Protein AF-0000000080636838 (afdb_homodimer)

pLDDT: mean 88.66, std 14.19, range [27.03, 98.88]

Radius of gyration: 37.88 Å; Cα contacts (8 Å, |Δi|>4): 3143; chains: 2; bounding box: 92×110×84 Å

Structure (mmCIF, N/CA/C/O backbone):
data_AF-0000000080636838-model_v1
#
loop_
_entity.id
_entity.type
_entity.pdbx_description
1 polymer 'Nitrite and sulphite reductase 4Fe-4S region'
#
loop_
_atom_site.group_PDB
_atom_site.id
_atom_site.type_symbol
_atom_site.label_atom_id
_atom_site.label_alt_id
_atom_site.label_comp_id
_atom_site.label_asym_id
_atom_site.label_entity_id
_atom_site.label_seq_id
_atom_site.pdbx_PDB_ins_code
_atom_site.Cartn_x
_atom_site.Cartn_y
_atom_site.Cartn_z
_atom_site.occupancy
_atom_site.B_iso_or_equiv
_atom_site.auth_seq_id
_atom_site.auth_comp_id
_atom_site.auth_asym_id
_atom_site.auth_atom_id
_atom_site.pdbx_PDB_model_num
ATOM 1 N N . MET A 1 1 ? -23.453 33.656 -13.375 1 27.42 1 MET A N 1
ATOM 2 C CA . MET A 1 1 ? -23.281 32.25 -12.984 1 27.42 1 MET A CA 1
ATOM 3 C C . MET A 1 1 ? -22.625 32.156 -11.609 1 27.42 1 MET A C 1
ATOM 5 O O . MET A 1 1 ? -21.547 32.688 -11.383 1 27.42 1 MET A O 1
ATOM 9 N N . SER A 1 2 ? -23.266 32.344 -10.578 1 39.28 2 SER A N 1
ATOM 10 C CA . SER A 1 2 ? -22.875 32.438 -9.172 1 39.28 2 SER A CA 1
ATOM 11 C C . SER A 1 2 ? -21.75 31.469 -8.836 1 39.28 2 SER A C 1
ATOM 13 O O . SER A 1 2 ? -21.906 30.25 -8.992 1 39.28 2 SER A O 1
ATOM 15 N N . ALA A 1 3 ? -20.609 31.812 -9 1 49.25 3 ALA A N 1
ATOM 16 C CA . ALA A 1 3 ? -19.406 31 -9.008 1 49.25 3 ALA A CA 1
ATOM 17 C C . ALA A 1 3 ? -19.266 30.188 -7.715 1 49.25 3 ALA A C 1
ATOM 19 O O . ALA A 1 3 ? -19.219 30.766 -6.625 1 49.25 3 ALA A O 1
ATOM 20 N N . VAL A 1 4 ? -19.766 28.953 -7.652 1 60.28 4 VAL A N 1
ATOM 21 C CA . VAL A 1 4 ? -19.891 27.984 -6.566 1 60.28 4 VAL A CA 1
ATOM 22 C C . VAL A 1 4 ? -18.516 27.75 -5.926 1 60.28 4 VAL A C 1
ATOM 24 O O . VAL A 1 4 ? -18.422 27.562 -4.707 1 60.28 4 VAL A O 1
ATOM 27 N N . HIS A 1 5 ? -17.5 28.016 -6.664 1 75 5 HIS A N 1
ATOM 28 C CA . HIS A 1 5 ? -16.172 27.828 -6.078 1 75 5 HIS A CA 1
ATOM 29 C C . HIS A 1 5 ? -15.336 29.094 -6.176 1 75 5 HIS A C 1
ATOM 31 O O . HIS A 1 5 ? -15.727 30.047 -6.848 1 75 5 HIS A O 1
ATOM 37 N N . ILE A 1 6 ? -14.305 29.203 -5.52 1 83.44 6 ILE A N 1
ATOM 38 C CA . ILE A 1 6 ? -13.484 30.406 -5.434 1 83.44 6 ILE A CA 1
ATOM 39 C C . ILE A 1 6 ? -12.852 30.703 -6.797 1 83.44 6 ILE A C 1
ATOM 41 O O . ILE A 1 6 ? -12.664 29.797 -7.605 1 83.44 6 ILE A O 1
ATOM 45 N N . SER A 1 7 ? -12.625 31.953 -7.004 1 88.75 7 SER A N 1
ATOM 46 C CA . SER A 1 7 ? -11.898 32.375 -8.195 1 88.75 7 SER A CA 1
ATOM 47 C C . SER A 1 7 ? -10.391 32.438 -7.938 1 88.75 7 SER A C 1
ATOM 49 O O . SER A 1 7 ? -9.953 32.875 -6.875 1 88.75 7 SER A O 1
ATOM 51 N N . LEU A 1 8 ? -9.68 31.922 -8.898 1 92.81 8 LEU A N 1
ATOM 52 C CA . LEU A 1 8 ? -8.227 31.938 -8.789 1 92.81 8 LEU A CA 1
ATOM 53 C C . LEU A 1 8 ? -7.641 33.125 -9.555 1 92.81 8 LEU A C 1
ATOM 55 O O . LEU A 1 8 ? -8.125 33.469 -10.633 1 92.81 8 LEU A O 1
ATOM 59 N N . PRO A 1 9 ? -6.652 33.719 -8.969 1 89.38 9 PRO A N 1
ATOM 60 C CA . PRO A 1 9 ? -6.02 34.812 -9.695 1 89.38 9 PRO A CA 1
ATOM 61 C C . PRO A 1 9 ? -5.297 34.344 -10.953 1 89.38 9 PRO A C 1
ATOM 63 O O . PRO A 1 9 ? -4.77 33.25 -11 1 89.38 9 PRO A O 1
ATOM 66 N N . GLU A 1 10 ? -5.16 35.219 -11.898 1 86.88 10 GLU A N 1
ATOM 67 C CA . GLU A 1 10 ? -4.535 34.906 -13.18 1 86.88 10 GLU A CA 1
ATOM 68 C C . GLU A 1 10 ? -3.047 34.625 -13.016 1 86.88 10 GLU A C 1
ATOM 70 O O . GLU A 1 10 ? -2.484 33.781 -13.734 1 86.88 10 GLU A O 1
ATOM 75 N N . ARG A 1 11 ? -2.492 35.219 -12.086 1 85.62 11 ARG A N 1
ATOM 76 C CA . ARG A 1 11 ? -1.062 35.062 -11.852 1 85.62 11 ARG A CA 1
ATOM 77 C C . ARG A 1 11 ? -0.73 33.625 -11.508 1 85.62 11 ARG A C 1
ATOM 79 O O . ARG A 1 11 ? 0.4 33.156 -11.711 1 85.62 11 ARG A O 1
ATOM 86 N N . LEU A 1 12 ? -1.676 32.969 -11 1 91.88 12 LEU A N 1
ATOM 87 C CA . LEU A 1 12 ? -1.462 31.562 -10.641 1 91.88 12 LEU A CA 1
ATOM 88 C C . LEU A 1 12 ? -1.151 30.719 -11.875 1 91.88 12 LEU A C 1
ATOM 90 O O . LEU A 1 12 ? -0.416 29.734 -11.789 1 91.88 12 LEU A O 1
ATOM 94 N N . ARG A 1 13 ? -1.652 31.062 -12.977 1 92.5 13 ARG A N 1
ATOM 95 C CA . ARG A 1 13 ? -1.337 30.375 -14.227 1 92.5 13 ARG A CA 1
ATOM 96 C C . ARG A 1 13 ? 0.149 30.484 -14.547 1 92.5 13 ARG A C 1
ATOM 98 O O . ARG A 1 13 ? 0.754 29.531 -15.039 1 92.5 13 ARG A O 1
ATOM 105 N N . GLU A 1 14 ? 0.639 31.672 -14.258 1 88.31 14 GLU A N 1
ATOM 106 C CA . GLU A 1 14 ? 2.064 31.891 -14.469 1 88.31 14 GLU A CA 1
ATOM 107 C C . GLU A 1 14 ? 2.904 31.078 -13.492 1 88.31 14 GLU A C 1
ATOM 109 O O . GLU A 1 14 ? 3.963 30.562 -13.852 1 88.31 14 GLU A O 1
ATOM 114 N N . ASP A 1 15 ? 2.445 31.016 -12.32 1 90.56 15 ASP A N 1
ATOM 115 C CA . ASP A 1 15 ? 3.143 30.203 -11.328 1 90.56 15 ASP A CA 1
ATOM 116 C C . ASP A 1 15 ? 3.199 28.75 -11.75 1 90.56 15 ASP A C 1
ATOM 118 O O . ASP A 1 15 ? 4.227 28.078 -11.578 1 90.56 15 ASP A O 1
ATOM 122 N N . ILE A 1 16 ? 2.111 28.219 -12.297 1 96.44 16 ILE A N 1
ATOM 123 C CA . ILE A 1 16 ? 2.025 26.844 -12.742 1 96.44 16 ILE A CA 1
ATOM 124 C C . ILE A 1 16 ? 2.967 26.609 -13.922 1 96.44 16 ILE A C 1
ATOM 126 O O . ILE A 1 16 ? 3.654 25.594 -13.992 1 96.44 16 ILE A O 1
ATOM 130 N N . ALA A 1 17 ? 3.012 27.609 -14.812 1 94.62 17 ALA A N 1
ATOM 131 C CA . ALA A 1 17 ? 3.92 27.516 -15.953 1 94.62 17 ALA A CA 1
ATOM 132 C C . ALA A 1 17 ? 5.375 27.516 -15.492 1 94.62 17 ALA A C 1
ATOM 134 O O . ALA A 1 17 ? 6.195 26.766 -16.016 1 94.62 17 ALA A O 1
ATOM 135 N N . SER A 1 18 ? 5.621 28.359 -14.531 1 91.06 18 SER A N 1
ATOM 136 C CA . SER A 1 18 ? 6.969 28.406 -13.969 1 91.06 18 SER A CA 1
ATOM 137 C C . SER A 1 18 ? 7.328 27.094 -13.281 1 91.06 18 SER A C 1
ATOM 139 O O . SER A 1 18 ? 8.469 26.625 -13.359 1 91.06 18 SER A O 1
ATOM 141 N N . TYR A 1 19 ? 6.422 26.547 -12.586 1 96 19 TYR A N 1
ATOM 142 C CA . TYR A 1 19 ? 6.637 25.25 -11.945 1 96 19 TYR A CA 1
ATOM 143 C C . TYR A 1 19 ? 6.906 24.172 -12.984 1 96 19 TYR A C 1
ATOM 145 O O . TYR A 1 19 ? 7.805 23.344 -12.812 1 96 19 TYR A O 1
ATOM 153 N N . ARG A 1 20 ? 6.141 24.125 -14.047 1 97.12 20 ARG A N 1
ATOM 154 C CA . ARG A 1 20 ? 6.359 23.188 -15.141 1 97.12 20 ARG A CA 1
ATOM 155 C C . ARG A 1 20 ? 7.797 23.25 -15.641 1 97.12 20 ARG A C 1
ATOM 157 O O . ARG A 1 20 ? 8.461 22.219 -15.766 1 97.12 20 ARG A O 1
ATOM 164 N N . GLU A 1 21 ? 8.227 24.453 -15.875 1 93.31 21 GLU A N 1
ATOM 165 C CA . GLU A 1 21 ? 9.586 24.641 -16.375 1 93.31 21 GLU A CA 1
ATOM 166 C C . GLU A 1 21 ? 10.617 24.125 -15.383 1 93.31 21 GLU A C 1
ATOM 168 O O . GLU A 1 21 ? 11.562 23.422 -15.766 1 93.31 21 GLU A O 1
ATOM 173 N N . ALA A 1 22 ? 10.438 24.438 -14.164 1 94 22 ALA A N 1
ATOM 174 C CA . ALA A 1 22 ? 11.367 24 -13.133 1 94 22 ALA A CA 1
ATOM 175 C C . ALA A 1 22 ? 11.375 22.484 -13 1 94 22 ALA A C 1
ATOM 177 O O . ALA A 1 22 ? 12.43 21.875 -12.859 1 94 22 ALA A O 1
ATOM 178 N N . ALA A 1 23 ? 10.188 21.891 -13.062 1 96.88 23 ALA A N 1
ATOM 179 C CA . ALA A 1 23 ? 10.062 20.438 -12.953 1 96.88 23 ALA A CA 1
ATOM 180 C C . ALA A 1 23 ? 10.805 19.734 -14.078 1 96.88 23 ALA A C 1
ATOM 182 O O . ALA A 1 23 ? 11.555 18.781 -13.836 1 96.88 23 ALA A O 1
ATOM 183 N N . PHE A 1 24 ? 10.688 20.188 -15.258 1 94.88 24 PHE A N 1
ATOM 184 C CA . PHE A 1 24 ? 11.312 19.531 -16.391 1 94.88 24 PHE A CA 1
ATOM 185 C C . PHE A 1 24 ? 12.812 19.828 -16.422 1 94.88 24 PHE A C 1
ATOM 187 O O . PHE A 1 24 ? 13.602 18.969 -16.844 1 94.88 24 PHE A O 1
ATOM 194 N N . ARG A 1 25 ? 13.266 20.984 -15.93 1 91.44 25 ARG A N 1
ATOM 195 C CA . ARG A 1 25 ? 14.695 21.25 -15.75 1 91.44 25 ARG A CA 1
ATOM 196 C C . ARG A 1 25 ? 15.297 20.281 -14.727 1 91.44 25 ARG A C 1
ATOM 198 O O . ARG A 1 25 ? 16.422 19.797 -14.914 1 91.44 25 ARG A O 1
ATOM 205 N N . PHE A 1 26 ? 14.57 20.016 -13.758 1 96.19 26 PHE A N 1
ATOM 206 C CA . PHE A 1 26 ? 15.031 19.062 -12.75 1 96.19 26 PHE A CA 1
ATOM 207 C C . PHE A 1 26 ? 15.133 17.672 -13.336 1 96.19 26 PHE A C 1
ATOM 209 O O . PHE A 1 26 ? 16.125 16.969 -13.117 1 96.19 26 PHE A O 1
ATOM 216 N N . LEU A 1 27 ? 14.117 17.281 -14.047 1 92.44 27 LEU A N 1
ATOM 217 C CA . LEU A 1 27 ? 14.086 15.961 -14.656 1 92.44 27 LEU A CA 1
ATOM 218 C C . LEU A 1 27 ? 15.242 15.781 -15.633 1 92.44 27 LEU A C 1
ATOM 220 O O . LEU A 1 27 ? 15.75 14.672 -15.805 1 92.44 27 LEU A O 1
ATOM 224 N N . ARG A 1 28 ? 15.719 16.906 -16.172 1 89.12 28 ARG A N 1
ATOM 225 C CA . ARG A 1 28 ? 16.828 16.859 -17.109 1 89.12 28 ARG A CA 1
ATOM 226 C C . ARG A 1 28 ? 18.172 16.984 -16.375 1 89.12 28 ARG A C 1
ATOM 228 O O . ARG A 1 28 ? 19.219 17.031 -17.016 1 89.12 28 ARG A O 1
ATOM 235 N N . GLY A 1 29 ? 18.094 17.203 -15.062 1 87.31 29 GLY A N 1
ATOM 236 C CA . GLY A 1 29 ? 19.312 17.297 -14.273 1 87.31 29 GLY A CA 1
ATOM 237 C C . GLY A 1 29 ? 19.891 18.703 -14.242 1 87.31 29 GLY A C 1
ATOM 238 O O . GLY A 1 29 ? 21.047 18.891 -13.852 1 87.31 29 GLY A O 1
ATOM 239 N N . GLU A 1 30 ? 19.109 19.656 -14.578 1 87.81 30 GLU A N 1
ATOM 240 C CA . GLU A 1 30 ? 19.594 21.031 -14.711 1 87.81 30 GLU A CA 1
ATOM 241 C C . GLU A 1 30 ? 19.312 21.844 -13.453 1 87.81 30 GLU A C 1
ATOM 243 O O . GLU A 1 30 ? 19.75 23 -13.344 1 87.81 30 GLU A O 1
ATOM 248 N N . LEU A 1 31 ? 18.562 21.328 -12.602 1 87.19 31 LEU A N 1
ATOM 249 C CA . LEU A 1 31 ? 18.188 22.031 -11.383 1 87.19 31 LEU A CA 1
ATOM 250 C C . LEU A 1 31 ? 18.516 21.188 -10.148 1 87.19 31 LEU A C 1
ATOM 252 O O . LEU A 1 31 ? 18.141 20.016 -10.07 1 87.19 31 LEU A O 1
ATOM 256 N N . ASP A 1 32 ? 19.219 21.75 -9.227 1 83.38 32 ASP A N 1
ATOM 257 C CA . ASP A 1 32 ? 19.609 21.094 -7.984 1 83.38 32 ASP A CA 1
ATOM 258 C C . ASP A 1 32 ? 18.391 20.734 -7.141 1 83.38 32 ASP A C 1
ATOM 260 O O . ASP A 1 32 ? 17.422 21.484 -7.102 1 83.38 32 ASP A O 1
ATOM 264 N N . PRO A 1 33 ? 18.422 19.609 -6.461 1 83.06 33 PRO A N 1
ATOM 265 C CA . PRO A 1 33 ? 17.281 19.156 -5.672 1 83.06 33 PRO A CA 1
ATOM 266 C C . PRO A 1 33 ? 16.859 20.156 -4.609 1 83.06 33 PRO A C 1
ATOM 268 O O . PRO A 1 33 ? 15.664 20.328 -4.352 1 83.06 33 PRO A O 1
ATOM 271 N N . ARG A 1 34 ? 17.766 20.812 -3.992 1 77.44 34 ARG A N 1
ATOM 272 C CA . ARG A 1 34 ? 17.438 21.781 -2.957 1 77.44 34 ARG A CA 1
ATOM 273 C C . ARG A 1 34 ? 16.734 23 -3.551 1 77.44 34 ARG A C 1
ATOM 275 O O . ARG A 1 34 ? 15.758 23.5 -2.982 1 77.44 34 ARG A O 1
ATOM 282 N N . GLU A 1 35 ? 17.297 23.406 -4.645 1 80.25 35 GLU A N 1
ATOM 283 C CA . GLU A 1 35 ? 16.672 24.516 -5.348 1 80.25 35 GLU A CA 1
ATOM 284 C C . GLU A 1 35 ? 15.258 24.141 -5.816 1 80.25 35 GLU A C 1
ATOM 286 O O . GLU A 1 35 ? 14.328 24.938 -5.684 1 80.25 35 GLU A O 1
ATOM 291 N N . PHE A 1 36 ? 15.195 23 -6.367 1 92.62 36 PHE A N 1
ATOM 292 C CA . PHE A 1 36 ? 13.891 22.562 -6.852 1 92.62 36 PHE A CA 1
ATOM 293 C C . PHE A 1 36 ? 12.898 22.438 -5.707 1 92.62 36 PHE A C 1
ATOM 295 O O . PHE A 1 36 ? 11.703 22.719 -5.875 1 92.62 36 PHE A O 1
ATOM 302 N N . ARG A 1 37 ? 13.344 22.016 -4.559 1 88.25 37 ARG A N 1
ATOM 303 C CA . ARG A 1 37 ? 12.492 21.922 -3.377 1 88.25 37 ARG A CA 1
ATOM 304 C C . ARG A 1 37 ? 11.883 23.281 -3.033 1 88.25 37 ARG A C 1
ATOM 306 O O . ARG A 1 37 ? 10.695 23.359 -2.695 1 88.25 37 ARG A O 1
ATOM 313 N N . SER A 1 38 ? 12.617 24.328 -3.068 1 84.44 38 SER A N 1
ATOM 314 C CA . SER A 1 38 ? 12.148 25.672 -2.75 1 84.44 38 SER A CA 1
ATOM 315 C C . SER A 1 38 ? 11.07 26.125 -3.727 1 84.44 38 SER A C 1
ATOM 317 O O . SER A 1 38 ? 10.234 26.969 -3.389 1 84.44 38 SER A O 1
ATOM 319 N N . VAL A 1 39 ? 11.086 25.484 -4.879 1 88.44 39 VAL A N 1
ATOM 320 C CA . VAL A 1 39 ? 10.109 25.844 -5.898 1 88.44 39 VAL A CA 1
ATOM 321 C C . VAL A 1 39 ? 8.852 24.984 -5.727 1 88.44 39 VAL A C 1
ATOM 323 O O . VAL A 1 39 ? 7.734 25.5 -5.742 1 88.44 39 VAL A O 1
ATOM 326 N N . ARG A 1 40 ? 9.031 23.703 -5.547 1 94 40 ARG A N 1
ATOM 327 C CA . ARG A 1 40 ? 7.906 22.766 -5.625 1 94 40 ARG A CA 1
ATOM 328 C C . ARG A 1 40 ? 7.078 22.797 -4.344 1 94 40 ARG A C 1
ATOM 330 O O . ARG A 1 40 ? 5.863 22.609 -4.379 1 94 40 ARG A O 1
ATOM 337 N N . VAL A 1 41 ? 7.68 23.062 -3.191 1 92 41 VAL A N 1
ATOM 338 C CA . VAL A 1 41 ? 6.988 22.922 -1.915 1 92 41 VAL A CA 1
ATOM 339 C C . VAL A 1 41 ? 5.914 24.016 -1.794 1 92 41 VAL A C 1
ATOM 341 O O . VAL A 1 41 ? 4.762 23.719 -1.468 1 92 41 VAL A O 1
ATOM 344 N N . PRO A 1 42 ? 6.195 25.281 -2.119 1 90 42 PRO A N 1
ATOM 345 C CA . PRO A 1 42 ? 5.125 26.281 -2.092 1 90 42 PRO A CA 1
ATOM 346 C C . PRO A 1 42 ? 4.02 26 -3.104 1 90 42 PRO A C 1
ATOM 348 O O . PRO A 1 42 ? 2.916 26.531 -2.988 1 90 42 PRO A O 1
ATOM 351 N N . MET A 1 43 ? 4.344 25.172 -4.094 1 94.44 43 MET A N 1
ATOM 352 C CA . MET A 1 43 ? 3.352 24.781 -5.086 1 94.44 43 MET A CA 1
ATOM 353 C C . MET A 1 43 ? 2.514 23.609 -4.574 1 94.44 43 MET A C 1
ATOM 355 O O . MET A 1 43 ? 1.673 23.078 -5.305 1 94.44 43 MET A O 1
ATOM 359 N N . GLY A 1 44 ? 2.736 23.203 -3.326 1 97.12 44 GLY A N 1
ATOM 360 C CA . GLY A 1 44 ? 1.946 22.156 -2.713 1 97.12 44 GLY A CA 1
ATOM 361 C C . GLY A 1 44 ? 2.402 20.766 -3.107 1 97.12 44 GLY A C 1
ATOM 362 O O . GLY A 1 44 ? 1.644 19.797 -2.992 1 97.12 44 GLY A O 1
ATOM 363 N N . ILE A 1 45 ? 3.643 20.641 -3.605 1 97.81 45 ILE A N 1
ATOM 364 C CA . ILE A 1 45 ? 4.184 19.375 -4.07 1 97.81 45 ILE A CA 1
ATOM 365 C C . ILE A 1 45 ? 5.316 18.938 -3.148 1 97.81 45 ILE A C 1
ATOM 367 O O . ILE A 1 45 ? 6.359 19.594 -3.074 1 97.81 45 ILE A O 1
ATOM 371 N N . TYR A 1 46 ? 5.133 17.781 -2.49 1 95.94 46 TYR A N 1
ATOM 372 C CA . TYR A 1 46 ? 6.105 17.234 -1.551 1 95.94 46 TYR A CA 1
ATOM 373 C C . TYR A 1 46 ? 6.648 15.906 -2.043 1 95.94 46 TYR A C 1
ATOM 375 O O . TYR A 1 46 ? 5.895 15.07 -2.547 1 95.94 46 TYR A O 1
ATOM 383 N N . GLU A 1 47 ? 7.953 15.797 -1.961 1 94.62 47 GLU A N 1
ATOM 384 C CA . GLU A 1 47 ? 8.508 14.469 -2.199 1 94.62 47 GLU A CA 1
ATOM 385 C C . GLU A 1 47 ? 8.266 13.547 -1.011 1 94.62 47 GLU A C 1
ATOM 387 O O . GLU A 1 47 ? 8.461 13.945 0.14 1 94.62 47 GLU A O 1
ATOM 392 N N . GLN A 1 48 ? 7.762 12.391 -1.297 1 95.5 48 GLN A N 1
ATOM 393 C CA . GLN A 1 48 ? 7.477 11.414 -0.251 1 95.5 48 GLN A CA 1
ATOM 394 C C . GLN A 1 48 ? 8.742 10.672 0.168 1 95.5 48 GLN A C 1
ATOM 396 O O . GLN A 1 48 ? 9.82 10.906 -0.382 1 95.5 48 GLN A O 1
ATOM 401 N N . ARG A 1 49 ? 8.602 9.891 1.175 1 90.81 49 ARG A N 1
ATOM 402 C CA . ARG A 1 49 ? 9.727 9.125 1.712 1 90.81 49 ARG A CA 1
ATOM 403 C C . ARG A 1 49 ? 10.328 8.211 0.648 1 90.81 49 ARG A C 1
ATOM 405 O O . ARG A 1 49 ? 11.539 7.977 0.634 1 90.81 49 ARG A O 1
ATOM 412 N N . ARG A 1 50 ? 9.492 7.656 -0.159 1 89.75 50 ARG A N 1
ATOM 413 C CA . ARG A 1 50 ? 10 6.953 -1.332 1 89.75 50 ARG A CA 1
ATOM 414 C C . ARG A 1 50 ? 10.547 7.934 -2.365 1 89.75 50 ARG A C 1
ATOM 416 O O . ARG A 1 50 ? 9.781 8.672 -2.992 1 89.75 50 ARG A O 1
ATOM 423 N N . ASP A 1 51 ? 11.828 7.906 -2.619 1 87.56 51 ASP A N 1
ATOM 424 C CA . ASP A 1 51 ? 12.469 8.859 -3.521 1 87.56 51 ASP A CA 1
ATOM 425 C C . ASP A 1 51 ? 11.812 8.828 -4.902 1 87.56 51 ASP A C 1
ATOM 427 O O . ASP A 1 51 ? 11.578 7.758 -5.461 1 87.56 51 ASP A O 1
ATOM 431 N N . GLY A 1 52 ? 11.414 10.016 -5.332 1 92.19 52 GLY A N 1
ATOM 432 C CA . GLY A 1 52 ? 10.852 10.148 -6.668 1 92.19 52 GLY A CA 1
ATOM 433 C C . GLY A 1 52 ? 9.336 10.109 -6.688 1 92.19 52 GLY A C 1
ATOM 434 O O . GLY A 1 52 ? 8.719 10.43 -7.703 1 92.19 52 GLY A O 1
ATOM 435 N N . ALA A 1 53 ? 8.773 9.688 -5.594 1 96.44 53 ALA A N 1
ATOM 436 C CA . ALA A 1 53 ? 7.32 9.758 -5.445 1 96.44 53 ALA A CA 1
ATOM 437 C C . ALA A 1 53 ? 6.898 11.078 -4.801 1 96.44 53 ALA A C 1
ATOM 439 O O . ALA A 1 53 ? 7.555 11.562 -3.877 1 96.44 53 ALA A O 1
ATOM 440 N N . TYR A 1 54 ? 5.809 11.641 -5.301 1 97.5 54 TYR A N 1
ATOM 441 C CA . TYR A 1 54 ? 5.402 12.961 -4.82 1 97.5 54 TYR A CA 1
ATOM 442 C C . TYR A 1 54 ? 3.951 12.945 -4.355 1 97.5 54 TYR A C 1
ATOM 444 O O . TYR A 1 54 ? 3.168 12.086 -4.766 1 97.5 54 TYR A O 1
ATOM 452 N N . MET A 1 55 ? 3.648 13.812 -3.471 1 98.25 55 MET A N 1
ATOM 453 C CA . MET A 1 55 ? 2.295 14.117 -3.016 1 98.25 55 MET A CA 1
ATOM 454 C C . MET A 1 55 ? 1.902 15.539 -3.385 1 98.25 55 MET A C 1
ATOM 456 O O . MET A 1 55 ? 2.703 16.469 -3.238 1 98.25 55 MET A O 1
ATOM 460 N N . MET A 1 56 ? 0.749 15.711 -3.936 1 98.62 56 MET A N 1
ATOM 461 C CA . MET A 1 56 ? 0.161 17.016 -4.23 1 98.62 56 MET A CA 1
ATOM 462 C C . MET A 1 56 ? -0.958 17.344 -3.248 1 98.62 56 MET A C 1
ATOM 464 O O . MET A 1 56 ? -1.852 16.531 -3.021 1 98.62 56 MET A O 1
ATOM 468 N N . ARG A 1 57 ? -0.902 18.5 -2.719 1 98.62 57 ARG A N 1
ATOM 469 C CA . ARG A 1 57 ? -1.895 18.922 -1.733 1 98.62 57 ARG A CA 1
ATOM 470 C C . ARG A 1 57 ? -2.764 20.047 -2.275 1 98.62 57 ARG A C 1
ATOM 472 O O . ARG A 1 57 ? -2.322 21.203 -2.344 1 98.62 57 ARG A O 1
ATOM 479 N N . LEU A 1 58 ? -3.988 19.766 -2.508 1 98.56 58 LEU A N 1
ATOM 480 C CA . LEU A 1 58 ? -4.938 20.75 -3.027 1 98.56 58 LEU A CA 1
ATOM 481 C C . LEU A 1 58 ? -5.574 21.547 -1.895 1 98.56 58 LEU A C 1
ATOM 483 O O . LEU A 1 58 ? -6.008 20.969 -0.893 1 98.56 58 LEU A O 1
ATOM 487 N N . ARG A 1 59 ? -5.625 22.844 -2.086 1 97 59 ARG A N 1
ATOM 488 C CA . ARG A 1 59 ? -6.332 23.719 -1.168 1 97 59 ARG A CA 1
ATOM 489 C C . ARG A 1 59 ? -7.84 23.625 -1.372 1 97 59 ARG A C 1
ATOM 491 O O . ARG A 1 59 ? -8.336 23.797 -2.488 1 97 59 ARG A O 1
ATOM 498 N N . ILE A 1 60 ? -8.523 23.312 -0.299 1 98.38 60 ILE A N 1
ATOM 499 C CA . ILE A 1 60 ? -9.984 23.312 -0.309 1 98.38 60 ILE A CA 1
ATOM 500 C C . ILE A 1 60 ? -10.5 24.25 0.776 1 98.38 60 ILE A C 1
ATOM 502 O O . ILE A 1 60 ? -10.781 23.828 1.897 1 98.38 60 ILE A O 1
ATOM 506 N N . PRO A 1 61 ? -10.664 25.531 0.42 1 97.75 61 PRO A N 1
ATOM 507 C CA . PRO A 1 61 ? -11.039 26.5 1.45 1 97.75 61 PRO A CA 1
ATOM 508 C C . PRO A 1 61 ? -12.25 26.062 2.266 1 97.75 61 PRO A C 1
ATOM 510 O O . PRO A 1 61 ? -13.297 25.719 1.697 1 97.75 61 PRO A O 1
ATOM 513 N N . ALA A 1 62 ? -12.07 26.047 3.559 1 98.06 62 ALA A N 1
ATOM 514 C CA . ALA A 1 62 ? -13.102 25.656 4.516 1 98.06 62 ALA A CA 1
ATOM 515 C C . ALA A 1 62 ? -13.555 24.234 4.273 1 98.06 62 ALA A C 1
ATOM 517 O O . ALA A 1 62 ? -14.625 23.828 4.727 1 98.06 62 ALA A O 1
ATOM 518 N N . GLY A 1 63 ? -12.773 23.469 3.492 1 98.38 63 GLY A N 1
ATOM 519 C CA . GLY A 1 63 ? -13.102 22.094 3.17 1 98.38 63 GLY A CA 1
ATOM 520 C C . GLY A 1 63 ? -14.258 21.969 2.199 1 98.38 63 GLY A C 1
ATOM 521 O O . GLY A 1 63 ? -14.766 20.859 1.966 1 98.38 63 GLY A O 1
ATOM 522 N N . ASP A 1 64 ? -14.703 23.047 1.682 1 97.75 64 ASP A N 1
ATOM 523 C CA . ASP A 1 64 ? -15.875 23.078 0.819 1 97.75 64 ASP A CA 1
ATOM 524 C C . ASP A 1 64 ? -15.5 22.766 -0.628 1 97.75 64 ASP A C 1
ATOM 526 O O . ASP A 1 64 ? -14.867 23.578 -1.301 1 97.75 64 ASP A O 1
ATOM 530 N N . ILE A 1 65 ? -15.883 21.656 -1.116 1 98.25 65 ILE A N 1
ATOM 531 C CA . ILE A 1 65 ? -15.602 21.219 -2.477 1 98.25 65 ILE A CA 1
ATOM 532 C C . ILE A 1 65 ? -16.891 20.797 -3.172 1 98.25 65 ILE A C 1
ATOM 534 O O . ILE A 1 65 ? -17.75 20.141 -2.57 1 98.25 65 ILE A O 1
ATOM 538 N N . THR A 1 66 ? -17.094 21.234 -4.398 1 97.62 66 THR A N 1
ATOM 539 C CA . THR A 1 66 ? -18.312 20.875 -5.105 1 97.62 66 THR A CA 1
ATOM 540 C C . THR A 1 66 ? -18.25 19.438 -5.586 1 97.62 66 THR A C 1
ATOM 542 O O . THR A 1 66 ? -17.172 18.875 -5.742 1 97.62 66 THR A O 1
ATOM 545 N N . PRO A 1 67 ? -19.438 18.844 -5.777 1 98 67 PRO A N 1
ATOM 546 C CA . PRO A 1 67 ? -19.438 17.5 -6.352 1 98 67 PRO A CA 1
ATOM 547 C C . PRO A 1 67 ? -18.688 17.422 -7.676 1 98 67 PRO A C 1
ATOM 549 O O . PRO A 1 67 ? -17.938 16.453 -7.914 1 98 67 PRO A O 1
ATOM 552 N N . GLN A 1 68 ? -18.766 18.406 -8.516 1 97.62 68 GLN A N 1
ATOM 553 C CA . GLN A 1 68 ? -18.078 18.422 -9.805 1 97.62 68 GLN A CA 1
ATOM 554 C C . GLN A 1 68 ? -16.562 18.453 -9.609 1 97.62 68 GLN A C 1
ATOM 556 O O . GLN A 1 68 ? -15.836 17.75 -10.305 1 97.62 68 GLN A O 1
ATOM 561 N N . GLN A 1 69 ? -16.156 19.297 -8.719 1 98.31 69 GLN A N 1
ATOM 562 C CA . GLN A 1 69 ? -14.719 19.406 -8.43 1 98.31 69 GLN A CA 1
ATOM 563 C C . GLN A 1 69 ? -14.172 18.078 -7.906 1 98.31 69 GLN A C 1
ATOM 565 O O . GLN A 1 69 ? -13.141 17.594 -8.375 1 98.31 69 GLN A O 1
ATOM 570 N N . LEU A 1 70 ? -14.852 17.516 -6.941 1 98.75 70 LEU A N 1
ATOM 571 C CA . LEU A 1 70 ? -14.375 16.25 -6.367 1 98.75 70 LEU A CA 1
ATOM 572 C C . LEU A 1 70 ? -14.344 15.156 -7.418 1 98.75 70 LEU A C 1
ATOM 574 O O . LEU A 1 70 ? -13.383 14.375 -7.48 1 98.75 70 LEU A O 1
ATOM 578 N N . ALA A 1 71 ? -15.375 15.047 -8.219 1 98.5 71 ALA A N 1
ATOM 579 C CA . ALA A 1 71 ? -15.414 14.055 -9.289 1 98.5 71 ALA A CA 1
ATOM 580 C C . ALA A 1 71 ? -14.258 14.25 -10.266 1 98.5 71 ALA A C 1
ATOM 582 O O . ALA A 1 71 ? -13.648 13.281 -10.719 1 98.5 71 ALA A O 1
ATOM 583 N N . ALA A 1 72 ? -13.992 15.484 -10.586 1 98.19 72 ALA A N 1
ATOM 584 C CA . ALA A 1 72 ? -12.914 15.789 -11.516 1 98.19 72 ALA A CA 1
ATOM 585 C C . ALA A 1 72 ? -11.555 15.422 -10.922 1 98.19 72 ALA A C 1
ATOM 587 O O . ALA A 1 72 ? -10.695 14.859 -11.609 1 98.19 72 ALA A O 1
ATOM 588 N N . VAL A 1 73 ? -11.359 15.773 -9.641 1 98.75 73 VAL A N 1
ATOM 589 C CA . VAL A 1 73 ? -10.117 15.414 -8.969 1 98.75 73 VAL A CA 1
ATOM 590 C C . VAL A 1 73 ? -9.938 13.898 -8.984 1 98.75 73 VAL A C 1
ATOM 592 O O . VAL A 1 73 ? -8.852 13.398 -9.281 1 98.75 73 VAL A O 1
ATOM 595 N N . ALA A 1 74 ? -10.984 13.219 -8.664 1 98.62 74 ALA A N 1
ATOM 596 C CA . ALA A 1 74 ? -10.961 11.758 -8.641 1 98.62 74 ALA A CA 1
ATOM 597 C C . ALA A 1 74 ? -10.586 11.188 -10.008 1 98.62 74 ALA A C 1
ATOM 599 O O . ALA A 1 74 ? -9.695 10.344 -10.109 1 98.62 74 ALA A O 1
ATOM 600 N N . ARG A 1 75 ? -11.203 11.656 -11.031 1 97.5 75 ARG A N 1
ATOM 601 C CA . ARG A 1 75 ? -10.984 11.172 -12.383 1 97.5 75 ARG A CA 1
ATOM 602 C C . ARG A 1 75 ? -9.562 11.453 -12.844 1 97.5 75 ARG A C 1
ATOM 604 O O . ARG A 1 75 ? -8.898 10.57 -13.398 1 97.5 75 ARG A O 1
ATOM 611 N N . GLU A 1 76 ? -9.117 12.672 -12.617 1 98.06 76 GLU A N 1
ATOM 612 C CA . GLU A 1 76 ? -7.777 13.055 -13.062 1 98.06 76 GLU A CA 1
ATOM 613 C C . GLU A 1 76 ? -6.703 12.305 -12.273 1 98.06 76 GLU A C 1
ATOM 615 O O . GLU A 1 76 ? -5.703 11.859 -12.844 1 98.06 76 GLU A O 1
ATOM 620 N N . ALA A 1 77 ? -6.922 12.203 -10.969 1 98.31 77 ALA A N 1
ATOM 621 C CA . ALA A 1 77 ? -5.957 11.484 -10.141 1 98.31 77 ALA A CA 1
ATOM 622 C C . ALA A 1 77 ? -5.844 10.023 -10.57 1 98.31 77 ALA A C 1
ATOM 624 O O . ALA A 1 77 ? -4.746 9.469 -10.617 1 98.31 77 ALA A O 1
ATOM 625 N N . ALA A 1 78 ? -6.961 9.391 -10.922 1 97.62 78 ALA A N 1
ATOM 626 C CA . ALA A 1 78 ? -7.023 7.977 -11.273 1 97.62 78 ALA A CA 1
ATOM 627 C C . ALA A 1 78 ? -6.188 7.684 -12.516 1 97.62 78 ALA A C 1
ATOM 629 O O . ALA A 1 78 ? -5.785 6.543 -12.75 1 97.62 78 ALA A O 1
ATOM 630 N N . ARG A 1 79 ? -5.832 8.672 -13.273 1 96.38 79 ARG A N 1
ATOM 631 C CA . ARG A 1 79 ? -5.027 8.492 -14.477 1 96.38 79 ARG A CA 1
ATOM 632 C C . ARG A 1 79 ? -3.561 8.273 -14.125 1 96.38 79 ARG A C 1
ATOM 634 O O . ARG A 1 79 ? -2.795 7.75 -14.938 1 96.38 79 ARG A O 1
ATOM 641 N N . TYR A 1 80 ? -3.199 8.656 -12.875 1 97.06 80 TYR A N 1
ATOM 642 C CA . TYR A 1 80 ? -1.762 8.734 -12.641 1 97.06 80 TYR A CA 1
ATOM 643 C C . TYR A 1 80 ? -1.357 7.895 -11.438 1 97.06 80 TYR A C 1
ATOM 645 O O . TYR A 1 80 ? -0.175 7.602 -11.242 1 97.06 80 TYR A O 1
ATOM 653 N N . THR A 1 81 ? -2.312 7.5 -10.617 1 97.62 81 THR A N 1
ATOM 654 C CA . THR A 1 81 ? -1.868 6.883 -9.375 1 97.62 81 THR A CA 1
ATOM 655 C C . THR A 1 81 ? -2.889 5.859 -8.883 1 97.62 81 THR A C 1
ATOM 657 O O . THR A 1 81 ? -4.059 5.91 -9.266 1 97.62 81 THR A O 1
ATOM 660 N N . LEU A 1 82 ? -2.426 4.852 -8.156 1 96.62 82 LEU A N 1
ATOM 661 C CA . LEU A 1 82 ? -3.27 3.947 -7.379 1 96.62 82 LEU A CA 1
ATOM 662 C C . LEU A 1 82 ? -3.297 4.355 -5.91 1 96.62 82 LEU A C 1
ATOM 664 O O . LEU A 1 82 ? -3.949 3.699 -5.094 1 96.62 82 LEU A O 1
ATOM 668 N N . GLY A 1 83 ? -2.572 5.418 -5.578 1 95.19 83 GLY A N 1
ATOM 669 C CA . GLY A 1 83 ? -2.572 5.906 -4.207 1 95.19 83 GLY A CA 1
ATOM 670 C C . GLY A 1 83 ? -3.889 6.543 -3.803 1 95.19 83 GLY A C 1
ATOM 671 O O . GLY A 1 83 ? -4.742 6.809 -4.648 1 95.19 83 GLY A O 1
ATOM 672 N N . PRO A 1 84 ? -4.035 6.805 -2.545 1 96.88 84 PRO A N 1
ATOM 673 C CA . PRO A 1 84 ? -5.293 7.359 -2.039 1 96.88 84 PRO A CA 1
ATOM 674 C C . PRO A 1 84 ? -5.402 8.867 -2.256 1 96.88 84 PRO A C 1
ATOM 676 O O . PRO A 1 84 ? -4.391 9.539 -2.469 1 96.88 84 PRO A O 1
ATOM 679 N N . LEU A 1 85 ? -6.664 9.289 -2.254 1 98.69 85 LEU A N 1
ATOM 680 C CA . LEU A 1 85 ? -6.965 10.664 -1.872 1 98.69 85 LEU A CA 1
ATOM 681 C C . LEU A 1 85 ? -7.066 10.797 -0.356 1 98.69 85 LEU A C 1
ATOM 683 O O . LEU A 1 85 ? -7.77 10.023 0.295 1 98.69 85 LEU A O 1
ATOM 687 N N . HIS A 1 86 ? -6.316 11.703 0.154 1 98.81 86 HIS A N 1
ATOM 688 C CA . HIS A 1 86 ? -6.246 11.836 1.604 1 98.81 86 HIS A CA 1
ATOM 689 C C . HIS A 1 86 ? -6.824 13.164 2.07 1 98.81 86 HIS A C 1
ATOM 691 O O . HIS A 1 86 ? -6.379 14.227 1.631 1 98.81 86 HIS A O 1
ATOM 697 N N . VAL A 1 87 ? -7.789 13.078 2.959 1 98.88 87 VAL A N 1
ATOM 698 C CA . VAL A 1 87 ? -8.328 14.266 3.602 1 98.88 87 VAL A CA 1
ATOM 699 C C . VAL A 1 87 ? -7.453 14.664 4.789 1 98.88 87 VAL A C 1
ATOM 701 O O . VAL A 1 87 ? -7.195 13.844 5.676 1 98.88 87 VAL A O 1
ATOM 704 N N . THR A 1 88 ? -7.047 15.898 4.781 1 98.44 88 THR A N 1
ATOM 705 C CA . THR A 1 88 ? -6.117 16.312 5.824 1 98.44 88 THR A CA 1
ATOM 706 C C . THR A 1 88 ? -6.859 16.984 6.977 1 98.44 88 THR A C 1
ATOM 708 O O . THR A 1 88 ? -8.047 17.297 6.855 1 98.44 88 THR A O 1
ATOM 711 N N . THR A 1 89 ? -6.156 17.219 8.031 1 98.31 89 THR A N 1
ATOM 712 C CA . THR A 1 89 ? -6.691 17.891 9.203 1 98.31 89 THR A CA 1
ATOM 713 C C . THR A 1 89 ? -6.906 19.375 8.914 1 98.31 89 THR A C 1
ATOM 715 O O . THR A 1 89 ? -7.582 20.078 9.68 1 98.31 89 THR A O 1
ATOM 718 N N . ARG A 1 90 ? -6.344 19.891 7.879 1 98.44 90 ARG A N 1
ATOM 719 C CA . ARG A 1 90 ? -6.543 21.281 7.496 1 98.44 90 ARG A CA 1
ATOM 720 C C . ARG A 1 90 ? -7.555 21.391 6.359 1 98.44 90 ARG A C 1
ATOM 722 O O . ARG A 1 90 ? -7.543 22.375 5.609 1 98.44 90 ARG A O 1
ATOM 729 N N . GLN A 1 91 ? -8.281 20.328 6.16 1 98.69 91 GLN A N 1
ATOM 730 C CA . GLN A 1 91 ? -9.383 20.312 5.203 1 98.69 91 GLN A CA 1
ATOM 731 C C . GLN A 1 91 ? -8.875 20.469 3.775 1 98.69 91 GLN A C 1
ATOM 733 O O . GLN A 1 91 ? -9.516 21.125 2.951 1 98.69 91 GLN A O 1
ATOM 738 N N . ASP A 1 92 ? -7.625 20.062 3.5 1 98.62 92 ASP A N 1
ATOM 739 C CA . ASP A 1 92 ? -7.078 19.891 2.156 1 98.62 92 ASP A CA 1
ATOM 740 C C . ASP A 1 92 ? -7.34 18.484 1.626 1 98.62 92 ASP A C 1
ATOM 742 O O . ASP A 1 92 ? -7.789 17.609 2.369 1 98.62 92 ASP A O 1
ATOM 746 N N . LEU A 1 93 ? -7.113 18.359 0.353 1 98.88 93 LEU A N 1
ATOM 747 C CA . LEU A 1 93 ? -7.168 17.047 -0.296 1 98.88 93 LEU A CA 1
ATOM 748 C C . LEU A 1 93 ? -5.832 16.719 -0.945 1 98.88 93 LEU A C 1
ATOM 750 O O . LEU A 1 93 ? -5.344 17.453 -1.799 1 98.88 93 LEU A O 1
ATOM 754 N N . GLN A 1 94 ? -5.277 15.609 -0.519 1 98.88 94 GLN A N 1
ATOM 755 C CA . GLN A 1 94 ? -3.975 15.211 -1.04 1 98.88 94 GLN A CA 1
ATOM 756 C C . GLN A 1 94 ? -4.109 14.07 -2.041 1 98.88 94 GLN A C 1
ATOM 758 O O . GLN A 1 94 ? -4.973 13.195 -1.888 1 98.88 94 GLN A O 1
ATOM 763 N N . ILE A 1 95 ? -3.279 14.094 -3.055 1 98.88 95 ILE A N 1
ATOM 764 C CA . ILE A 1 95 ? -3.086 12.992 -3.992 1 98.88 95 ILE A CA 1
ATOM 765 C C . ILE A 1 95 ? -1.681 12.414 -3.83 1 98.88 95 ILE A C 1
ATOM 767 O O . ILE A 1 95 ? -0.688 13.133 -3.98 1 98.88 95 ILE A O 1
ATOM 771 N N . HIS A 1 96 ? -1.579 11.102 -3.568 1 98.44 96 HIS A N 1
ATOM 772 C CA . HIS A 1 96 ? -0.298 10.508 -3.211 1 98.44 96 HIS A CA 1
ATOM 773 C C . HIS A 1 96 ? 0.257 9.664 -4.355 1 98.44 96 HIS A C 1
ATOM 775 O O . HIS A 1 96 ? -0.493 9.234 -5.238 1 98.44 96 HIS A O 1
ATOM 781 N N . ASN A 1 97 ? 1.595 9.461 -4.289 1 97.94 97 ASN A N 1
ATOM 782 C CA . ASN A 1 97 ? 2.322 8.523 -5.141 1 97.94 97 ASN A CA 1
ATOM 783 C C . ASN A 1 97 ? 2.287 8.961 -6.605 1 97.94 97 ASN A C 1
ATOM 785 O O . ASN A 1 97 ? 1.943 8.164 -7.484 1 97.94 97 ASN A O 1
ATOM 789 N N . LEU A 1 98 ? 2.66 10.195 -6.797 1 98.44 98 LEU A N 1
ATOM 790 C CA . LEU A 1 98 ? 2.691 10.781 -8.133 1 98.44 98 LEU A CA 1
ATOM 791 C C . LEU A 1 98 ? 4.121 10.883 -8.648 1 98.44 98 LEU A C 1
ATOM 793 O O . LEU A 1 98 ? 5.055 11.094 -7.871 1 98.44 98 LEU A O 1
ATOM 797 N N . SER A 1 99 ? 4.246 10.742 -9.93 1 97.5 99 SER A N 1
ATOM 798 C CA . SER A 1 99 ? 5.48 11.18 -10.57 1 97.5 99 SER A CA 1
ATOM 799 C C . SER A 1 99 ? 5.551 12.703 -10.656 1 97.5 99 SER A C 1
ATOM 801 O O . SER A 1 99 ? 4.543 13.391 -10.477 1 97.5 99 SER A O 1
ATOM 803 N N . LEU A 1 100 ? 6.746 13.148 -10.906 1 96.94 100 LEU A N 1
ATOM 804 C CA . LEU A 1 100 ? 6.906 14.594 -11 1 96.94 100 LEU A CA 1
ATOM 805 C C . LEU A 1 100 ? 6.113 15.148 -12.18 1 96.94 100 LEU A C 1
ATOM 807 O O . LEU A 1 100 ? 5.469 16.203 -12.062 1 96.94 100 LEU A O 1
ATOM 811 N N . GLU A 1 101 ? 6.109 14.516 -13.312 1 96.44 101 GLU A N 1
ATOM 812 C CA . GLU A 1 101 ? 5.371 14.969 -14.492 1 96.44 101 GLU A CA 1
ATOM 813 C C . GLU A 1 101 ? 3.867 14.977 -14.234 1 96.44 101 GLU A C 1
ATOM 815 O O . GLU A 1 101 ? 3.15 15.844 -14.734 1 96.44 101 GLU A O 1
ATOM 820 N N . ALA A 1 102 ? 3.402 13.984 -13.484 1 98.06 102 ALA A N 1
ATOM 821 C CA . ALA A 1 102 ? 1.982 13.93 -13.141 1 98.06 102 ALA A CA 1
ATOM 822 C C . ALA A 1 102 ? 1.562 15.148 -12.336 1 98.06 102 ALA A C 1
ATOM 824 O O . ALA A 1 102 ? 0.446 15.656 -12.492 1 98.06 102 ALA A O 1
ATOM 825 N N . THR A 1 103 ? 2.426 15.609 -11.43 1 98.5 103 THR A N 1
ATOM 826 C CA . THR A 1 103 ? 2.09 16.781 -10.633 1 98.5 103 THR A CA 1
ATOM 827 C C . THR A 1 103 ? 1.897 18 -11.539 1 98.5 103 THR A C 1
ATOM 829 O O . THR A 1 103 ? 1.042 18.859 -11.273 1 98.5 103 THR A O 1
ATOM 832 N N . VAL A 1 104 ? 2.732 18.125 -12.602 1 97.75 104 VAL A N 1
ATOM 833 C CA . VAL A 1 104 ? 2.598 19.219 -13.562 1 97.75 104 VAL A CA 1
ATOM 834 C C . VAL A 1 104 ? 1.262 19.109 -14.289 1 97.75 104 VAL A C 1
ATOM 836 O O . VAL A 1 104 ? 0.492 20.078 -14.344 1 97.75 104 VAL A O 1
ATOM 839 N N . ALA A 1 105 ? 0.982 17.922 -14.789 1 97.81 105 ALA A N 1
ATOM 840 C CA . ALA A 1 105 ? -0.25 17.688 -15.539 1 97.81 105 ALA A CA 1
ATOM 841 C C . ALA A 1 105 ? -1.478 17.984 -14.68 1 97.81 105 ALA A C 1
ATOM 843 O O . ALA A 1 105 ? -2.43 18.625 -15.148 1 97.81 105 ALA A O 1
ATOM 844 N N . LEU A 1 106 ? -1.458 17.562 -13.484 1 98.62 106 LEU A N 1
ATOM 845 C CA . LEU A 1 106 ? -2.596 17.734 -12.586 1 98.62 106 LEU A CA 1
ATOM 846 C C . LEU A 1 106 ? -2.768 19.203 -12.219 1 98.62 106 LEU A C 1
ATOM 848 O O . LEU A 1 106 ? -3.893 19.703 -12.109 1 98.62 106 LEU A O 1
ATOM 852 N N . SER A 1 107 ? -1.643 19.906 -11.969 1 98.31 107 SER A N 1
ATOM 853 C CA . SER A 1 107 ? -1.729 21.328 -11.68 1 98.31 107 SER A CA 1
ATOM 854 C C . SER A 1 107 ? -2.453 22.078 -12.789 1 98.31 107 SER A C 1
ATOM 856 O O . SER A 1 107 ? -3.283 22.953 -12.523 1 98.31 107 SER A O 1
ATOM 858 N N . GLU A 1 108 ? -2.137 21.75 -14.008 1 97.56 108 GLU A N 1
ATOM 859 C CA . GLU A 1 108 ? -2.746 22.391 -15.172 1 97.56 108 GLU A CA 1
ATOM 860 C C . GLU A 1 108 ? -4.211 21.984 -15.312 1 97.56 108 GLU A C 1
ATOM 862 O O . GLU A 1 108 ? -5.059 22.812 -15.648 1 97.56 108 GLU A O 1
ATOM 867 N N . ALA A 1 109 ? -4.512 20.766 -15 1 97.81 109 ALA A N 1
ATOM 868 C CA . ALA A 1 109 ? -5.871 20.25 -15.156 1 97.81 109 ALA A CA 1
ATOM 869 C C . ALA A 1 109 ? -6.812 20.844 -14.117 1 97.81 109 ALA A C 1
ATOM 871 O O . ALA A 1 109 ? -8 21.047 -14.391 1 97.81 109 ALA A O 1
ATOM 872 N N . PHE A 1 110 ? -6.336 21.188 -12.977 1 97.81 110 PHE A N 1
ATOM 873 C CA . PHE A 1 110 ? -7.195 21.594 -11.867 1 97.81 110 PHE A CA 1
ATOM 874 C C . PHE A 1 110 ? -7.457 23.094 -11.906 1 97.81 110 PHE A C 1
ATOM 876 O O . PHE A 1 110 ? -8.469 23.578 -11.391 1 97.81 110 PHE A O 1
ATOM 883 N N . TYR A 1 111 ? -6.629 23.891 -12.578 1 96.12 111 TYR A N 1
ATOM 884 C CA . TYR A 1 111 ? -6.727 25.344 -12.586 1 96.12 111 TYR A CA 1
ATOM 885 C C . TYR A 1 111 ? -8.078 25.797 -13.133 1 96.12 111 TYR A C 1
ATOM 887 O O . TYR A 1 111 ? -8.766 26.609 -12.508 1 96.12 111 TYR A O 1
ATOM 895 N N . PRO A 1 112 ? -8.562 25.234 -14.258 1 95 112 PRO A N 1
ATOM 896 C CA . PRO A 1 112 ? -9.852 25.688 -14.797 1 95 112 PRO A CA 1
ATOM 897 C C . PRO A 1 112 ? -11.023 25.328 -13.891 1 95 112 PRO A C 1
ATOM 899 O O . PRO A 1 112 ? -12.133 25.844 -14.078 1 95 112 PRO A O 1
ATOM 902 N N . LEU A 1 113 ? -10.781 24.484 -12.891 1 95.12 113 LEU A N 1
ATOM 903 C CA . LEU A 1 113 ? -11.836 24.047 -11.984 1 95.12 113 LEU A CA 1
ATOM 904 C C . LEU A 1 113 ? -11.852 24.891 -10.71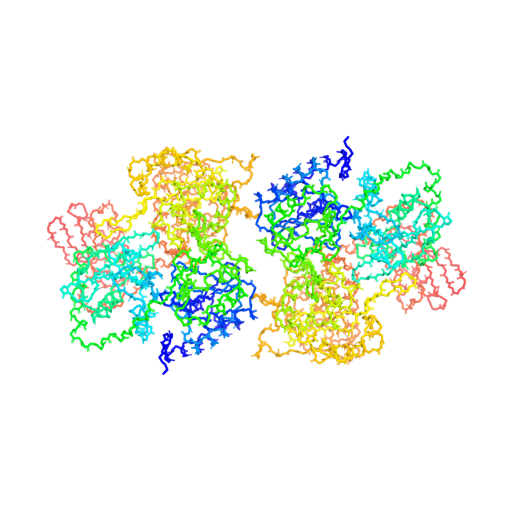9 1 95.12 113 LEU A C 1
ATOM 906 O O . LEU A 1 113 ? -12.594 24.594 -9.781 1 95.12 113 LEU A O 1
ATOM 910 N N . GLY A 1 114 ? -10.961 25.875 -10.703 1 95 114 GLY A N 1
ATOM 911 C CA . GLY A 1 114 ? -10.867 26.719 -9.508 1 95 114 GLY A CA 1
ATOM 912 C C . GLY A 1 114 ? -10.117 26.047 -8.375 1 95 114 GLY A C 1
ATOM 913 O O . GLY A 1 114 ? -10.328 26.359 -7.203 1 95 114 GLY A O 1
ATOM 914 N N . LEU A 1 115 ? -9.359 25.047 -8.672 1 97.38 115 LEU A N 1
ATOM 915 C CA . LEU A 1 115 ? -8.57 24.312 -7.688 1 97.38 115 LEU A CA 1
ATOM 916 C C . LEU A 1 115 ? -7.078 24.547 -7.906 1 97.38 115 LEU A C 1
ATOM 918 O O . LEU A 1 115 ? -6.625 24.672 -9.047 1 97.38 115 LEU A O 1
ATOM 922 N N . THR A 1 116 ? -6.348 24.625 -6.797 1 97.12 116 THR A N 1
ATOM 923 C CA . THR A 1 116 ? -4.902 24.781 -6.891 1 97.12 116 THR A CA 1
ATOM 924 C C . THR A 1 116 ? -4.207 24.156 -5.688 1 97.12 116 THR A C 1
ATOM 926 O O . THR A 1 116 ? -4.785 24.078 -4.605 1 97.12 116 THR A O 1
ATOM 929 N N . ALA A 1 117 ? -3.033 23.719 -5.926 1 97.62 117 ALA A N 1
ATOM 930 C CA . ALA A 1 117 ? -2.199 23.219 -4.844 1 97.62 117 ALA A CA 1
ATOM 931 C C . ALA A 1 117 ? -1.266 24.297 -4.312 1 97.62 117 ALA A C 1
ATOM 933 O O . ALA A 1 117 ? -0.638 24.125 -3.264 1 97.62 117 ALA A O 1
ATOM 934 N N . ARG A 1 118 ? -1.217 25.422 -5.008 1 95.12 118 ARG A N 1
ATOM 935 C CA . ARG A 1 118 ? -0.352 26.516 -4.562 1 95.12 118 ARG A CA 1
ATOM 936 C C . ARG A 1 118 ? -0.719 26.953 -3.154 1 95.12 118 ARG A C 1
ATOM 938 O O . ARG A 1 118 ? -1.896 27.156 -2.846 1 95.12 118 ARG A O 1
ATOM 945 N N . GLY A 1 119 ? 0.27 27.062 -2.316 1 93.19 119 GLY A N 1
ATOM 946 C CA . GLY A 1 119 ? 0.058 27.438 -0.926 1 93.19 119 GLY A CA 1
ATOM 947 C C . GLY A 1 119 ? -0.151 26.234 -0.015 1 93.19 119 GLY A C 1
ATOM 948 O O . GLY A 1 119 ? -0.293 26.391 1.199 1 93.19 119 GLY A O 1
ATOM 949 N N . GLY A 1 120 ? -0.136 25 -0.61 1 94 120 GLY A N 1
ATOM 950 C CA . GLY A 1 120 ? -0.266 23.781 0.172 1 94 120 GLY A CA 1
ATOM 951 C C . GLY A 1 120 ? 0.98 23.453 0.97 1 94 120 GLY A C 1
ATOM 952 O O . GLY A 1 120 ? 0.973 22.516 1.783 1 94 120 GLY A O 1
ATOM 953 N N . GLY A 1 121 ? 2.01 24.266 0.77 1 91.94 121 GLY A N 1
ATOM 954 C CA . GLY A 1 121 ? 3.273 24.109 1.474 1 91.94 121 GLY A CA 1
ATOM 955 C C . GLY A 1 121 ? 4.098 25.391 1.498 1 91.94 121 GLY A C 1
ATOM 956 O O . GLY A 1 121 ? 3.643 26.438 1.032 1 91.94 121 GLY A O 1
ATOM 957 N N . GLY A 1 122 ? 5.168 25.328 2.217 1 88.06 122 GLY A N 1
ATOM 958 C CA . GLY A 1 122 ? 6.09 26.453 2.258 1 88.06 122 GLY A CA 1
ATOM 959 C C . GLY A 1 122 ? 5.676 27.531 3.24 1 88.06 122 GLY A C 1
ATOM 960 O O . GLY A 1 122 ? 4.891 27.266 4.16 1 88.06 122 GLY A O 1
ATOM 961 N N . ASN A 1 123 ? 6.309 28.688 3.018 1 89.44 123 ASN A N 1
ATOM 962 C CA . ASN A 1 123 ? 6.082 29.859 3.861 1 89.44 123 ASN A CA 1
ATOM 963 C C . ASN A 1 123 ? 4.988 30.766 3.293 1 89.44 123 ASN A C 1
ATOM 965 O O . ASN A 1 123 ? 5.262 31.875 2.844 1 89.44 123 ASN A O 1
ATOM 969 N N . THR A 1 124 ? 3.787 30.172 3.375 1 92.88 124 THR A N 1
ATOM 970 C CA . THR A 1 124 ? 2.656 30.781 2.68 1 92.88 124 THR A CA 1
ATOM 971 C C . THR A 1 124 ? 1.439 30.859 3.596 1 92.88 124 THR A C 1
ATOM 973 O O . THR A 1 124 ? 1.451 30.328 4.703 1 92.88 124 THR A O 1
ATOM 976 N N . VAL A 1 125 ? 0.439 31.625 3.109 1 96.69 125 VAL A N 1
ATOM 977 C CA . VAL A 1 125 ? -0.891 31.5 3.697 1 96.69 125 VAL A CA 1
ATOM 978 C C . VAL A 1 125 ? -1.458 30.109 3.402 1 96.69 125 VAL A C 1
ATOM 980 O O . VAL A 1 125 ? -1.624 29.734 2.24 1 96.69 125 VAL A O 1
ATOM 983 N N . ARG A 1 126 ? -1.649 29.375 4.438 1 97.94 126 ARG A N 1
ATOM 984 C CA . ARG A 1 126 ? -2.16 28.016 4.297 1 97.94 126 ARG A CA 1
ATOM 985 C C . ARG A 1 126 ? -3.678 28.016 4.148 1 97.94 126 ARG A C 1
ATOM 987 O O . ARG A 1 126 ? -4.312 29.062 4.195 1 97.94 126 ARG A O 1
ATOM 994 N N . ASN A 1 127 ? -4.242 26.812 3.85 1 98.38 127 ASN A N 1
ATOM 995 C CA . ASN A 1 127 ? -5.691 26.688 3.697 1 98.38 127 ASN A CA 1
ATOM 996 C C . ASN A 1 127 ? -6.434 27.297 4.887 1 98.38 127 ASN A C 1
ATOM 998 O O . ASN A 1 127 ? -6.094 27.016 6.039 1 98.38 127 ASN A O 1
ATOM 1002 N N . ILE A 1 128 ? -7.348 28.188 4.586 1 98.69 128 ILE A N 1
ATOM 1003 C CA . ILE A 1 128 ? -8.195 28.75 5.629 1 98.69 128 ILE A CA 1
ATOM 1004 C C . ILE A 1 128 ? -9.32 27.766 5.965 1 98.69 128 ILE A C 1
ATOM 1006 O O . ILE A 1 128 ? -10.086 27.359 5.086 1 98.69 128 ILE A O 1
ATOM 1010 N N . ILE A 1 129 ? -9.375 27.406 7.27 1 98.81 129 ILE A N 1
ATOM 1011 C CA . ILE A 1 129 ? -10.305 26.344 7.645 1 98.81 129 ILE A CA 1
ATOM 1012 C C . ILE A 1 129 ? -11.5 26.938 8.391 1 98.81 129 ILE A C 1
ATOM 1014 O O . ILE A 1 129 ? -11.422 28.062 8.891 1 98.81 129 ILE A O 1
ATOM 1018 N N . ALA A 1 130 ? -12.547 26.25 8.383 1 98.75 130 ALA A N 1
ATOM 1019 C CA . ALA A 1 130 ? -13.766 26.594 9.102 1 98.75 130 ALA A CA 1
ATOM 1020 C C . ALA A 1 130 ? -14.477 25.344 9.609 1 98.75 130 ALA A C 1
ATOM 1022 O O . ALA A 1 130 ? -14.289 24.25 9.07 1 98.75 130 ALA A O 1
ATOM 1023 N N . ASP A 1 131 ? -15.211 25.516 10.664 1 98.25 131 ASP A N 1
ATOM 1024 C CA . ASP A 1 131 ? -16.016 24.422 11.203 1 98.25 131 ASP A CA 1
ATOM 1025 C C . ASP A 1 131 ? -16.891 23.797 10.117 1 98.25 131 ASP A C 1
ATOM 1027 O O . ASP A 1 131 ? -17.719 24.484 9.508 1 98.25 131 ASP A O 1
ATOM 1031 N N . PRO A 1 132 ? -16.734 22.453 9.914 1 97.38 132 PRO A N 1
ATOM 1032 C CA . PRO A 1 132 ? -17.5 21.828 8.828 1 97.38 132 PRO A CA 1
ATOM 1033 C C . PRO A 1 132 ? -19.016 21.906 9.055 1 97.38 132 PRO A C 1
ATOM 1035 O O . PRO A 1 132 ? -19.781 21.797 8.102 1 97.38 132 PRO A O 1
ATOM 1038 N N . LEU A 1 133 ? -19.469 22.109 10.242 1 97.25 133 LEU A N 1
ATOM 1039 C CA . LEU A 1 133 ? -20.891 22.141 10.547 1 97.25 133 LEU A CA 1
ATOM 1040 C C . LEU A 1 133 ? -21.422 23.562 10.562 1 97.25 133 LEU A C 1
ATOM 1042 O O . LEU A 1 133 ? -22.594 23.797 10.906 1 97.25 133 LEU A O 1
ATOM 1046 N N . SER A 1 134 ? -20.547 24.5 10.227 1 97.19 134 SER A N 1
ATOM 1047 C CA . SER A 1 134 ? -21.031 25.859 10.102 1 97.19 134 SER A CA 1
ATOM 1048 C C . SER A 1 134 ? -22.266 25.938 9.219 1 97.19 134 SER A C 1
ATOM 1050 O O . SER A 1 134 ? -22.312 25.312 8.156 1 97.19 134 SER A O 1
ATOM 1052 N N . GLY A 1 135 ? -23.281 26.656 9.648 1 95.19 135 GLY A N 1
ATOM 1053 C CA . GLY A 1 135 ? -24.578 26.688 8.977 1 95.19 135 GLY A CA 1
ATOM 1054 C C . GLY A 1 135 ? -25.625 25.828 9.656 1 95.19 135 GLY A C 1
ATOM 1055 O O . GLY A 1 135 ? -26.812 26.141 9.609 1 95.19 135 GLY A O 1
ATOM 1056 N N . TYR A 1 136 ? -25.234 24.703 10.18 1 96.31 136 TYR A N 1
ATOM 1057 C CA . TYR A 1 136 ? -26.141 23.828 10.922 1 96.31 136 TYR A CA 1
ATOM 1058 C C . TYR A 1 136 ? -26.156 24.188 12.398 1 96.31 136 TYR A C 1
ATOM 1060 O O . TYR A 1 136 ? -27.172 23.984 13.078 1 96.31 136 TYR A O 1
ATOM 1068 N N . HIS A 1 137 ? -25.047 24.656 12.914 1 93.69 137 HIS A N 1
ATOM 1069 C CA . HIS A 1 137 ? -24.984 25.156 14.289 1 93.69 137 HIS A CA 1
ATOM 1070 C C . HIS A 1 137 ? -24.203 26.453 14.359 1 93.69 137 HIS A C 1
ATOM 1072 O O . HIS A 1 137 ? -23.641 26.906 13.359 1 93.69 137 HIS A O 1
ATOM 1078 N N . GLY A 1 138 ? -24.281 27.094 15.578 1 93.25 138 GLY A N 1
ATOM 1079 C CA . GLY A 1 138 ? -23.625 28.375 15.758 1 93.25 138 GLY A CA 1
ATOM 1080 C C . GLY A 1 138 ? -24.516 29.562 15.414 1 93.25 138 GLY A C 1
ATOM 1081 O O . GLY A 1 138 ? -25.719 29.406 15.219 1 93.25 138 GLY A O 1
ATOM 1082 N N . LEU A 1 139 ? -23.891 30.75 15.336 1 95.81 139 LEU A N 1
ATOM 1083 C CA . LEU A 1 139 ? -24.656 31.969 15.156 1 95.81 139 LEU A CA 1
ATOM 1084 C C . LEU A 1 139 ? -24.984 32.219 13.688 1 95.81 139 LEU A C 1
ATOM 1086 O O . LEU A 1 139 ? -26.109 32.594 13.344 1 95.81 139 LEU A O 1
ATOM 1090 N N . PHE A 1 140 ? -24.016 32.031 12.805 1 94.69 140 PHE A N 1
ATOM 1091 C CA . PHE A 1 140 ? -24.203 32.125 11.359 1 94.69 140 PHE A CA 1
ATOM 1092 C C . PHE A 1 140 ? -23.125 31.359 10.617 1 94.69 140 PHE A C 1
ATOM 1094 O O . PHE A 1 140 ? -22.109 30.969 11.211 1 94.69 140 PHE A O 1
ATOM 1101 N N . ASP A 1 141 ? -23.359 31.047 9.344 1 96.56 141 ASP A N 1
ATOM 1102 C CA . ASP A 1 141 ? -22.422 30.297 8.508 1 96.56 141 ASP A CA 1
ATOM 1103 C C . ASP A 1 141 ? -21.203 31.156 8.164 1 96.56 141 ASP A C 1
ATOM 1105 O O . ASP A 1 141 ? -21.328 32.188 7.52 1 96.56 141 ASP A O 1
ATOM 1109 N N . VAL A 1 142 ? -20.031 30.688 8.523 1 97.75 142 VAL A N 1
ATOM 1110 C CA . VAL A 1 142 ? -18.828 31.484 8.367 1 97.75 142 VAL A CA 1
ATOM 1111 C C . VAL A 1 142 ? -18.047 31.031 7.133 1 97.75 142 VAL A C 1
ATOM 1113 O O . VAL A 1 142 ? -17.016 31.625 6.789 1 97.75 142 VAL A O 1
ATOM 1116 N N . VAL A 1 143 ? -18.484 30 6.41 1 97 143 VAL A N 1
ATOM 1117 C CA . VAL A 1 143 ? -17.781 29.422 5.277 1 97 143 VAL A CA 1
ATOM 1118 C C . VAL A 1 143 ? -17.641 30.453 4.16 1 97 143 VAL A C 1
ATOM 1120 O O . VAL A 1 143 ? -16.562 30.578 3.562 1 97 143 VAL A O 1
ATOM 1123 N N . PRO A 1 144 ? -18.688 31.281 3.824 1 96.5 144 PRO A N 1
ATOM 1124 C CA . PRO A 1 144 ? -18.516 32.312 2.799 1 96.5 144 PRO A CA 1
ATOM 1125 C C . PRO A 1 144 ? -17.391 33.281 3.143 1 96.5 144 PRO A C 1
ATOM 1127 O O . PRO A 1 144 ? -16.703 33.781 2.246 1 96.5 144 PRO A O 1
ATOM 1130 N N . HIS A 1 145 ? -17.219 33.594 4.461 1 97.06 145 HIS A N 1
ATOM 1131 C CA . HIS A 1 145 ? -16.141 34.469 4.879 1 97.06 145 HIS A CA 1
ATOM 1132 C C . HIS A 1 145 ? -14.773 33.844 4.598 1 97.06 145 HIS A C 1
ATOM 1134 O O . HIS A 1 145 ? -13.867 34.531 4.098 1 97.06 145 HIS A O 1
ATOM 1140 N N . ALA A 1 146 ? -14.641 32.594 4.949 1 97.75 146 ALA A N 1
ATOM 1141 C CA . ALA A 1 146 ? -13.383 31.891 4.727 1 97.75 146 ALA A CA 1
ATOM 1142 C C . ALA A 1 146 ? -13.023 31.859 3.246 1 97.75 146 ALA A C 1
ATOM 1144 O O . ALA A 1 146 ? -11.859 32.062 2.879 1 97.75 146 ALA A O 1
ATOM 1145 N N . LYS A 1 147 ? -13.977 31.578 2.412 1 96.75 147 LYS A N 1
ATOM 1146 C CA . LYS A 1 147 ? -13.75 31.5 0.97 1 96.75 147 LYS A CA 1
ATOM 1147 C C . LYS A 1 147 ? -13.367 32.875 0.409 1 96.75 147 LYS A C 1
ATOM 1149 O O . LYS A 1 147 ? -12.43 33 -0.379 1 96.75 147 LYS A O 1
ATOM 1154 N N . ALA A 1 148 ? -14.109 33.906 0.808 1 96.44 148 ALA A N 1
ATOM 1155 C CA . ALA A 1 148 ? -13.828 35.25 0.335 1 96.44 148 ALA A CA 1
ATOM 1156 C C . ALA A 1 148 ? -12.43 35.719 0.762 1 96.44 148 ALA A C 1
ATOM 1158 O O . ALA A 1 148 ? -11.711 36.344 -0.018 1 96.44 148 ALA A O 1
ATOM 1159 N N . LEU A 1 149 ? -12.125 35.406 2.008 1 97.5 149 LEU A N 1
ATOM 1160 C CA . LEU A 1 149 ? -10.805 35.781 2.512 1 97.5 149 LEU A CA 1
ATOM 1161 C C . LEU A 1 149 ? -9.711 35.031 1.759 1 97.5 149 LEU A C 1
ATOM 1163 O O . LEU A 1 149 ? -8.648 35.594 1.475 1 97.5 149 LEU A O 1
ATOM 1167 N N . THR A 1 150 ? -9.922 33.75 1.502 1 97.19 150 THR A N 1
ATOM 1168 C CA . THR A 1 150 ? -8.969 32.969 0.728 1 97.19 150 THR A CA 1
ATOM 1169 C C . THR A 1 150 ? -8.703 33.625 -0.627 1 97.19 150 THR A C 1
ATOM 1171 O O . THR A 1 150 ? -7.555 33.812 -1.015 1 97.19 150 THR A O 1
ATOM 1174 N N . GLU A 1 151 ? -9.742 33.969 -1.333 1 94.94 151 GLU A N 1
ATOM 1175 C CA . GLU A 1 151 ? -9.617 34.594 -2.646 1 94.94 151 GLU A CA 1
ATOM 1176 C C . GLU A 1 151 ? -8.758 35.844 -2.578 1 94.94 151 GLU A C 1
ATOM 1178 O O . GLU A 1 151 ? -7.902 36.062 -3.438 1 94.94 151 GLU A O 1
ATOM 1183 N N . ARG A 1 152 ? -9.023 36.562 -1.571 1 95 152 ARG A N 1
ATOM 1184 C CA . ARG A 1 152 ? -8.305 37.812 -1.421 1 95 152 ARG A CA 1
ATOM 1185 C C . ARG A 1 152 ? -6.832 37.562 -1.112 1 95 152 ARG A C 1
ATOM 1187 O O . ARG A 1 152 ? -5.949 38.125 -1.767 1 95 152 ARG A O 1
ATOM 1194 N N . LEU A 1 153 ? -6.559 36.75 -0.177 1 95.94 153 LEU A N 1
ATOM 1195 C CA . LEU A 1 153 ? -5.195 36.562 0.299 1 95.94 153 LEU A CA 1
ATOM 1196 C C . LEU A 1 153 ? -4.336 35.875 -0.765 1 95.94 153 LEU A C 1
ATOM 1198 O O . LEU A 1 153 ? -3.16 36.219 -0.924 1 95.94 153 LEU A O 1
ATOM 1202 N N . ILE A 1 154 ? -4.867 34.938 -1.52 1 93.75 154 ILE A N 1
ATOM 1203 C CA . ILE A 1 154 ? -4.051 34.219 -2.48 1 93.75 154 ILE A CA 1
ATOM 1204 C C . ILE A 1 154 ? -3.758 35.094 -3.689 1 93.75 154 ILE A C 1
ATOM 1206 O O . ILE A 1 154 ? -2.91 34.781 -4.52 1 93.75 154 ILE A O 1
ATOM 1210 N N . SER A 1 155 ? -4.434 36.219 -3.775 1 91 155 SER A N 1
ATOM 1211 C CA . SER A 1 155 ? -4.176 37.188 -4.848 1 91 155 SER A CA 1
ATOM 1212 C C . SER A 1 155 ? -3.055 38.156 -4.469 1 91 155 SER A C 1
ATOM 1214 O O . SER A 1 155 ? -2.557 38.906 -5.32 1 91 155 SER A O 1
ATOM 1216 N N . GLU A 1 156 ? -2.658 38.062 -3.26 1 88.81 156 GLU A N 1
ATOM 1217 C CA . GLU A 1 156 ? -1.624 38.969 -2.764 1 88.81 156 GLU A CA 1
ATOM 1218 C C . GLU A 1 156 ? -0.241 38.344 -2.863 1 88.81 156 GLU A C 1
ATOM 1220 O O . GLU A 1 156 ? -0.042 37.188 -2.434 1 88.81 156 GLU A O 1
ATOM 1225 N N . SER A 1 157 ? 0.702 39.031 -3.344 1 84 157 SER A N 1
ATOM 1226 C CA . SER A 1 157 ? 2.035 38.5 -3.596 1 84 157 SER A CA 1
ATOM 1227 C C . SER A 1 157 ? 2.748 38.156 -2.291 1 84 157 SER A C 1
ATOM 1229 O O . SER A 1 157 ? 3.506 37.188 -2.23 1 84 157 SER A O 1
ATOM 1231 N N . ASP A 1 158 ? 2.537 38.875 -1.289 1 84.75 158 ASP A N 1
ATOM 1232 C CA . ASP A 1 158 ? 3.24 38.656 -0.027 1 84.75 158 ASP A CA 1
ATOM 1233 C C . ASP A 1 158 ? 2.678 37.469 0.718 1 84.75 158 ASP A C 1
ATOM 1235 O O . ASP A 1 158 ? 3.227 37.031 1.74 1 84.75 158 ASP A O 1
ATOM 1239 N N . SER A 1 159 ? 1.621 36.875 0.196 1 92 159 SER A N 1
ATOM 1240 C CA . SER A 1 159 ? 1.044 35.656 0.797 1 92 159 SER A CA 1
ATOM 1241 C C . SER A 1 159 ? 1.912 34.438 0.532 1 92 159 SER A C 1
ATOM 1243 O O . SER A 1 159 ? 1.721 33.406 1.151 1 92 159 SER A O 1
ATOM 1245 N N . TRP A 1 160 ? 2.947 34.594 -0.315 1 87 160 TRP A N 1
ATOM 1246 C CA . TRP A 1 160 ? 3.723 33.469 -0.771 1 87 160 TRP A CA 1
ATOM 1247 C C . TRP A 1 160 ? 5.152 33.531 -0.249 1 87 160 TRP A C 1
ATOM 1249 O O . TRP A 1 160 ? 5.965 32.625 -0.527 1 87 160 TRP A O 1
ATOM 1259 N N . THR A 1 161 ? 5.492 34.531 0.499 1 86.94 161 THR A N 1
ATOM 1260 C CA . THR A 1 161 ? 6.863 34.75 0.959 1 86.94 161 THR A CA 1
ATOM 1261 C C . THR A 1 161 ? 6.883 35.188 2.42 1 86.94 161 THR A C 1
ATOM 1263 O O . THR A 1 161 ? 7.566 36.156 2.773 1 86.94 161 THR A O 1
ATOM 1266 N N . LEU A 1 162 ? 6.156 34.562 3.213 1 91.5 162 LEU A N 1
ATOM 1267 C CA . LEU A 1 162 ? 6.086 34.875 4.633 1 91.5 162 LEU A CA 1
ATOM 1268 C C . LEU A 1 162 ? 7.246 34.25 5.395 1 91.5 162 LEU A C 1
ATOM 1270 O O . LEU A 1 162 ? 7.977 33.406 4.848 1 91.5 162 LEU A O 1
ATOM 1274 N N . PRO A 1 163 ? 7.484 34.656 6.609 1 88.5 163 PRO A N 1
ATOM 1275 C CA . PRO A 1 163 ? 8.57 34.062 7.379 1 88.5 163 PRO A CA 1
ATOM 1276 C C . PRO A 1 163 ? 8.375 32.562 7.586 1 88.5 163 PRO A C 1
ATOM 1278 O O . PRO A 1 163 ? 9.352 31.797 7.594 1 88.5 163 PRO A O 1
ATOM 1281 N N . ARG A 1 164 ? 7.215 32.219 7.766 1 93.94 164 ARG A N 1
ATOM 1282 C CA . ARG A 1 164 ? 6.801 30.812 7.887 1 93.94 164 ARG A CA 1
ATOM 1283 C C . ARG A 1 164 ? 5.324 30.656 7.539 1 93.94 164 ARG A C 1
ATOM 1285 O O . ARG A 1 164 ? 4.707 31.562 6.984 1 93.94 164 ARG A O 1
ATOM 1292 N N . LYS A 1 165 ? 4.758 29.531 7.812 1 94.94 165 LYS A N 1
ATOM 1293 C CA . LYS A 1 165 ? 3.357 29.266 7.492 1 94.94 165 LYS A CA 1
ATOM 1294 C C . LYS A 1 165 ? 2.432 30.188 8.281 1 94.94 165 LYS A C 1
ATOM 1296 O O . LYS A 1 165 ? 2.715 30.531 9.43 1 94.94 165 LYS A O 1
ATOM 1301 N N . PHE A 1 166 ? 1.328 30.625 7.688 1 97.5 166 PHE A N 1
ATOM 1302 C CA . PHE A 1 166 ? 0.301 31.484 8.25 1 97.5 166 PHE A CA 1
ATOM 1303 C C . PHE A 1 166 ? -1.072 30.828 8.148 1 97.5 166 PHE A C 1
ATOM 1305 O O . PHE A 1 166 ? -1.587 30.625 7.051 1 97.5 166 PHE A O 1
ATOM 1312 N N . LYS A 1 167 ? -1.731 30.531 9.336 1 98.56 167 LYS A N 1
ATOM 1313 C CA . LYS A 1 167 ? -2.955 29.734 9.367 1 98.56 167 LYS A CA 1
ATOM 1314 C C . LYS A 1 167 ? -4.105 30.516 9.992 1 98.56 167 LYS A C 1
ATOM 1316 O O . LYS A 1 167 ? -3.973 31.047 11.102 1 98.56 167 LYS A O 1
ATOM 1321 N N . VAL A 1 168 ? -5.211 30.578 9.273 1 98.88 168 VAL A N 1
ATOM 1322 C CA . VAL A 1 168 ? -6.414 31.266 9.711 1 98.88 168 VAL A CA 1
ATOM 1323 C C . VAL A 1 168 ? -7.551 30.266 9.906 1 98.88 168 VAL A C 1
ATOM 1325 O O . VAL A 1 168 ? -7.668 29.297 9.156 1 98.88 168 VAL A O 1
ATOM 1328 N N . CYS A 1 169 ? -8.391 30.5 10.969 1 98.81 169 CYS A N 1
ATOM 1329 C CA . CYS A 1 169 ? -9.508 29.609 11.281 1 98.81 169 CYS A CA 1
ATOM 1330 C C . CYS A 1 169 ? -10.766 30.406 11.609 1 98.81 169 CYS A C 1
ATOM 1332 O O . CYS A 1 169 ? -10.703 31.406 12.32 1 98.81 169 CYS A O 1
ATOM 1334 N N . PHE A 1 170 ? -11.906 30 11.039 1 98.81 170 PHE A N 1
ATOM 1335 C CA . PHE A 1 170 ? -13.203 30.562 11.359 1 98.81 170 PHE A CA 1
ATOM 1336 C C . PHE A 1 170 ? -14.039 29.594 12.172 1 98.81 170 PHE A C 1
ATOM 1338 O O . PHE A 1 170 ? -14.062 28.391 11.883 1 98.81 170 PHE A O 1
ATOM 1345 N N . ALA A 1 171 ? -14.688 30.078 13.195 1 98.62 171 ALA A N 1
ATOM 1346 C CA . ALA A 1 171 ? -15.641 29.297 13.992 1 98.62 171 ALA A CA 1
ATOM 1347 C C . ALA A 1 171 ? -17 30 14.047 1 98.62 171 ALA A C 1
ATOM 1349 O O . ALA A 1 171 ? -17.078 31.219 14.102 1 98.62 171 ALA A O 1
ATOM 1350 N N . PRO A 1 172 ? -18.047 29.25 14.117 1 97.81 172 PRO A N 1
ATOM 1351 C CA . PRO A 1 172 ? -19.375 29.844 13.984 1 97.81 172 PRO A CA 1
ATOM 1352 C C . PRO A 1 172 ? -19.938 30.359 15.312 1 97.81 172 PRO A C 1
ATOM 1354 O O . PRO A 1 172 ? -21.047 30.891 15.359 1 97.81 172 PRO A O 1
ATOM 1357 N N . GLY A 1 173 ? -19.156 30.125 16.391 1 97.38 173 GLY A N 1
ATOM 1358 C CA . GLY A 1 173 ? -19.641 30.625 17.656 1 97.38 173 GLY A CA 1
ATOM 1359 C C . GLY A 1 173 ? -18.703 30.328 18.812 1 97.38 173 GLY A C 1
ATOM 1360 O O . GLY A 1 173 ? -17.797 29.516 18.672 1 97.38 173 GLY A O 1
ATOM 1361 N N . VAL A 1 174 ? -19.031 30.922 19.938 1 95.38 174 VAL A N 1
ATOM 1362 C CA . VAL A 1 174 ? -18.188 30.812 21.125 1 95.38 174 VAL A CA 1
ATOM 1363 C C . VAL A 1 174 ? -18.344 29.406 21.734 1 95.38 174 VAL A C 1
ATOM 1365 O O . VAL A 1 174 ? -17.391 28.875 22.297 1 95.38 174 VAL A O 1
ATOM 1368 N N . GLU A 1 175 ? -19.484 28.797 21.531 1 93 175 GLU A N 1
ATOM 1369 C CA . GLU A 1 175 ? -19.719 27.453 22.062 1 93 175 GLU A CA 1
ATOM 1370 C C . GLU A 1 175 ? -19.094 26.391 21.172 1 93 175 GLU A C 1
ATOM 1372 O O . GLU A 1 175 ? -18.953 25.234 21.594 1 93 175 GLU A O 1
ATOM 1377 N N . THR A 1 176 ? -18.719 26.797 20 1 92.38 176 THR A N 1
ATOM 1378 C CA . THR A 1 176 ? -18.078 25.922 19.016 1 92.38 176 THR A CA 1
ATOM 1379 C C . THR A 1 176 ? -16.859 26.609 18.406 1 92.38 176 THR A C 1
ATOM 1381 O O . THR A 1 176 ? -16.859 26.922 17.203 1 92.38 176 THR A O 1
ATOM 1384 N N . PRO A 1 177 ? -15.914 26.75 19.188 1 94.19 177 PRO A N 1
ATOM 1385 C CA . PRO A 1 177 ? -14.797 27.578 18.75 1 94.19 177 PRO A CA 1
ATOM 1386 C C . PRO A 1 177 ? -13.898 26.875 17.734 1 94.19 177 PRO A C 1
ATOM 1388 O O . PRO A 1 177 ? -12.961 27.484 17.203 1 94.19 177 PRO A O 1
ATOM 1391 N N . PHE A 1 178 ? -14.219 25.562 17.484 1 96.62 178 PHE A N 1
ATOM 1392 C CA . PHE A 1 178 ? -13.422 24.828 16.5 1 96.62 178 PHE A CA 1
ATOM 1393 C C . PHE A 1 178 ? -11.938 24.938 16.828 1 96.62 178 PHE A C 1
ATOM 1395 O O . PHE A 1 178 ? -11.516 24.625 17.938 1 96.62 178 PHE A O 1
ATOM 1402 N N . LEU A 1 179 ? -11.039 25.312 15.867 1 98 179 LEU A N 1
ATOM 1403 C CA . LEU A 1 179 ? -9.602 25.406 16.109 1 98 179 LEU A CA 1
ATOM 1404 C C . LEU A 1 179 ? -9.148 26.859 16.125 1 98 179 LEU A C 1
ATOM 1406 O O . LEU A 1 179 ? -7.961 27.141 15.945 1 98 179 LEU A O 1
ATOM 1410 N N . ALA A 1 180 ? -10.047 27.75 16.359 1 98.5 180 ALA A N 1
ATOM 1411 C CA . ALA A 1 180 ? -9.758 29.188 16.266 1 98.5 180 ALA A CA 1
ATOM 1412 C C . ALA A 1 180 ? -8.766 29.609 17.344 1 98.5 180 ALA A C 1
ATOM 1414 O O . ALA A 1 180 ? -7.996 30.547 17.156 1 98.5 180 ALA A O 1
ATOM 1415 N N . LEU A 1 181 ? -8.727 28.906 18.438 1 98.19 181 LEU A N 1
ATOM 1416 C CA . LEU A 1 181 ? -7.902 29.297 19.562 1 98.19 181 LEU A CA 1
ATOM 1417 C C . LEU A 1 181 ? -6.469 28.812 19.406 1 98.19 181 LEU A C 1
ATOM 1419 O O . LEU A 1 181 ? -5.594 29.156 20.188 1 98.19 181 LEU A O 1
ATOM 1423 N N . VAL A 1 182 ? -6.203 28.016 18.406 1 98.19 182 VAL A N 1
ATOM 1424 C CA . VAL A 1 182 ? -4.859 27.484 18.203 1 98.19 182 VAL A CA 1
ATOM 1425 C C . VAL A 1 182 ? -4.395 27.797 16.781 1 98.19 182 VAL A C 1
ATOM 1427 O O . VAL A 1 182 ? -3.68 27 16.172 1 98.19 182 VAL A O 1
ATOM 1430 N N . ALA A 1 183 ? -4.789 28.891 16.203 1 98.31 183 ALA A N 1
ATOM 1431 C CA . ALA A 1 183 ? -4.375 29.391 14.891 1 98.31 183 ALA A CA 1
ATOM 1432 C C . ALA A 1 183 ? -3.592 30.688 15.016 1 98.31 183 ALA A C 1
ATOM 1434 O O . ALA A 1 183 ? -3.564 31.312 16.078 1 98.31 183 ALA A O 1
ATOM 1435 N N . ASP A 1 184 ? -2.891 31.062 13.914 1 98.75 184 ASP A N 1
ATOM 1436 C CA . ASP A 1 184 ? -2.281 32.375 13.891 1 98.75 184 ASP A CA 1
ATOM 1437 C C . ASP A 1 184 ? -3.336 33.469 14.055 1 98.75 184 ASP A C 1
ATOM 1439 O O . ASP A 1 184 ? -3.111 34.469 14.75 1 98.75 184 ASP A O 1
ATOM 1443 N N . VAL A 1 185 ? -4.418 33.281 13.359 1 98.88 185 VAL A N 1
ATOM 1444 C CA . VAL A 1 185 ? -5.586 34.125 13.516 1 98.88 185 VAL A CA 1
ATOM 1445 C C . VAL A 1 185 ? -6.848 33.281 13.633 1 98.88 185 VAL A C 1
ATOM 1447 O O . VAL A 1 185 ? -7.148 32.469 12.75 1 98.88 185 VAL A O 1
ATOM 1450 N N . GLY A 1 186 ? -7.508 33.406 14.742 1 98.81 186 GLY A N 1
ATOM 1451 C CA . GLY A 1 186 ? -8.797 32.781 14.953 1 98.81 186 GLY A CA 1
ATOM 1452 C C . GLY A 1 186 ? -9.953 33.781 14.992 1 98.81 186 GLY A C 1
ATOM 1453 O O . GLY A 1 186 ? -9.891 34.781 15.695 1 98.81 186 GLY A O 1
ATOM 1454 N N . LEU A 1 187 ? -10.969 33.531 14.18 1 98.88 187 LEU A N 1
ATOM 1455 C CA . LEU A 1 187 ? -12.156 34.375 14.094 1 98.88 187 LEU A CA 1
ATOM 1456 C C . LEU A 1 187 ? -13.398 33.594 14.539 1 98.88 187 LEU A C 1
ATOM 1458 O O . LEU A 1 187 ? -13.82 32.656 13.867 1 98.88 187 LEU A O 1
ATOM 1462 N N . ILE A 1 188 ? -14 34 15.625 1 98.69 188 ILE A N 1
ATOM 1463 C CA . ILE A 1 188 ? -15.172 33.312 16.188 1 98.69 188 ILE A CA 1
ATOM 1464 C C . ILE A 1 188 ? -16.406 34.219 16.031 1 98.69 188 ILE A C 1
ATOM 1466 O O . ILE A 1 188 ? -16.422 35.344 16.5 1 98.69 188 ILE A O 1
ATOM 1470 N N . ALA A 1 189 ? -17.438 33.75 15.414 1 98.56 189 ALA A N 1
ATOM 1471 C CA . ALA A 1 189 ? -18.656 34.5 15.164 1 98.56 189 ALA A CA 1
ATOM 1472 C C . ALA A 1 189 ? -19.297 34.969 16.469 1 98.56 189 ALA A C 1
ATOM 1474 O O . ALA A 1 189 ? -19.469 34.156 17.391 1 98.56 189 ALA A O 1
ATOM 1475 N N . VAL A 1 190 ? -19.594 36.156 16.562 1 97.88 190 VAL A N 1
ATOM 1476 C CA . VAL A 1 190 ? -20.328 36.781 17.672 1 97.88 190 VAL A CA 1
ATOM 1477 C C . VAL A 1 190 ? -21.266 37.844 17.156 1 97.88 190 VAL A C 1
ATOM 1479 O O . VAL A 1 190 ? -21.172 38.25 15.984 1 97.88 190 VAL A O 1
ATOM 1482 N N . GLU A 1 191 ? -22.203 38.188 17.953 1 96.44 191 GLU A N 1
ATOM 1483 C CA . GLU A 1 191 ? -23.141 39.25 17.625 1 96.44 191 GLU A CA 1
ATOM 1484 C C . GLU A 1 191 ? -23.141 40.312 18.703 1 96.44 191 GLU A C 1
ATOM 1486 O O . GLU A 1 191 ? -23.062 40.031 19.891 1 96.44 191 GLU A O 1
ATOM 1491 N N . ARG A 1 192 ? -23.141 41.562 18.281 1 95.44 192 ARG A N 1
ATOM 1492 C CA . ARG A 1 192 ? -23.266 42.719 19.172 1 95.44 192 ARG A CA 1
ATOM 1493 C C . ARG A 1 192 ? -24.328 43.688 18.688 1 95.44 192 ARG A C 1
ATOM 1495 O O . ARG A 1 192 ? -24.25 44.188 17.578 1 95.44 192 ARG A O 1
ATOM 1502 N N . GLU A 1 193 ? -25.281 43.969 19.516 1 94.19 193 GLU A N 1
ATOM 1503 C CA . GLU A 1 193 ? -26.375 44.906 19.203 1 94.19 193 GLU A CA 1
ATOM 1504 C C . GLU A 1 193 ? -27.031 44.562 17.875 1 94.19 193 GLU A C 1
ATOM 1506 O O . GLU A 1 193 ? -27.219 45.406 17.016 1 94.19 193 GLU A O 1
ATOM 1511 N N . GLY A 1 194 ? -27.156 43.312 17.609 1 93.19 194 GLY A N 1
ATOM 1512 C CA . GLY A 1 194 ? -27.844 42.844 16.422 1 93.19 194 GLY A CA 1
ATOM 1513 C C . GLY A 1 194 ? -26.969 42.812 15.195 1 93.19 194 GLY A C 1
ATOM 1514 O O . GLY A 1 194 ? -27.422 42.438 14.109 1 93.19 194 GLY A O 1
ATOM 1515 N N . ARG A 1 195 ? -25.734 43.094 15.367 1 95.75 195 ARG A N 1
ATOM 1516 C CA . ARG A 1 195 ? -24.812 43.094 14.234 1 95.75 195 ARG A CA 1
ATOM 1517 C C . ARG A 1 195 ? -23.844 41.906 14.328 1 95.75 195 ARG A C 1
ATOM 1519 O O . ARG A 1 195 ? -23.266 41.656 15.391 1 95.75 195 ARG A O 1
ATOM 1526 N N . ARG A 1 196 ? -23.719 41.312 13.133 1 96.12 196 ARG A N 1
ATOM 1527 C CA . ARG A 1 196 ? -22.781 40.188 13.047 1 96.12 196 ARG A CA 1
ATOM 1528 C C . ARG A 1 196 ? -21.344 40.688 13.078 1 96.12 196 ARG A C 1
ATOM 1530 O O . ARG A 1 196 ? -21.031 41.781 12.586 1 96.12 196 ARG A O 1
ATOM 1537 N N . GLY A 1 197 ? -20.5 39.875 13.734 1 97.81 197 GLY A N 1
ATOM 1538 C CA . GLY A 1 197 ? -19.062 40.156 13.797 1 97.81 197 GLY A CA 1
ATOM 1539 C C . GLY A 1 197 ? -18.266 38.969 14.297 1 97.81 197 GLY A C 1
ATOM 1540 O O . GLY A 1 197 ? -18.719 37.812 14.25 1 97.81 197 GLY A O 1
ATOM 1541 N N . PHE A 1 198 ? -17.016 39.281 14.656 1 98.5 198 PHE A N 1
ATOM 1542 C CA . PHE A 1 198 ? -16.125 38.188 15.07 1 98.5 198 PHE A CA 1
ATOM 1543 C C . PHE A 1 198 ? -15.305 38.625 16.281 1 98.5 198 PHE A C 1
ATOM 1545 O O . PHE A 1 198 ? -14.875 39.75 16.391 1 98.5 198 PHE A O 1
ATOM 1552 N N . MET A 1 199 ? -15.211 37.719 17.203 1 98.31 199 MET A N 1
ATOM 1553 C CA . MET A 1 199 ? -14.164 37.75 18.219 1 98.31 199 MET A CA 1
ATOM 1554 C C . MET A 1 199 ? -12.836 37.25 17.656 1 98.31 199 MET A C 1
ATOM 1556 O O . MET A 1 199 ? -12.805 36.25 16.938 1 98.31 199 MET A O 1
ATOM 1560 N N . VAL A 1 200 ? -11.727 38 17.953 1 98.75 200 VAL A N 1
ATOM 1561 C CA . VAL A 1 200 ? -10.484 37.688 17.234 1 98.75 200 VAL A CA 1
ATOM 1562 C C . VAL A 1 200 ? -9.414 37.25 18.219 1 98.75 200 VAL A C 1
ATOM 1564 O O . VAL A 1 200 ? -9.086 37.969 19.172 1 98.75 200 VAL A O 1
ATOM 1567 N N . TYR A 1 201 ? -8.891 36.031 18.016 1 98.62 201 TYR A N 1
ATOM 1568 C CA . TYR A 1 201 ? -7.711 35.531 18.703 1 98.62 201 TYR A CA 1
ATOM 1569 C C . TYR A 1 201 ? -6.5 35.531 17.781 1 98.62 201 TYR A C 1
ATOM 1571 O O . TYR A 1 201 ? -6.637 35.312 16.562 1 98.62 201 TYR A O 1
ATOM 1579 N N . VAL A 1 202 ? -5.238 35.75 18.328 1 98.69 202 VAL A N 1
ATOM 1580 C CA . VAL A 1 202 ? -4.055 35.812 17.469 1 98.69 202 VAL A CA 1
ATOM 1581 C C . VAL A 1 202 ? -2.869 35.156 18.172 1 98.69 202 VAL A C 1
ATOM 1583 O O . VAL A 1 202 ? -2.852 35.031 19.406 1 98.69 202 VAL A O 1
ATOM 1586 N N . GLY A 1 203 ? -1.955 34.656 17.375 1 98.31 203 GLY A N 1
ATOM 1587 C CA . GLY A 1 203 ? -0.658 34.25 17.891 1 98.31 203 GLY A CA 1
ATOM 1588 C C . GLY A 1 203 ? -0.667 32.844 18.438 1 98.31 203 GLY A C 1
ATOM 1589 O O . GLY A 1 203 ? 0.188 32.469 19.25 1 98.31 203 GLY A O 1
ATOM 1590 N N . GLY A 1 204 ? -1.6 32.062 18.125 1 97.94 204 GLY A N 1
ATOM 1591 C CA . GLY A 1 204 ? -1.604 30.656 18.484 1 97.94 204 GLY A CA 1
ATOM 1592 C C . GLY A 1 204 ? -0.977 29.766 17.438 1 97.94 204 GLY A C 1
ATOM 1593 O O . GLY A 1 204 ? -0.335 30.25 16.5 1 97.94 204 GLY A O 1
ATOM 1594 N N . GLY A 1 205 ? -1.062 28.469 17.641 1 97.12 205 GLY A N 1
ATOM 1595 C CA . GLY A 1 205 ? -0.583 27.5 16.672 1 97.12 205 GLY A CA 1
ATOM 1596 C C . GLY A 1 205 ? -0.152 26.188 17.297 1 97.12 205 GLY A C 1
ATOM 1597 O O . GLY A 1 205 ? 0.16 26.125 18.484 1 97.12 205 GLY A O 1
ATOM 1598 N N . MET A 1 206 ? -0.149 25.156 16.422 1 95.75 206 MET A N 1
ATOM 1599 C CA . MET A 1 206 ? 0.268 23.828 16.891 1 95.75 206 MET A CA 1
ATOM 1600 C C . MET A 1 206 ? 1.641 23.469 16.328 1 95.75 206 MET A C 1
ATOM 1602 O O . MET A 1 206 ? 2.162 24.172 15.453 1 95.75 206 MET A O 1
ATOM 1606 N N . GLY A 1 207 ? 2.291 22.469 16.797 1 91.94 207 GLY A N 1
ATOM 1607 C CA . GLY A 1 207 ? 3.629 21.984 16.484 1 91.94 207 GLY A CA 1
ATOM 1608 C C . GLY A 1 207 ? 4.383 21.484 17.703 1 91.94 207 GLY A C 1
ATOM 1609 O O . GLY A 1 207 ? 3.771 21.141 18.719 1 91.94 207 GLY A O 1
ATOM 1610 N N . ALA A 1 208 ? 5.68 21.484 17.531 1 85.75 208 ALA A N 1
ATOM 1611 C CA . ALA A 1 208 ? 6.504 21.031 18.641 1 85.75 208 ALA A CA 1
ATOM 1612 C C . ALA A 1 208 ? 6.387 21.984 19.828 1 85.75 208 ALA A C 1
ATOM 1614 O O . ALA A 1 208 ? 6.465 21.562 20.984 1 85.75 208 ALA A O 1
ATOM 1615 N N . HIS A 1 209 ? 6.184 23.25 19.5 1 89.88 209 HIS A N 1
ATOM 1616 C CA . HIS A 1 209 ? 5.953 24.281 20.5 1 89.88 209 HIS A CA 1
ATOM 1617 C C . HIS A 1 209 ? 4.586 24.938 20.328 1 89.88 209 HIS A C 1
ATOM 1619 O O . HIS A 1 209 ? 4.5 26.094 19.906 1 89.88 209 HIS A O 1
ATOM 1625 N N . SER A 1 210 ? 3.566 24.266 20.781 1 95.94 210 SER A N 1
ATOM 1626 C CA . SER A 1 210 ? 2.193 24.719 20.562 1 95.94 210 SER A CA 1
ATOM 1627 C C . SER A 1 210 ? 1.813 25.812 21.547 1 95.94 210 SER A C 1
ATOM 1629 O O . SER A 1 210 ? 2.303 25.844 22.688 1 95.94 210 SER A O 1
ATOM 1631 N N . LYS A 1 211 ? 0.978 26.719 21.141 1 96.44 211 LYS A N 1
ATOM 1632 C CA . LYS A 1 211 ? 0.473 27.812 21.984 1 96.44 211 LYS A CA 1
ATOM 1633 C C . LYS A 1 211 ? -0.973 28.141 21.625 1 96.44 211 LYS A C 1
ATOM 1635 O O . LYS A 1 211 ? -1.367 28.078 20.469 1 96.44 211 LYS A O 1
ATOM 1640 N N . THR A 1 212 ? -1.701 28.5 22.656 1 97.62 212 THR A N 1
ATOM 1641 C CA . THR A 1 212 ? -3.016 29.078 22.406 1 97.62 212 THR A CA 1
ATOM 1642 C C . THR A 1 212 ? -2.887 30.531 21.953 1 97.62 212 THR A C 1
ATOM 1644 O O . THR A 1 212 ? -1.929 31.219 22.312 1 97.62 212 THR A O 1
ATOM 1647 N N . GLY A 1 213 ? -3.812 30.938 21.172 1 97.81 213 GLY A N 1
ATOM 1648 C CA . GLY A 1 213 ? -3.896 32.344 20.844 1 97.81 213 GLY A CA 1
ATOM 1649 C C . GLY A 1 213 ? -4.355 33.219 22 1 97.81 213 GLY A C 1
ATOM 1650 O O . GLY A 1 213 ? -4.801 32.688 23.031 1 97.81 213 GLY A O 1
ATOM 1651 N N . ILE A 1 214 ? -4.16 34.5 21.891 1 97.69 214 ILE A N 1
ATOM 1652 C CA . ILE A 1 214 ? -4.629 35.469 22.875 1 97.69 214 ILE A CA 1
ATOM 1653 C C . ILE A 1 214 ? -5.719 36.344 22.281 1 97.69 214 ILE A C 1
ATOM 1655 O O . ILE A 1 214 ? -5.723 36.594 21.062 1 97.69 214 ILE A O 1
ATOM 1659 N N . LEU A 1 215 ? -6.652 36.75 23.141 1 98.19 215 LEU A N 1
ATOM 1660 C CA . LEU A 1 215 ? -7.738 37.594 22.703 1 98.19 215 LEU A CA 1
ATOM 1661 C C . LEU A 1 215 ? -7.207 38.969 22.297 1 98.19 215 LEU A C 1
ATOM 1663 O O . LEU A 1 215 ? -6.559 39.656 23.109 1 98.19 215 LEU A O 1
ATOM 1667 N N . TRP A 1 216 ? -7.434 39.406 21.078 1 98.44 216 TRP A N 1
ATOM 1668 C CA . TRP A 1 216 ? -7.043 40.719 20.578 1 98.44 216 TRP A CA 1
ATOM 1669 C C . TRP A 1 216 ? -8.242 41.688 20.562 1 98.44 216 TRP A C 1
ATOM 1671 O O . TRP A 1 216 ? -8.164 42.781 21.078 1 98.44 216 TRP A O 1
ATOM 1681 N N . LYS A 1 217 ? -9.32 41.188 19.984 1 97.75 217 LYS A N 1
ATOM 1682 C CA . LYS A 1 217 ? -10.547 41.969 19.875 1 97.75 217 LYS A CA 1
ATOM 1683 C C . LYS A 1 217 ? -11.766 41.156 20.297 1 97.75 217 LYS A C 1
ATOM 1685 O O . LYS A 1 217 ? -11.992 40.062 19.781 1 97.75 217 LYS A O 1
ATOM 1690 N N . GLU A 1 218 ? -12.594 41.781 21.094 1 96.94 218 GLU A N 1
ATOM 1691 C CA . GLU A 1 218 ? -13.828 41.125 21.516 1 96.94 218 GLU A CA 1
ATOM 1692 C C . GLU A 1 218 ? -14.867 41.125 20.406 1 96.94 218 GLU A C 1
ATOM 1694 O O . GLU A 1 218 ? -15.758 40.281 20.375 1 96.94 218 GLU A O 1
ATOM 1699 N N . TRP A 1 219 ? -14.75 42.062 19.641 1 97.75 219 TRP A N 1
ATOM 1700 C CA . TRP A 1 219 ? -15.711 42.156 18.547 1 97.75 219 TRP A CA 1
ATOM 1701 C C . TRP A 1 219 ? -15.172 43.062 17.438 1 97.75 219 TRP A C 1
ATOM 1703 O O . TRP A 1 219 ? -14.672 44.156 17.703 1 97.75 219 TRP A O 1
ATOM 1713 N N . VAL A 1 220 ? -15.242 42.656 16.219 1 96.81 220 VAL A N 1
ATOM 1714 C CA . VAL A 1 220 ? -15.031 43.406 15 1 96.81 220 VAL A CA 1
ATOM 1715 C C . VAL A 1 220 ? -16.156 43.156 14.016 1 96.81 220 VAL A C 1
ATOM 1717 O O . VAL A 1 220 ? -16.641 42.031 13.898 1 96.81 220 VAL A O 1
ATOM 1720 N N . PRO A 1 221 ? -16.672 44.188 13.352 1 95.25 221 PRO A N 1
ATOM 1721 C CA . PRO A 1 221 ? -17.719 43.938 12.367 1 95.25 221 PRO A CA 1
ATOM 1722 C C . PRO A 1 221 ? -17.25 43.062 11.195 1 95.25 221 PRO A C 1
ATOM 1724 O O . PRO A 1 221 ? -16.062 43.062 10.875 1 95.25 221 PRO A O 1
ATOM 1727 N N . GLU A 1 222 ? -18.078 42.406 10.539 1 94 222 GLU A N 1
ATOM 1728 C CA . GLU A 1 222 ? -17.781 41.5 9.43 1 94 222 GLU A CA 1
ATOM 1729 C C . GLU A 1 222 ? -16.953 42.219 8.352 1 94 222 GLU A C 1
ATOM 1731 O O . GLU A 1 222 ? -16.078 41.594 7.746 1 94 222 GLU A O 1
ATOM 1736 N N . GLY A 1 223 ? -17.281 43.375 8.156 1 92.81 223 GLY A N 1
ATOM 1737 C CA . GLY A 1 223 ? -16.641 44.156 7.094 1 92.81 223 GLY A CA 1
ATOM 1738 C C . GLY A 1 223 ? -15.18 44.406 7.359 1 92.81 223 GLY A C 1
ATOM 1739 O O . GLY A 1 223 ? -14.43 44.781 6.449 1 92.81 223 GLY A O 1
ATOM 1740 N N . GLU A 1 224 ? -14.727 44.219 8.57 1 94.56 224 GLU A N 1
ATOM 1741 C CA . GLU A 1 224 ? -13.352 44.531 8.93 1 94.56 224 GLU A CA 1
ATOM 1742 C C . GLU A 1 224 ? -12.492 43.281 9.031 1 94.56 224 GLU A C 1
ATOM 1744 O O . GLU A 1 224 ? -11.32 43.344 9.406 1 94.56 224 GLU A O 1
ATOM 1749 N N . VAL A 1 225 ? -13.016 42.156 8.68 1 96.81 225 VAL A N 1
ATOM 1750 C CA . VAL A 1 225 ? -12.312 40.875 8.789 1 96.81 225 VAL A CA 1
ATOM 1751 C C . VAL A 1 225 ? -11.016 40.938 7.973 1 96.81 225 VAL A C 1
ATOM 1753 O O . VAL A 1 225 ? -9.961 40.531 8.445 1 96.81 225 VAL A O 1
ATOM 1756 N N . TYR A 1 226 ? -11.109 41.438 6.773 1 97.19 226 TYR A N 1
ATOM 1757 C CA . TYR A 1 226 ? -9.93 41.5 5.922 1 97.19 226 TYR A CA 1
ATOM 1758 C C . TYR A 1 226 ? -8.859 42.375 6.559 1 97.19 226 TYR A C 1
ATOM 1760 O O . TYR A 1 226 ? -7.68 42.031 6.559 1 97.19 226 TYR A O 1
ATOM 1768 N N . ALA A 1 227 ? -9.266 43.5 7.07 1 96.5 227 ALA A N 1
ATOM 1769 C CA . ALA A 1 227 ? -8.312 44.438 7.688 1 96.5 227 ALA A CA 1
ATOM 1770 C C . ALA A 1 227 ? -7.613 43.781 8.875 1 96.5 227 ALA A C 1
ATOM 1772 O O . ALA A 1 227 ? -6.418 44 9.094 1 96.5 227 ALA A O 1
ATOM 1773 N N . VAL A 1 228 ? -8.328 43.062 9.617 1 97.56 228 VAL A N 1
ATOM 1774 C CA . VAL A 1 228 ? -7.793 42.344 10.781 1 97.56 228 VAL A CA 1
ATOM 1775 C C . VAL A 1 228 ? -6.711 41.375 10.344 1 97.56 228 VAL A C 1
ATOM 1777 O O . VAL A 1 228 ? -5.582 41.438 10.836 1 97.56 228 VAL A O 1
ATOM 1780 N N . VAL A 1 229 ? -7.023 40.5 9.422 1 98.44 229 VAL A N 1
ATOM 1781 C CA . VAL A 1 229 ? -6.105 39.469 9 1 98.44 229 VAL A CA 1
ATOM 1782 C C . VAL A 1 229 ? -4.914 40.062 8.273 1 98.44 229 VAL A C 1
ATOM 1784 O O . VAL A 1 229 ? -3.775 39.625 8.453 1 98.44 229 VAL A O 1
ATOM 1787 N N . ARG A 1 230 ? -5.152 41.062 7.477 1 96.88 230 ARG A N 1
ATOM 1788 C CA . ARG A 1 230 ? -4.082 41.75 6.773 1 96.88 230 ARG A CA 1
ATOM 1789 C C . ARG A 1 230 ? -3.098 42.375 7.758 1 96.88 230 ARG A C 1
ATOM 1791 O O . ARG A 1 230 ? -1.886 42.344 7.531 1 96.88 230 ARG A O 1
ATOM 1798 N N . ALA A 1 231 ? -3.623 43 8.781 1 97.69 231 ALA A N 1
ATOM 1799 C CA . ALA A 1 231 ? -2.76 43.594 9.789 1 97.69 231 ALA A CA 1
ATOM 1800 C C . ALA A 1 231 ? -1.835 42.562 10.414 1 97.69 231 ALA A C 1
ATOM 1802 O O . ALA A 1 231 ? -0.639 42.812 10.586 1 97.69 231 ALA A O 1
ATOM 1803 N N . VAL A 1 232 ? -2.377 41.406 10.797 1 98.75 232 VAL A N 1
ATOM 1804 C CA . VAL A 1 232 ? -1.569 40.344 11.383 1 98.75 232 VAL A CA 1
ATOM 1805 C C . VAL A 1 232 ? -0.535 39.875 10.375 1 98.75 232 VAL A C 1
ATOM 1807 O O . VAL A 1 232 ? 0.637 39.688 10.711 1 98.75 232 VAL A O 1
ATOM 1810 N N . LYS A 1 233 ? -0.983 39.625 9.148 1 97.5 233 LYS A N 1
ATOM 1811 C CA . LYS A 1 233 ? -0.099 39.125 8.094 1 97.5 233 LYS A CA 1
ATOM 1812 C C . LYS A 1 233 ? 1.054 40.094 7.852 1 97.5 233 LYS A C 1
ATOM 1814 O O . LYS A 1 233 ? 2.207 39.688 7.727 1 97.5 233 LYS A O 1
ATOM 1819 N N . GLU A 1 234 ? 0.729 41.375 7.758 1 94.88 234 GLU A N 1
ATOM 1820 C CA . GLU A 1 234 ? 1.752 42.375 7.496 1 94.88 234 GLU A CA 1
ATOM 1821 C C . GLU A 1 234 ? 2.738 42.469 8.656 1 94.88 234 GLU A C 1
ATOM 1823 O O . GLU A 1 234 ? 3.941 42.656 8.445 1 94.88 234 GLU A O 1
ATOM 1828 N N . LEU A 1 235 ? 2.176 42.438 9.844 1 97 235 LEU A N 1
ATOM 1829 C CA . LEU A 1 235 ? 3.055 42.469 11.008 1 97 235 LEU A CA 1
ATOM 1830 C C . LEU A 1 235 ? 4.012 41.281 10.984 1 97 235 LEU A C 1
ATOM 1832 O O . LEU A 1 235 ? 5.207 41.438 11.234 1 97 235 LEU A O 1
ATOM 1836 N N . PHE A 1 236 ? 3.488 40.125 10.719 1 97.31 236 PHE A N 1
ATOM 1837 C CA . PHE A 1 236 ? 4.266 38.875 10.633 1 97.31 236 PHE A CA 1
ATOM 1838 C C . PHE A 1 236 ? 5.324 39 9.539 1 97.31 236 PHE A C 1
ATOM 1840 O O . PHE A 1 236 ? 6.484 38.625 9.758 1 97.31 236 PHE A O 1
ATOM 1847 N N . ASP A 1 237 ? 4.926 39.438 8.391 1 92.38 237 ASP A N 1
ATOM 1848 C CA . ASP A 1 237 ? 5.824 39.594 7.25 1 92.38 237 ASP A CA 1
ATOM 1849 C C . ASP A 1 237 ? 6.977 40.531 7.582 1 92.38 237 ASP A C 1
ATOM 1851 O O . ASP A 1 237 ? 8.125 40.25 7.227 1 92.38 237 ASP A O 1
ATOM 1855 N N . ALA A 1 238 ? 6.676 41.562 8.234 1 92.56 238 ALA A N 1
ATOM 1856 C CA . ALA A 1 238 ? 7.645 42.625 8.492 1 92.56 238 ALA A CA 1
ATOM 1857 C C . ALA A 1 238 ? 8.602 42.219 9.617 1 92.56 238 ALA A C 1
ATOM 1859 O O . ALA A 1 238 ? 9.773 42.594 9.602 1 92.56 238 ALA A O 1
ATOM 1860 N N . HIS A 1 239 ? 8.109 41.5 10.602 1 92.5 239 HIS A N 1
ATOM 1861 C CA . HIS A 1 239 ? 8.891 41.375 11.828 1 92.5 239 HIS A CA 1
ATOM 1862 C C . HIS A 1 239 ? 9.195 39.906 12.148 1 92.5 239 HIS A C 1
ATOM 1864 O O . HIS A 1 239 ? 9.977 39.625 13.055 1 92.5 239 HIS A O 1
ATOM 1870 N N . GLY A 1 240 ? 8.594 39.031 11.438 1 90.12 240 GLY A N 1
ATOM 1871 C CA . GLY A 1 240 ? 8.859 37.625 11.703 1 90.12 240 GLY A CA 1
ATOM 1872 C C . GLY A 1 240 ? 10.312 37.25 11.492 1 90.12 240 GLY A C 1
ATOM 1873 O O . GLY A 1 240 ? 11.031 37.906 10.75 1 90.12 240 GLY A O 1
ATOM 1874 N N . ASN A 1 241 ? 10.719 36.156 12.125 1 86.31 241 ASN A N 1
ATOM 1875 C CA . ASN A 1 241 ? 12.07 35.625 12 1 86.31 241 ASN A CA 1
ATOM 1876 C C . ASN A 1 241 ? 12.266 34.844 10.695 1 86.31 241 ASN A C 1
ATOM 1878 O O . ASN A 1 241 ? 11.586 33.844 10.453 1 86.31 241 ASN A O 1
ATOM 1882 N N . ARG A 1 242 ? 13.109 35.281 9.797 1 82.81 242 ARG A N 1
ATOM 1883 C CA . ARG A 1 242 ? 13.352 34.625 8.523 1 82.81 242 ARG A CA 1
ATOM 1884 C C . ARG A 1 242 ? 14.68 33.875 8.539 1 82.81 242 ARG A C 1
ATOM 1886 O O . ARG A 1 242 ? 15.016 33.188 7.578 1 82.81 242 ARG A O 1
ATOM 1893 N N . ARG A 1 243 ? 15.336 33.969 9.555 1 70.62 243 ARG A N 1
ATOM 1894 C CA . ARG A 1 243 ? 16.672 33.406 9.648 1 70.62 243 ARG A CA 1
ATOM 1895 C C . ARG A 1 243 ? 16.625 32 10.25 1 70.62 243 ARG A C 1
ATOM 1897 O O . ARG A 1 243 ? 17.297 31.094 9.773 1 70.62 243 ARG A O 1
ATOM 1904 N N . ASN A 1 244 ? 15.836 32 11.312 1 75.62 244 ASN A N 1
ATOM 1905 C CA . ASN A 1 244 ? 15.695 30.703 11.984 1 75.62 244 ASN A CA 1
ATOM 1906 C C . ASN A 1 244 ? 14.32 30.094 11.734 1 75.62 244 ASN A C 1
ATOM 1908 O O . ASN A 1 244 ? 13.344 30.438 12.391 1 75.62 244 ASN A O 1
ATOM 1912 N N . ARG A 1 245 ? 14.312 29.109 10.945 1 79 245 ARG A N 1
ATOM 1913 C CA . ARG A 1 245 ? 13.062 28.484 10.516 1 79 245 ARG A CA 1
ATOM 1914 C C . ARG A 1 245 ? 12.32 27.875 11.703 1 79 245 ARG A C 1
ATOM 1916 O O . ARG A 1 245 ? 11.094 27.859 11.734 1 79 245 ARG A O 1
ATOM 1923 N N . HIS A 1 246 ? 12.93 27.438 12.711 1 77.06 246 HIS A N 1
ATOM 1924 C CA . HIS A 1 246 ? 12.328 26.734 13.844 1 77.06 246 HIS A CA 1
ATOM 1925 C C . HIS A 1 246 ? 11.695 27.719 14.82 1 77.06 246 HIS A C 1
ATOM 1927 O O . HIS A 1 246 ? 10.938 27.312 15.703 1 77.06 246 HIS A O 1
ATOM 1933 N N . ARG A 1 247 ? 11.977 28.969 14.633 1 84.38 247 ARG A N 1
ATOM 1934 C CA . ARG A 1 247 ? 11.398 30.031 15.461 1 84.38 247 ARG A CA 1
ATOM 1935 C C . ARG A 1 247 ? 10.742 31.094 14.594 1 84.38 247 ARG A C 1
ATOM 1937 O O . ARG A 1 247 ? 10.758 32.281 14.953 1 84.38 247 ARG A O 1
ATOM 1944 N N . ALA A 1 248 ? 10.359 30.656 13.508 1 89.5 248 ALA A N 1
ATOM 1945 C CA . ALA A 1 248 ? 9.906 31.641 12.516 1 89.5 248 ALA A CA 1
ATOM 1946 C C . ALA A 1 248 ? 8.383 31.766 12.539 1 89.5 248 ALA A C 1
ATOM 1948 O O . ALA A 1 248 ? 7.824 32.656 11.906 1 89.5 248 ALA A O 1
ATOM 1949 N N . ARG A 1 249 ? 7.668 30.953 13.266 1 95.38 249 ARG A N 1
ATOM 1950 C CA . ARG A 1 249 ? 6.219 31.062 13.359 1 95.38 249 ARG A CA 1
ATOM 1951 C C . ARG A 1 249 ? 5.805 32.312 14.102 1 95.38 249 ARG A C 1
ATOM 1953 O O . ARG A 1 249 ? 6.547 32.812 14.961 1 95.38 249 ARG A O 1
ATOM 1960 N N . LEU A 1 250 ? 4.605 32.781 13.836 1 97.69 250 LEU A N 1
ATOM 1961 C CA . LEU A 1 250 ? 4.109 34 14.422 1 97.69 250 LEU A CA 1
ATOM 1962 C C . LEU A 1 250 ? 4.141 33.938 15.945 1 97.69 250 LEU A C 1
ATOM 1964 O O . LEU A 1 250 ? 4.418 34.938 16.609 1 97.69 250 LEU A O 1
ATOM 1968 N N . ARG A 1 251 ? 3.848 32.844 16.531 1 97.12 251 ARG A N 1
ATOM 1969 C CA . ARG A 1 251 ? 3.777 32.688 17.984 1 97.12 251 ARG A CA 1
ATOM 1970 C C . ARG A 1 251 ? 5.113 33 18.641 1 97.12 251 ARG A C 1
ATOM 1972 O O . ARG A 1 251 ? 5.152 3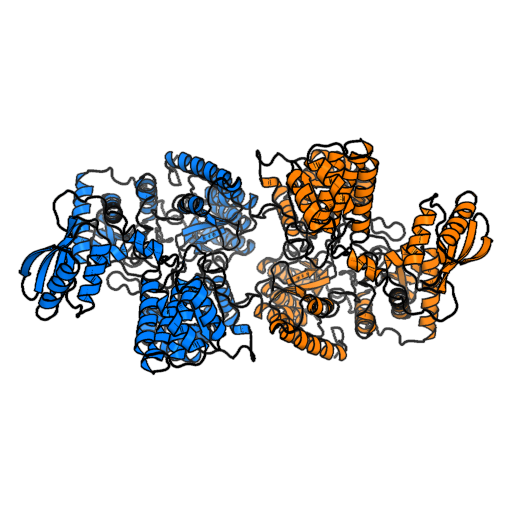3.438 19.781 1 97.12 251 ARG A O 1
ATOM 1979 N N . PHE A 1 252 ? 6.188 32.781 17.938 1 94.69 252 PHE A N 1
ATOM 1980 C CA . PHE A 1 252 ? 7.5 33.094 18.5 1 94.69 252 PHE A CA 1
ATOM 1981 C C . PHE A 1 252 ? 7.754 34.594 18.547 1 94.69 252 PHE A C 1
ATOM 1983 O O . PHE A 1 252 ? 8.453 35.094 19.438 1 94.69 252 PHE A O 1
ATOM 1990 N N . LEU A 1 253 ? 7.25 35.281 17.5 1 95.06 253 LEU A N 1
ATOM 1991 C CA . LEU A 1 253 ? 7.281 36.75 17.562 1 95.06 253 LEU A CA 1
ATOM 1992 C C . LEU A 1 253 ? 6.543 37.25 18.797 1 95.06 253 LEU A C 1
ATOM 1994 O O . LEU A 1 253 ? 7.02 38.156 19.484 1 95.06 253 LEU A O 1
ATOM 1998 N N . ARG A 1 254 ? 5.395 36.656 19.062 1 97.56 254 ARG A N 1
ATOM 1999 C CA . ARG A 1 254 ? 4.641 36.969 20.281 1 97.56 254 ARG A CA 1
ATOM 2000 C C . ARG A 1 254 ? 5.477 36.688 21.531 1 97.56 254 ARG A C 1
ATOM 2002 O O . ARG A 1 254 ? 5.48 37.5 22.469 1 97.56 254 ARG A O 1
ATOM 2009 N N . ASP A 1 255 ? 6.137 35.594 21.562 1 95.25 255 ASP A N 1
ATOM 2010 C CA . ASP A 1 255 ? 6.973 35.219 22.688 1 95.25 255 ASP A CA 1
ATOM 2011 C C . ASP A 1 255 ? 8.055 36.25 22.953 1 95.25 255 ASP A C 1
ATOM 2013 O O . ASP A 1 255 ? 8.32 36.625 24.094 1 95.25 255 ASP A O 1
ATOM 2017 N N . VAL A 1 256 ? 8.695 36.688 21.906 1 93.31 256 VAL A N 1
ATOM 2018 C CA . VAL A 1 256 ? 9.82 37.625 22.016 1 93.31 256 VAL A CA 1
ATOM 2019 C C . VAL A 1 256 ? 9.328 39 22.484 1 93.31 256 VAL A C 1
ATOM 2021 O O . VAL A 1 256 ? 9.953 39.625 23.344 1 93.31 256 VAL A O 1
ATOM 2024 N N . TRP A 1 257 ? 8.227 39.406 21.984 1 96.31 257 TRP A N 1
ATOM 2025 C CA . TRP A 1 257 ? 7.738 40.75 22.281 1 96.31 257 TRP A CA 1
ATOM 2026 C C . TRP A 1 257 ? 6.957 40.781 23.594 1 96.31 257 TRP A C 1
ATOM 2028 O O . TRP A 1 257 ? 6.879 41.812 24.266 1 96.31 257 TRP A O 1
ATOM 2038 N N . GLY A 1 258 ? 6.395 39.625 23.953 1 97.06 258 GLY A N 1
ATOM 2039 C CA . GLY A 1 258 ? 5.398 39.594 25 1 97.06 258 GLY A CA 1
ATOM 2040 C C . GLY A 1 258 ? 4.008 39.969 24.516 1 97.06 258 GLY A C 1
ATOM 2041 O O . GLY A 1 258 ? 3.857 40.719 23.562 1 97.06 258 GLY A O 1
ATOM 2042 N N . ASP A 1 259 ? 2.99 39.625 25.203 1 97.69 259 ASP A N 1
ATOM 2043 C CA . ASP A 1 259 ? 1.603 39.781 24.781 1 97.69 259 ASP A CA 1
ATOM 2044 C C . ASP A 1 259 ? 1.21 41.25 24.641 1 97.69 259 ASP A C 1
ATOM 2046 O O . ASP A 1 259 ? 0.554 41.625 23.656 1 97.69 259 ASP A O 1
ATOM 2050 N N . GLU A 1 260 ? 1.574 42.031 25.578 1 97.31 260 GLU A N 1
ATOM 2051 C CA . GLU A 1 260 ? 1.155 43.438 25.609 1 97.31 260 GLU A CA 1
ATOM 2052 C C . GLU A 1 260 ? 1.728 44.188 24.406 1 97.31 260 GLU A C 1
ATOM 2054 O O . GLU A 1 260 ? 0.996 44.875 23.703 1 97.31 260 GLU A O 1
ATOM 2059 N N . VAL A 1 261 ? 3.057 44.031 24.234 1 97.56 261 VAL A N 1
ATOM 2060 C CA . VAL A 1 261 ? 3.721 44.719 23.125 1 97.56 261 VAL A CA 1
ATOM 2061 C C . VAL A 1 261 ? 3.219 44.156 21.797 1 97.56 261 VAL A C 1
ATOM 2063 O O . VAL A 1 261 ? 2.998 44.906 20.844 1 97.56 261 VAL A O 1
ATOM 2066 N N . PHE A 1 262 ? 3.072 42.938 21.766 1 98.12 262 PHE A N 1
ATOM 2067 C CA . PHE A 1 262 ? 2.574 42.25 20.562 1 98.12 262 PHE A CA 1
ATOM 2068 C C . PHE A 1 262 ? 1.224 42.844 20.141 1 98.12 262 PHE A C 1
ATOM 2070 O O . PHE A 1 262 ? 1.032 43.219 18.984 1 98.12 262 PHE A O 1
ATOM 2077 N N . LEU A 1 263 ? 0.238 42.938 21.062 1 98.56 263 LEU A N 1
ATOM 2078 C CA . LEU A 1 263 ? -1.105 43.438 20.781 1 98.56 263 LEU A CA 1
ATOM 2079 C C . LEU A 1 263 ? -1.078 44.906 20.453 1 98.56 263 LEU A C 1
ATOM 2081 O O . LEU A 1 263 ? -1.846 45.375 19.609 1 98.56 263 LEU A O 1
ATOM 2085 N N . ALA A 1 264 ? -0.209 45.656 21.125 1 98.12 264 ALA A N 1
ATOM 2086 C CA . ALA A 1 264 ? -0.102 47.094 20.844 1 98.12 264 ALA A CA 1
ATOM 2087 C C . ALA A 1 264 ? 0.372 47.312 19.406 1 98.12 264 ALA A C 1
ATOM 2089 O O . ALA A 1 264 ? -0.159 48.188 18.719 1 98.12 264 ALA A O 1
ATOM 2090 N N . ARG A 1 265 ? 1.417 46.594 19.062 1 97.56 265 ARG A N 1
ATOM 2091 C CA . ARG A 1 265 ? 1.939 46.719 17.703 1 97.56 265 ARG A CA 1
ATOM 2092 C C . ARG A 1 265 ? 0.9 46.281 16.672 1 97.56 265 ARG A C 1
ATOM 2094 O O . ARG A 1 265 ? 0.831 46.844 15.586 1 97.56 265 ARG A O 1
ATOM 2101 N N . LEU A 1 266 ? 0.15 45.312 16.984 1 98.38 266 LEU A N 1
ATOM 2102 C CA . LEU A 1 266 ? -0.915 44.844 16.109 1 98.38 266 LEU A CA 1
ATOM 2103 C C . LEU A 1 266 ? -1.99 45.906 15.945 1 98.38 266 LEU A C 1
ATOM 2105 O O . LEU A 1 266 ? -2.502 46.125 14.844 1 98.38 266 LEU A O 1
ATOM 2109 N N . GLU A 1 267 ? -2.318 46.5 17.078 1 97.81 267 GLU A N 1
ATOM 2110 C CA . GLU A 1 267 ? -3.309 47.594 17.031 1 97.81 267 GLU A CA 1
ATOM 2111 C C . GLU A 1 267 ? -2.842 48.719 16.141 1 97.81 267 GLU A C 1
ATOM 2113 O O . GLU A 1 267 ? -3.627 49.281 15.359 1 97.81 267 GLU A O 1
ATOM 2118 N N . GLU A 1 268 ? -1.6 49.062 16.266 1 97.56 268 GLU A N 1
ATOM 2119 C CA . GLU A 1 268 ? -1.025 50.094 15.422 1 97.56 268 GLU A CA 1
ATOM 2120 C C . GLU A 1 268 ? -1.101 49.688 13.945 1 97.56 268 GLU A C 1
ATOM 2122 O O . GLU A 1 268 ? -1.473 50.531 13.102 1 97.56 268 GLU A O 1
ATOM 2127 N N . ARG A 1 269 ? -0.696 48.469 13.703 1 96.81 269 ARG A N 1
ATOM 2128 C CA . ARG A 1 269 ? -0.743 48 12.328 1 96.81 269 ARG A CA 1
ATOM 2129 C C . ARG A 1 269 ? -2.174 47.969 11.797 1 96.81 269 ARG A C 1
ATOM 2131 O O . ARG A 1 269 ? -2.412 48.281 10.633 1 96.81 269 ARG A O 1
ATOM 2138 N N . PHE A 1 270 ? -3.125 47.625 12.617 1 97.56 270 PHE A N 1
ATOM 2139 C CA . PHE A 1 270 ? -4.535 47.594 12.242 1 97.56 270 PHE A CA 1
ATOM 2140 C C . PHE A 1 270 ? -5.031 48.969 11.852 1 97.56 270 PHE A C 1
ATOM 2142 O O . PHE A 1 270 ? -5.715 49.125 10.836 1 97.56 270 PHE A O 1
ATOM 2149 N N . GLU A 1 271 ? -4.672 49.906 12.617 1 96.31 271 GLU A N 1
ATOM 2150 C CA . GLU A 1 271 ? -5.074 51.281 12.32 1 96.31 271 GLU A CA 1
ATOM 2151 C C . GLU A 1 271 ? -4.457 51.75 11.008 1 96.31 271 GLU A C 1
ATOM 2153 O O . GLU A 1 271 ? -5.102 52.469 10.234 1 96.31 271 GLU A O 1
ATOM 2158 N N . SER A 1 272 ? -3.242 51.375 10.844 1 95.31 272 SER A N 1
ATOM 2159 C CA . SER A 1 272 ? -2.572 51.719 9.594 1 95.31 272 SER A CA 1
ATOM 2160 C C . SER A 1 272 ? -3.281 51.094 8.398 1 95.31 272 SER A C 1
ATOM 2162 O O . SER A 1 272 ? -3.492 51.75 7.379 1 95.31 272 SER A O 1
ATOM 2164 N N . VAL A 1 273 ? -3.68 49.844 8.492 1 95.38 273 VAL A N 1
ATOM 2165 C CA . VAL A 1 273 ? -4.367 49.125 7.414 1 95.38 273 VAL A CA 1
ATOM 2166 C C . VAL A 1 273 ? -5.742 49.75 7.188 1 95.38 273 VAL A C 1
ATOM 2168 O O . VAL A 1 273 ? -6.152 49.969 6.043 1 95.38 273 VAL A O 1
ATOM 2171 N N . ARG A 1 274 ? -6.406 50.031 8.211 1 93.25 274 ARG A N 1
ATOM 2172 C CA . ARG A 1 274 ? -7.738 50.625 8.133 1 93.25 274 ARG A CA 1
ATOM 2173 C C . ARG A 1 274 ? -7.703 51.969 7.426 1 93.25 274 ARG A C 1
ATOM 2175 O O . ARG A 1 274 ? -8.641 52.312 6.707 1 93.25 274 ARG A O 1
ATOM 2182 N N . SER A 1 275 ? -6.711 52.688 7.676 1 93.5 275 SER A N 1
ATOM 2183 C CA . SER A 1 275 ? -6.582 54.031 7.117 1 93.5 275 SER A CA 1
ATOM 2184 C C . SER A 1 275 ? -6.375 53.969 5.605 1 93.5 275 SER A C 1
ATOM 2186 O O . SER A 1 275 ? -6.625 54.969 4.906 1 93.5 275 SER A O 1
ATOM 2188 N N . ARG A 1 276 ? -5.906 52.844 5.125 1 92.5 276 ARG A N 1
ATOM 2189 C CA . ARG A 1 276 ? -5.668 52.688 3.693 1 92.5 276 ARG A CA 1
ATOM 2190 C C . ARG A 1 276 ? -6.977 52.469 2.941 1 92.5 276 ARG A C 1
ATOM 2192 O O . ARG A 1 276 ? -7.008 52.5 1.711 1 92.5 276 ARG A O 1
ATOM 2199 N N . SER A 1 277 ? -8 52.312 3.564 1 86.75 277 SER A N 1
ATOM 2200 C CA . SER A 1 277 ? -9.336 52.156 2.998 1 86.75 277 SER A CA 1
ATOM 2201 C C . SER A 1 277 ? -9.336 51.094 1.89 1 86.75 277 SER A C 1
ATOM 2203 O O . SER A 1 277 ? -9.812 51.375 0.783 1 86.75 277 SER A O 1
ATOM 2205 N N . LEU A 1 278 ? -8.805 50 2.197 1 86.44 278 LEU A N 1
ATOM 2206 C CA . LEU A 1 278 ? -8.812 48.875 1.243 1 86.44 278 LEU A CA 1
ATOM 2207 C C . LEU A 1 278 ? -10.227 48.344 1.025 1 86.44 278 LEU A C 1
ATOM 2209 O O . LEU A 1 278 ? -11.062 48.438 1.925 1 86.44 278 LEU A O 1
ATOM 2213 N N . PRO A 1 279 ? -10.523 47.906 -0.158 1 86.88 279 PRO A N 1
ATOM 2214 C CA . PRO A 1 279 ? -11.867 47.375 -0.404 1 86.88 279 PRO A CA 1
ATOM 2215 C C . PRO A 1 279 ? -12.227 46.219 0.546 1 86.88 279 PRO A C 1
ATOM 2217 O O . PRO A 1 279 ? -11.391 45.375 0.814 1 86.88 279 PRO A O 1
ATOM 2220 N N . PRO A 1 280 ? -13.383 46.312 1.104 1 86.44 280 PRO A N 1
ATOM 2221 C CA . PRO A 1 280 ? -13.812 45.219 1.982 1 86.44 280 PRO A CA 1
ATOM 2222 C C . PRO A 1 280 ? -13.945 43.875 1.245 1 86.44 280 PRO A C 1
ATOM 2224 O O . PRO A 1 280 ? -13.992 43.844 0.013 1 86.44 280 PRO A O 1
ATOM 2227 N N . LEU A 1 281 ? -14.055 42.781 2.043 1 90.5 281 LEU A N 1
ATOM 2228 C CA . LEU A 1 281 ? -14.289 41.469 1.467 1 90.5 281 LEU A CA 1
ATOM 2229 C C . LEU A 1 281 ? -15.688 41.375 0.853 1 90.5 281 LEU A C 1
ATOM 2231 O O . LEU A 1 281 ? -16.656 41.875 1.431 1 90.5 281 LEU A O 1
ATOM 2235 N N . GLU A 1 282 ? -15.758 40.875 -0.279 1 88.5 282 GLU A N 1
ATOM 2236 C CA . GLU A 1 282 ? -17.047 40.531 -0.857 1 88.5 282 GLU A CA 1
ATOM 2237 C C . GLU A 1 282 ? -17.5 39.156 -0.414 1 88.5 282 GLU A C 1
ATOM 2239 O O . GLU A 1 282 ? -17.156 38.156 -1.046 1 88.5 282 GLU A O 1
ATOM 2244 N N . VAL A 1 283 ? -18.312 39.125 0.581 1 94.06 283 VAL A N 1
ATOM 2245 C CA . VAL A 1 283 ? -18.766 37.844 1.123 1 94.06 283 VAL A CA 1
ATOM 2246 C C . VAL A 1 283 ? -20.141 37.5 0.548 1 94.06 283 VAL A C 1
ATOM 2248 O O . VAL A 1 283 ? -21.125 38.156 0.828 1 94.06 283 VAL A O 1
ATOM 2251 N N . PRO A 1 284 ? -20.172 36.5 -0.235 1 90.12 284 PRO A N 1
ATOM 2252 C CA . PRO A 1 284 ? -21.484 36.094 -0.735 1 90.12 284 PRO A CA 1
ATOM 2253 C C . PRO A 1 284 ? -22.406 35.594 0.37 1 90.12 284 PRO A C 1
ATOM 2255 O O . PRO A 1 284 ? -21.938 35.125 1.408 1 90.12 284 PRO A O 1
ATOM 2258 N N . PRO A 1 285 ? -23.703 35.719 0.11 1 91 285 PRO A N 1
ATOM 2259 C CA . PRO A 1 285 ? -24.625 35.156 1.092 1 91 285 PRO A CA 1
ATOM 2260 C C . PRO A 1 285 ? -24.469 33.656 1.227 1 91 285 PRO A C 1
ATOM 2262 O O . PRO A 1 285 ? -24.234 32.938 0.233 1 91 285 PRO A O 1
ATOM 2265 N N . ALA A 1 286 ? -24.625 33.219 2.473 1 90.75 286 ALA A N 1
ATOM 2266 C CA . ALA A 1 286 ? -24.562 31.781 2.711 1 90.75 286 ALA A CA 1
ATOM 2267 C C . ALA A 1 286 ? -25.766 31.062 2.088 1 90.75 286 ALA A C 1
ATOM 2269 O O . ALA A 1 286 ? -26.891 31.578 2.145 1 90.75 286 ALA A O 1
ATOM 2270 N N . PRO A 1 287 ? -25.484 29.891 1.532 1 88.19 287 PRO A N 1
ATOM 2271 C CA . PRO A 1 287 ? -26.641 29.125 1.069 1 88.19 287 PRO A CA 1
ATOM 2272 C C . PRO A 1 287 ? -27.547 28.672 2.215 1 88.19 287 PRO A C 1
ATOM 2274 O O . PRO A 1 287 ? -27.062 28.312 3.287 1 88.19 287 PRO A O 1
ATOM 2277 N N . PRO A 1 288 ? -28.828 28.703 1.964 1 89.5 288 PRO A N 1
ATOM 2278 C CA . PRO A 1 288 ? -29.734 28.219 3.014 1 89.5 288 PRO A CA 1
ATOM 2279 C C . PRO A 1 288 ? -29.578 26.719 3.283 1 89.5 288 PRO A C 1
ATOM 2281 O O . PRO A 1 288 ? -29.266 25.953 2.367 1 89.5 288 PRO A O 1
ATOM 2284 N N . VAL A 1 289 ? -29.766 26.375 4.551 1 92.75 289 VAL A N 1
ATOM 2285 C CA . VAL A 1 289 ? -29.75 24.953 4.918 1 92.75 289 VAL A CA 1
ATOM 2286 C C . VAL A 1 289 ? -31.109 24.344 4.641 1 92.75 289 VAL A C 1
ATOM 2288 O O . VAL A 1 289 ? -32.125 24.703 5.27 1 92.75 289 VAL A O 1
ATOM 2291 N N . ARG A 1 290 ? -31.219 23.422 3.721 1 93 290 ARG A N 1
ATOM 2292 C CA . ARG A 1 290 ? -32.5 22.844 3.316 1 93 290 ARG A CA 1
ATOM 2293 C C . ARG A 1 290 ? -32.531 21.344 3.6 1 93 290 ARG A C 1
ATOM 2295 O O . ARG A 1 290 ? -33.562 20.688 3.443 1 93 290 ARG A O 1
ATOM 2302 N N . GLY A 1 291 ? -31.484 20.766 3.98 1 96.88 291 GLY A N 1
ATOM 2303 C CA . GLY A 1 291 ? -31.391 19.328 4.215 1 96.88 291 GLY A CA 1
ATOM 2304 C C . GLY A 1 291 ? -30.547 18.984 5.426 1 96.88 291 GLY A C 1
ATOM 2305 O O . GLY A 1 291 ? -30.078 19.875 6.145 1 96.88 291 GLY A O 1
ATOM 2306 N N . VAL A 1 292 ? -30.406 17.672 5.605 1 97.69 292 VAL A N 1
ATOM 2307 C CA . VAL A 1 292 ? -29.656 17.188 6.758 1 97.69 292 VAL A CA 1
ATOM 2308 C C . VAL A 1 292 ? -28.234 16.844 6.332 1 97.69 292 VAL A C 1
ATOM 2310 O O . VAL A 1 292 ? -27.875 16.969 5.156 1 97.69 292 VAL A O 1
ATOM 2313 N N . TRP A 1 293 ? -27.422 16.531 7.348 1 97.31 293 TRP A N 1
ATOM 2314 C CA . TRP A 1 293 ? -26.047 16.141 7.047 1 97.31 293 TRP A CA 1
ATOM 2315 C C . TRP A 1 293 ? -25.75 14.734 7.555 1 97.31 293 TRP A C 1
ATOM 2317 O O . TRP A 1 293 ? -26.453 14.227 8.438 1 97.31 293 TRP A O 1
ATOM 2327 N N . ARG A 1 294 ? -24.781 14.016 6.906 1 97.31 294 ARG A N 1
ATOM 2328 C CA . ARG A 1 294 ? -24.188 12.75 7.324 1 97.31 294 ARG A CA 1
ATOM 2329 C C . ARG A 1 294 ? -22.672 12.773 7.195 1 97.31 294 ARG A C 1
ATOM 2331 O O . ARG A 1 294 ? -22.141 13.289 6.211 1 97.31 294 ARG A O 1
ATOM 2338 N N . GLU A 1 295 ? -22.031 12.367 8.25 1 97.06 295 GLU A N 1
ATOM 2339 C CA . GLU A 1 295 ? -20.578 12.273 8.18 1 97.06 295 GLU A CA 1
ATOM 2340 C C . GLU A 1 295 ? -20.141 10.906 7.66 1 97.06 295 GLU A C 1
ATOM 2342 O O . GLU A 1 295 ? -20.656 9.875 8.094 1 97.06 295 GLU A O 1
ATOM 2347 N N . VAL A 1 296 ? -19.266 10.906 6.691 1 97.69 296 VAL A N 1
ATOM 2348 C CA . VAL A 1 296 ? -18.641 9.703 6.133 1 97.69 296 VAL A CA 1
ATOM 2349 C C . VAL A 1 296 ? -17.312 9.438 6.824 1 97.69 296 VAL A C 1
ATOM 2351 O O . VAL A 1 296 ? -16.422 10.289 6.805 1 97.69 296 VAL A O 1
ATOM 2354 N N . VAL A 1 297 ? -17.188 8.281 7.398 1 97.12 297 VAL A N 1
ATOM 2355 C CA . VAL A 1 297 ? -15.953 7.898 8.07 1 97.12 297 VAL A CA 1
ATOM 2356 C C . VAL A 1 297 ? -14.938 7.383 7.051 1 97.12 297 VAL A C 1
ATOM 2358 O O . VAL A 1 297 ? -15.234 6.465 6.285 1 97.12 297 VAL A O 1
ATOM 2361 N N . LEU A 1 298 ? -13.836 7.977 7.027 1 97.69 298 LEU A N 1
ATOM 2362 C CA . LEU A 1 298 ? -12.75 7.531 6.164 1 97.69 298 LEU A CA 1
ATOM 2363 C C . LEU A 1 298 ? -11.641 6.875 6.98 1 97.69 298 LEU A C 1
ATOM 2365 O O . LEU A 1 298 ? -10.938 7.551 7.73 1 97.69 298 LEU A O 1
ATOM 2369 N N . PRO A 1 299 ? -11.43 5.605 6.828 1 95.06 299 PRO A N 1
ATOM 2370 C CA . PRO A 1 299 ? -10.297 4.984 7.52 1 95.06 299 PRO A CA 1
ATOM 2371 C C . PRO A 1 299 ? -8.961 5.645 7.18 1 95.06 299 PRO A C 1
ATOM 2373 O O . PRO A 1 299 ? -8.562 5.68 6.012 1 95.06 299 PRO A O 1
ATOM 2376 N N . LEU A 1 300 ? -8.352 6.211 8.227 1 97.19 300 LEU A N 1
ATOM 2377 C CA . LEU A 1 300 ? -7.051 6.844 8.094 1 97.19 300 LEU A CA 1
ATOM 2378 C C . LEU A 1 300 ? -7.133 8.07 7.191 1 97.19 300 LEU A C 1
ATOM 2380 O O . LEU A 1 300 ? -6.121 8.508 6.629 1 97.19 300 LEU A O 1
ATOM 2384 N N . GLY A 1 301 ? -8.312 8.586 6.887 1 98.19 301 GLY A N 1
ATOM 2385 C CA . GLY A 1 301 ? -8.523 9.789 6.094 1 98.19 301 GLY A CA 1
ATOM 2386 C C . GLY A 1 301 ? -8.461 9.531 4.602 1 98.19 301 GLY A C 1
ATOM 2387 O O . GLY A 1 301 ? -8.328 10.469 3.811 1 98.19 301 GLY A O 1
ATOM 2388 N N . ASP A 1 302 ? -8.508 8.289 4.191 1 98.19 302 ASP A N 1
ATOM 2389 C CA . ASP A 1 302 ? -8.242 7.945 2.799 1 98.19 302 ASP A CA 1
ATOM 2390 C C . ASP A 1 302 ? -9.523 7.504 2.092 1 98.19 302 ASP A C 1
ATOM 2392 O O . ASP A 1 302 ? -10.406 6.902 2.707 1 98.19 302 ASP A O 1
ATOM 2396 N N . LEU A 1 303 ? -9.648 7.77 0.875 1 97.19 303 LEU A N 1
ATOM 2397 C CA . LEU A 1 303 ? -10.625 7.152 -0.02 1 97.19 303 LEU A CA 1
ATOM 2398 C C . LEU A 1 303 ? -10.023 6.945 -1.408 1 97.19 303 LEU A C 1
ATOM 2400 O O . LEU A 1 303 ? -9.102 7.66 -1.807 1 97.19 303 LEU A O 1
ATOM 2404 N N . THR A 1 304 ? -10.469 6.012 -2.125 1 96.44 304 THR A N 1
ATOM 2405 C CA . THR A 1 304 ? -10.016 5.785 -3.492 1 96.44 304 THR A CA 1
ATOM 2406 C C . THR A 1 304 ? -10.633 6.805 -4.445 1 96.44 304 THR A C 1
ATOM 2408 O O . THR A 1 304 ? -11.68 7.375 -4.156 1 96.44 304 THR A O 1
ATOM 2411 N N . PRO A 1 305 ? -9.93 7.035 -5.586 1 97.5 305 PRO A N 1
ATOM 2412 C CA . PRO A 1 305 ? -10.547 7.895 -6.598 1 97.5 305 PRO A CA 1
ATOM 2413 C C . PRO A 1 305 ? -11.938 7.41 -7.016 1 97.5 305 PRO A C 1
ATOM 2415 O O . PRO A 1 305 ? -12.844 8.219 -7.207 1 97.5 305 PRO A O 1
ATOM 2418 N N . GLU A 1 306 ? -12.172 6.098 -7.039 1 95.12 306 GLU A N 1
ATOM 2419 C CA . GLU A 1 306 ? -13.469 5.539 -7.41 1 95.12 306 GLU A CA 1
ATOM 2420 C C . GLU A 1 306 ? -14.531 5.863 -6.363 1 95.12 306 GLU A C 1
ATOM 2422 O O . GLU A 1 306 ? -15.656 6.227 -6.707 1 95.12 306 GLU A O 1
ATOM 2427 N N . GLN A 1 307 ? -14.172 5.75 -5.117 1 96.88 307 GLN A N 1
ATOM 2428 C CA . GLN A 1 307 ? -15.086 6.102 -4.035 1 96.88 307 GLN A CA 1
ATOM 2429 C C . GLN A 1 307 ? -15.43 7.59 -4.07 1 96.88 307 GLN A C 1
ATOM 2431 O O . GLN A 1 307 ? -16.594 7.965 -3.895 1 96.88 307 GLN A O 1
ATOM 2436 N N . ALA A 1 308 ? -14.391 8.414 -4.289 1 98.62 308 ALA A N 1
ATOM 2437 C CA . ALA A 1 308 ? -14.594 9.859 -4.332 1 98.62 308 ALA A CA 1
ATOM 2438 C C . ALA A 1 308 ? -15.531 10.242 -5.473 1 98.62 308 ALA A C 1
ATOM 2440 O O . ALA A 1 308 ? -16.438 11.062 -5.289 1 98.62 308 ALA A O 1
ATOM 2441 N N . GLN A 1 309 ? -15.305 9.664 -6.617 1 98 309 GLN A N 1
ATOM 2442 C CA . GLN A 1 309 ? -16.156 9.938 -7.766 1 98 309 GLN A CA 1
ATOM 2443 C C . GLN A 1 309 ? -17.594 9.516 -7.496 1 98 309 GLN A C 1
ATOM 2445 O O . GLN A 1 309 ? -18.531 10.258 -7.785 1 98 309 GLN A O 1
ATOM 2450 N N . ALA A 1 310 ? -17.75 8.344 -6.926 1 97.12 310 ALA A N 1
ATOM 2451 C CA . ALA A 1 310 ? -19.094 7.824 -6.637 1 97.12 310 ALA A CA 1
ATOM 2452 C C . ALA A 1 310 ? -19.797 8.695 -5.605 1 97.12 310 ALA A C 1
ATOM 2454 O O . ALA A 1 310 ? -21 8.953 -5.727 1 97.12 310 ALA A O 1
ATOM 2455 N N . LEU A 1 311 ? -19.062 9.094 -4.633 1 97.81 311 LEU A N 1
ATOM 2456 C CA . LEU A 1 311 ? -19.625 9.961 -3.604 1 97.81 311 LEU A CA 1
ATOM 2457 C C . LEU A 1 311 ? -20.094 11.289 -4.199 1 97.81 311 LEU A C 1
ATOM 2459 O O . LEU A 1 311 ? -21.172 11.781 -3.873 1 97.81 311 LEU A O 1
ATOM 2463 N N . ALA A 1 312 ? -19.234 11.875 -5.027 1 98.38 312 ALA A N 1
ATOM 2464 C CA . ALA A 1 312 ? -19.562 13.133 -5.691 1 98.38 312 ALA A CA 1
ATOM 2465 C C . ALA A 1 312 ? -20.828 13 -6.527 1 98.38 312 ALA A C 1
ATOM 2467 O O . ALA A 1 312 ? -21.719 13.859 -6.457 1 98.38 312 ALA A O 1
ATOM 2468 N N . GLU A 1 313 ? -20.953 11.93 -7.227 1 97.88 313 GLU A N 1
ATOM 2469 C CA . GLU A 1 313 ? -22.109 11.695 -8.086 1 97.88 313 GLU A CA 1
ATOM 2470 C C . GLU A 1 313 ? -23.375 11.461 -7.262 1 97.88 313 GLU A C 1
ATOM 2472 O O . GLU A 1 313 ? -24.469 11.859 -7.664 1 97.88 313 GLU A O 1
ATOM 2477 N N . LEU A 1 314 ? -23.219 10.828 -6.191 1 97.94 314 LEU A N 1
ATOM 2478 C CA . LEU A 1 314 ? -24.328 10.5 -5.305 1 97.94 314 LEU A CA 1
ATOM 2479 C C . LEU A 1 314 ? -25 11.773 -4.805 1 97.94 314 LEU A C 1
ATOM 2481 O O . LEU A 1 314 ? -26.234 11.82 -4.695 1 97.94 314 LEU A O 1
ATOM 2485 N N . VAL A 1 315 ? -24.266 12.867 -4.57 1 97.94 315 VAL A N 1
ATOM 2486 C CA . VAL A 1 315 ? -24.859 14.016 -3.873 1 97.94 315 VAL A CA 1
ATOM 2487 C C . VAL A 1 315 ? -25 15.188 -4.836 1 97.94 315 VAL A C 1
ATOM 2489 O O . VAL A 1 315 ? -25.547 16.234 -4.477 1 97.94 315 VAL A O 1
ATOM 2492 N N . ALA A 1 316 ? -24.516 15.062 -6.102 1 97.88 316 ALA A N 1
ATOM 2493 C CA . ALA A 1 316 ? -24.578 16.125 -7.109 1 97.88 316 ALA A CA 1
ATOM 2494 C C . ALA A 1 316 ? -26 16.625 -7.281 1 97.88 316 ALA A C 1
ATOM 2496 O O . ALA A 1 316 ? -26.219 17.828 -7.457 1 97.88 316 ALA A O 1
ATOM 2497 N N . PRO A 1 317 ? -27.062 15.75 -7.191 1 97.31 317 PRO A N 1
ATOM 2498 C CA . PRO A 1 317 ? -28.438 16.219 -7.402 1 97.31 317 PRO A CA 1
ATOM 2499 C C . PRO A 1 317 ? -28.922 17.156 -6.301 1 97.31 317 PRO A C 1
ATOM 2501 O O . PRO A 1 317 ? -29.938 17.844 -6.465 1 97.31 317 PRO A O 1
ATOM 2504 N N . PHE A 1 318 ? -28.203 17.203 -5.191 1 97.25 318 PHE A N 1
ATOM 2505 C CA . PHE A 1 318 ? -28.688 17.984 -4.055 1 97.25 318 PHE A CA 1
ATOM 2506 C C . PHE A 1 318 ? -28.094 19.391 -4.082 1 97.25 318 PHE A C 1
ATOM 2508 O O . PHE A 1 318 ? -28.406 20.219 -3.215 1 97.25 318 PHE A O 1
ATOM 2515 N N . GLY A 1 319 ? -27.203 19.656 -5.055 1 94.69 319 GLY A N 1
ATOM 2516 C CA . GLY A 1 319 ? -26.656 21 -5.188 1 94.69 319 GLY A CA 1
ATOM 2517 C C . GLY A 1 319 ? -25.141 21.016 -5.141 1 94.69 319 GLY A C 1
ATOM 2518 O O . GLY A 1 319 ? -24.484 19.969 -5.18 1 94.69 319 GLY A O 1
ATOM 2519 N N . GLU A 1 320 ? -24.578 22.234 -4.98 1 94.19 320 GLU A N 1
ATOM 2520 C CA . GLU A 1 320 ? -23.125 22.406 -5.07 1 94.19 320 GLU A CA 1
ATOM 2521 C C . GLU A 1 320 ? -22.5 22.453 -3.682 1 94.19 320 GLU A C 1
ATOM 2523 O O . GLU A 1 320 ? -21.297 22.219 -3.537 1 94.19 320 GLU A O 1
ATOM 2528 N N . ASP A 1 321 ? -23.25 22.781 -2.695 1 94.62 321 ASP A N 1
ATOM 2529 C CA . ASP A 1 321 ? -22.766 22.891 -1.321 1 94.62 321 ASP A CA 1
ATOM 2530 C C . ASP A 1 321 ? -23.078 21.609 -0.533 1 94.62 321 ASP A C 1
ATOM 2532 O O . ASP A 1 321 ? -23.75 21.672 0.497 1 94.62 321 ASP A O 1
ATOM 2536 N N . THR A 1 322 ? -22.547 20.5 -1.046 1 97.38 322 THR A N 1
ATOM 2537 C CA . THR A 1 322 ? -23.016 19.234 -0.485 1 97.38 322 THR A CA 1
ATOM 2538 C C . THR A 1 322 ? -21.859 18.438 0.11 1 97.38 322 THR A C 1
ATOM 2540 O O . THR A 1 322 ? -22.062 17.406 0.759 1 97.38 322 THR A O 1
ATOM 2543 N N . ILE A 1 323 ? -20.594 18.844 -0.061 1 98.5 323 ILE A N 1
ATOM 2544 C CA . ILE A 1 323 ? -19.453 18.062 0.422 1 98.5 323 ILE A CA 1
ATOM 2545 C C . ILE A 1 323 ? -18.484 19 1.155 1 98.5 323 ILE A C 1
ATOM 2547 O O . ILE A 1 323 ? -18.047 20 0.607 1 98.5 323 ILE A O 1
ATOM 2551 N N . ARG A 1 324 ? -18.141 18.641 2.383 1 98.5 324 ARG A N 1
ATOM 2552 C CA . ARG A 1 324 ? -17.094 19.344 3.125 1 98.5 324 ARG A CA 1
ATOM 2553 C C . ARG A 1 324 ? -16.078 18.359 3.713 1 98.5 324 ARG A C 1
ATOM 2555 O O . ARG A 1 324 ? -16.469 17.359 4.312 1 98.5 324 ARG A O 1
ATOM 2562 N N . LEU A 1 325 ? -14.82 18.609 3.469 1 98.81 325 LEU A N 1
ATOM 2563 C CA . LEU A 1 325 ? -13.75 17.891 4.148 1 98.81 325 LEU A CA 1
ATOM 2564 C C . LEU A 1 325 ? -13.617 18.359 5.594 1 98.81 325 LEU A C 1
ATOM 2566 O O . LEU A 1 325 ? -13.734 19.547 5.879 1 98.81 325 LEU A O 1
ATOM 2570 N N . THR A 1 326 ? -13.406 17.453 6.512 1 98.31 326 THR A N 1
ATOM 2571 C CA . THR A 1 326 ? -13.406 17.844 7.914 1 98.31 326 THR A CA 1
ATOM 2572 C C . THR A 1 326 ? -11.992 17.781 8.5 1 98.31 326 THR A C 1
ATOM 2574 O O . THR A 1 326 ? -11.117 17.125 7.93 1 98.31 326 THR A O 1
ATOM 2577 N N . HIS A 1 327 ? -11.797 18.422 9.633 1 97.19 327 HIS A N 1
ATOM 2578 C CA . HIS A 1 327 ? -10.516 18.469 10.328 1 97.19 327 HIS A CA 1
ATOM 2579 C C . HIS A 1 327 ? -10.188 17.125 10.969 1 97.19 327 HIS A C 1
ATOM 2581 O O . HIS A 1 327 ? -9.055 16.906 11.398 1 97.19 327 HIS A O 1
ATOM 2587 N N . ARG A 1 328 ? -11.102 16.219 11.008 1 96.94 328 ARG A N 1
ATOM 2588 C CA . ARG A 1 328 ? -10.906 14.875 11.555 1 96.94 328 ARG A CA 1
ATOM 2589 C C . ARG A 1 328 ? -10.602 13.875 10.438 1 96.94 328 ARG A C 1
ATOM 2591 O O . ARG A 1 328 ? -10.688 12.664 10.648 1 96.94 328 ARG A O 1
ATOM 2598 N N . GLN A 1 329 ? -10.359 14.359 9.297 1 98.44 329 GLN A N 1
ATOM 2599 C CA . GLN A 1 329 ? -9.969 13.586 8.125 1 98.44 329 GLN A CA 1
ATOM 2600 C C . GLN A 1 329 ? -11.133 12.75 7.605 1 98.44 329 GLN A C 1
ATOM 2602 O O . GLN A 1 329 ? -10.938 11.625 7.141 1 98.44 329 GLN A O 1
ATOM 2607 N N . ASN A 1 330 ? -12.359 13.172 7.82 1 98.44 330 ASN A N 1
ATOM 2608 C CA . ASN A 1 330 ? -13.578 12.594 7.273 1 98.44 330 ASN A CA 1
ATOM 2609 C C . ASN A 1 330 ? -14.234 13.523 6.254 1 98.44 330 ASN A C 1
ATOM 2611 O O . ASN A 1 330 ? -13.648 14.539 5.871 1 98.44 330 ASN A O 1
ATOM 2615 N N . ILE A 1 331 ? -15.398 13.117 5.766 1 98.69 331 ILE A N 1
ATOM 2616 C CA . ILE A 1 331 ? -16.188 13.93 4.84 1 98.69 331 ILE A CA 1
ATOM 2617 C C . ILE A 1 331 ? -17.578 14.164 5.414 1 98.69 331 ILE A C 1
ATOM 2619 O O . ILE A 1 331 ? -18.188 13.25 5.965 1 98.69 331 ILE A O 1
ATOM 2623 N N . LEU A 1 332 ? -18.016 15.352 5.395 1 98.25 332 LEU A N 1
ATOM 2624 C CA . LEU A 1 332 ? -19.391 15.711 5.734 1 98.25 332 LEU A CA 1
ATOM 2625 C C . LEU A 1 332 ? -20.234 15.891 4.477 1 98.25 332 LEU A C 1
ATOM 2627 O O . LEU A 1 332 ? -19.938 16.75 3.648 1 98.25 332 LEU A O 1
ATOM 2631 N N . LEU A 1 333 ? -21.234 15.062 4.305 1 98.25 333 LEU A N 1
ATOM 2632 C CA . LEU A 1 333 ? -22.25 15.297 3.285 1 98.25 333 LEU A CA 1
ATOM 2633 C C . LEU A 1 333 ? -23.359 16.188 3.824 1 98.25 333 LEU A C 1
ATOM 2635 O O . LEU A 1 333 ? -23.875 15.953 4.926 1 98.25 333 LEU A O 1
ATOM 2639 N N . ARG A 1 334 ? -23.703 17.125 3.025 1 97.12 334 ARG A N 1
ATOM 2640 C CA . ARG A 1 334 ? -24.641 18.156 3.471 1 97.12 334 ARG A CA 1
ATOM 2641 C C . ARG A 1 334 ? -25.828 18.266 2.516 1 97.12 334 ARG A C 1
ATOM 2643 O O . ARG A 1 334 ? -25.781 17.75 1.399 1 97.12 334 ARG A O 1
ATOM 2650 N N . GLN A 1 335 ? -26.938 18.969 2.98 1 97.38 335 GLN A N 1
ATOM 2651 C CA . GLN A 1 335 ? -28.078 19.344 2.166 1 97.38 335 GLN A CA 1
ATOM 2652 C C . GLN A 1 335 ? -28.812 18.125 1.633 1 97.38 335 GLN A C 1
ATOM 2654 O O . GLN A 1 335 ? -29.344 18.141 0.521 1 97.38 335 GLN A O 1
ATOM 2659 N N . ILE A 1 336 ? -28.688 17 2.393 1 98.19 336 ILE A N 1
ATOM 2660 C CA . ILE A 1 336 ? -29.391 15.797 1.959 1 98.19 336 ILE A CA 1
ATOM 2661 C C . ILE A 1 336 ? -30.875 15.906 2.285 1 98.19 336 ILE A C 1
ATOM 2663 O O . ILE A 1 336 ? -31.25 16.047 3.453 1 98.19 336 ILE A O 1
ATOM 2667 N N . PRO A 1 337 ? -31.734 15.859 1.295 1 98.12 337 PRO A N 1
ATOM 2668 C CA . PRO A 1 337 ? -33.156 15.82 1.629 1 98.12 337 PRO A CA 1
ATOM 2669 C C . PRO A 1 337 ? -33.531 14.648 2.541 1 98.12 337 PRO A C 1
ATOM 2671 O O . PRO A 1 337 ? -33 13.547 2.375 1 98.12 337 PRO A O 1
ATOM 2674 N N . GLU A 1 338 ? -34.406 14.922 3.439 1 97.5 338 GLU A N 1
ATOM 2675 C CA . GLU A 1 338 ? -34.781 13.914 4.43 1 97.5 338 GLU A CA 1
ATOM 2676 C C . GLU A 1 338 ? -35.219 12.617 3.758 1 97.5 338 GLU A C 1
ATOM 2678 O O . GLU A 1 338 ? -34.906 11.523 4.215 1 97.5 338 GLU A O 1
ATOM 2683 N N . GLU A 1 339 ? -35.906 12.719 2.705 1 97.5 339 GLU A N 1
ATOM 2684 C CA . GLU A 1 339 ? -36.469 11.555 2.023 1 97.5 339 GLU A CA 1
ATOM 2685 C C . GLU A 1 339 ? -35.406 10.75 1.312 1 97.5 339 GLU A C 1
ATOM 2687 O O . GLU A 1 339 ? -35.594 9.594 0.943 1 97.5 339 GLU A O 1
ATOM 2692 N N . GLU A 1 340 ? -34.188 11.383 1.122 1 97.81 340 GLU A N 1
ATOM 2693 C CA . GLU A 1 340 ? -33.125 10.742 0.376 1 97.81 340 GLU A CA 1
ATOM 2694 C C . GLU A 1 340 ? -32.094 10.117 1.317 1 97.81 340 GLU A C 1
ATOM 2696 O O . GLU A 1 340 ? -31.172 9.414 0.874 1 97.81 340 GLU A O 1
ATOM 2701 N N . VAL A 1 341 ? -32.25 10.273 2.564 1 97.62 341 VAL A N 1
ATOM 2702 C CA . VAL A 1 341 ? -31.234 9.883 3.547 1 97.62 341 VAL A CA 1
ATOM 2703 C C . VAL A 1 341 ? -31 8.375 3.479 1 97.62 341 VAL A C 1
ATOM 2705 O O . VAL A 1 341 ? -29.859 7.918 3.438 1 97.62 341 VAL A O 1
ATOM 2708 N N . ALA A 1 342 ? -32.031 7.609 3.436 1 96.69 342 ALA A N 1
ATOM 2709 C CA . ALA A 1 342 ? -31.922 6.152 3.418 1 96.69 342 ALA A CA 1
ATOM 2710 C C . ALA A 1 342 ? -31.172 5.676 2.178 1 96.69 342 ALA A C 1
ATOM 2712 O O . ALA A 1 342 ? -30.328 4.781 2.26 1 96.69 342 ALA A O 1
ATOM 2713 N N . ARG A 1 343 ? -31.5 6.215 1.142 1 96.25 343 ARG A N 1
ATOM 2714 C CA . ARG A 1 343 ? -30.859 5.852 -0.117 1 96.25 343 ARG A CA 1
ATOM 2715 C C . ARG A 1 343 ? -29.375 6.203 -0.094 1 96.25 343 ARG A C 1
ATOM 2717 O O . ARG A 1 343 ? -28.531 5.418 -0.539 1 96.25 343 ARG A O 1
ATOM 2724 N N . VAL A 1 344 ? -29.031 7.406 0.365 1 97.31 344 VAL A N 1
ATOM 2725 C CA . VAL A 1 344 ? -27.656 7.875 0.445 1 97.31 344 VAL A CA 1
ATOM 2726 C C . VAL A 1 344 ? -26.844 6.949 1.35 1 97.31 344 VAL A C 1
ATOM 2728 O O . VAL A 1 344 ? -25.734 6.531 0.994 1 97.31 344 VAL A O 1
ATOM 2731 N N . GLU A 1 345 ? -27.406 6.59 2.43 1 95.38 345 GLU A N 1
ATOM 2732 C CA . GLU A 1 345 ? -26.719 5.719 3.381 1 95.38 345 GLU A CA 1
ATOM 2733 C C . GLU A 1 345 ? -26.5 4.324 2.801 1 95.38 345 GLU A C 1
ATOM 2735 O O . GLU A 1 345 ? -25.453 3.715 3.004 1 95.38 345 GLU A O 1
ATOM 2740 N N . GLN A 1 346 ? -27.453 3.824 2.125 1 92.06 346 GLN A N 1
ATOM 2741 C CA . GLN A 1 346 ? -27.344 2.521 1.478 1 92.06 346 GLN A CA 1
ATOM 2742 C C . GLN A 1 346 ? -26.234 2.523 0.423 1 92.06 346 GLN A C 1
ATOM 2744 O O . GLN A 1 346 ? -25.422 1.599 0.366 1 92.06 346 GLN A O 1
ATOM 2749 N N . ARG A 1 347 ? -26.188 3.531 -0.358 1 93.38 347 ARG A N 1
ATOM 2750 C CA . ARG A 1 347 ? -25.172 3.637 -1.401 1 93.38 347 ARG A CA 1
ATOM 2751 C C . ARG A 1 347 ? -23.766 3.742 -0.798 1 93.38 347 ARG A C 1
ATOM 2753 O O . ARG A 1 347 ? -22.812 3.188 -1.338 1 93.38 347 ARG A O 1
ATOM 2760 N N . MET A 1 348 ? -23.672 4.449 0.282 1 92.62 348 MET A N 1
ATOM 2761 C CA . MET A 1 348 ? -22.391 4.559 0.969 1 92.62 348 MET A CA 1
ATOM 2762 C C . MET A 1 348 ? -21.906 3.188 1.424 1 92.62 348 MET A C 1
ATOM 2764 O O . MET A 1 348 ? -20.734 2.854 1.25 1 92.62 348 MET A O 1
ATOM 2768 N N . ARG A 1 349 ? -22.797 2.424 1.916 1 88.25 349 ARG A N 1
ATOM 2769 C CA . ARG A 1 349 ? -22.438 1.077 2.354 1 88.25 349 ARG A CA 1
ATOM 2770 C C . ARG A 1 349 ? -21.984 0.222 1.177 1 88.25 349 ARG A C 1
ATOM 2772 O O . ARG A 1 349 ? -21.031 -0.561 1.301 1 88.25 349 ARG A O 1
ATOM 2779 N N . GLU A 1 350 ? -22.625 0.401 0.107 1 86.19 350 GLU A N 1
ATOM 2780 C CA . GLU A 1 350 ? -22.281 -0.346 -1.097 1 86.19 350 GLU A CA 1
ATOM 2781 C C . GLU A 1 350 ? -20.891 0.043 -1.601 1 86.19 350 GLU A C 1
ATOM 2783 O O . GLU A 1 350 ? -20.219 -0.749 -2.266 1 86.19 350 GLU A O 1
ATOM 2788 N N . LEU A 1 351 ? -20.484 1.201 -1.225 1 89.69 351 LEU A N 1
ATOM 2789 C CA . LEU A 1 351 ? -19.172 1.699 -1.627 1 89.69 351 LEU A CA 1
ATOM 2790 C C . LEU A 1 351 ? -18.109 1.325 -0.599 1 89.69 351 LEU A C 1
ATOM 2792 O O . LEU A 1 351 ? -16.938 1.697 -0.743 1 89.69 351 LEU A O 1
ATOM 2796 N N . GLY A 1 352 ? -18.531 0.604 0.477 1 87 352 GLY A N 1
ATOM 2797 C CA . GLY A 1 352 ? -17.609 0.225 1.537 1 87 352 GLY A CA 1
ATOM 2798 C C . GLY A 1 352 ? -17.312 1.36 2.496 1 87 352 GLY A C 1
ATOM 2799 O O . GLY A 1 352 ? -16.281 1.347 3.174 1 87 352 GLY A O 1
ATOM 2800 N N . LEU A 1 353 ? -18.156 2.357 2.508 1 92.5 353 LEU A N 1
ATOM 2801 C CA . LEU A 1 353 ? -17.969 3.51 3.381 1 92.5 353 LEU A CA 1
ATOM 2802 C C . LEU A 1 353 ? -18.906 3.449 4.582 1 92.5 353 LEU A C 1
ATOM 2804 O O . LEU A 1 353 ? -20.047 3 4.461 1 92.5 353 LEU A O 1
ATOM 2808 N N . LYS A 1 354 ? -18.438 3.879 5.695 1 91.44 354 LYS A N 1
ATOM 2809 C CA . LYS A 1 354 ? -19.219 3.896 6.926 1 91.44 354 LYS A CA 1
ATOM 2810 C C . LYS A 1 354 ? -19.875 5.258 7.145 1 91.44 354 LYS A C 1
ATOM 2812 O O . LYS A 1 354 ? -19.25 6.297 6.906 1 91.44 354 LYS A O 1
ATOM 2817 N N . VAL A 1 355 ? -21.125 5.133 7.617 1 90.94 355 VAL A N 1
ATOM 2818 C CA . VAL A 1 355 ? -21.891 6.344 7.891 1 90.94 355 VAL A CA 1
ATOM 2819 C C . VAL A 1 355 ? -21.828 6.668 9.383 1 90.94 355 VAL A C 1
ATOM 2821 O O . VAL A 1 355 ? -22.172 5.824 10.219 1 90.94 355 VAL A O 1
ATOM 2824 N N . GLY A 1 356 ? -21.406 7.844 9.727 1 90.5 356 GLY A N 1
ATOM 2825 C CA . GLY A 1 356 ? -21.438 8.367 11.078 1 90.5 356 GLY A CA 1
ATOM 2826 C C . GLY A 1 356 ? -20.422 7.719 11.992 1 90.5 356 GLY A C 1
ATOM 2827 O O . GLY A 1 356 ? -20.328 6.488 12.062 1 90.5 356 GLY A O 1
ATOM 2828 N N . PRO A 1 357 ? -19.672 8.523 12.711 1 89.06 357 PRO A N 1
ATOM 2829 C CA . PRO A 1 357 ? -18.766 7.965 13.711 1 89.06 357 PRO A CA 1
ATOM 2830 C C . PRO A 1 357 ? -19.484 7.383 14.922 1 89.06 357 PRO A C 1
ATOM 2832 O O . PRO A 1 357 ? -20.406 8.008 15.445 1 89.06 357 PRO A O 1
ATOM 2835 N N . GLU A 1 358 ? -19.109 6.172 15.266 1 91.62 358 GLU A N 1
ATOM 2836 C CA . GLU A 1 358 ? -19.75 5.492 16.391 1 91.62 358 GLU A CA 1
ATOM 2837 C C . GLU A 1 358 ? -18.734 5.086 17.453 1 91.62 358 GLU A C 1
ATOM 2839 O O . GLU A 1 358 ? -19.109 4.746 18.578 1 91.62 358 GLU A O 1
ATOM 2844 N N . THR A 1 359 ? -17.516 5.141 17.109 1 95.44 359 THR A N 1
ATOM 2845 C CA . THR A 1 359 ? -16.453 4.695 18 1 95.44 359 THR A CA 1
ATOM 2846 C C . THR A 1 359 ? -15.344 5.734 18.094 1 95.44 359 THR A C 1
ATOM 2848 O O . THR A 1 359 ? -15.312 6.688 17.312 1 95.44 359 THR A O 1
ATOM 2851 N N . VAL A 1 360 ? -14.406 5.562 19.016 1 96.75 360 VAL A N 1
ATOM 2852 C CA . VAL A 1 360 ? -13.211 6.391 19.125 1 96.75 360 VAL A CA 1
ATOM 2853 C C . VAL A 1 360 ? -12.406 6.301 17.828 1 96.75 360 VAL A C 1
ATOM 2855 O O . VAL A 1 360 ? -11.828 7.293 17.375 1 96.75 360 VAL A O 1
ATOM 2858 N N . TRP A 1 361 ? -12.5 5.164 17.203 1 96.44 361 TRP A N 1
ATOM 2859 C CA . TRP A 1 361 ? -11.68 4.887 16.031 1 96.44 361 TRP A CA 1
ATOM 2860 C C . TRP A 1 361 ? -12.188 5.664 14.82 1 96.44 361 TRP A C 1
ATOM 2862 O O . TRP A 1 361 ? -11.398 6.102 13.977 1 96.44 361 TRP A O 1
ATOM 2872 N N . ASP A 1 362 ? -13.469 5.898 14.742 1 95.69 362 ASP A N 1
ATOM 2873 C CA . ASP A 1 362 ? -14.109 6.578 13.625 1 95.69 362 ASP A CA 1
ATOM 2874 C C . ASP A 1 362 ? -13.75 8.062 13.602 1 95.69 362 ASP A C 1
ATOM 2876 O O . ASP A 1 362 ? -13.844 8.711 12.555 1 95.69 362 ASP A O 1
ATOM 2880 N N . LYS A 1 363 ? -13.305 8.57 14.75 1 94.31 363 LYS A N 1
ATOM 2881 C CA . LYS A 1 363 ? -13 9.992 14.891 1 94.31 363 LYS A CA 1
ATOM 2882 C C . LYS A 1 363 ? -11.5 10.219 15.023 1 94.31 363 LYS A C 1
ATOM 2884 O O . LYS A 1 363 ? -11.039 11.359 14.984 1 94.31 363 LYS A O 1
ATOM 2889 N N . ALA A 1 364 ? -10.797 9.148 15.148 1 97.56 364 ALA A N 1
ATOM 2890 C CA . ALA A 1 364 ? -9.359 9.266 15.398 1 97.56 364 ALA A CA 1
ATOM 2891 C C . ALA A 1 364 ? -8.641 9.836 14.188 1 97.56 364 ALA A C 1
ATOM 2893 O O . ALA A 1 364 ? -9.062 9.641 13.047 1 97.56 364 ALA A O 1
ATOM 2894 N N . VAL A 1 365 ? -7.629 10.562 14.484 1 98.19 365 VAL A N 1
ATOM 2895 C CA . VAL A 1 365 ? -6.805 11.188 13.453 1 98.19 365 VAL A CA 1
ATOM 2896 C C . VAL A 1 365 ? -5.383 10.641 13.531 1 98.19 365 VAL A C 1
ATOM 2898 O O . VAL A 1 365 ? -4.812 10.523 14.617 1 98.19 365 VAL A O 1
ATOM 2901 N N . ALA A 1 366 ? -4.852 10.266 12.414 1 98.75 366 ALA A N 1
ATOM 2902 C CA . ALA A 1 366 ? -3.441 9.906 12.281 1 98.75 366 ALA A CA 1
ATOM 2903 C C . ALA A 1 366 ? -2.809 10.602 11.078 1 98.75 366 ALA A C 1
ATOM 2905 O O . ALA A 1 366 ? -3.346 10.555 9.969 1 98.75 366 ALA A O 1
ATOM 2906 N N . CYS A 1 367 ? -1.723 11.289 11.344 1 98.06 367 CYS A N 1
ATOM 2907 C CA . CYS A 1 367 ? -1.034 11.906 10.211 1 98.06 367 CYS A CA 1
ATOM 2908 C C . CYS A 1 367 ? -0.308 10.852 9.383 1 98.06 367 CYS A C 1
ATOM 2910 O O . CYS A 1 367 ? -0.356 9.664 9.695 1 98.06 367 CYS A O 1
ATOM 2912 N N . ALA A 1 368 ? 0.35 11.273 8.305 1 96.5 368 ALA A N 1
ATOM 2913 C CA . ALA A 1 368 ? 1.052 10.352 7.414 1 96.5 368 ALA A CA 1
ATOM 2914 C C . ALA A 1 368 ? 2.207 9.664 8.133 1 96.5 368 ALA A C 1
ATOM 2916 O O . ALA A 1 368 ? 2.455 8.477 7.922 1 96.5 368 ALA A O 1
ATOM 2917 N N . GLY A 1 369 ? 2.887 10.414 9.008 1 94.88 369 GLY A N 1
ATOM 2918 C CA . GLY A 1 369 ? 4.035 9.883 9.727 1 94.88 369 GLY A CA 1
ATOM 2919 C C . GLY A 1 369 ? 5.094 9.297 8.812 1 94.88 369 GLY A C 1
ATOM 2920 O O . GLY A 1 369 ? 5.281 9.773 7.691 1 94.88 369 GLY A O 1
ATOM 2921 N N . ALA A 1 370 ? 5.781 8.297 9.273 1 94.12 370 ALA A N 1
ATOM 2922 C CA . ALA A 1 370 ? 6.91 7.715 8.555 1 94.12 370 ALA A CA 1
ATOM 2923 C C . ALA A 1 370 ? 6.438 6.883 7.363 1 94.12 370 ALA A C 1
ATOM 2925 O O . ALA A 1 370 ? 7.25 6.355 6.602 1 94.12 370 ALA A O 1
ATOM 2926 N N . HIS A 1 371 ? 5.148 6.738 7.207 1 94.69 371 HIS A N 1
ATOM 2927 C CA . HIS A 1 371 ? 4.633 5.988 6.066 1 94.69 371 HIS A CA 1
ATOM 2928 C C . HIS A 1 371 ? 5.008 6.656 4.75 1 94.69 371 HIS A C 1
ATOM 2930 O O . HIS A 1 371 ? 5.426 5.988 3.805 1 94.69 371 HIS A O 1
ATOM 2936 N N . THR A 1 372 ? 4.793 7.996 4.691 1 95.06 372 THR A N 1
ATOM 2937 C CA . THR A 1 372 ? 5.148 8.688 3.457 1 95.06 372 THR A CA 1
ATOM 2938 C C . THR A 1 372 ? 5.91 9.977 3.758 1 95.06 372 THR A C 1
ATOM 2940 O O . THR A 1 372 ? 6.555 10.547 2.873 1 95.06 372 THR A O 1
ATOM 2943 N N . CYS A 1 373 ? 5.77 10.484 4.973 1 94.12 373 CYS A N 1
ATOM 2944 C CA . CYS A 1 373 ? 6.383 11.758 5.336 1 94.12 373 CYS A CA 1
ATOM 2945 C C . CYS A 1 373 ? 7.879 11.594 5.57 1 94.12 373 CYS A C 1
ATOM 2947 O O . CYS A 1 373 ? 8.305 10.703 6.305 1 94.12 373 CYS A O 1
ATOM 2949 N N . ARG A 1 374 ? 8.672 12.414 5.023 1 87.38 374 ARG A N 1
ATOM 2950 C CA . ARG A 1 374 ? 10.125 12.344 5.145 1 87.38 374 ARG A CA 1
ATOM 2951 C C . ARG A 1 374 ? 10.586 12.766 6.535 1 87.38 374 ARG A C 1
ATOM 2953 O O . ARG A 1 374 ? 11.695 12.438 6.961 1 87.38 374 ARG A O 1
ATOM 2960 N N . LEU A 1 375 ? 9.664 13.453 7.254 1 84.56 375 LEU A N 1
ATOM 2961 C CA . LEU A 1 375 ? 10.008 13.938 8.586 1 84.56 375 LEU A CA 1
ATOM 2962 C C . LEU A 1 375 ? 9.539 12.953 9.656 1 84.56 375 LEU A C 1
ATOM 2964 O O . LEU A 1 375 ? 10.008 12.992 10.797 1 84.56 375 LEU A O 1
ATOM 2968 N N . GLY A 1 376 ? 8.594 12.133 9.32 1 92 376 GLY A N 1
ATOM 2969 C CA . GLY A 1 376 ? 7.977 11.234 10.289 1 92 376 GLY A CA 1
ATOM 2970 C C . GLY A 1 376 ? 8.969 10.297 10.945 1 92 376 GLY A C 1
ATOM 2971 O O . GLY A 1 376 ? 9.859 9.758 10.281 1 92 376 GLY A O 1
ATOM 2972 N N . ILE A 1 377 ? 8.852 10.125 12.25 1 92.12 377 ILE A N 1
ATOM 2973 C CA . ILE A 1 377 ? 9.703 9.219 13.016 1 92.12 377 ILE A CA 1
ATOM 2974 C C . ILE A 1 377 ? 9.039 7.848 13.117 1 92.12 377 ILE A C 1
ATOM 2976 O O . ILE A 1 377 ? 9.672 6.82 12.867 1 92.12 377 ILE A O 1
ATOM 2980 N N . CYS A 1 378 ? 7.828 7.867 13.484 1 96.56 378 CYS A N 1
ATOM 2981 C CA . CYS A 1 378 ? 7.098 6.625 13.719 1 96.56 378 CYS A CA 1
ATOM 2982 C C . CYS A 1 378 ? 5.969 6.461 12.703 1 96.56 378 CYS A C 1
ATOM 2984 O O . CYS A 1 378 ? 5.617 7.41 12 1 96.56 378 CYS A O 1
ATOM 2986 N N . LEU A 1 379 ? 5.496 5.285 12.672 1 97.69 379 LEU A N 1
ATOM 2987 C CA . LEU A 1 379 ? 4.387 4.938 11.789 1 97.69 379 LEU A CA 1
ATOM 2988 C C . LEU A 1 379 ? 3.049 5.172 12.484 1 97.69 379 LEU A C 1
ATOM 2990 O O . LEU A 1 379 ? 2.385 4.219 12.898 1 97.69 379 LEU A O 1
ATOM 2994 N N . SER A 1 380 ? 2.596 6.418 12.531 1 98.56 380 SER A N 1
ATOM 2995 C CA . SER A 1 380 ? 1.393 6.844 13.242 1 98.56 380 SER A CA 1
ATOM 2996 C C . SER A 1 380 ? 0.154 6.137 12.703 1 98.56 380 SER A C 1
ATOM 2998 O O . SER A 1 380 ? -0.731 5.754 13.469 1 98.56 380 SER A O 1
ATOM 3000 N N . ARG A 1 381 ? 0.058 5.973 11.414 1 98.38 381 ARG A N 1
ATOM 3001 C CA . ARG A 1 381 ? -1.08 5.297 10.797 1 98.38 381 ARG A CA 1
ATOM 3002 C C . ARG A 1 381 ? -1.181 3.854 11.281 1 98.38 381 ARG A C 1
ATOM 3004 O O . ARG A 1 381 ? -2.27 3.375 11.602 1 98.38 381 ARG A O 1
ATOM 3011 N N . ASN A 1 382 ? -0.027 3.145 11.32 1 98.5 382 ASN A N 1
ATOM 3012 C CA . ASN A 1 382 ? 0.003 1.761 11.781 1 98.5 382 ASN A CA 1
ATOM 3013 C C . ASN A 1 382 ? -0.412 1.647 13.242 1 98.5 382 ASN A C 1
ATOM 3015 O O . ASN A 1 382 ? -1.065 0.678 13.633 1 98.5 382 ASN A O 1
ATOM 3019 N N . LEU A 1 383 ? -0.019 2.6 14.039 1 98.75 383 LEU A N 1
ATOM 3020 C CA . LEU A 1 383 ? -0.429 2.574 15.445 1 98.75 383 LEU A CA 1
ATOM 3021 C C . LEU A 1 383 ? -1.948 2.645 15.562 1 98.75 383 LEU A C 1
ATOM 3023 O O . LEU A 1 383 ? -2.541 1.949 16.391 1 98.75 383 LEU A O 1
ATOM 3027 N N . LEU A 1 384 ? -2.562 3.52 14.789 1 98.56 384 LEU A N 1
ATOM 3028 C CA . LEU A 1 384 ? -4.016 3.621 14.859 1 98.56 384 LEU A CA 1
ATOM 3029 C C . LEU A 1 384 ? -4.672 2.283 14.539 1 98.56 384 LEU A C 1
ATOM 3031 O O . LEU A 1 384 ? -5.617 1.873 15.219 1 98.56 384 LEU A O 1
ATOM 3035 N N . VAL A 1 385 ? -4.176 1.624 13.547 1 97.88 385 VAL A N 1
ATOM 3036 C CA . VAL A 1 385 ? -4.73 0.321 13.188 1 97.88 385 VAL A CA 1
ATOM 3037 C C . VAL A 1 385 ? -4.496 -0.667 14.328 1 97.88 385 VAL A C 1
ATOM 3039 O O . VAL A 1 385 ? -5.387 -1.444 14.68 1 97.88 385 VAL A O 1
ATOM 3042 N N . ALA A 1 386 ? -3.293 -0.682 14.922 1 98.06 386 ALA A N 1
ATOM 3043 C CA . ALA A 1 386 ? -2.99 -1.562 16.047 1 98.06 386 ALA A CA 1
ATOM 3044 C C . ALA A 1 386 ? -3.939 -1.306 17.219 1 98.06 386 ALA A C 1
ATOM 3046 O O . ALA A 1 386 ? -4.395 -2.246 17.875 1 98.06 386 ALA A O 1
ATOM 3047 N N . LEU A 1 387 ? -4.203 -0.073 17.438 1 98.31 387 LEU A N 1
ATOM 3048 C CA . LEU A 1 387 ? -5.137 0.292 18.5 1 98.31 387 LEU A CA 1
ATOM 3049 C C . LEU A 1 387 ? -6.527 -0.272 18.219 1 98.31 387 LEU A C 1
ATOM 3051 O O . LEU A 1 387 ? -7.16 -0.842 19.109 1 98.31 387 LEU A O 1
ATOM 3055 N N . GLN A 1 388 ? -6.969 -0.092 17.031 1 96.38 388 GLN A N 1
ATOM 3056 C CA . GLN A 1 388 ? -8.281 -0.602 16.641 1 96.38 388 GLN A CA 1
ATOM 3057 C C . GLN A 1 388 ? -8.352 -2.115 16.812 1 96.38 388 GLN A C 1
ATOM 3059 O O . GLN A 1 388 ? -9.352 -2.639 17.328 1 96.38 388 GLN A O 1
ATOM 3064 N N . ARG A 1 389 ? -7.32 -2.812 16.391 1 95.56 389 ARG A N 1
ATOM 3065 C CA . ARG A 1 389 ? -7.297 -4.27 16.438 1 95.56 389 ARG A CA 1
ATOM 3066 C C . ARG A 1 389 ? -7.207 -4.777 17.875 1 95.56 389 ARG A C 1
ATOM 3068 O O . ARG A 1 389 ? -7.855 -5.762 18.234 1 95.56 389 ARG A O 1
ATOM 3075 N N . HIS A 1 390 ? -6.461 -4.121 18.734 1 95.31 390 HIS A N 1
ATOM 3076 C CA . HIS A 1 390 ? -6.117 -4.625 20.062 1 95.31 390 HIS A CA 1
ATOM 3077 C C . HIS A 1 390 ? -7.148 -4.191 21.094 1 95.31 390 HIS A C 1
ATOM 3079 O O . HIS A 1 390 ? -7.5 -4.969 21.984 1 95.31 390 HIS A O 1
ATOM 3085 N N . VAL A 1 391 ? -7.574 -2.941 20.969 1 95.38 391 VAL A N 1
ATOM 3086 C CA . VAL A 1 391 ? -8.492 -2.389 21.969 1 95.38 391 VAL A CA 1
ATOM 3087 C C . VAL A 1 391 ? -9.938 -2.676 21.547 1 95.38 391 VAL A C 1
ATOM 3089 O O . VAL A 1 391 ? -10.797 -2.916 22.391 1 95.38 391 VAL A O 1
ATOM 3092 N N . GLY A 1 392 ? -10.211 -2.684 20.297 1 90.06 392 GLY A N 1
ATOM 3093 C CA . GLY A 1 392 ? -11.414 -3.225 19.672 1 90.06 392 GLY A CA 1
ATOM 3094 C C . GLY A 1 392 ? -12.688 -2.553 20.156 1 90.06 392 GLY A C 1
ATOM 3095 O O . GLY A 1 392 ? -12.797 -1.326 20.125 1 90.06 392 GLY A O 1
ATOM 3096 N N . ALA A 1 393 ? -13.547 -3.393 20.719 1 88.88 393 ALA A N 1
ATOM 3097 C CA . ALA A 1 393 ? -14.922 -3.01 21.016 1 88.88 393 ALA A CA 1
ATOM 3098 C C . ALA A 1 393 ? -14.977 -2.023 22.188 1 88.88 393 ALA A C 1
ATOM 3100 O O . ALA A 1 393 ? -15.945 -1.281 22.328 1 88.88 393 ALA A O 1
ATOM 3101 N N . LEU A 1 394 ? -13.93 -1.985 22.891 1 94.38 394 LEU A N 1
ATOM 3102 C CA . LEU A 1 394 ? -13.891 -1.035 24 1 94.38 394 LEU A CA 1
ATOM 3103 C C . LEU A 1 394 ? -14.008 0.397 23.5 1 94.38 394 LEU A C 1
ATOM 3105 O O . LEU A 1 394 ? -14.516 1.272 24.203 1 94.38 394 LEU A O 1
ATOM 3109 N N . GLY A 1 395 ? -13.578 0.62 22.281 1 95.25 395 GLY A N 1
ATOM 3110 C CA . GLY A 1 395 ? -13.648 1.945 21.688 1 95.25 395 GLY A CA 1
ATOM 3111 C C . GLY A 1 395 ? -15.062 2.379 21.359 1 95.25 395 GLY A C 1
ATOM 3112 O O . GLY A 1 395 ? -15.305 3.557 21.094 1 95.25 395 GLY A O 1
ATOM 3113 N N . ALA A 1 396 ? -15.953 1.464 21.484 1 95.44 396 ALA A N 1
ATOM 3114 C CA . ALA A 1 396 ? -17.359 1.758 21.188 1 95.44 396 ALA A CA 1
ATOM 3115 C C . ALA A 1 396 ? -18.156 1.99 22.469 1 95.44 396 ALA A C 1
ATOM 3117 O O . ALA A 1 396 ? -19.312 2.412 22.422 1 95.44 396 ALA A O 1
ATOM 3118 N N . HIS A 1 397 ? -17.578 1.714 23.625 1 96.12 397 HIS A N 1
ATOM 3119 C CA . HIS A 1 397 ? -18.281 1.861 24.891 1 96.12 397 HIS A CA 1
ATOM 3120 C C . HIS A 1 397 ? -18.797 3.285 25.062 1 96.12 397 HIS A C 1
ATOM 3122 O O . HIS A 1 397 ? -18.094 4.25 24.75 1 96.12 397 HIS A O 1
ATOM 3128 N N . PRO A 1 398 ? -19.922 3.477 25.594 1 94.5 398 PRO A N 1
ATOM 3129 C CA . PRO A 1 398 ? -20.562 4.793 25.719 1 94.5 398 PRO A CA 1
ATOM 3130 C C . PRO A 1 398 ? -19.719 5.773 26.531 1 94.5 398 PRO A C 1
ATOM 3132 O O . PRO A 1 398 ? -19.781 6.984 26.312 1 94.5 398 PRO A O 1
ATOM 3135 N N . GLN A 1 399 ? -18.938 5.285 27.438 1 95 399 GLN A N 1
ATOM 3136 C CA . GLN A 1 399 ? -18.156 6.152 28.312 1 95 399 GLN A CA 1
ATOM 3137 C C . GLN A 1 399 ? -16.844 6.555 27.641 1 95 399 GLN A C 1
ATOM 3139 O O . GLN A 1 399 ? -16.141 7.441 28.141 1 95 399 GLN A O 1
ATOM 3144 N N . VAL A 1 400 ? -16.531 5.922 26.5 1 95.5 400 VAL A N 1
ATOM 3145 C CA . VAL A 1 400 ? -15.219 6.148 25.906 1 95.5 400 VAL A CA 1
ATOM 3146 C C . VAL A 1 400 ? -15.391 6.711 24.484 1 95.5 400 VAL A C 1
ATOM 3148 O O . VAL A 1 400 ? -14.492 7.383 23.969 1 95.5 400 VAL A O 1
ATOM 3151 N N . ARG A 1 401 ? -16.453 6.457 23.828 1 94.19 401 ARG A N 1
ATOM 3152 C CA . ARG A 1 401 ? -16.641 6.652 22.391 1 94.19 401 ARG A CA 1
ATOM 3153 C C . ARG A 1 401 ? -16.531 8.125 22.031 1 94.19 401 ARG A C 1
ATOM 3155 O O . ARG A 1 401 ? -16.297 8.469 20.859 1 94.19 401 ARG A O 1
ATOM 3162 N N . ASP A 1 402 ? -16.703 9.055 22.984 1 93.5 402 ASP A N 1
ATOM 3163 C CA . ASP A 1 402 ? -16.656 10.484 22.672 1 93.5 402 ASP A CA 1
ATOM 3164 C C . ASP A 1 402 ? -15.25 11.047 22.859 1 93.5 402 ASP A C 1
ATOM 3166 O O . ASP A 1 402 ? -15 12.211 22.547 1 93.5 402 ASP A O 1
ATOM 3170 N N . ILE A 1 403 ? -14.328 10.234 23.312 1 95.62 403 ILE A N 1
ATOM 3171 C CA . ILE A 1 403 ? -12.945 10.664 23.484 1 95.62 403 ILE A CA 1
ATOM 3172 C C . ILE A 1 403 ? -12.281 10.828 22.125 1 95.62 403 ILE A C 1
ATOM 3174 O O . ILE A 1 403 ? -12.383 9.945 21.266 1 95.62 403 ILE A O 1
ATOM 3178 N N . THR A 1 404 ? -11.68 11.984 21.922 1 95.94 404 THR A N 1
ATOM 3179 C CA . THR A 1 404 ? -10.914 12.195 20.703 1 95.94 404 THR A CA 1
ATOM 3180 C C . THR A 1 404 ? -9.5 11.641 20.844 1 95.94 404 THR A C 1
ATOM 3182 O O . THR A 1 404 ? -8.844 11.867 21.859 1 95.94 404 THR A O 1
ATOM 3185 N N . LEU A 1 405 ? -9.07 10.891 19.828 1 97.94 405 LEU A N 1
ATOM 3186 C CA . LEU A 1 405 ? -7.742 10.281 19.797 1 97.94 405 LEU A CA 1
ATOM 3187 C C . LEU A 1 405 ? -6.957 10.766 18.594 1 97.94 405 LEU A C 1
ATOM 3189 O O . LEU A 1 405 ? -7.371 10.547 17.453 1 97.94 405 LEU A O 1
ATOM 3193 N N . ASN A 1 406 ? -5.824 11.438 18.844 1 98.69 406 ASN A N 1
ATOM 3194 C CA . ASN A 1 406 ? -5.004 12.023 17.781 1 98.69 406 ASN A CA 1
ATOM 3195 C C . ASN A 1 406 ? -3.57 11.508 17.828 1 98.69 406 ASN A C 1
ATOM 3197 O O . ASN A 1 406 ? -2.943 11.5 18.891 1 98.69 406 ASN A O 1
ATOM 3201 N N . ILE A 1 407 ? -3.047 11.086 16.656 1 98.88 407 ILE A N 1
ATOM 3202 C CA . ILE A 1 407 ? -1.715 10.492 16.594 1 98.88 407 ILE A CA 1
ATOM 3203 C C . ILE A 1 407 ? -0.874 11.219 15.539 1 98.88 407 ILE A C 1
ATOM 3205 O O . ILE A 1 407 ? -1.295 11.367 14.391 1 98.88 407 ILE A O 1
ATOM 3209 N N . SER A 1 408 ? 0.253 11.688 15.938 1 98.25 408 SER A N 1
ATOM 3210 C CA . SER A 1 408 ? 1.271 12.227 15.039 1 98.25 408 SER A CA 1
ATOM 3211 C C . SER A 1 408 ? 2.506 11.328 15.008 1 98.25 408 SER A C 1
ATOM 3213 O O . SER A 1 408 ? 2.844 10.695 16.016 1 98.25 408 SER A O 1
ATOM 3215 N N . GLY A 1 409 ? 3.143 11.289 13.875 1 96.62 409 GLY A N 1
ATOM 3216 C CA . GLY A 1 409 ? 4.32 10.445 13.742 1 96.62 409 GLY A CA 1
ATOM 3217 C C . GLY A 1 409 ? 5.582 11.094 14.289 1 96.62 409 GLY A C 1
ATOM 3218 O O . GLY A 1 409 ? 6.621 10.438 14.406 1 96.62 409 GLY A O 1
ATOM 3219 N N . CYS A 1 410 ? 5.547 12.32 14.641 1 93.44 410 CYS A N 1
ATOM 3220 C CA . CYS A 1 410 ? 6.641 13.117 15.18 1 93.44 410 CYS A CA 1
ATOM 3221 C C . CYS A 1 410 ? 6.113 14.289 15.992 1 93.44 410 CYS A C 1
ATOM 3223 O O . CYS A 1 410 ? 4.902 14.445 16.156 1 93.44 410 CYS A O 1
ATOM 3225 N N . PRO A 1 411 ? 6.883 15.148 16.453 1 90.88 411 PRO A N 1
ATOM 3226 C CA . PRO A 1 411 ? 6.418 16.219 17.344 1 90.88 411 PRO A CA 1
ATOM 3227 C C . PRO A 1 411 ? 5.758 17.375 16.594 1 90.88 411 PRO A C 1
ATOM 3229 O O . PRO A 1 411 ? 5.215 18.281 17.219 1 90.88 411 PRO A O 1
ATOM 3232 N N . ASN A 1 412 ? 5.688 17.391 15.305 1 89.75 412 ASN A N 1
ATOM 3233 C CA . ASN A 1 412 ? 5.195 18.516 14.516 1 89.75 412 ASN A CA 1
ATOM 3234 C C . ASN A 1 412 ? 3.676 18.625 14.594 1 89.75 412 ASN A C 1
ATOM 3236 O O . ASN A 1 412 ? 3.102 19.625 14.141 1 89.75 412 ASN A O 1
ATOM 3240 N N . ALA A 1 413 ? 3.008 17.688 15.125 1 93.69 413 ALA A N 1
ATOM 3241 C CA . ALA A 1 413 ? 1.611 17.734 15.555 1 93.69 413 ALA A CA 1
ATOM 3242 C C . ALA A 1 413 ? 0.674 17.812 14.352 1 93.69 413 ALA A C 1
ATOM 3244 O O . ALA A 1 413 ? -0.384 18.438 14.422 1 93.69 413 ALA A O 1
ATOM 3245 N N . CYS A 1 414 ? 1.055 17.281 13.203 1 95.88 414 CYS A N 1
ATOM 3246 C CA . CYS A 1 414 ? 0.182 17.281 12.039 1 95.88 414 CYS A CA 1
ATOM 3247 C C . CYS A 1 414 ? -1.083 16.469 12.305 1 95.88 414 CYS A C 1
ATOM 3249 O O . CYS A 1 414 ? -2.111 16.688 11.664 1 95.88 414 CYS A O 1
ATOM 3251 N N . GLY A 1 415 ? -1.021 15.586 13.281 1 97.94 415 GLY A N 1
ATOM 3252 C CA . GLY A 1 415 ? -2.195 14.859 13.727 1 97.94 415 GLY A CA 1
ATOM 3253 C C . GLY A 1 415 ? -2.959 15.57 14.828 1 97.94 415 GLY A C 1
ATOM 3254 O O . GLY A 1 415 ? -3.855 14.984 15.445 1 97.94 415 GLY A O 1
ATOM 3255 N N . GLN A 1 416 ? -2.578 16.75 15.195 1 98.12 416 GLN A N 1
ATOM 3256 C CA . GLN A 1 416 ? -3.266 17.625 16.141 1 98.12 416 GLN A CA 1
ATOM 3257 C C . GLN A 1 416 ? -3.225 17.062 17.547 1 98.12 416 GLN A C 1
ATOM 3259 O O . GLN A 1 416 ? -4.223 17.109 18.266 1 98.12 416 GLN A O 1
ATOM 3264 N N . THR A 1 417 ? -2.154 16.547 17.922 1 97.38 417 THR A N 1
ATOM 3265 C CA . THR A 1 417 ? -1.962 15.93 19.234 1 97.38 417 THR A CA 1
ATOM 3266 C C . THR A 1 417 ? -2.182 16.938 20.344 1 97.38 417 THR A C 1
ATOM 3268 O O . THR A 1 417 ? -2.727 16.609 21.406 1 97.38 417 THR A O 1
ATOM 3271 N N . PRO A 1 418 ? -1.904 18.234 20.188 1 96.75 418 PRO A N 1
ATOM 3272 C CA . PRO A 1 418 ? -2.035 19.188 21.297 1 96.75 418 PRO A CA 1
ATOM 3273 C C . PRO A 1 418 ? -3.49 19.5 21.625 1 96.75 418 PRO A C 1
ATOM 3275 O O . PRO A 1 418 ? -3.773 20.078 22.688 1 96.75 418 PRO A O 1
ATOM 3278 N N . VAL A 1 419 ? -4.371 19.219 20.766 1 97.31 419 VAL A N 1
ATOM 3279 C CA . VAL A 1 419 ? -5.766 19.562 21.031 1 97.31 419 VAL A CA 1
ATOM 3280 C C . VAL A 1 419 ? -6.582 18.281 21.234 1 97.31 419 VAL A C 1
ATOM 3282 O O . VAL A 1 419 ? -7.812 18.312 21.172 1 97.31 419 VAL A O 1
ATOM 3285 N N . ALA A 1 420 ? -5.91 17.219 21.484 1 96.62 420 ALA A N 1
ATOM 3286 C CA . ALA A 1 420 ? -6.582 15.922 21.641 1 96.62 420 ALA A CA 1
ATOM 3287 C C . ALA A 1 420 ? -7.008 15.703 23.094 1 96.62 420 ALA A C 1
ATOM 3289 O O . ALA A 1 420 ? -6.371 16.219 24.016 1 96.62 420 ALA A O 1
ATOM 3290 N N . ASP A 1 421 ? -8.148 14.945 23.281 1 97.44 421 ASP A N 1
ATOM 3291 C CA . ASP A 1 421 ? -8.391 14.383 24.609 1 97.44 421 ASP A CA 1
ATOM 3292 C C . ASP A 1 421 ? -7.273 13.43 25.016 1 97.44 421 ASP A C 1
ATOM 3294 O O . ASP A 1 421 ? -6.754 13.508 26.125 1 97.44 421 ASP A O 1
ATOM 3298 N N . LEU A 1 422 ? -6.934 12.578 24.156 1 98.19 422 LEU A N 1
ATOM 3299 C CA . LEU A 1 422 ? -5.805 11.656 24.25 1 98.19 422 LEU A CA 1
ATOM 3300 C C . LEU A 1 422 ? -4.98 11.688 22.969 1 98.19 422 LEU A C 1
ATOM 3302 O O . LEU A 1 422 ? -5.516 11.492 21.875 1 98.19 422 LEU A O 1
ATOM 3306 N N . GLY A 1 423 ? -3.703 11.984 23.109 1 98.44 423 GLY A N 1
ATOM 3307 C CA . GLY A 1 423 ? -2.85 12.117 21.938 1 98.44 423 GLY A CA 1
ATOM 3308 C C . GLY A 1 423 ? -1.548 11.344 22.062 1 98.44 423 GLY A C 1
ATOM 3309 O O . GLY A 1 423 ? -1.1 11.039 23.172 1 98.44 423 GLY A O 1
ATOM 3310 N N . PHE A 1 424 ? -0.94 11 20.906 1 98.81 424 PHE A N 1
ATOM 3311 C CA . PHE A 1 424 ? 0.337 10.297 20.828 1 98.81 424 PHE A CA 1
ATOM 3312 C C . PHE A 1 424 ? 1.233 10.93 19.766 1 98.81 424 PHE A C 1
ATOM 3314 O O . PHE A 1 424 ? 0.835 11.055 18.609 1 98.81 424 PHE A O 1
ATOM 3321 N N . ALA A 1 425 ? 2.377 11.367 20.109 1 98.06 425 ALA A N 1
ATOM 3322 C CA . ALA A 1 425 ? 3.354 11.914 19.172 1 98.06 425 ALA A CA 1
ATOM 3323 C C . ALA A 1 425 ? 4.586 11.016 19.078 1 98.06 425 ALA A C 1
ATOM 3325 O O . ALA A 1 425 ? 5.203 10.695 20.094 1 98.06 425 ALA A O 1
ATOM 3326 N N . GLY A 1 426 ? 4.934 10.68 17.875 1 96.62 426 GLY A N 1
ATOM 3327 C CA . GLY A 1 426 ? 6.039 9.758 17.656 1 96.62 426 GLY A CA 1
ATOM 3328 C C . GLY A 1 426 ? 7.371 10.305 18.141 1 96.62 426 GLY A C 1
ATOM 3329 O O . GLY A 1 426 ? 7.645 11.5 18 1 96.62 426 GLY A O 1
ATOM 3330 N N . ALA A 1 427 ? 8.156 9.422 18.672 1 92.75 427 ALA A N 1
ATOM 3331 C CA . ALA A 1 427 ? 9.5 9.688 19.188 1 92.75 427 ALA A CA 1
ATOM 3332 C C . ALA A 1 427 ? 10.367 8.438 19.125 1 92.75 427 ALA A C 1
ATOM 3334 O O . ALA A 1 427 ? 9.922 7.387 18.656 1 92.75 427 ALA A O 1
ATOM 3335 N N . ALA A 1 428 ? 11.648 8.625 19.359 1 89.38 428 ALA A N 1
ATOM 3336 C CA . ALA A 1 428 ? 12.57 7.5 19.5 1 89.38 428 ALA A CA 1
ATOM 3337 C C . ALA A 1 428 ? 13.117 7.422 20.922 1 89.38 428 ALA A C 1
ATOM 3339 O O . ALA A 1 428 ? 13.344 8.445 21.562 1 89.38 428 ALA A O 1
ATOM 3340 N N . ARG A 1 429 ? 13.211 6.23 21.359 1 86.69 429 ARG A N 1
ATOM 3341 C CA . ARG A 1 429 ? 13.805 5.98 22.672 1 86.69 429 ARG A CA 1
ATOM 3342 C C . ARG A 1 429 ? 14.875 4.891 22.594 1 86.69 429 ARG A C 1
ATOM 3344 O O . ARG A 1 429 ? 14.812 4.023 21.719 1 86.69 429 ARG A O 1
ATOM 3351 N N . ARG A 1 430 ? 15.867 5.035 23.453 1 83.25 430 ARG A N 1
ATOM 3352 C CA . ARG A 1 430 ? 16.875 3.986 23.531 1 83.25 430 ARG A CA 1
ATOM 3353 C C . ARG A 1 430 ? 16.609 3.053 24.703 1 83.25 430 ARG A C 1
ATOM 3355 O O . ARG A 1 430 ? 16.5 3.504 25.859 1 83.25 430 ARG A O 1
ATOM 3362 N N . LEU A 1 431 ? 16.406 1.816 24.422 1 86.56 431 LEU A N 1
ATOM 3363 C CA . LEU A 1 431 ? 16.234 0.778 25.438 1 86.56 431 LEU A CA 1
ATOM 3364 C C . LEU A 1 431 ? 17.047 -0.462 25.078 1 86.56 431 LEU A C 1
ATOM 3366 O O . LEU A 1 431 ? 17.078 -0.876 23.906 1 86.56 431 LEU A O 1
ATOM 3370 N N . HIS A 1 432 ? 17.797 -1.02 26.062 1 88 432 HIS A N 1
ATOM 3371 C CA . HIS A 1 432 ? 18.625 -2.207 25.875 1 88 432 HIS A CA 1
ATOM 3372 C C . HIS A 1 432 ? 19.641 -2.01 24.75 1 88 432 HIS A C 1
ATOM 3374 O O . HIS A 1 432 ? 19.812 -2.891 23.906 1 88 432 HIS A O 1
ATOM 3380 N N . GLY A 1 433 ? 20.094 -0.815 24.641 1 76.94 433 GLY A N 1
ATOM 3381 C CA . GLY A 1 433 ? 21.156 -0.503 23.703 1 76.94 433 GLY A CA 1
ATOM 3382 C C . GLY A 1 433 ? 20.672 -0.3 22.281 1 76.94 433 GLY A C 1
ATOM 3383 O O . GLY A 1 433 ? 21.469 -0.143 21.359 1 76.94 433 GLY A O 1
ATOM 3384 N N . ARG A 1 434 ? 19.359 -0.317 22.094 1 81.12 434 ARG A N 1
ATOM 3385 C CA . ARG A 1 434 ? 18.812 -0.146 20.75 1 81.12 434 ARG A CA 1
ATOM 3386 C C . ARG A 1 434 ? 17.766 0.965 20.734 1 81.12 434 ARG A C 1
ATOM 3388 O O . ARG A 1 434 ? 17.125 1.234 21.75 1 81.12 434 ARG A O 1
ATOM 3395 N N . SER A 1 435 ? 17.688 1.589 19.547 1 83.38 435 SER A N 1
ATOM 3396 C CA . SER A 1 435 ? 16.625 2.553 19.344 1 83.38 435 SER A CA 1
ATOM 3397 C C . SER A 1 435 ? 15.289 1.85 19.094 1 83.38 435 SER A C 1
ATOM 3399 O O . SER A 1 435 ? 15.227 0.876 18.344 1 83.38 435 SER A O 1
ATOM 3401 N N . ILE A 1 436 ? 14.312 2.291 19.781 1 92.88 436 ILE A N 1
ATOM 3402 C CA . ILE A 1 436 ? 12.977 1.738 19.578 1 92.88 436 ILE A CA 1
ATOM 3403 C C . ILE A 1 436 ? 11.992 2.863 19.266 1 92.88 436 ILE A C 1
ATOM 3405 O O . ILE A 1 436 ? 12.195 4.004 19.703 1 92.88 436 ILE A O 1
ATOM 3409 N N . PRO A 1 437 ? 10.984 2.564 18.5 1 96.25 437 PRO A N 1
ATOM 3410 C CA . PRO A 1 437 ? 9.906 3.547 18.359 1 96.25 437 PRO A CA 1
ATOM 3411 C C . PRO A 1 437 ? 9.109 3.754 19.641 1 96.25 437 PRO A C 1
ATOM 3413 O O . PRO A 1 437 ? 8.844 2.793 20.359 1 96.25 437 PRO A O 1
ATOM 3416 N N . ALA A 1 438 ? 8.805 4.953 19.922 1 97.5 438 ALA A N 1
ATOM 3417 C CA . ALA A 1 438 ? 8.039 5.32 21.109 1 97.5 438 ALA A CA 1
ATOM 3418 C C . ALA A 1 438 ? 7.094 6.484 20.812 1 97.5 438 ALA A C 1
ATOM 3420 O O . ALA A 1 438 ? 7.148 7.082 19.734 1 97.5 438 ALA A O 1
ATOM 3421 N N . TYR A 1 439 ? 6.164 6.715 21.766 1 98.31 439 TYR A N 1
ATOM 3422 C CA . TYR A 1 439 ? 5.234 7.832 21.641 1 98.31 439 TYR A CA 1
ATOM 3423 C C . TYR A 1 439 ? 5.152 8.625 22.938 1 98.31 439 TYR A C 1
ATOM 3425 O O . TYR A 1 439 ? 5.109 8.055 24.031 1 98.31 439 TYR A O 1
ATOM 3433 N N . VAL A 1 440 ? 5.176 9.922 22.75 1 97.25 440 VAL A N 1
ATOM 3434 C CA . VAL A 1 440 ? 4.844 10.812 23.859 1 97.25 440 VAL A CA 1
ATOM 3435 C C . VAL A 1 440 ? 3.328 10.859 24.062 1 97.25 440 VAL A C 1
ATOM 3437 O O . VAL A 1 440 ? 2.58 11.07 23.094 1 97.25 440 VAL A O 1
ATOM 3440 N N . VAL A 1 441 ? 2.914 10.688 25.297 1 98.5 441 VAL A N 1
ATOM 3441 C CA . VAL A 1 441 ? 1.49 10.695 25.609 1 98.5 441 VAL A CA 1
ATOM 3442 C C . VAL A 1 441 ? 1.044 12.102 25.984 1 98.5 441 VAL A C 1
ATOM 3444 O O . VAL A 1 441 ? 1.633 12.734 26.859 1 98.5 441 VAL A O 1
ATOM 3447 N N . TYR A 1 442 ? 0.025 12.562 25.281 1 98 442 TYR A N 1
ATOM 3448 C CA . TYR A 1 442 ? -0.61 13.844 25.562 1 98 442 TYR A CA 1
ATOM 3449 C C . TYR A 1 442 ? -2.049 13.648 26.016 1 98 442 TYR A C 1
ATOM 3451 O O . TYR A 1 442 ? -2.727 12.711 25.594 1 98 442 TYR A O 1
ATOM 3459 N N . ALA A 1 443 ? -2.514 14.531 26.938 1 98.19 443 ALA A N 1
ATOM 3460 C CA . ALA A 1 443 ? -3.924 14.469 27.312 1 98.19 443 ALA A CA 1
ATOM 3461 C C . ALA A 1 443 ? -4.383 15.773 27.953 1 98.19 443 ALA A C 1
ATOM 3463 O O . ALA A 1 443 ? -3.561 16.562 28.438 1 98.19 443 ALA A O 1
ATOM 3464 N N . GLY A 1 444 ? -5.695 16.016 27.844 1 96.19 444 GLY A N 1
ATOM 3465 C CA . GLY A 1 444 ? -6.305 17.016 28.703 1 96.19 444 GLY A CA 1
ATOM 3466 C C . GLY A 1 444 ? -6.539 18.344 27.984 1 96.19 444 GLY A C 1
ATOM 3467 O O . GLY A 1 444 ? -6.57 19.391 28.609 1 96.19 444 GLY A O 1
ATOM 3468 N N . ALA A 1 445 ? -6.637 18.297 26.719 1 96.12 445 ALA A N 1
ATOM 3469 C CA . ALA A 1 445 ? -6.906 19.531 25.984 1 96.12 445 ALA A CA 1
ATOM 3470 C C . ALA A 1 445 ? -8.344 20.016 26.219 1 96.12 445 ALA A C 1
ATOM 3472 O O . ALA A 1 445 ? -9.227 19.203 26.516 1 96.12 445 ALA A O 1
ATOM 3473 N N . SER A 1 446 ? -8.555 21.219 26.172 1 94.31 446 SER A N 1
ATOM 3474 C CA . SER A 1 446 ? -9.859 21.891 26.219 1 94.31 446 SER A CA 1
ATOM 3475 C C . SER A 1 446 ? -9.82 23.234 25.5 1 94.31 446 SER A C 1
ATOM 3477 O O . SER A 1 446 ? -9.102 24.141 25.938 1 94.31 446 SER A O 1
ATOM 3479 N N . LEU A 1 447 ? -10.594 23.281 24.422 1 91 447 LEU A N 1
ATOM 3480 C CA . LEU A 1 447 ? -10.602 24.531 23.672 1 91 447 LEU A CA 1
ATOM 3481 C C . LEU A 1 447 ? -11.844 25.344 24 1 91 447 LEU A C 1
ATOM 3483 O O . LEU A 1 447 ? -12.898 25.156 23.391 1 91 447 LEU A O 1
ATOM 3487 N N . ARG A 1 448 ? -11.805 26.125 24.953 1 87.94 448 ARG A N 1
ATOM 3488 C CA . ARG A 1 448 ? -12.844 27.078 25.328 1 87.94 448 ARG A CA 1
ATOM 3489 C C . ARG A 1 448 ? -12.289 28.5 25.391 1 87.94 448 ARG A C 1
ATOM 3491 O O . ARG A 1 448 ? -11.234 28.734 25.984 1 87.94 448 ARG A O 1
ATOM 3498 N N . PRO A 1 449 ? -13.047 29.328 24.703 1 88 449 PRO A N 1
ATOM 3499 C CA . PRO A 1 449 ? -12.578 30.719 24.766 1 88 449 PRO A CA 1
ATOM 3500 C C . PRO A 1 449 ? -12.367 31.203 26.203 1 88 449 PRO A C 1
ATOM 3502 O O . PRO A 1 449 ? -13.211 30.953 27.078 1 88 449 PRO A O 1
ATOM 3505 N N . GLY A 1 450 ? -11.234 31.844 26.469 1 85.44 450 GLY A N 1
ATOM 3506 C CA . GLY A 1 450 ? -10.906 32.375 27.781 1 85.44 450 GLY A CA 1
ATOM 3507 C C . GLY A 1 450 ? -10.289 31.359 28.719 1 85.44 450 GLY A C 1
ATOM 3508 O O . GLY A 1 450 ? -9.656 31.719 29.719 1 85.44 450 GLY A O 1
ATOM 3509 N N . ARG A 1 451 ? -10.398 30.094 28.422 1 89 451 ARG A N 1
ATOM 3510 C CA . ARG A 1 451 ? -9.875 29.047 29.281 1 89 451 ARG A CA 1
ATOM 3511 C C . ARG A 1 451 ? -9.297 27.906 28.453 1 89 451 ARG A C 1
ATOM 3513 O O . ARG A 1 451 ? -9.492 26.734 28.797 1 89 451 ARG A O 1
ATOM 3520 N N . ALA A 1 452 ? -8.797 28.328 27.375 1 93.81 452 ALA A N 1
ATOM 3521 C CA . ALA A 1 452 ? -8.25 27.297 26.484 1 93.81 452 ALA A CA 1
ATOM 3522 C C . ALA A 1 452 ? -7.004 26.656 27.109 1 93.81 452 ALA A C 1
ATOM 3524 O O . ALA A 1 452 ? -6.18 27.344 27.703 1 93.81 452 ALA A O 1
ATOM 3525 N N . ARG A 1 453 ? -6.93 25.375 27.047 1 94.69 453 ARG A N 1
ATOM 3526 C CA . ARG A 1 453 ? -5.793 24.594 27.531 1 94.69 453 ARG A CA 1
ATOM 3527 C C . ARG A 1 453 ? -5.379 23.547 26.516 1 94.69 453 ARG A C 1
ATOM 3529 O O . ARG A 1 453 ? -6.223 22.844 25.969 1 94.69 453 ARG A O 1
ATOM 3536 N N . LEU A 1 454 ? -4.098 23.516 26.25 1 97.62 454 LEU A N 1
ATOM 3537 C CA . LEU A 1 454 ? -3.551 22.469 25.375 1 97.62 454 LEU A CA 1
ATOM 3538 C C . LEU A 1 454 ? -3.324 21.188 26.156 1 97.62 454 LEU A C 1
ATOM 3540 O O . LEU A 1 454 ? -3.266 21.203 27.391 1 97.62 454 LEU A O 1
ATOM 3544 N N . ALA A 1 455 ? -3.252 20.109 25.422 1 97.81 455 ALA A N 1
ATOM 3545 C CA . ALA A 1 455 ? -2.926 18.828 26.062 1 97.81 455 ALA A CA 1
ATOM 3546 C C . ALA A 1 455 ? -1.531 18.875 26.672 1 97.81 455 ALA A C 1
ATOM 3548 O O . ALA A 1 455 ? -0.615 19.484 26.125 1 97.81 455 ALA A O 1
ATOM 3549 N N . GLU A 1 456 ? -1.381 18.25 27.766 1 96.19 456 GLU A N 1
ATOM 3550 C CA . GLU A 1 456 ? -0.09 18.234 28.453 1 96.19 456 GLU A CA 1
ATOM 3551 C C . GLU A 1 456 ? 0.658 16.938 28.172 1 96.19 456 GLU A C 1
ATOM 3553 O O . GLU A 1 456 ? 0.039 15.891 27.922 1 96.19 456 GLU A O 1
ATOM 3558 N N . ARG A 1 457 ? 1.958 17.047 28.141 1 95.75 457 ARG A N 1
ATOM 3559 C CA . ARG A 1 457 ? 2.834 15.883 28.016 1 95.75 457 ARG A CA 1
ATOM 3560 C C . ARG A 1 457 ? 2.861 15.078 29.312 1 95.75 457 ARG A C 1
ATOM 3562 O O . ARG A 1 457 ? 3.229 15.602 30.375 1 95.75 457 ARG A O 1
ATOM 3569 N N . LEU A 1 458 ? 2.604 13.789 29.25 1 97.56 458 LEU A N 1
ATOM 3570 C CA . LEU A 1 458 ? 2.457 13.023 30.484 1 97.56 458 LEU A CA 1
ATOM 3571 C C . LEU A 1 458 ? 3.564 11.984 30.609 1 97.56 458 LEU A C 1
ATOM 3573 O O . LEU A 1 458 ? 3.84 11.492 31.719 1 97.56 458 LEU A O 1
ATOM 3577 N N . GLY A 1 459 ? 4.137 11.602 29.5 1 96.31 459 GLY A N 1
ATOM 3578 C CA . GLY A 1 459 ? 5.184 10.594 29.516 1 96.31 459 GLY A CA 1
ATOM 3579 C C . GLY A 1 459 ? 5.43 9.977 28.141 1 96.31 459 GLY A C 1
ATOM 3580 O O . GLY A 1 459 ? 4.859 10.414 27.141 1 96.31 459 GLY A O 1
ATOM 3581 N N . VAL A 1 460 ? 6.41 9.07 28.094 1 96 460 VAL A N 1
ATOM 3582 C CA . VAL A 1 460 ? 6.777 8.391 26.859 1 96 460 VAL A CA 1
ATOM 3583 C C . VAL A 1 460 ? 6.586 6.887 27.016 1 96 460 VAL A C 1
ATOM 3585 O O . VAL A 1 460 ? 6.918 6.316 28.062 1 96 460 VAL A O 1
ATOM 3588 N N . VAL A 1 461 ? 6.008 6.305 26.016 1 98.31 461 VAL A N 1
ATOM 3589 C CA . VAL A 1 461 ? 5.711 4.875 26.047 1 98.31 461 VAL A CA 1
ATOM 3590 C C . VAL A 1 461 ? 6.207 4.227 24.75 1 98.31 461 VAL A C 1
ATOM 3592 O O . VAL A 1 461 ? 5.996 4.758 23.656 1 98.31 461 VAL A O 1
ATOM 3595 N N . PRO A 1 462 ? 6.957 3.016 24.906 1 98.19 462 PRO A N 1
ATOM 3596 C CA . PRO A 1 462 ? 7.285 2.293 23.672 1 98.19 462 PRO A CA 1
ATOM 3597 C C . PRO A 1 462 ? 6.062 2.035 22.797 1 98.19 462 PRO A C 1
ATOM 3599 O O . PRO A 1 462 ? 4.98 1.733 23.312 1 98.19 462 PRO A O 1
ATOM 3602 N N . ALA A 1 463 ? 6.219 2.207 21.484 1 98.62 463 ALA A N 1
ATOM 3603 C CA . ALA A 1 463 ? 5.109 2.037 20.547 1 98.62 463 ALA A CA 1
ATOM 3604 C C . ALA A 1 463 ? 4.375 0.722 20.812 1 98.62 463 ALA A C 1
ATOM 3606 O O . ALA A 1 463 ? 3.143 0.685 20.828 1 98.62 463 ALA A O 1
ATOM 3607 N N . ALA A 1 464 ? 5.137 -0.325 21.078 1 98.12 464 ALA A N 1
ATOM 3608 C CA . ALA A 1 464 ? 4.594 -1.673 21.219 1 98.12 464 ALA A CA 1
ATOM 3609 C C . ALA A 1 464 ? 3.646 -1.756 22.422 1 98.12 464 ALA A C 1
ATOM 3611 O O . ALA A 1 464 ? 2.799 -2.65 22.484 1 98.12 464 ALA A O 1
ATOM 3612 N N . ARG A 1 465 ? 3.721 -0.857 23.328 1 98.31 465 ARG A N 1
ATOM 3613 C CA . ARG A 1 465 ? 2.979 -0.94 24.578 1 98.31 465 ARG A CA 1
ATOM 3614 C C . ARG A 1 465 ? 1.797 0.022 24.578 1 98.31 465 ARG A C 1
ATOM 3616 O O . ARG A 1 465 ? 0.951 -0.028 25.484 1 98.31 465 ARG A O 1
ATOM 3623 N N . VAL A 1 466 ? 1.65 0.846 23.609 1 98.81 466 VAL A N 1
ATOM 3624 C CA . VAL A 1 466 ? 0.625 1.884 23.562 1 98.81 466 VAL A CA 1
ATOM 3625 C C . VAL A 1 466 ? -0.761 1.242 23.562 1 98.81 466 VAL A C 1
ATOM 3627 O O . VAL A 1 466 ? -1.646 1.661 24.312 1 98.81 466 VAL A O 1
ATOM 3630 N N . PRO A 1 467 ? -1.017 0.201 22.766 1 98.56 467 PRO A N 1
ATOM 3631 C CA . PRO A 1 467 ? -2.359 -0.384 22.781 1 98.56 467 PRO A CA 1
ATOM 3632 C C . PRO A 1 467 ? -2.742 -0.947 24.141 1 98.56 467 PRO A C 1
ATOM 3634 O O . PRO A 1 467 ? -3.893 -0.818 24.562 1 98.56 467 PRO A O 1
ATOM 3637 N N . ASP A 1 468 ? -1.785 -1.554 24.828 1 98.19 468 ASP A N 1
ATOM 3638 C CA . ASP A 1 468 ? -2.062 -2.074 26.156 1 98.19 468 ASP A CA 1
ATOM 3639 C C . ASP A 1 468 ? -2.398 -0.946 27.125 1 98.19 468 ASP A C 1
ATOM 3641 O O . ASP A 1 468 ? -3.303 -1.08 27.953 1 98.19 468 ASP A O 1
ATOM 3645 N N . LEU A 1 469 ? -1.636 0.089 27.047 1 98.69 469 LEU A N 1
ATOM 3646 C CA . LEU A 1 469 ? -1.902 1.254 27.875 1 98.69 469 LEU A CA 1
ATOM 3647 C C . LEU A 1 469 ? -3.309 1.789 27.641 1 98.69 469 LEU A C 1
ATOM 3649 O O . LEU A 1 469 ? -4.059 2.035 28.578 1 98.69 469 LEU A O 1
ATOM 3653 N N . VAL A 1 470 ? -3.67 1.981 26.359 1 98.62 470 VAL A N 1
ATOM 3654 C CA . VAL A 1 470 ? -4.961 2.557 26 1 98.62 470 VAL A CA 1
ATOM 3655 C C . VAL A 1 470 ? -6.086 1.627 26.453 1 98.62 470 VAL A C 1
ATOM 3657 O O . VAL A 1 470 ? -7.105 2.086 26.984 1 98.62 470 VAL A O 1
ATOM 3660 N N . ALA A 1 471 ? -5.875 0.311 26.297 1 98.44 471 ALA A N 1
ATOM 3661 C CA . ALA A 1 471 ? -6.867 -0.656 26.766 1 98.44 471 ALA A CA 1
ATOM 3662 C C . ALA A 1 471 ? -7.094 -0.536 28.266 1 98.44 471 ALA A C 1
ATOM 3664 O O . ALA A 1 471 ? -8.234 -0.501 28.719 1 98.44 471 ALA A O 1
ATOM 3665 N N . ALA A 1 472 ? -6.039 -0.513 29.016 1 98.31 472 ALA A N 1
ATOM 3666 C CA . ALA A 1 472 ? -6.137 -0.386 30.469 1 98.31 472 ALA A CA 1
ATOM 3667 C C . ALA A 1 472 ? -6.828 0.918 30.859 1 98.31 472 ALA A C 1
ATOM 3669 O O . ALA A 1 472 ? -7.699 0.929 31.734 1 98.31 472 ALA A O 1
ATOM 3670 N N . PHE A 1 473 ? -6.457 1.967 30.25 1 98 473 PHE A N 1
ATOM 3671 C CA . PHE A 1 473 ? -7.023 3.273 30.562 1 98 473 PHE A CA 1
ATOM 3672 C C . PHE A 1 473 ? -8.516 3.301 30.25 1 98 473 PHE A C 1
ATOM 3674 O O . PHE A 1 473 ? -9.32 3.758 31.062 1 98 473 PHE A O 1
ATOM 3681 N N . PHE A 1 474 ? -8.883 2.844 29.016 1 97.94 474 PHE A N 1
ATOM 3682 C CA . PHE A 1 474 ? -10.289 2.836 28.625 1 97.94 474 PHE A CA 1
ATOM 3683 C C . PHE A 1 474 ? -11.109 1.979 29.578 1 97.94 474 PHE A C 1
ATOM 3685 O O . PHE A 1 474 ? -12.242 2.33 29.922 1 97.94 474 PHE A O 1
ATOM 3692 N N . HIS A 1 475 ? -10.539 0.862 30 1 97.62 475 HIS A N 1
ATOM 3693 C CA . HIS A 1 475 ? -11.234 0.03 30.984 1 97.62 475 HIS A CA 1
ATOM 3694 C C . HIS A 1 475 ? -11.523 0.808 32.25 1 97.62 475 HIS A C 1
ATOM 3696 O O . HIS A 1 475 ? -12.633 0.753 32.781 1 97.62 475 HIS A O 1
ATOM 3702 N N . GLU A 1 476 ? -10.547 1.488 32.781 1 97.75 476 GLU A N 1
ATOM 3703 C CA . GLU A 1 476 ? -10.727 2.301 33.969 1 97.75 476 GLU A CA 1
ATOM 3704 C C . GLU A 1 476 ? -11.766 3.398 33.75 1 97.75 476 GLU A C 1
ATOM 3706 O O . GLU A 1 476 ? -12.562 3.697 34.656 1 97.75 476 GLU A O 1
ATOM 3711 N N . VAL A 1 477 ? -11.727 4.016 32.594 1 97.56 477 VAL A N 1
ATOM 3712 C CA . VAL A 1 477 ? -12.664 5.082 32.281 1 97.56 477 VAL A CA 1
ATOM 3713 C C . VAL A 1 477 ? -14.094 4.543 32.312 1 97.56 477 VAL A C 1
ATOM 3715 O O . VAL A 1 477 ? -15 5.195 32.844 1 97.56 477 VAL A O 1
ATOM 3718 N N . THR A 1 478 ? -14.328 3.365 31.719 1 96.88 478 THR A N 1
ATOM 3719 C CA . THR A 1 478 ? -15.664 2.787 31.688 1 96.88 478 THR A CA 1
ATOM 3720 C C . THR A 1 478 ? -16.203 2.574 33.094 1 96.88 478 THR A C 1
ATOM 3722 O O . THR A 1 478 ? -17.406 2.654 33.312 1 96.88 478 THR A O 1
ATOM 3725 N N . GLU A 1 479 ? -15.359 2.412 34.031 1 96.5 479 GLU A N 1
ATOM 3726 C CA . GLU A 1 479 ? -15.758 2.121 35.406 1 96.5 479 GLU A CA 1
ATOM 3727 C C . GLU A 1 479 ? -15.891 3.402 36.219 1 96.5 479 GLU A C 1
ATOM 3729 O O . GLU A 1 479 ? -16.672 3.459 37.188 1 96.5 479 GLU A O 1
ATOM 3734 N N . ARG A 1 480 ? -15.156 4.383 35.844 1 97.12 480 ARG A N 1
ATOM 3735 C CA . ARG A 1 480 ? -14.969 5.48 36.781 1 97.12 480 ARG A CA 1
ATOM 3736 C C . ARG A 1 480 ? -15.648 6.754 36.281 1 97.12 480 ARG A C 1
ATOM 3738 O O . ARG A 1 480 ? -15.969 7.641 37.062 1 97.12 480 ARG A O 1
ATOM 3745 N N . ARG A 1 481 ? -15.75 6.91 35 1 97.12 481 ARG A N 1
ATOM 3746 C CA . ARG A 1 481 ? -16.359 8.125 34.469 1 97.12 481 ARG A CA 1
ATOM 3747 C C . ARG A 1 481 ? -17.859 8.148 34.75 1 97.12 481 ARG A C 1
ATOM 3749 O O . ARG A 1 481 ? -18.562 7.16 34.5 1 97.12 481 ARG A O 1
ATOM 3756 N N . ARG A 1 482 ? -18.344 9.266 35.219 1 95.62 482 ARG A N 1
ATOM 3757 C CA . ARG A 1 482 ? -19.75 9.398 35.594 1 95.62 482 ARG A CA 1
ATOM 3758 C C . ARG A 1 482 ? -20.609 9.68 34.344 1 95.62 482 ARG A C 1
ATOM 3760 O O . ARG A 1 482 ? -20.156 10.289 33.406 1 95.62 482 ARG A O 1
ATOM 3767 N N . SER A 1 483 ? -21.859 9.258 34.5 1 92.5 483 SER A N 1
ATOM 3768 C CA . SER A 1 483 ? -22.797 9.539 33.406 1 92.5 483 SER A CA 1
ATOM 3769 C C . SER A 1 483 ? -22.984 11.039 33.219 1 92.5 483 SER A C 1
ATOM 3771 O O . SER A 1 483 ? -23.203 11.781 34.156 1 92.5 483 SER A O 1
ATOM 3773 N N . GLY A 1 484 ? -22.797 11.422 32 1 91.56 484 GLY A N 1
ATOM 3774 C CA . GLY A 1 484 ? -23 12.82 31.672 1 91.56 484 GLY A CA 1
ATOM 3775 C C . GLY A 1 484 ? -21.766 13.664 31.844 1 91.56 484 GLY A C 1
ATOM 3776 O O . GLY A 1 484 ? -21.734 14.828 31.438 1 91.56 484 GLY A O 1
ATOM 3777 N N . GLU A 1 485 ? -20.828 13.125 32.5 1 94.62 485 GLU A N 1
ATOM 3778 C CA . GLU A 1 485 ? -19.562 13.836 32.719 1 94.62 485 GLU A CA 1
ATOM 3779 C C . GLU A 1 485 ? -18.797 13.984 31.422 1 94.62 485 GLU A C 1
ATOM 3781 O O . GLU A 1 485 ? -18.625 13.016 30.672 1 94.62 485 GLU A O 1
ATOM 3786 N N . SER A 1 486 ? -18.391 15.266 31.109 1 92.5 486 SER A N 1
ATOM 3787 C CA . SER A 1 486 ? -17.547 15.461 29.938 1 92.5 486 SER A CA 1
ATOM 3788 C C . SER A 1 486 ? -16.172 14.867 30.141 1 92.5 486 SER A C 1
ATOM 3790 O O . SER A 1 486 ? -15.758 14.617 31.281 1 92.5 486 SER A O 1
ATOM 3792 N N . TRP A 1 487 ? -15.5 14.578 29.125 1 92.31 487 TRP A N 1
ATOM 3793 C CA . TRP A 1 487 ? -14.141 14.07 29.203 1 92.31 487 TRP A CA 1
ATOM 3794 C C . TRP A 1 487 ? -13.258 14.984 30.047 1 92.31 487 TRP A C 1
ATOM 3796 O O . TRP A 1 487 ? -12.5 14.516 30.891 1 92.31 487 TRP A O 1
ATOM 3806 N N . PHE A 1 488 ? -13.375 16.25 29.719 1 93.31 488 PHE A N 1
ATOM 3807 C CA . PHE A 1 488 ? -12.492 17.188 30.406 1 93.31 488 PHE A CA 1
ATOM 3808 C C . PHE A 1 488 ? -12.758 17.203 31.906 1 93.31 488 PHE A C 1
ATOM 3810 O O . PHE A 1 488 ? -11.82 17.266 32.688 1 93.31 488 PHE A O 1
ATOM 3817 N N . GLU A 1 489 ? -13.992 17.125 32.312 1 95.06 489 GLU A N 1
ATOM 3818 C CA . GLU A 1 489 ? -14.336 17.062 33.719 1 95.06 489 GLU A CA 1
ATOM 3819 C C . GLU A 1 489 ? -13.773 15.789 34.375 1 95.06 489 GLU A C 1
ATOM 3821 O O . GLU A 1 489 ? -13.234 15.844 35.469 1 95.06 489 GLU A O 1
ATOM 3826 N N . PHE A 1 490 ? -13.977 14.711 33.719 1 97.12 490 PHE A N 1
ATOM 3827 C CA . PHE A 1 490 ? -13.414 13.461 34.219 1 97.12 490 PHE A CA 1
ATOM 3828 C C . PHE A 1 490 ? -11.898 13.555 34.344 1 97.12 490 PHE A C 1
ATOM 3830 O O . PHE A 1 490 ? -11.328 13.086 35.344 1 97.12 490 PHE A O 1
ATOM 3837 N N . TYR A 1 491 ? -11.258 14.133 33.219 1 97.44 491 TYR A N 1
ATOM 3838 C CA . TYR A 1 491 ? -9.805 14.266 33.219 1 97.44 491 TYR A CA 1
ATOM 3839 C C . TYR A 1 491 ? -9.312 15.047 34.438 1 97.44 491 TYR A C 1
ATOM 3841 O O . TYR A 1 491 ? -8.352 14.648 35.094 1 97.44 491 TYR A O 1
ATOM 3849 N N . GLU A 1 492 ? -9.969 16.125 34.75 1 96.25 492 GLU A N 1
ATOM 3850 C CA . GLU A 1 492 ? -9.578 16.984 35.844 1 96.25 492 GLU A CA 1
ATOM 3851 C C . GLU A 1 492 ? -9.828 16.281 37.188 1 96.25 492 GLU A C 1
ATOM 3853 O O . GLU A 1 492 ? -9.047 16.438 38.125 1 96.25 492 GLU A O 1
ATOM 3858 N N . ARG A 1 493 ? -10.914 15.562 37.188 1 97.5 493 ARG A N 1
ATOM 3859 C CA . ARG A 1 493 ? -11.281 14.922 38.438 1 97.5 493 ARG A CA 1
ATOM 3860 C C . ARG A 1 493 ? -10.352 13.758 38.75 1 97.5 493 ARG A C 1
ATOM 3862 O O . ARG A 1 493 ? -9.812 13.672 39.875 1 97.5 493 ARG A O 1
ATOM 3869 N N . GLU A 1 494 ? -10.148 12.883 37.812 1 96.75 494 GLU A N 1
ATOM 3870 C CA . GLU A 1 494 ? -9.359 11.711 38.156 1 96.75 494 GLU A CA 1
ATOM 3871 C C . GLU A 1 494 ? -8.578 11.18 36.938 1 96.75 494 GLU A C 1
ATOM 3873 O O . GLU A 1 494 ? -7.648 10.391 37.094 1 96.75 494 GLU A O 1
ATOM 3878 N N . GLY A 1 495 ? -8.938 11.578 35.812 1 97.25 495 GLY A N 1
ATOM 3879 C CA . GLY A 1 495 ? -8.344 11.039 34.594 1 97.25 495 GLY A CA 1
ATOM 3880 C C . GLY A 1 495 ? -6.852 11.297 34.5 1 97.25 495 GLY A C 1
ATOM 3881 O O . GLY A 1 495 ? -6.094 10.422 34.062 1 97.25 495 GLY A O 1
ATOM 3882 N N . ARG A 1 496 ? -6.441 12.477 34.844 1 97.56 496 ARG A N 1
ATOM 3883 C CA . ARG A 1 496 ? -5.031 12.844 34.812 1 97.56 496 ARG A CA 1
ATOM 3884 C C . ARG A 1 496 ? -4.211 11.938 35.719 1 97.56 496 ARG A C 1
ATOM 3886 O O . ARG A 1 496 ? -3.176 11.406 35.312 1 97.56 496 ARG A O 1
ATOM 3893 N N . ALA A 1 497 ? -4.602 11.844 36.938 1 97.88 497 ALA A N 1
ATOM 3894 C CA . ALA A 1 497 ? -3.918 11.008 37.906 1 97.88 497 ALA A CA 1
ATOM 3895 C C . ALA A 1 497 ? -3.867 9.555 37.469 1 97.88 497 ALA A C 1
ATOM 3897 O O . ALA A 1 497 ? -2.859 8.875 37.656 1 97.88 497 ALA A O 1
ATOM 3898 N N . LEU A 1 498 ? -4.941 9.156 36.906 1 97.75 498 LEU A N 1
ATOM 3899 C CA . LEU A 1 498 ? -5.031 7.777 36.438 1 97.75 498 LEU A CA 1
ATOM 3900 C C . LEU A 1 498 ? -3.994 7.512 35.344 1 97.75 498 LEU A C 1
ATOM 3902 O O . LEU A 1 498 ? -3.254 6.527 35.406 1 97.75 498 LEU A O 1
ATOM 3906 N N . LEU A 1 499 ? -3.934 8.352 34.312 1 97.81 499 LEU A N 1
ATOM 3907 C CA . LEU A 1 499 ? -2.986 8.18 33.219 1 97.81 499 LEU A CA 1
ATOM 3908 C C . LEU A 1 499 ? -1.55 8.25 33.719 1 97.81 499 LEU A C 1
ATOM 3910 O O . LEU A 1 499 ? -0.708 7.441 33.312 1 97.81 499 LEU A O 1
ATOM 3914 N N . THR A 1 500 ? -1.286 9.211 34.562 1 97.56 500 THR A N 1
ATOM 3915 C CA . THR A 1 500 ? 0.056 9.406 35.094 1 97.56 500 THR A CA 1
ATOM 3916 C C . THR A 1 500 ? 0.496 8.18 35.906 1 97.56 500 THR A C 1
ATOM 3918 O O . THR A 1 500 ? 1.677 7.824 35.906 1 97.56 500 THR A O 1
ATOM 3921 N N . SER A 1 501 ? -0.396 7.57 36.562 1 97.44 501 SER A N 1
ATOM 3922 C CA . SER A 1 501 ? -0.092 6.379 37.344 1 97.44 501 SER A CA 1
ATOM 3923 C C . SER A 1 501 ? 0.114 5.16 36.469 1 97.44 501 SER A C 1
ATOM 3925 O O . SER A 1 501 ? 0.886 4.262 36.781 1 97.44 501 SER A O 1
ATOM 3927 N N . LEU A 1 502 ? -0.585 5.078 35.312 1 98.12 502 LEU A N 1
ATOM 3928 C CA . LEU A 1 502 ? -0.549 3.918 34.438 1 98.12 502 LEU A CA 1
ATOM 3929 C C . LEU A 1 502 ? 0.7 3.939 33.562 1 98.12 502 LEU A C 1
ATOM 3931 O O . LEU A 1 502 ? 1.298 2.893 33.281 1 98.12 502 LEU A O 1
ATOM 3935 N N . ILE A 1 503 ? 1.154 5.066 33.062 1 98.25 503 ILE A N 1
ATOM 3936 C CA . ILE A 1 503 ? 2.141 5.242 32 1 98.25 503 ILE A CA 1
ATOM 3937 C C . ILE A 1 503 ? 3.449 4.562 32.406 1 98.25 503 ILE A C 1
ATOM 3939 O O . ILE A 1 503 ? 4.016 3.797 31.625 1 98.25 503 ILE A O 1
ATOM 3943 N N . PRO A 1 504 ? 3.92 4.719 33.656 1 97.25 504 PRO A N 1
ATOM 3944 C CA . PRO A 1 504 ? 5.191 4.09 34.031 1 97.25 504 PRO A CA 1
ATOM 3945 C C . PRO A 1 504 ? 5.152 2.568 33.906 1 97.25 504 PRO A C 1
ATOM 3947 O O . PRO A 1 504 ? 6.168 1.952 33.562 1 97.25 504 PRO A O 1
ATOM 3950 N N . SER A 1 505 ? 4.059 1.945 34.125 1 97.62 505 SER A N 1
ATOM 3951 C CA . SER A 1 505 ? 3.922 0.494 34.031 1 97.62 505 SER A CA 1
ATOM 3952 C C . SER A 1 505 ? 4.047 -0.009 32.625 1 97.62 505 SER A C 1
ATOM 3954 O O . SER A 1 505 ? 4.227 -1.207 32.375 1 97.62 505 SER A O 1
ATOM 3956 N N . TYR A 1 506 ? 4.004 0.844 31.703 1 97.94 506 TYR A N 1
ATOM 3957 C CA . TYR A 1 506 ? 4.07 0.462 30.297 1 97.94 506 TYR A CA 1
ATOM 3958 C C . TYR A 1 506 ? 5.324 1.029 29.625 1 97.94 506 TYR A C 1
ATOM 3960 O O . TYR A 1 506 ? 5.367 1.19 28.406 1 97.94 506 TYR A O 1
ATOM 3968 N N . GLY A 1 507 ? 6.316 1.371 30.422 1 96 507 GLY A N 1
ATOM 3969 C CA . GLY A 1 507 ? 7.508 2.035 29.922 1 96 507 GLY A CA 1
ATOM 3970 C C . GLY A 1 507 ? 8.617 1.068 29.531 1 96 507 GLY A C 1
ATOM 3971 O O . GLY A 1 507 ? 9.633 1.474 28.969 1 96 507 GLY A O 1
ATOM 3972 N N . GLU A 1 508 ? 8.406 -0.229 29.719 1 94.56 508 GLU A N 1
ATOM 3973 C CA . GLU A 1 508 ? 9.484 -1.19 29.5 1 94.56 508 GLU A CA 1
ATOM 3974 C C . GLU A 1 508 ? 9.102 -2.211 28.438 1 94.56 508 GLU A C 1
ATOM 3976 O O . GLU A 1 508 ? 7.918 -2.418 28.156 1 94.56 508 GLU A O 1
ATOM 3981 N N . VAL A 1 509 ? 10.141 -2.73 27.797 1 96.19 509 VAL A N 1
ATOM 3982 C CA . VAL A 1 509 ? 9.992 -3.828 26.844 1 96.19 509 VAL A CA 1
ATOM 3983 C C . VAL A 1 509 ? 11.07 -4.883 27.094 1 96.19 509 VAL A C 1
ATOM 3985 O O . VAL A 1 509 ? 12.117 -4.582 27.672 1 96.19 509 VAL A O 1
ATOM 3988 N N . PRO A 1 510 ? 10.852 -6.098 26.672 1 96.06 510 PRO A N 1
ATOM 3989 C CA . PRO A 1 510 ? 11.891 -7.121 26.844 1 96.06 510 PRO A CA 1
ATOM 3990 C C . PRO A 1 510 ? 13.125 -6.855 25.984 1 96.06 510 PRO A C 1
ATOM 3992 O O . PRO A 1 510 ? 13.023 -6.172 24.953 1 96.06 510 PRO A O 1
ATOM 3995 N N . PRO A 1 511 ? 14.344 -7.398 26.438 1 94.88 511 PRO A N 1
ATOM 3996 C CA . PRO A 1 511 ? 15.531 -7.285 25.578 1 94.88 511 PRO A CA 1
ATOM 3997 C C . PRO A 1 511 ? 15.359 -7.984 24.234 1 94.88 511 PRO A C 1
ATOM 3999 O O . PRO A 1 511 ? 14.516 -8.875 24.094 1 94.88 511 PRO A O 1
ATOM 4002 N N . PRO A 1 512 ? 16.125 -7.594 23.25 1 91 512 PRO A N 1
ATOM 4003 C CA . PRO A 1 512 ? 15.961 -8.125 21.906 1 91 512 PRO A CA 1
ATOM 4004 C C . PRO A 1 512 ? 16.188 -9.633 21.828 1 91 512 PRO A C 1
ATOM 4006 O O . PRO A 1 512 ? 15.625 -10.312 20.969 1 91 512 PRO A O 1
ATOM 4009 N N . GLU A 1 513 ? 16.969 -10.148 22.75 1 87.38 513 GLU A N 1
ATOM 4010 C CA . GLU A 1 513 ? 17.234 -11.586 22.766 1 87.38 513 GLU A CA 1
ATOM 4011 C C . GLU A 1 513 ? 15.984 -12.375 23.125 1 87.38 513 GLU A C 1
ATOM 4013 O O . GLU A 1 513 ? 15.836 -13.539 22.734 1 87.38 513 GLU A O 1
ATOM 4018 N N . GLU A 1 514 ? 15.141 -11.688 23.812 1 91.12 514 GLU A N 1
ATOM 4019 C CA . GLU A 1 514 ? 13.922 -12.344 24.281 1 91.12 514 GLU A CA 1
ATOM 4020 C C . GLU A 1 514 ? 12.766 -12.102 23.297 1 91.12 514 GLU A C 1
ATOM 4022 O O . GLU A 1 514 ? 11.984 -13.008 23.016 1 91.12 514 GLU A O 1
ATOM 4027 N N . ASP A 1 515 ? 12.633 -10.945 22.812 1 93.44 515 ASP A N 1
ATOM 4028 C CA . ASP A 1 515 ? 11.555 -10.562 21.906 1 93.44 515 ASP A CA 1
ATOM 4029 C C . ASP A 1 515 ? 11.969 -9.398 21.016 1 93.44 515 ASP A C 1
ATOM 4031 O O . ASP A 1 515 ? 12.344 -8.336 21.5 1 93.44 515 ASP A O 1
ATOM 4035 N N . LEU A 1 516 ? 11.875 -9.609 19.766 1 92.19 516 LEU A N 1
ATOM 4036 C CA . LEU A 1 516 ? 12.328 -8.586 18.812 1 92.19 516 LEU A CA 1
ATOM 4037 C C . LEU A 1 516 ? 11.18 -7.688 18.391 1 92.19 516 LEU A C 1
ATOM 4039 O O . LEU A 1 516 ? 11.398 -6.629 17.797 1 92.19 516 LEU A O 1
ATOM 4043 N N . ARG A 1 517 ? 9.977 -7.961 18.781 1 92.88 517 ARG A N 1
ATOM 4044 C CA . ARG A 1 517 ? 8.789 -7.289 18.281 1 92.88 517 ARG A CA 1
ATOM 4045 C C . ARG A 1 517 ? 8.773 -5.816 18.672 1 92.88 517 ARG A C 1
ATOM 4047 O O . ARG A 1 517 ? 8.5 -4.945 17.844 1 92.88 517 ARG A O 1
ATOM 4054 N N . PRO A 1 518 ? 9.188 -5.445 19.875 1 96 518 PRO A N 1
ATOM 4055 C CA . PRO A 1 518 ? 9.117 -4.031 20.25 1 96 518 PRO A CA 1
ATOM 4056 C C . PRO A 1 518 ? 10.164 -3.178 19.547 1 96 518 PRO A C 1
ATOM 4058 O O . PRO A 1 518 ? 10.125 -1.947 19.625 1 96 518 PRO A O 1
ATOM 4061 N N . TYR A 1 519 ? 11.062 -3.793 18.891 1 95.38 519 TYR A N 1
ATOM 4062 C CA . TYR A 1 519 ? 12.148 -3.084 18.219 1 95.38 519 TYR A CA 1
ATOM 4063 C C . TYR A 1 519 ? 11.781 -2.764 16.781 1 95.38 519 TYR A C 1
ATOM 4065 O O . TYR A 1 519 ? 12.586 -2.188 16.031 1 95.38 519 TYR A O 1
ATOM 4073 N N . HIS A 1 520 ? 10.562 -3.184 16.422 1 96.06 520 HIS A N 1
ATOM 4074 C CA . HIS A 1 520 ? 9.898 -2.742 15.203 1 96.06 520 HIS A CA 1
ATOM 4075 C C . HIS A 1 520 ? 8.789 -1.745 15.516 1 96.06 520 HIS A C 1
ATOM 4077 O O . HIS A 1 520 ? 8.164 -1.809 16.578 1 96.06 520 HIS A O 1
ATOM 4083 N N . ASP A 1 521 ? 8.594 -0.774 14.617 1 97.25 521 ASP A N 1
ATOM 4084 C CA . ASP A 1 521 ? 7.32 -0.056 14.68 1 97.25 521 ASP A CA 1
ATOM 4085 C C . ASP A 1 521 ? 6.16 -0.954 14.258 1 97.25 521 ASP A C 1
ATOM 4087 O O . ASP A 1 521 ? 6.375 -2.016 13.664 1 97.25 521 ASP A O 1
ATOM 4091 N N . TRP A 1 522 ? 4.961 -0.625 14.664 1 97.94 522 TRP A N 1
ATOM 4092 C CA . TRP A 1 522 ? 3.807 -1.478 14.406 1 97.94 522 TRP A CA 1
ATOM 4093 C C . TRP A 1 522 ? 3.715 -1.841 12.93 1 97.94 522 TRP A C 1
ATOM 4095 O O . TRP A 1 522 ? 3.643 -0.959 12.07 1 97.94 522 TRP A O 1
ATOM 4105 N N . TYR A 1 523 ? 3.756 -3.158 12.609 1 97.56 523 TYR A N 1
ATOM 4106 C CA . TYR A 1 523 ? 3.51 -3.803 11.328 1 97.56 523 TYR A CA 1
ATOM 4107 C C . TYR A 1 523 ? 4.598 -3.449 10.32 1 97.56 523 TYR A C 1
ATOM 4109 O O . TYR A 1 523 ? 4.398 -3.584 9.109 1 97.56 523 TYR A O 1
ATOM 4117 N N . ASP A 1 524 ? 5.699 -2.846 10.75 1 96.56 524 ASP A N 1
ATOM 4118 C CA . ASP A 1 524 ? 6.867 -2.643 9.906 1 96.56 524 ASP A CA 1
ATOM 4119 C C . ASP A 1 524 ? 7.73 -3.9 9.852 1 96.56 524 ASP A C 1
ATOM 4121 O O . ASP A 1 524 ? 8.18 -4.395 10.883 1 96.56 524 ASP A O 1
ATOM 4125 N N . PRO A 1 525 ? 7.961 -4.402 8.672 1 95.75 525 PRO A N 1
ATOM 4126 C CA . PRO A 1 525 ? 8.812 -5.59 8.586 1 95.75 525 PRO A CA 1
ATOM 4127 C C . PRO A 1 525 ? 10.273 -5.293 8.914 1 95.75 525 PRO A C 1
ATOM 4129 O O . PRO A 1 525 ? 11.039 -6.207 9.234 1 95.75 525 PRO A O 1
ATOM 4132 N N . LEU A 1 526 ? 10.719 -4.027 8.852 1 93.69 526 LEU A N 1
ATOM 4133 C CA . LEU A 1 526 ? 12.109 -3.648 9.109 1 93.69 526 LEU A CA 1
ATOM 4134 C C . LEU A 1 526 ? 12.273 -3.162 10.547 1 93.69 526 LEU A C 1
ATOM 4136 O O . LEU A 1 526 ? 11.391 -2.498 11.086 1 93.69 526 LEU A O 1
ATOM 4140 N N . PRO A 1 527 ? 13.414 -3.455 11.133 1 92.12 527 PRO A N 1
ATOM 4141 C CA . PRO A 1 527 ? 13.672 -2.904 12.461 1 92.12 527 PRO A CA 1
ATOM 4142 C C . PRO A 1 527 ? 13.68 -1.378 12.484 1 92.12 527 PRO A C 1
ATOM 4144 O O . PRO A 1 527 ? 14.07 -0.75 11.492 1 92.12 527 PRO A O 1
ATOM 4147 N N . PHE A 1 528 ? 13.25 -0.851 13.625 1 94.56 528 PHE A N 1
ATOM 4148 C CA . PHE A 1 528 ? 13.203 0.599 13.773 1 94.56 528 PHE A CA 1
ATOM 4149 C C . PHE A 1 528 ? 14.586 1.207 13.633 1 94.56 528 PHE A C 1
ATOM 4151 O O . PHE A 1 528 ? 15.562 0.678 14.172 1 94.56 528 PHE A O 1
ATOM 4158 N N . SER A 1 529 ? 14.617 2.248 12.727 1 83.56 529 SER A N 1
ATOM 4159 C CA . SER A 1 529 ? 15.875 2.951 12.523 1 83.56 529 SER A CA 1
ATOM 4160 C C . SER A 1 529 ? 15.648 4.434 12.242 1 83.56 529 SER A C 1
ATOM 4162 O O . SER A 1 529 ? 14.648 4.805 11.625 1 83.56 529 SER A O 1
ATOM 4164 N N . LEU A 1 530 ? 16.5 5.164 12.688 1 76.06 530 LEU A N 1
ATOM 4165 C CA . LEU A 1 530 ? 16.438 6.594 12.422 1 76.06 530 LEU A CA 1
ATOM 4166 C C . LEU A 1 530 ? 17.297 6.949 11.203 1 76.06 530 LEU A C 1
ATOM 4168 O O . LEU A 1 530 ? 17.266 8.086 10.734 1 76.06 530 LEU A O 1
ATOM 4172 N N . LEU A 1 531 ? 17.984 5.766 10.711 1 60.62 531 LEU A N 1
ATOM 4173 C CA . LEU A 1 531 ? 18.859 5.98 9.562 1 60.62 531 LEU A CA 1
ATOM 4174 C C . LEU A 1 531 ? 18.047 6.387 8.328 1 60.62 531 LEU A C 1
ATOM 4176 O O . LEU A 1 531 ? 17.016 5.789 8.039 1 60.62 531 LEU A O 1
ATOM 4180 N N . GLY A 1 532 ? 18.344 7.57 7.613 1 55.75 532 GLY A N 1
ATOM 4181 C CA . GLY A 1 532 ? 17.703 8.047 6.402 1 55.75 532 GLY A CA 1
ATOM 4182 C C . GLY A 1 532 ? 16.578 9.039 6.672 1 55.75 532 GLY A C 1
ATOM 4183 O O . GLY A 1 532 ? 16.047 9.641 5.742 1 55.75 532 GLY A O 1
ATOM 4184 N N . LYS A 1 533 ? 16.141 8.906 7.922 1 55.12 533 LYS A N 1
ATOM 4185 C CA . LYS A 1 533 ? 15.07 9.828 8.273 1 55.12 533 LYS A CA 1
ATOM 4186 C C . LYS A 1 533 ? 15.617 11.234 8.531 1 55.12 533 LYS A C 1
ATOM 4188 O O . LYS A 1 533 ? 14.852 12.188 8.641 1 55.12 533 LYS A O 1
ATOM 4193 N N . VAL A 1 534 ? 16.984 11.367 8.625 1 46.03 534 VAL A N 1
ATOM 4194 C CA . VAL A 1 534 ? 17.625 12.617 9.023 1 46.03 534 VAL A CA 1
ATOM 4195 C C . VAL A 1 534 ? 17.672 13.578 7.844 1 46.03 534 VAL A C 1
ATOM 4197 O O . VAL A 1 534 ? 17.672 14.797 8.031 1 46.03 534 VAL A O 1
ATOM 4200 N N . GLU A 1 535 ? 17.688 13.023 6.691 1 45.12 535 GLU A N 1
ATOM 4201 C CA . GLU A 1 535 ? 17.875 13.984 5.613 1 45.12 535 GLU A CA 1
ATOM 4202 C C . GLU A 1 535 ? 16.562 14.703 5.289 1 45.12 535 GLU A C 1
ATOM 4204 O O . GLU A 1 535 ? 16.516 15.539 4.379 1 45.12 535 GLU A O 1
ATOM 4209 N N . GLY A 1 536 ? 15.594 14.375 6.055 1 43.78 536 GLY A N 1
ATOM 4210 C CA . GLY A 1 536 ? 14.336 14.938 5.582 1 43.78 536 GLY A CA 1
ATOM 4211 C C . GLY A 1 536 ? 14.18 16.406 5.914 1 43.78 536 GLY A C 1
ATOM 4212 O O . GLY A 1 536 ? 15.078 17.016 6.492 1 43.78 536 GLY A O 1
ATOM 4213 N N . GLU A 1 537 ? 13.25 17.016 5.426 1 42.47 537 GLU A N 1
ATOM 4214 C CA . GLU A 1 537 ? 12.859 18.422 5.52 1 42.47 537 GLU A CA 1
ATOM 4215 C C . GLU A 1 537 ? 12.531 18.812 6.957 1 42.47 537 GLU A C 1
ATOM 4217 O O . GLU A 1 537 ? 12.508 20 7.293 1 42.47 537 GLU A O 1
ATOM 4222 N N . CYS A 1 538 ? 12.008 17.828 7.832 1 36.84 538 CYS A N 1
ATOM 4223 C CA . CYS A 1 538 ? 11.594 18.203 9.18 1 36.84 538 CYS A CA 1
ATOM 4224 C C . CYS A 1 538 ? 12.477 17.547 10.234 1 36.84 538 CYS A C 1
ATOM 4226 O O . CYS A 1 538 ? 12.414 16.344 10.43 1 36.84 538 CYS A O 1
ATOM 4228 N N . SER A 1 539 ? 13.625 17.938 10.734 1 41 539 SER A N 1
ATOM 4229 C CA . SER A 1 539 ? 14.742 17.516 11.578 1 41 539 SER A CA 1
ATOM 4230 C C . SER A 1 539 ? 14.297 17.328 13.023 1 41 539 SER A C 1
ATOM 4232 O O . SER A 1 539 ? 15.133 17.188 13.922 1 41 539 SER A O 1
ATOM 4234 N N . ALA A 1 540 ? 13.086 17.281 13.414 1 42.75 540 ALA A N 1
ATOM 4235 C CA . ALA A 1 540 ? 12.719 17.438 14.82 1 42.75 540 ALA A CA 1
ATOM 4236 C C . ALA A 1 540 ? 13.023 16.172 15.609 1 42.75 540 ALA A C 1
ATOM 4238 O O . ALA A 1 540 ? 13.492 16.234 16.75 1 42.75 540 ALA A O 1
ATOM 4239 N N . GLY A 1 541 ? 12.734 15.008 15.133 1 47.81 541 GLY A N 1
ATOM 4240 C CA . GLY A 1 541 ? 12.891 13.805 15.938 1 47.81 541 GLY A CA 1
ATOM 4241 C C . GLY A 1 541 ? 14.32 13.555 16.359 1 47.81 541 GLY A C 1
ATOM 4242 O O . GLY A 1 541 ? 14.562 12.992 17.438 1 47.81 541 GLY A O 1
ATOM 4243 N N . LEU A 1 542 ? 15.164 13.969 15.695 1 55.31 542 LEU A N 1
ATOM 4244 C CA . LEU A 1 542 ? 16.578 13.781 15.984 1 55.31 542 LEU A CA 1
ATOM 4245 C C . LEU A 1 542 ? 17 14.594 17.203 1 55.31 542 LEU A C 1
ATOM 4247 O O . LEU A 1 542 ? 17.859 14.172 17.969 1 55.31 542 LEU A O 1
ATOM 4251 N N . PHE A 1 543 ? 16.156 15.555 17.422 1 59.31 543 PHE A N 1
ATOM 4252 C CA . PHE A 1 543 ? 16.531 16.438 18.516 1 59.31 543 PHE A CA 1
ATOM 4253 C C . PHE A 1 543 ? 16.312 15.758 19.859 1 59.31 543 PHE A C 1
ATOM 4255 O O . PHE A 1 543 ? 17.141 15.875 20.766 1 59.31 543 PHE A O 1
ATOM 4262 N N . ASP A 1 544 ? 15.273 14.914 19.859 1 56.28 544 ASP A N 1
ATOM 4263 C CA . ASP A 1 544 ? 15.016 14.211 21.109 1 56.28 544 ASP A CA 1
ATOM 4264 C C . ASP A 1 544 ? 16.156 13.25 21.453 1 56.28 544 ASP A C 1
ATOM 4266 O O . ASP A 1 544 ? 16.578 13.156 22.609 1 56.28 544 ASP A O 1
ATOM 4270 N N . LEU A 1 545 ? 16.625 12.57 20.469 1 63.38 545 LEU A N 1
ATOM 4271 C CA . LEU A 1 545 ? 17.703 11.625 20.688 1 63.38 545 LEU A CA 1
ATOM 4272 C C . LEU A 1 545 ? 18.984 12.344 21.094 1 63.38 545 LEU A C 1
ATOM 4274 O O . LEU A 1 545 ? 19.703 11.891 21.984 1 63.38 545 LEU A O 1
ATOM 4278 N N . ILE A 1 546 ? 19.141 13.414 20.438 1 71.5 546 ILE A N 1
ATOM 4279 C CA . ILE A 1 546 ? 20.328 14.203 20.734 1 71.5 546 ILE A CA 1
ATOM 4280 C C . ILE A 1 546 ? 20.25 14.727 22.172 1 71.5 546 ILE A C 1
ATOM 4282 O O . ILE A 1 546 ? 21.219 14.609 22.938 1 71.5 546 ILE A O 1
ATOM 4286 N N . GLU A 1 547 ? 19.062 15.156 22.453 1 68.5 547 GLU A N 1
ATOM 4287 C CA . GLU A 1 547 ? 18.875 15.711 23.797 1 68.5 547 GLU A CA 1
ATOM 4288 C C . GLU A 1 547 ? 19.016 14.633 24.859 1 68.5 547 GLU A C 1
ATOM 4290 O O . GLU A 1 547 ? 19.578 14.883 25.938 1 68.5 547 GLU A O 1
ATOM 4295 N N . TYR A 1 548 ? 18.547 13.484 24.531 1 68.06 548 TYR A N 1
ATOM 4296 C CA . TYR A 1 548 ? 18.719 12.367 25.453 1 68.06 548 TYR A CA 1
ATOM 4297 C C . TYR A 1 548 ? 20.188 12.07 25.688 1 68.06 548 TYR A C 1
ATOM 4299 O O . TYR A 1 548 ? 20.641 11.984 26.828 1 68.06 548 TYR A O 1
ATOM 4307 N N . ASP A 1 549 ? 20.953 11.875 24.641 1 78.25 549 ASP A N 1
ATOM 4308 C CA . ASP A 1 549 ? 22.375 11.562 24.766 1 78.25 549 ASP A CA 1
ATOM 4309 C C . ASP A 1 549 ? 23.109 12.68 25.5 1 78.25 549 ASP A C 1
ATOM 4311 O O . ASP A 1 549 ? 24 12.414 26.312 1 78.25 549 ASP A O 1
ATOM 4315 N N . LEU A 1 550 ? 22.656 13.891 25.25 1 81.5 550 LEU A N 1
ATOM 4316 C CA . LEU A 1 550 ? 23.297 15.016 25.922 1 81.5 550 LEU A CA 1
ATOM 4317 C C . LEU A 1 550 ? 22.969 15.031 27.406 1 81.5 550 LEU A C 1
ATOM 4319 O O . LEU A 1 550 ? 23.828 15.312 28.25 1 81.5 550 LEU A O 1
ATOM 4323 N N . SER A 1 551 ? 21.719 14.664 27.672 1 78.56 551 SER A N 1
ATOM 4324 C CA . SER A 1 551 ? 21.328 14.555 29.078 1 78.56 551 SER A CA 1
ATOM 4325 C C . SER A 1 551 ? 22.109 13.453 29.781 1 78.56 551 SER A C 1
ATOM 4327 O O . SER A 1 551 ? 22.562 13.617 30.922 1 78.56 551 SER A O 1
ATOM 4329 N N . GLN A 1 552 ? 22.359 12.359 29.094 1 78.69 552 GLN A N 1
ATOM 4330 C CA . GLN A 1 552 ? 23.172 11.281 29.625 1 78.69 552 GLN A CA 1
ATOM 4331 C C . GLN A 1 552 ? 24.625 11.727 29.844 1 78.69 552 GLN A C 1
ATOM 4333 O O . GLN A 1 552 ? 25.25 11.359 30.844 1 78.69 552 GLN A O 1
ATOM 4338 N N . ALA A 1 553 ? 25.062 12.516 28.969 1 86.62 553 ALA A N 1
ATOM 4339 C CA . ALA A 1 553 ? 26.438 13.023 29.062 1 86.62 553 ALA A CA 1
ATOM 4340 C C . ALA A 1 553 ? 26.594 13.93 30.281 1 86.62 553 ALA A C 1
ATOM 4342 O O . ALA A 1 553 ? 27.547 13.805 31.047 1 86.62 553 ALA A O 1
ATOM 4343 N N . GLU A 1 554 ? 25.578 14.719 30.5 1 83.75 554 GLU A N 1
ATOM 4344 C CA . GLU A 1 554 ? 25.609 15.648 31.625 1 83.75 554 GLU A CA 1
ATOM 4345 C C . GLU A 1 554 ? 25.5 14.906 32.938 1 83.75 554 GLU A C 1
ATOM 4347 O O . GLU A 1 554 ? 26.203 15.227 33.906 1 83.75 554 GLU A O 1
ATOM 4352 N N . GLU A 1 555 ? 24.625 13.961 32.906 1 81.19 555 GLU A N 1
ATOM 4353 C CA . GLU A 1 555 ? 24.469 13.148 34.125 1 81.19 555 GLU A CA 1
ATOM 4354 C C . GLU A 1 555 ? 25.75 12.383 34.438 1 81.19 555 GLU A C 1
ATOM 4356 O O . GLU A 1 555 ? 26.188 12.336 35.594 1 81.19 555 GLU A O 1
ATOM 4361 N N . ALA A 1 556 ? 26.328 11.82 33.438 1 86.19 556 ALA A N 1
ATOM 4362 C CA . ALA A 1 556 ? 27.562 11.078 33.625 1 86.19 556 ALA A CA 1
ATOM 4363 C C . ALA A 1 556 ? 28.688 11.992 34.125 1 86.19 556 ALA A C 1
ATOM 4365 O O . ALA A 1 556 ? 29.484 11.602 34.969 1 86.19 556 ALA A O 1
ATOM 4366 N N . LEU A 1 557 ? 28.688 13.156 33.625 1 88.19 557 LEU A N 1
ATOM 4367 C CA . LEU A 1 557 ? 29.672 14.148 34.031 1 88.19 557 LEU A CA 1
ATOM 4368 C C . LEU A 1 557 ? 29.5 14.516 35.5 1 88.19 557 LEU A C 1
ATOM 4370 O O . LEU A 1 557 ? 30.484 14.57 36.25 1 88.19 557 LEU A O 1
ATOM 4374 N N . LYS A 1 558 ? 28.312 14.656 35.906 1 84.25 558 LYS A N 1
ATOM 4375 C CA . LYS A 1 558 ? 28 14.984 37.281 1 84.25 558 LYS A CA 1
ATOM 4376 C C . LYS A 1 558 ? 28.391 13.844 38.219 1 84.25 558 LYS A C 1
ATOM 4378 O O . LYS A 1 558 ? 28.844 14.078 39.344 1 84.25 558 LYS A O 1
ATOM 4383 N N . GLU A 1 559 ? 28.281 12.648 37.688 1 86.31 559 GLU A N 1
ATOM 4384 C CA . GLU A 1 559 ? 28.562 11.461 38.5 1 86.31 559 GLU A CA 1
ATOM 4385 C C . GLU A 1 559 ? 30.031 11.062 38.406 1 86.31 559 GLU A C 1
ATOM 4387 O O . GLU A 1 559 ? 30.453 10.086 39.031 1 86.31 559 GLU A O 1
ATOM 4392 N N . GLY A 1 560 ? 30.703 11.719 37.625 1 86.19 560 GLY A N 1
ATOM 4393 C CA . GLY A 1 560 ? 32.125 11.461 37.531 1 86.19 560 GLY A CA 1
ATOM 4394 C C . GLY A 1 560 ? 32.469 10.305 36.594 1 86.19 560 GLY A C 1
ATOM 4395 O O . GLY A 1 560 ? 33.594 9.805 36.594 1 86.19 560 GLY A O 1
ATOM 4396 N N . ARG A 1 561 ? 31.547 9.852 35.844 1 88.56 561 ARG A N 1
ATOM 4397 C CA . ARG A 1 561 ? 31.781 8.805 34.844 1 88.56 561 ARG A CA 1
ATOM 4398 C C . ARG A 1 561 ? 32.25 9.398 33.531 1 88.56 561 ARG A C 1
ATOM 4400 O O . ARG A 1 561 ? 31.484 9.445 32.531 1 88.56 561 ARG A O 1
ATOM 4407 N N . LEU A 1 562 ? 33.438 9.703 33.531 1 90.75 562 LEU A N 1
ATOM 4408 C CA . LEU A 1 562 ? 33.969 10.578 32.5 1 90.75 562 LEU A CA 1
ATOM 4409 C C . LEU A 1 562 ? 33.969 9.883 31.141 1 90.75 562 LEU A C 1
ATOM 4411 O O . LEU A 1 562 ? 33.594 10.484 30.125 1 90.75 562 LEU A O 1
ATOM 4415 N N . ALA A 1 563 ? 34.312 8.695 31.094 1 89.88 563 ALA A N 1
ATOM 4416 C CA . ALA A 1 563 ? 34.344 7.961 29.828 1 89.88 563 ALA A CA 1
ATOM 4417 C C . ALA A 1 563 ? 32.938 7.879 29.219 1 89.88 563 ALA A C 1
ATOM 4419 O O . ALA A 1 563 ? 32.781 8.062 28.016 1 89.88 563 ALA A O 1
ATOM 4420 N N . GLN A 1 564 ? 32.031 7.699 30.031 1 87.06 564 GLN A N 1
ATOM 4421 C CA . GLN A 1 564 ? 30.641 7.617 29.578 1 87.06 564 GLN A CA 1
ATOM 4422 C C . GLN A 1 564 ? 30.141 8.969 29.094 1 87.06 564 GLN A C 1
ATOM 4424 O O . GLN A 1 564 ? 29.375 9.047 28.125 1 87.06 564 GLN A O 1
ATOM 4429 N N . ALA A 1 565 ? 30.547 9.977 29.812 1 90.25 565 ALA A N 1
ATOM 4430 C CA . ALA A 1 565 ? 30.172 11.328 29.406 1 90.25 565 ALA A CA 1
ATOM 4431 C C . ALA A 1 565 ? 30.672 11.641 28 1 90.25 565 ALA A C 1
ATOM 4433 O O . ALA A 1 565 ? 29.938 12.172 27.172 1 90.25 565 ALA A O 1
ATOM 4434 N N . VAL A 1 566 ? 31.875 11.281 27.797 1 90.56 566 VAL A N 1
ATOM 4435 C CA . VAL A 1 566 ? 32.5 11.523 26.5 1 90.56 566 VAL A CA 1
ATOM 4436 C C . VAL A 1 566 ? 31.781 10.727 25.406 1 90.56 566 VAL A C 1
ATOM 4438 O O . VAL A 1 566 ? 31.453 11.258 24.359 1 90.56 566 VAL A O 1
ATOM 4441 N N . THR A 1 567 ? 31.484 9.523 25.703 1 87.94 567 THR A N 1
ATOM 4442 C CA . THR A 1 567 ? 30.828 8.656 24.734 1 87.94 567 THR A CA 1
ATOM 4443 C C . THR A 1 567 ? 29.422 9.148 24.422 1 87.94 567 THR A C 1
ATOM 4445 O O . THR A 1 567 ? 29.016 9.203 23.266 1 87.94 567 THR A O 1
ATOM 4448 N N . ALA A 1 568 ? 28.781 9.492 25.453 1 84.38 568 ALA A N 1
ATOM 4449 C CA . ALA A 1 568 ? 27.406 9.969 25.281 1 84.38 568 ALA A CA 1
ATOM 4450 C C . ALA A 1 568 ? 27.375 11.273 24.5 1 84.38 568 ALA A C 1
ATOM 4452 O O . ALA A 1 568 ? 26.547 11.445 23.594 1 84.38 568 ALA A O 1
ATOM 4453 N N . ALA A 1 569 ? 28.25 12.148 24.859 1 88.19 569 ALA A N 1
ATOM 4454 C CA . ALA A 1 569 ? 28.328 13.414 24.141 1 88.19 569 ALA A CA 1
ATOM 4455 C C . ALA A 1 569 ? 28.672 13.195 22.672 1 88.19 569 ALA A C 1
ATOM 4457 O O . ALA A 1 569 ? 28.109 13.836 21.781 1 88.19 569 ALA A O 1
ATOM 4458 N N . SER A 1 570 ? 29.578 12.297 22.469 1 87.12 570 SER A N 1
ATOM 4459 C CA . SER A 1 570 ? 29.984 11.977 21.109 1 87.12 570 SER A CA 1
ATOM 4460 C C . SER A 1 570 ? 28.844 11.352 20.312 1 87.12 570 SER A C 1
ATOM 4462 O O . SER A 1 570 ? 28.609 11.719 19.156 1 87.12 570 SER A O 1
ATOM 4464 N N . ARG A 1 571 ? 28.125 10.539 20.938 1 81.94 571 ARG A N 1
ATOM 4465 C CA . ARG A 1 571 ? 27.016 9.836 20.297 1 81.94 571 ARG A CA 1
ATOM 4466 C C . ARG A 1 571 ? 25.906 10.805 19.906 1 81.94 571 ARG A C 1
ATOM 4468 O O . ARG A 1 571 ? 25.266 10.633 18.859 1 81.94 571 ARG A O 1
ATOM 4475 N N . ALA A 1 572 ? 25.781 11.789 20.672 1 80.31 572 ALA A N 1
ATOM 4476 C CA . ALA A 1 572 ? 24.656 12.727 20.547 1 80.31 572 ALA A CA 1
ATOM 4477 C C . ALA A 1 572 ? 24.609 13.32 19.141 1 80.31 572 ALA A C 1
ATOM 4479 O O . ALA A 1 572 ? 23.531 13.453 18.562 1 80.31 572 ALA A O 1
ATOM 4480 N N . LEU A 1 573 ? 25.703 13.523 18.578 1 79.38 573 LEU A N 1
ATOM 4481 C CA . LEU A 1 573 ? 25.688 14.273 17.328 1 79.38 573 LEU A CA 1
ATOM 4482 C C . LEU A 1 573 ? 25.969 13.352 16.141 1 79.38 573 LEU A C 1
ATOM 4484 O O . LEU A 1 573 ? 25.797 13.75 14.992 1 79.38 573 LEU A O 1
ATOM 4488 N N . LEU A 1 574 ? 26.359 12.148 16.5 1 77.31 574 LEU A N 1
ATOM 4489 C CA . LEU A 1 574 ? 26.672 11.242 15.406 1 77.31 574 LEU A CA 1
ATOM 4490 C C . LEU A 1 574 ? 25.453 10.953 14.547 1 77.31 574 LEU A C 1
ATOM 4492 O O . LEU A 1 574 ? 25.562 10.719 13.344 1 77.31 574 LEU A O 1
ATOM 4496 N N . ILE A 1 575 ? 24.422 11.086 15.227 1 68.81 575 ILE A N 1
ATOM 4497 C CA . ILE A 1 575 ? 23.172 10.789 14.547 1 68.81 575 ILE A CA 1
ATOM 4498 C C . ILE A 1 575 ? 22.938 11.805 13.43 1 68.81 575 ILE A C 1
ATOM 4500 O O . ILE A 1 575 ? 22.312 11.492 12.414 1 68.81 575 ILE A O 1
ATOM 4504 N N . THR A 1 576 ? 23.469 12.961 13.633 1 69.06 576 THR A N 1
ATOM 4505 C CA . THR A 1 576 ? 23.328 14.008 12.625 1 69.06 576 THR A CA 1
ATOM 4506 C C . THR A 1 576 ? 24.062 13.641 11.344 1 69.06 576 THR A C 1
ATOM 4508 O O . THR A 1 576 ? 23.828 14.219 10.289 1 69.06 576 THR A O 1
ATOM 4511 N N . LYS A 1 577 ? 25.047 12.734 11.516 1 66.69 577 LYS A N 1
ATOM 4512 C CA . LYS A 1 577 ? 25.812 12.258 10.367 1 66.69 577 LYS A CA 1
ATOM 4513 C C . LYS A 1 577 ? 25.297 10.898 9.891 1 66.69 577 LYS A C 1
ATOM 4515 O O . LYS A 1 577 ? 25.969 10.211 9.117 1 66.69 577 LYS A O 1
ATOM 4520 N N . GLY A 1 578 ? 24.094 10.609 10.492 1 64.69 578 GLY A N 1
ATOM 4521 C CA . GLY A 1 578 ? 23.516 9.328 10.109 1 64.69 578 GLY A CA 1
ATOM 4522 C C . GLY A 1 578 ? 24.266 8.141 10.672 1 64.69 578 GLY A C 1
ATOM 4523 O O . GLY A 1 578 ? 24.156 7.027 10.156 1 64.69 578 GLY A O 1
ATOM 4524 N N . ILE A 1 579 ? 25.219 8.328 11.57 1 65.12 579 ILE A N 1
ATOM 4525 C CA . ILE A 1 579 ? 26.031 7.262 12.148 1 65.12 579 ILE A CA 1
ATOM 4526 C C . ILE A 1 579 ? 25.375 6.754 13.43 1 65.12 579 ILE A C 1
ATOM 4528 O O . ILE A 1 579 ? 25.219 7.504 14.398 1 65.12 579 ILE A O 1
ATOM 4532 N N . GLU A 1 580 ? 24.891 5.5 13.273 1 58.44 580 GLU A N 1
ATOM 4533 C CA . GLU A 1 580 ? 24.344 4.844 14.461 1 58.44 580 GLU A CA 1
ATOM 4534 C C . GLU A 1 580 ? 25.188 3.637 14.859 1 58.44 580 GLU A C 1
ATOM 4536 O O . GLU A 1 580 ? 25.266 2.656 14.117 1 58.44 580 GLU A O 1
ATOM 4541 N N . THR A 1 581 ? 26.219 3.824 15.68 1 61 581 THR A N 1
ATOM 4542 C CA . THR A 1 581 ? 27.047 2.732 16.172 1 61 581 THR A CA 1
ATOM 4543 C C . THR A 1 581 ? 26.844 2.539 17.672 1 61 581 THR A C 1
ATOM 4545 O O . THR A 1 581 ? 26.562 3.498 18.406 1 61 581 THR A O 1
ATOM 4548 N N . ARG A 1 582 ? 26.766 1.243 18.125 1 55.31 582 ARG A N 1
ATOM 4549 C CA . ARG A 1 582 ? 26.5 0.912 19.516 1 55.31 582 ARG A CA 1
ATOM 4550 C C . ARG A 1 582 ? 27.797 0.628 20.266 1 55.31 582 ARG A C 1
ATOM 4552 O O . ARG A 1 582 ? 27.828 0.622 21.5 1 55.31 582 ARG A O 1
ATOM 4559 N N . GLU A 1 583 ? 28.75 0.462 19.578 1 70.5 583 GLU A N 1
ATOM 4560 C CA . GLU A 1 583 ? 30 0.161 20.25 1 70.5 583 GLU A CA 1
ATOM 4561 C C . GLU A 1 583 ? 30.766 1.438 20.609 1 70.5 583 GLU A C 1
ATOM 4563 O O . GLU A 1 583 ? 30.984 2.295 19.75 1 70.5 583 GLU A O 1
ATOM 4568 N N . ASP A 1 584 ? 31 1.541 21.891 1 77 584 ASP A N 1
ATOM 4569 C CA . ASP A 1 584 ? 31.641 2.738 22.422 1 77 584 ASP A CA 1
ATOM 4570 C C . ASP A 1 584 ? 32.875 3.105 21.594 1 77 584 ASP A C 1
ATOM 4572 O O . ASP A 1 584 ? 33.062 4.273 21.25 1 77 584 ASP A O 1
ATOM 4576 N N . ALA A 1 585 ? 33.531 2.07 21.234 1 79.81 585 ALA A N 1
ATOM 4577 C CA . ALA A 1 585 ? 34.75 2.344 20.469 1 79.81 585 ALA A CA 1
ATOM 4578 C C . ALA A 1 585 ? 34.406 2.932 19.094 1 79.81 585 ALA A C 1
ATOM 4580 O O . ALA A 1 585 ? 35.062 3.877 18.641 1 79.81 585 ALA A O 1
ATOM 4581 N N . ALA A 1 586 ? 33.344 2.439 18.578 1 81 586 ALA A N 1
ATOM 4582 C CA . ALA A 1 586 ? 32.938 2.904 17.25 1 81 586 ALA A CA 1
ATOM 4583 C C . ALA A 1 586 ? 32.375 4.316 17.312 1 81 586 ALA A C 1
ATOM 4585 O O . ALA A 1 586 ? 32.594 5.117 16.391 1 81 586 ALA A O 1
ATOM 4586 N N . VAL A 1 587 ? 31.734 4.594 18.375 1 85.69 587 VAL A N 1
ATOM 4587 C CA . VAL A 1 587 ? 31.188 5.93 18.594 1 85.69 587 VAL A CA 1
ATOM 4588 C C . VAL A 1 587 ? 32.312 6.949 18.641 1 85.69 587 VAL A C 1
ATOM 4590 O O . VAL A 1 587 ? 32.25 7.969 17.938 1 85.69 587 VAL A O 1
ATOM 4593 N N . LEU A 1 588 ? 33.312 6.578 19.391 1 87.88 588 LEU A N 1
ATOM 4594 C CA . LEU A 1 588 ? 34.438 7.496 19.578 1 87.88 588 LEU A CA 1
ATOM 4595 C C . LEU A 1 588 ? 35.219 7.668 18.281 1 87.88 588 LEU A C 1
ATOM 4597 O O . LEU A 1 588 ? 35.594 8.789 17.922 1 87.88 588 LEU A O 1
ATOM 4601 N N . ASP A 1 589 ? 35.25 6.582 17.5 1 86.06 589 ASP A N 1
ATOM 4602 C CA . ASP A 1 589 ? 35.938 6.641 16.234 1 86.06 589 ASP A CA 1
ATOM 4603 C C . ASP A 1 589 ? 35.219 7.527 15.234 1 86.06 589 ASP A C 1
ATOM 4605 O O . ASP A 1 589 ? 35.812 8.375 14.578 1 86.06 589 ASP A O 1
ATOM 4609 N N . ALA A 1 590 ? 33.969 7.297 15.211 1 84.31 590 ALA A N 1
ATOM 4610 C CA . ALA A 1 590 ? 33.156 8.055 14.266 1 84.31 590 ALA A CA 1
ATOM 4611 C C . ALA A 1 590 ? 33.156 9.539 14.625 1 84.31 590 ALA A C 1
ATOM 4613 O O . ALA A 1 590 ? 33.219 10.398 13.742 1 84.31 590 ALA A O 1
ATOM 4614 N N . PHE A 1 591 ? 33.062 9.773 15.883 1 90.44 591 PHE A N 1
ATOM 4615 C CA . PHE A 1 591 ? 33 11.164 16.328 1 90.44 591 PHE A CA 1
ATOM 4616 C C . PHE A 1 591 ? 34.344 11.867 16.062 1 90.44 591 PHE A C 1
ATOM 4618 O O . PHE A 1 591 ? 34.344 13.031 15.648 1 90.44 591 PHE A O 1
ATOM 4625 N N . LEU A 1 592 ? 35.438 11.172 16.234 1 88.56 592 LEU A N 1
ATOM 4626 C CA . LEU A 1 592 ? 36.781 11.703 15.93 1 88.56 592 LEU A CA 1
ATOM 4627 C C . LEU A 1 592 ? 36.906 12.062 14.453 1 88.56 592 LEU A C 1
ATOM 4629 O O . LEU A 1 592 ? 37.438 13.117 14.109 1 88.56 592 LEU A O 1
ATOM 4633 N N . ARG A 1 593 ? 36.281 11.289 13.711 1 85.19 593 ARG A N 1
ATOM 4634 C CA . ARG A 1 593 ? 36.375 11.445 12.266 1 85.19 593 ARG A CA 1
ATOM 4635 C C . ARG A 1 593 ? 35.469 12.547 11.766 1 85.19 593 ARG A C 1
ATOM 4637 O O . ARG A 1 593 ? 35.875 13.383 10.953 1 85.19 593 ARG A O 1
ATOM 4644 N N . GLU A 1 594 ? 34.25 12.562 12.312 1 83.81 594 GLU A N 1
ATOM 4645 C CA . GLU A 1 594 ? 33.219 13.375 11.68 1 83.81 594 GLU A CA 1
ATOM 4646 C C . GLU A 1 594 ? 33.125 14.758 12.328 1 83.81 594 GLU A C 1
ATOM 4648 O O . GLU A 1 594 ? 32.625 15.703 11.703 1 83.81 594 GLU A O 1
ATOM 4653 N N . PHE A 1 595 ? 33.594 14.891 13.547 1 87.69 595 PHE A N 1
ATOM 4654 C CA . PHE A 1 595 ? 33.281 16.125 14.258 1 87.69 595 PHE A CA 1
ATOM 4655 C C . PHE A 1 595 ? 34.531 16.828 14.719 1 87.69 595 PHE A C 1
ATOM 4657 O O . PHE A 1 595 ? 34.625 18.062 14.656 1 87.69 595 PHE A O 1
ATOM 4664 N N . VAL A 1 596 ? 35.562 16.031 15.086 1 86 596 VAL A N 1
ATOM 4665 C CA . VAL A 1 596 ? 36.75 16.641 15.656 1 86 596 VAL A CA 1
ATOM 4666 C C . VAL A 1 596 ? 37.594 17.234 14.539 1 86 596 VAL A C 1
ATOM 4668 O O . VAL A 1 596 ? 38 16.531 13.594 1 86 596 VAL A O 1
ATOM 4671 N N . GLY A 1 597 ? 37.812 18.5 14.617 1 80.81 597 GLY A N 1
ATOM 4672 C CA . GLY A 1 597 ? 38.562 19.172 13.578 1 80.81 597 GLY A CA 1
ATOM 4673 C C . GLY A 1 597 ? 37.688 19.672 12.438 1 80.81 597 GLY A C 1
ATOM 4674 O O . GLY A 1 597 ? 38.156 20.391 11.555 1 80.81 597 GLY A O 1
ATOM 4675 N N . VAL A 1 598 ? 36.438 19.25 12.453 1 81.88 598 VAL A N 1
ATOM 4676 C CA . VAL A 1 598 ? 35.5 19.641 11.406 1 81.88 598 VAL A CA 1
ATOM 4677 C C . VAL A 1 598 ? 34.469 20.625 11.969 1 81.88 598 VAL A C 1
ATOM 4679 O O . VAL A 1 598 ? 34.312 21.734 11.438 1 81.88 598 VAL A O 1
ATOM 4682 N N . HIS A 1 599 ? 33.875 20.203 13.055 1 82 599 HIS A N 1
ATOM 4683 C CA . HIS A 1 599 ? 32.844 21.031 13.695 1 82 599 HIS A CA 1
ATOM 4684 C C . HIS A 1 599 ? 33.281 21.453 15.094 1 82 599 HIS A C 1
ATOM 4686 O O . HIS A 1 599 ? 32.688 22.359 15.68 1 82 599 HIS A O 1
ATOM 4692 N N . LEU A 1 600 ? 34.281 20.656 15.562 1 87.06 600 LEU A N 1
ATOM 4693 C CA . LEU A 1 600 ? 34.781 20.906 16.906 1 87.06 600 LEU A CA 1
ATOM 4694 C C . LEU A 1 600 ? 36.281 21.109 16.922 1 87.06 600 LEU A C 1
ATOM 4696 O O . LEU A 1 600 ? 36.969 20.656 16.016 1 87.06 600 LEU A O 1
ATOM 4700 N N . ASP A 1 601 ? 36.781 21.766 17.844 1 84.5 601 ASP A N 1
ATOM 4701 C CA . ASP A 1 601 ? 38.188 22 18.031 1 84.5 601 ASP A CA 1
ATOM 4702 C C . ASP A 1 601 ? 39 20.703 17.984 1 84.5 601 ASP A C 1
ATOM 4704 O O . ASP A 1 601 ? 38.594 19.719 18.609 1 84.5 601 ASP A O 1
ATOM 4708 N N . PRO A 1 602 ? 39.938 20.688 17.156 1 86.81 602 PRO A N 1
ATOM 4709 C CA . PRO A 1 602 ? 40.781 19.484 17.047 1 86.81 602 PRO A CA 1
ATOM 4710 C C . PRO A 1 602 ? 41.344 19.047 18.406 1 86.81 602 PRO A C 1
ATOM 4712 O O . PRO A 1 602 ? 41.688 17.875 18.578 1 86.81 602 PRO A O 1
ATOM 4715 N N . GLY A 1 603 ? 41.5 19.969 19.297 1 85.69 603 GLY A N 1
ATOM 4716 C CA . GLY A 1 603 ? 42 19.656 20.609 1 85.69 603 GLY A CA 1
ATOM 4717 C C . GLY A 1 603 ? 41.188 18.625 21.359 1 85.69 603 GLY A C 1
ATOM 4718 O O . GLY A 1 603 ? 41.688 17.938 22.234 1 85.69 603 GLY A O 1
ATOM 4719 N N . PHE A 1 604 ? 39.938 18.531 20.984 1 90.94 604 PHE A N 1
ATOM 4720 C CA . PHE A 1 604 ? 39.062 17.562 21.656 1 90.94 604 PHE A CA 1
ATOM 4721 C C . PHE A 1 604 ? 39.438 16.141 21.281 1 90.94 604 PHE A C 1
ATOM 4723 O O . PHE A 1 604 ? 39.031 15.18 21.938 1 90.94 604 PHE A O 1
ATOM 4730 N N . GLY A 1 605 ? 40.219 16.031 20.281 1 90.38 605 GLY A N 1
ATOM 4731 C CA . GLY A 1 605 ? 40.688 14.711 19.875 1 90.38 605 GLY A CA 1
ATOM 4732 C C . GLY A 1 605 ? 41.438 13.977 20.969 1 90.38 605 GLY A C 1
ATOM 4733 O O . GLY A 1 605 ? 41.281 12.766 21.125 1 90.38 605 GLY A O 1
ATOM 4734 N N . ARG A 1 606 ? 42.188 14.766 21.719 1 84.62 606 ARG A N 1
ATOM 4735 C CA . ARG A 1 606 ? 42.969 14.18 22.812 1 84.62 606 ARG A CA 1
ATOM 4736 C C . ARG A 1 606 ? 42.062 13.547 23.844 1 84.62 606 ARG A C 1
ATOM 4738 O O . ARG A 1 606 ? 42.375 12.484 24.406 1 84.62 606 ARG A O 1
ATOM 4745 N N . VAL A 1 607 ? 40.938 14.172 24.109 1 91 607 VAL A N 1
ATOM 4746 C CA . VAL A 1 607 ? 40 13.68 25.109 1 91 607 VAL A CA 1
ATOM 4747 C C . VAL A 1 607 ? 39.406 12.352 24.641 1 91 607 VAL A C 1
ATOM 4749 O O . VAL A 1 607 ? 39.312 11.391 25.406 1 91 607 VAL A O 1
ATOM 4752 N N . LEU A 1 608 ? 39.062 12.281 23.391 1 91.62 608 LEU A N 1
ATOM 4753 C CA . LEU A 1 608 ? 38.438 11.086 22.828 1 91.62 608 LEU A CA 1
ATOM 4754 C C . LEU A 1 608 ? 39.438 9.938 22.75 1 91.62 608 LEU A C 1
ATOM 4756 O O . LEU A 1 608 ? 39.094 8.789 23.047 1 91.62 608 LEU A O 1
ATOM 4760 N N . GLU A 1 609 ? 40.656 10.312 22.391 1 88.25 609 GLU A N 1
ATOM 4761 C CA . GLU A 1 609 ? 41.719 9.305 22.312 1 88.25 609 GLU A CA 1
ATOM 4762 C C . GLU A 1 609 ? 42.031 8.727 23.688 1 88.25 609 GLU A C 1
ATOM 4764 O O . GLU A 1 609 ? 42.312 7.535 23.812 1 88.25 609 GLU A O 1
ATOM 4769 N N . ALA A 1 610 ? 42 9.555 24.656 1 87.69 610 ALA A N 1
ATOM 4770 C CA . ALA A 1 610 ? 42.25 9.086 26.031 1 87.69 610 ALA A CA 1
ATOM 4771 C C . ALA A 1 610 ? 41.188 8.055 26.438 1 87.69 610 ALA A C 1
ATOM 4773 O O . ALA A 1 610 ? 41.531 7.012 27.016 1 87.69 610 ALA A O 1
ATOM 4774 N N . VAL A 1 611 ? 39.969 8.375 26.078 1 89.62 611 VAL A N 1
ATOM 4775 C CA . VAL A 1 611 ? 38.906 7.469 26.453 1 89.62 611 VAL A CA 1
ATOM 4776 C C . VAL A 1 611 ? 39 6.188 25.641 1 89.62 611 VAL A C 1
ATOM 4778 O O . VAL A 1 611 ? 38.812 5.09 26.172 1 89.62 611 VAL A O 1
ATOM 4781 N N . ARG A 1 612 ? 39.281 6.266 24.406 1 86.12 612 ARG A N 1
ATOM 4782 C CA . ARG A 1 612 ? 39.375 5.137 23.484 1 86.12 612 ARG A CA 1
ATOM 4783 C C . ARG A 1 612 ? 40.5 4.188 23.938 1 86.12 612 ARG A C 1
ATOM 4785 O O . ARG A 1 612 ? 40.344 2.969 23.828 1 86.12 612 ARG A O 1
ATOM 4792 N N . GLY A 1 613 ? 41.625 4.758 24.422 1 79.56 613 GLY A N 1
ATOM 4793 C CA . GLY A 1 613 ? 42.781 3.992 24.875 1 79.56 613 GLY A CA 1
ATOM 4794 C C . GLY A 1 613 ? 42.625 3.475 26.297 1 79.56 613 GLY A C 1
ATOM 4795 O O . GLY A 1 613 ? 43.562 2.875 26.844 1 79.56 613 GLY A O 1
ATOM 4796 N N . GLY A 1 614 ? 41.469 3.781 26.938 1 81.94 614 GLY A N 1
ATOM 4797 C CA . GLY A 1 614 ? 41.219 3.309 28.297 1 81.94 614 GLY A CA 1
ATOM 4798 C C . GLY A 1 614 ? 41.781 4.227 29.359 1 81.94 614 GLY A C 1
ATOM 4799 O O . GLY A 1 614 ? 41.906 3.84 30.531 1 81.94 614 GLY A O 1
ATOM 4800 N N . GLY A 1 615 ? 42.25 5.352 28.938 1 80.5 615 GLY A N 1
ATOM 4801 C CA . GLY A 1 615 ? 42.781 6.309 29.891 1 80.5 615 GLY A CA 1
ATOM 4802 C C . GLY A 1 615 ? 41.719 7.145 30.562 1 80.5 615 GLY A C 1
ATOM 4803 O O . GLY A 1 615 ? 40.531 6.969 30.312 1 80.5 615 GLY A O 1
ATOM 4804 N N . ARG A 1 616 ? 42.156 7.953 31.562 1 78.5 616 ARG A N 1
ATOM 4805 C CA . ARG A 1 616 ? 41.25 8.836 32.312 1 78.5 616 ARG A CA 1
ATOM 4806 C C . ARG A 1 616 ? 41.406 10.281 31.844 1 78.5 616 ARG A C 1
ATOM 4808 O O . ARG A 1 616 ? 42.406 10.938 32.156 1 78.5 616 ARG A O 1
ATOM 4815 N N . PRO A 1 617 ? 40.406 10.734 31.125 1 83.44 617 PRO A N 1
ATOM 4816 C CA . PRO A 1 617 ? 40.469 12.141 30.719 1 83.44 617 PRO A CA 1
ATOM 4817 C C . PRO A 1 617 ? 40.281 13.109 31.891 1 83.44 617 PRO A C 1
ATOM 4819 O O . PRO A 1 617 ? 39.781 12.711 32.938 1 83.44 617 PRO A O 1
ATOM 4822 N N . GLU A 1 618 ? 40.812 14.305 31.719 1 87.69 618 GLU A N 1
ATOM 4823 C CA . GLU A 1 618 ? 40.625 15.336 32.719 1 87.69 618 GLU A CA 1
ATOM 4824 C C . GLU A 1 618 ? 39.188 15.82 32.75 1 87.69 618 GLU A C 1
ATOM 4826 O O . GLU A 1 618 ? 38.594 16.094 31.703 1 87.69 618 GLU A O 1
ATOM 4831 N N . PRO A 1 619 ? 38.625 15.883 33.969 1 89.19 619 PRO A N 1
ATOM 4832 C CA . PRO A 1 619 ? 37.219 16.266 34.094 1 89.19 619 PRO A CA 1
ATOM 4833 C C . PRO A 1 619 ? 36.906 17.594 33.406 1 89.19 619 PRO A C 1
ATOM 4835 O O . PRO A 1 619 ? 35.844 17.75 32.812 1 89.19 619 PRO A O 1
ATOM 4838 N N . GLN A 1 620 ? 37.844 18.438 33.531 1 85.56 620 GLN A N 1
ATOM 4839 C CA . GLN A 1 620 ? 37.625 19.75 32.938 1 85.56 620 GLN A CA 1
ATOM 4840 C C . GLN A 1 620 ? 37.531 19.656 31.406 1 85.56 620 GLN A C 1
ATOM 4842 O O . GLN A 1 620 ? 36.719 20.344 30.781 1 85.56 620 GLN A O 1
ATOM 4847 N N . GLU A 1 621 ? 38.312 18.875 30.875 1 89.19 621 GLU A N 1
ATOM 4848 C CA . GLU A 1 621 ? 38.312 18.703 29.422 1 89.19 621 GLU A CA 1
ATOM 4849 C C . GLU A 1 621 ? 37.062 18 28.938 1 89.19 621 GLU A C 1
ATOM 4851 O O . GLU A 1 621 ? 36.531 18.328 27.875 1 89.19 621 GLU A O 1
ATOM 4856 N N . VAL A 1 622 ? 36.656 17.109 29.766 1 92.38 622 VAL A N 1
ATOM 4857 C CA . VAL A 1 622 ? 35.406 16.406 29.422 1 92.38 622 VAL A CA 1
ATOM 4858 C C . VAL A 1 622 ? 34.219 17.359 29.5 1 92.38 622 VAL A C 1
ATOM 4860 O O . VAL A 1 622 ? 33.375 17.359 28.609 1 92.38 622 VAL A O 1
ATOM 4863 N N . ALA A 1 623 ? 34.312 18.156 30.547 1 90.69 623 ALA A N 1
ATOM 4864 C CA . ALA A 1 623 ? 33.25 19.172 30.688 1 90.69 623 ALA A CA 1
ATOM 4865 C C . ALA A 1 623 ? 33.25 20.125 29.484 1 90.69 623 ALA A C 1
ATOM 4867 O O . ALA A 1 623 ? 32.188 20.484 28.984 1 90.69 623 ALA A O 1
ATOM 4868 N N . ALA A 1 624 ? 34.406 20.469 29.078 1 88.44 624 ALA A N 1
ATOM 4869 C CA . ALA A 1 624 ? 34.531 21.344 27.922 1 88.44 624 ALA A CA 1
ATOM 4870 C C . ALA A 1 624 ? 34 20.688 26.656 1 88.44 624 ALA A C 1
ATOM 4872 O O . ALA A 1 624 ? 33.375 21.328 25.828 1 88.44 624 ALA A O 1
ATOM 4873 N N . LEU A 1 625 ? 34.25 19.484 26.469 1 92.19 625 LEU A N 1
ATOM 4874 C CA . LEU A 1 625 ? 33.75 18.75 25.312 1 92.19 625 LEU A CA 1
ATOM 4875 C C . LEU A 1 625 ? 32.25 18.688 25.328 1 92.19 625 LEU A C 1
ATOM 4877 O O . LEU A 1 625 ? 31.594 18.969 24.312 1 92.19 625 LEU A O 1
ATOM 4881 N N . VAL A 1 626 ? 31.688 18.328 26.438 1 90.62 626 VAL A N 1
ATOM 4882 C CA . VAL A 1 626 ? 30.234 18.219 26.562 1 90.62 626 VAL A CA 1
ATOM 4883 C C . VAL A 1 626 ? 29.578 19.578 26.266 1 90.62 626 VAL A C 1
ATOM 4885 O O . VAL A 1 626 ? 28.594 19.641 25.531 1 90.62 626 VAL A O 1
ATOM 4888 N N . GLN A 1 627 ? 30.234 20.547 26.812 1 86.06 627 GLN A N 1
ATOM 4889 C CA . GLN A 1 627 ? 29.734 21.891 26.562 1 86.06 627 GLN A CA 1
ATOM 4890 C C . GLN A 1 627 ? 29.844 22.266 25.078 1 86.06 627 GLN A C 1
ATOM 4892 O O . GLN A 1 627 ? 28.922 22.828 24.5 1 86.06 627 GLN A O 1
ATOM 4897 N N . ALA A 1 628 ? 30.922 21.969 24.5 1 87.5 628 ALA A N 1
ATOM 4898 C CA . ALA A 1 628 ? 31.125 22.25 23.078 1 87.5 628 ALA A CA 1
ATOM 4899 C C . ALA A 1 628 ? 30.109 21.516 22.203 1 87.5 628 ALA A C 1
ATOM 4901 O O . ALA A 1 628 ? 29.609 22.078 21.234 1 87.5 628 ALA A O 1
ATOM 4902 N N . VAL A 1 629 ? 29.828 20.328 22.562 1 88.38 629 VAL A N 1
ATOM 4903 C CA . VAL A 1 629 ? 28.859 19.531 21.812 1 88.38 629 VAL A CA 1
ATOM 4904 C C . VAL A 1 629 ? 27.469 20.141 21.969 1 88.38 629 VAL A C 1
ATOM 4906 O O . VAL A 1 629 ? 26.719 20.25 21 1 88.38 629 VAL A O 1
ATOM 4909 N N . LYS A 1 630 ? 27.188 20.578 23.125 1 82.19 630 LYS A N 1
ATOM 4910 C CA . LYS A 1 630 ? 25.906 21.234 23.391 1 82.19 630 LYS A CA 1
ATOM 4911 C C . LYS A 1 630 ? 25.781 22.516 22.578 1 82.19 630 LYS A C 1
ATOM 4913 O O . LYS A 1 630 ? 24.719 22.797 22.016 1 82.19 630 LYS A O 1
ATOM 4918 N N . GLU A 1 631 ? 26.828 23.219 22.547 1 77.81 631 GLU A N 1
ATOM 4919 C CA . GLU A 1 631 ? 26.828 24.469 21.781 1 77.81 631 GLU A CA 1
ATOM 4920 C C . GLU A 1 631 ? 26.656 24.203 20.281 1 77.81 631 GLU A C 1
ATOM 4922 O O . GLU A 1 631 ? 25.938 24.922 19.594 1 77.81 631 GLU A O 1
ATOM 4927 N N . LEU A 1 632 ? 27.328 23.219 19.906 1 80.38 632 LEU A N 1
ATOM 4928 C CA . LEU A 1 632 ? 27.203 22.828 18.5 1 80.38 632 LEU A CA 1
ATOM 4929 C C . LEU A 1 632 ? 25.766 22.406 18.188 1 80.38 632 LEU A C 1
ATOM 4931 O O . LEU A 1 632 ? 25.234 22.766 17.141 1 80.38 632 LEU A O 1
ATOM 4935 N N . TYR A 1 633 ? 25.234 21.703 19.109 1 77.56 633 TYR A N 1
ATOM 4936 C CA . TYR A 1 633 ? 23.844 21.281 18.984 1 77.56 633 TYR A CA 1
ATOM 4937 C C . TYR A 1 633 ? 22.922 22.484 18.938 1 77.56 633 TYR A C 1
ATOM 4939 O O . TYR A 1 633 ? 22 22.547 18.109 1 77.56 633 TYR A O 1
ATOM 4947 N N . HIS A 1 634 ? 23.203 23.406 19.797 1 70.44 634 HIS A N 1
ATOM 4948 C CA . HIS A 1 634 ? 22.328 24.578 19.875 1 70.44 634 HIS A CA 1
ATOM 4949 C C . HIS A 1 634 ? 22.516 25.469 18.656 1 70.44 634 HIS A C 1
ATOM 4951 O O . HIS A 1 634 ? 21.625 26.25 18.328 1 70.44 634 HIS A O 1
ATOM 4957 N N . ALA A 1 635 ? 23.703 25.219 18.062 1 63.03 635 ALA A N 1
ATOM 4958 C CA . ALA A 1 635 ? 23.969 26.016 16.875 1 63.03 635 ALA A CA 1
ATOM 4959 C C . ALA A 1 635 ? 23.375 25.375 15.625 1 63.03 635 ALA A C 1
ATOM 4961 O O . ALA A 1 635 ? 23.359 25.969 14.547 1 63.03 635 ALA A O 1
ATOM 4962 N N . MET A 1 636 ? 22.984 24.141 15.867 1 60.78 636 MET A N 1
ATOM 4963 C CA . MET A 1 636 ? 22.391 23.391 14.766 1 60.78 636 MET A CA 1
ATOM 4964 C C . MET A 1 636 ? 21.031 23.953 14.383 1 60.78 636 MET A C 1
ATOM 4966 O O . MET A 1 636 ? 20.219 24.297 15.258 1 60.78 636 MET A O 1
ATOM 4970 N N . ASP A 1 637 ? 20.938 24.156 13.148 1 49.94 637 ASP A N 1
ATOM 4971 C CA . ASP A 1 637 ? 19.625 24.609 12.68 1 49.94 637 ASP A CA 1
ATOM 4972 C C . ASP A 1 637 ? 18.688 23.422 12.484 1 49.94 637 ASP A C 1
ATOM 4974 O O . ASP A 1 637 ? 19.062 22.266 12.711 1 49.94 637 ASP A O 1
ATOM 4978 N N . ASP A 1 638 ? 17.484 23.594 12.383 1 46.47 638 ASP A N 1
ATOM 4979 C CA . ASP A 1 638 ? 16.422 22.594 12.281 1 46.47 638 ASP A CA 1
ATOM 4980 C C . ASP A 1 638 ? 16.688 21.609 11.148 1 46.47 638 ASP A C 1
ATOM 4982 O O . ASP A 1 638 ? 16.016 20.578 11.039 1 46.47 638 ASP A O 1
ATOM 4986 N N . SER A 1 639 ? 17.656 21.922 10.375 1 49.75 639 SER A N 1
ATOM 4987 C CA . SER A 1 639 ? 17.984 21 9.289 1 49.75 639 SER A CA 1
ATOM 4988 C C . SER A 1 639 ? 19.047 20 9.703 1 49.75 639 SER A C 1
ATOM 4990 O O . SER A 1 639 ? 19.516 19.203 8.891 1 49.75 639 SER A O 1
ATOM 4992 N N . LEU A 1 640 ? 19.359 19.984 10.805 1 50.59 640 LEU A N 1
ATOM 4993 C CA . LEU A 1 640 ? 20.344 19.125 11.453 1 50.59 640 LEU A CA 1
ATOM 4994 C C . LEU A 1 640 ? 21.734 19.344 10.844 1 50.59 640 LEU A C 1
ATOM 4996 O O . LEU A 1 640 ? 22.578 18.438 10.875 1 50.59 640 LEU A O 1
ATOM 5000 N N . ARG A 1 641 ? 21.828 20.438 10.086 1 53.91 641 ARG A N 1
ATOM 5001 C CA . ARG A 1 641 ? 23.156 20.766 9.57 1 53.91 641 ARG A CA 1
ATOM 5002 C C . ARG A 1 641 ? 24.016 21.406 10.656 1 53.91 641 ARG A C 1
ATOM 5004 O O . ARG A 1 641 ? 23.547 22.266 11.398 1 53.91 641 ARG A O 1
ATOM 5011 N N . LEU A 1 642 ? 25.312 20.766 10.828 1 59.25 642 LEU A N 1
ATOM 5012 C CA . LEU A 1 642 ? 26.266 21.25 11.812 1 59.25 642 LEU A CA 1
ATOM 5013 C C . LEU A 1 642 ? 27.234 22.266 11.195 1 59.25 642 LEU A C 1
ATOM 5015 O O . LEU A 1 642 ? 27.719 22.062 10.086 1 59.25 642 LEU A O 1
ATOM 5019 N N . PRO A 1 643 ? 27.219 23.484 11.57 1 53.47 643 PRO A N 1
ATOM 5020 C CA . PRO A 1 643 ? 28.188 24.438 11.039 1 53.47 643 PRO A CA 1
ATOM 5021 C C . PRO A 1 643 ? 29.609 23.891 11.023 1 53.47 643 PRO A C 1
ATOM 5023 O O . PRO A 1 643 ? 30 23.125 11.914 1 53.47 643 PRO A O 1
ATOM 5026 N N . ARG A 1 644 ? 30.266 23.969 9.859 1 54.44 644 ARG A N 1
ATOM 5027 C CA . ARG A 1 644 ? 31.688 23.578 9.805 1 54.44 644 ARG A CA 1
ATOM 5028 C C . ARG A 1 644 ? 32.531 24.578 10.578 1 54.44 644 ARG A C 1
ATOM 5030 O O . ARG A 1 644 ? 32.188 25.75 10.703 1 54.44 644 ARG A O 1
ATOM 5037 N N . LEU A 1 645 ? 33.625 24 11.094 1 50.75 645 LEU A N 1
ATOM 5038 C CA . LEU A 1 645 ? 34.562 24.828 11.844 1 50.75 645 LEU A CA 1
ATOM 5039 C C . LEU A 1 645 ? 34.938 26.078 11.047 1 50.75 645 LEU A C 1
ATOM 5041 O O . LEU A 1 645 ? 35.062 27.172 11.609 1 50.75 645 LEU A O 1
ATOM 5045 N N . GLU A 1 646 ? 35.094 25.906 9.656 1 47.31 646 GLU A N 1
ATOM 5046 C CA . GLU A 1 646 ? 35.469 27.047 8.828 1 47.31 646 GLU A CA 1
ATOM 5047 C C . GLU A 1 646 ? 34.281 27.984 8.602 1 47.31 646 GLU A C 1
ATOM 5049 O O . GLU A 1 646 ? 34.469 29.203 8.508 1 47.31 646 GLU A O 1
ATOM 5054 N N . GLU A 1 647 ? 33.156 27.5 8.32 1 41.16 647 GLU A N 1
ATOM 5055 C CA . GLU A 1 647 ? 31.984 28.312 8.055 1 41.16 647 GLU A CA 1
ATOM 5056 C C . GLU A 1 647 ? 31.453 28.953 9.336 1 41.16 647 GLU A C 1
ATOM 5058 O O . GLU A 1 647 ? 30.797 30 9.289 1 41.16 647 GLU A O 1
ATOM 5063 N N . ALA A 1 648 ? 31.547 28.266 10.234 1 39.5 648 ALA A N 1
ATOM 5064 C CA . ALA A 1 648 ? 31.234 28.875 11.523 1 39.5 648 ALA A CA 1
ATOM 5065 C C . ALA A 1 648 ? 32.156 30.062 11.805 1 39.5 648 ALA A C 1
ATOM 5067 O O . ALA A 1 648 ? 31.75 31 12.492 1 39.5 648 ALA A O 1
ATOM 5068 N N . HIS A 1 649 ? 33.312 29.906 11.227 1 33.84 649 HIS A N 1
ATOM 5069 C CA . HIS A 1 649 ? 34.188 31.078 11.266 1 33.84 649 HIS A CA 1
ATOM 5070 C C . HIS A 1 649 ? 33.719 32.156 10.297 1 33.84 649 HIS A C 1
ATOM 5072 O O . HIS A 1 649 ? 33.906 33.344 10.531 1 33.84 649 HIS A O 1
ATOM 5078 N N . GLU A 1 650 ? 33.281 31.703 9.109 1 33.47 650 GLU A N 1
ATOM 5079 C CA . GLU A 1 650 ? 32.875 32.688 8.125 1 33.47 650 GLU A CA 1
ATOM 5080 C C . GLU A 1 650 ? 31.469 33.25 8.438 1 33.47 650 GLU A C 1
ATOM 5082 O O . GLU A 1 650 ? 31.156 34.375 8.102 1 33.47 650 GLU A O 1
ATOM 5087 N N . ALA A 1 651 ? 30.531 32.406 8.75 1 34.75 651 ALA A N 1
ATOM 5088 C CA . ALA A 1 651 ? 29.203 32.969 9 1 34.75 651 ALA A CA 1
ATOM 5089 C C . ALA A 1 651 ? 29.25 34 10.109 1 34.75 651 ALA A C 1
ATOM 5091 O O . ALA A 1 651 ? 28.297 34.781 10.266 1 34.75 651 ALA A O 1
ATOM 5092 N N . SER A 1 652 ? 30.094 33.844 10.945 1 30.56 652 SER A N 1
ATOM 5093 C CA . SER A 1 652 ? 30.25 35 11.812 1 30.56 652 SER A CA 1
ATOM 5094 C C . SER A 1 652 ? 30.812 36.219 11.055 1 30.56 652 SER A C 1
ATOM 5096 O O . SER A 1 652 ? 30.938 37.312 11.609 1 30.56 652 SER A O 1
ATOM 5098 N N . SER A 1 653 ? 31.422 35.812 9.938 1 28.39 653 SER A N 1
ATOM 5099 C CA . SER A 1 653 ? 32.062 36.938 9.289 1 28.39 653 SER A CA 1
ATOM 5100 C C . SER A 1 653 ? 31.141 37.594 8.258 1 28.39 653 SER A C 1
ATOM 5102 O O . SER A 1 653 ? 31.578 38.406 7.438 1 28.39 653 SER A O 1
ATOM 5104 N N . ALA A 1 654 ? 29.984 37.062 7.98 1 29.38 654 ALA A N 1
ATOM 5105 C CA . ALA A 1 654 ? 29.312 37.812 6.922 1 29.38 654 ALA A CA 1
ATOM 5106 C C . ALA A 1 654 ? 29.203 39.281 7.277 1 29.38 654 ALA A C 1
ATOM 5108 O O . ALA A 1 654 ? 28.828 39.656 8.398 1 29.38 654 ALA A O 1
ATOM 5109 N N . PRO A 1 655 ? 29.781 40.125 6.523 1 27.97 655 PRO A N 1
ATOM 5110 C CA . PRO A 1 655 ? 29.641 41.562 6.703 1 27.97 655 PRO A CA 1
ATOM 5111 C C . PRO A 1 655 ? 28.188 42 6.871 1 27.97 655 PRO A C 1
ATOM 5113 O O . PRO A 1 655 ? 27.328 41.562 6.113 1 27.97 655 PRO A O 1
ATOM 5116 N N . THR A 1 656 ? 27.688 42.062 8.023 1 27.14 656 THR A N 1
ATOM 5117 C CA . THR A 1 656 ? 26.406 42.75 8.156 1 27.14 656 THR A CA 1
ATOM 5118 C C . THR A 1 656 ? 26.359 43.969 7.242 1 27.14 656 THR A C 1
ATOM 5120 O O . THR A 1 656 ? 27.375 44.625 7.023 1 27.14 656 THR A O 1
ATOM 5123 N N . ARG A 1 657 ? 25.547 44 6.238 1 29.02 657 ARG A N 1
ATOM 5124 C CA . ARG A 1 657 ? 25.391 45.219 5.48 1 29.02 657 ARG A CA 1
ATOM 5125 C C . ARG A 1 657 ? 25.641 46.438 6.367 1 29.02 657 ARG A C 1
ATOM 5127 O O . ARG A 1 657 ? 25.281 46.438 7.543 1 29.02 657 ARG A O 1
ATOM 5134 N N . PRO A 1 658 ? 26.594 47.375 5.992 1 28.08 658 PRO A N 1
ATOM 5135 C CA . PRO A 1 658 ? 26.766 48.625 6.715 1 28.08 658 PRO A CA 1
ATOM 5136 C C . PRO A 1 658 ? 25.453 49.219 7.215 1 28.08 658 PRO A C 1
ATOM 5138 O O . PRO A 1 658 ? 24.484 49.312 6.449 1 28.08 658 PRO A O 1
ATOM 5141 N N . SER A 1 659 ? 25.047 48.844 8.398 1 27.03 659 SER A N 1
ATOM 5142 C CA . SER A 1 659 ? 23.969 49.75 8.789 1 27.03 659 SER A CA 1
ATOM 5143 C C . SER A 1 659 ? 24.281 51.188 8.391 1 27.03 659 SER A C 1
ATOM 5145 O O . SER A 1 659 ? 25.453 51.531 8.203 1 27.03 659 SER A O 1
ATOM 5147 N N . PRO A 1 660 ? 23.562 52.094 8.203 1 30.52 660 PRO A N 1
ATOM 5148 C CA . PRO A 1 660 ? 24.109 53.438 8.031 1 30.52 660 PRO A CA 1
ATOM 5149 C C . PRO A 1 660 ? 25.312 53.688 8.938 1 30.52 660 PRO A C 1
ATOM 5151 O O . PRO A 1 660 ? 25.516 53 9.93 1 30.52 660 PRO A O 1
ATOM 5154 N N . ALA A 1 661 ? 26.406 54.625 8.719 1 34.16 661 ALA A N 1
ATOM 5155 C CA . ALA A 1 661 ? 27.719 55.031 9.188 1 34.16 661 ALA A CA 1
ATOM 5156 C C . ALA A 1 661 ? 27.844 54.875 10.695 1 34.16 661 ALA A C 1
ATOM 5158 O O . ALA A 1 661 ? 28.906 54.438 11.188 1 34.16 661 ALA A O 1
ATOM 5159 N N . GLY A 1 662 ? 27.047 55.344 11.547 1 39.41 662 GLY A N 1
ATOM 5160 C CA . GLY A 1 662 ? 27.5 55.938 12.797 1 39.41 662 GLY A CA 1
ATOM 5161 C C . GLY A 1 662 ? 27.672 54.906 13.914 1 39.41 662 GLY A C 1
ATOM 5162 O O . GLY A 1 662 ? 28.312 55.188 14.93 1 39.41 662 GLY A O 1
ATOM 5163 N N . GLU A 1 663 ? 26.75 53.906 14.133 1 49.84 663 GLU A N 1
ATOM 5164 C CA . GLU A 1 663 ? 26.703 53.438 15.508 1 49.84 663 GLU A CA 1
ATOM 5165 C C . GLU A 1 663 ? 27.719 52.312 15.734 1 49.84 663 GLU A C 1
ATOM 5167 O O . GLU A 1 663 ? 27.781 51.344 14.961 1 49.84 663 GLU A O 1
ATOM 5172 N N . VAL A 1 664 ? 28.766 52.438 16.531 1 65.12 664 VAL A N 1
ATOM 5173 C CA . VAL A 1 664 ? 29.828 51.531 16.969 1 65.12 664 VAL A CA 1
ATOM 5174 C C . VAL A 1 664 ? 29.219 50.25 17.562 1 65.12 664 VAL A C 1
ATOM 5176 O O . VAL A 1 664 ? 28.406 50.344 18.484 1 65.12 664 VAL A O 1
ATOM 5179 N N . PRO A 1 665 ? 29.422 49.156 16.953 1 72.44 665 PRO A N 1
ATOM 5180 C CA . PRO A 1 665 ? 28.875 47.938 17.5 1 72.44 665 PRO A CA 1
ATOM 5181 C C . PRO A 1 665 ? 29.234 47.719 18.969 1 72.44 665 PRO A C 1
ATOM 5183 O O . PRO A 1 665 ? 30.359 48 19.375 1 72.44 665 PRO A O 1
ATOM 5186 N N . LEU A 1 666 ? 28.219 47.344 19.828 1 78.81 666 LEU A N 1
ATOM 5187 C CA . LEU A 1 666 ? 28.375 47.125 21.25 1 78.81 666 LEU A CA 1
ATOM 5188 C C . LEU A 1 666 ? 28.234 45.656 21.594 1 78.81 666 LEU A C 1
ATOM 5190 O O . LEU A 1 666 ? 27.266 45 21.188 1 78.81 666 LEU A O 1
ATOM 5194 N N . HIS A 1 667 ? 29.203 45 22.172 1 80.69 667 HIS A N 1
ATOM 5195 C CA . HIS A 1 667 ? 29.156 43.656 22.688 1 80.69 667 HIS A CA 1
ATOM 5196 C C . HIS A 1 667 ? 29.078 43.625 24.203 1 80.69 667 HIS A C 1
ATOM 5198 O O . HIS A 1 667 ? 29.922 44.219 24.891 1 80.69 667 HIS A O 1
ATOM 5204 N N . ASP A 1 668 ? 28.094 42.906 24.703 1 79.25 668 ASP A N 1
ATOM 5205 C CA . ASP A 1 668 ? 27.859 42.875 26.141 1 79.25 668 ASP A CA 1
ATOM 5206 C C . ASP A 1 668 ? 28.5 41.625 26.781 1 79.25 668 ASP A C 1
ATOM 5208 O O . ASP A 1 668 ? 28.031 40.531 26.594 1 79.25 668 ASP A O 1
ATOM 5212 N N . PHE A 1 669 ? 29.531 41.781 27.531 1 78.44 669 PHE A N 1
ATOM 5213 C CA . PHE A 1 669 ? 30.234 40.688 28.219 1 78.44 669 PHE A CA 1
ATOM 5214 C C . PHE A 1 669 ? 30.078 40.844 29.734 1 78.44 669 PHE A C 1
ATOM 5216 O O . PHE A 1 669 ? 30.906 40.312 30.5 1 78.44 669 PHE A O 1
ATOM 5223 N N . ARG A 1 670 ? 29.047 41.375 30.203 1 80.75 670 ARG A N 1
ATOM 5224 C CA . ARG A 1 670 ? 28.688 41.375 31.625 1 80.75 670 ARG A CA 1
ATOM 5225 C C . ARG A 1 670 ? 28.281 40 32.094 1 80.75 670 ARG A C 1
ATOM 5227 O O . ARG A 1 670 ? 27.609 39.25 31.391 1 80.75 670 ARG A O 1
ATOM 5234 N N . GLY A 1 671 ? 28.688 39.562 33.281 1 76.94 671 GLY A N 1
ATOM 5235 C CA . GLY A 1 671 ? 28.438 38.219 33.812 1 76.94 671 GLY A CA 1
ATOM 5236 C C . GLY A 1 671 ? 29.438 37.188 33.312 1 76.94 671 GLY A C 1
ATOM 5237 O O . GLY A 1 671 ? 29.438 36.031 33.812 1 76.94 671 GLY A O 1
ATOM 5238 N N . VAL A 1 672 ? 30.375 37.625 32.5 1 77.38 672 VAL A N 1
ATOM 5239 C CA . VAL A 1 672 ? 31.391 36.688 31.984 1 77.38 672 VAL A CA 1
ATOM 5240 C C . VAL A 1 672 ? 32.688 36.875 32.781 1 77.38 672 VAL A C 1
ATOM 5242 O O . VAL A 1 672 ? 33.25 37.969 32.844 1 77.38 672 VAL A O 1
ATOM 5245 N N . PRO A 1 673 ? 33.062 35.844 33.344 1 75.06 673 PRO A N 1
ATOM 5246 C CA . PRO A 1 673 ? 34.219 36 34.219 1 75.06 673 PRO A CA 1
ATOM 5247 C C . PRO A 1 673 ? 35.531 36.094 33.438 1 75.06 673 PRO A C 1
ATOM 5249 O O . PRO A 1 673 ? 35.625 35.562 32.312 1 75.06 673 PRO A O 1
ATOM 5252 N N . CYS A 1 674 ? 36.531 36.625 33.969 1 74.06 674 CYS A N 1
ATOM 5253 C CA . CYS A 1 674 ? 37.875 36.594 33.438 1 74.06 674 CYS A CA 1
ATOM 5254 C C . CYS A 1 674 ? 38.469 35.188 33.5 1 74.06 674 CYS A C 1
ATOM 5256 O O . CYS A 1 674 ? 38.188 34.438 34.438 1 74.06 674 CYS A O 1
ATOM 5258 N N . PRO A 1 675 ? 39.094 34.688 32.531 1 68.19 675 PRO A N 1
ATOM 5259 C CA . PRO A 1 675 ? 39.594 35.406 31.375 1 68.19 675 PRO A CA 1
ATOM 5260 C C . PRO A 1 675 ? 38.719 35.25 30.141 1 68.19 675 PRO A C 1
ATOM 5262 O O . PRO A 1 675 ? 39.062 35.719 29.062 1 68.19 675 PRO A O 1
ATOM 5265 N N . ILE A 1 676 ? 37.688 34.688 30.375 1 78.62 676 ILE A N 1
ATOM 5266 C CA . ILE A 1 676 ? 36.812 34.344 29.266 1 78.62 676 ILE A CA 1
ATOM 5267 C C . ILE A 1 676 ? 36.312 35.625 28.578 1 78.62 676 ILE A C 1
ATOM 5269 O O . ILE A 1 676 ? 36.156 35.656 27.344 1 78.62 676 ILE A O 1
ATOM 5273 N N . ASN A 1 677 ? 36.062 36.562 29.406 1 78.88 677 ASN A N 1
ATOM 5274 C CA . ASN A 1 677 ? 35.625 37.844 28.828 1 78.88 677 ASN A CA 1
ATOM 5275 C C . ASN A 1 677 ? 36.656 38.406 27.891 1 78.88 677 ASN A C 1
ATOM 5277 O O . ASN A 1 677 ? 36.312 39 26.859 1 78.88 677 ASN A O 1
ATOM 5281 N N . PHE A 1 678 ? 37.906 38.156 28.156 1 80.19 678 PHE A N 1
ATOM 5282 C CA . PHE A 1 678 ? 39 38.562 27.266 1 80.19 678 PHE A CA 1
ATOM 5283 C C . PHE A 1 678 ? 39 37.719 26 1 80.19 678 PHE A C 1
ATOM 5285 O O . PHE A 1 678 ? 39.125 38.25 24.891 1 80.19 678 PHE A O 1
ATOM 5292 N N . VAL A 1 679 ? 38.938 36.531 26.172 1 78.19 679 VAL A N 1
ATOM 5293 C CA . VAL A 1 679 ? 38.969 35.625 25.047 1 78.19 679 VAL A CA 1
ATOM 5294 C C . VAL A 1 679 ? 37.812 35.938 24.094 1 78.19 679 VAL A C 1
ATOM 5296 O O . VAL A 1 679 ? 38 35.969 22.875 1 78.19 679 VAL A O 1
ATOM 5299 N N . LYS A 1 680 ? 36.75 36.281 24.672 1 80.06 680 LYS A N 1
ATOM 5300 C CA . LYS A 1 680 ? 35.594 36.656 23.859 1 80.06 680 LYS A CA 1
ATOM 5301 C C . LYS A 1 680 ? 35.844 37.969 23.125 1 80.06 680 LYS A C 1
ATOM 5303 O O . LYS A 1 680 ? 35.531 38.094 21.953 1 80.06 680 LYS A O 1
ATOM 5308 N N . ALA A 1 681 ? 36.344 38.812 23.844 1 80.5 681 ALA A N 1
ATOM 5309 C CA . ALA A 1 681 ? 36.656 40.094 23.234 1 80.5 681 ALA A CA 1
ATOM 5310 C C . ALA A 1 681 ? 37.688 39.938 22.094 1 80.5 681 ALA A C 1
ATOM 5312 O O . ALA A 1 681 ? 37.531 40.531 21.031 1 80.5 681 ALA A O 1
ATOM 5313 N N . LYS A 1 682 ? 38.594 39.125 22.344 1 78.75 682 LYS A N 1
ATOM 5314 C CA . LYS A 1 682 ? 39.625 38.812 21.328 1 78.75 682 LYS A CA 1
ATOM 5315 C C . LYS A 1 682 ? 38.969 38.156 20.094 1 78.75 682 LYS A C 1
ATOM 5317 O O . LYS A 1 682 ? 39.312 38.531 18.969 1 78.75 682 LYS A O 1
ATOM 5322 N N . LEU A 1 683 ? 38.219 37.375 20.344 1 77.25 683 LEU A N 1
ATOM 5323 C CA . LEU A 1 683 ? 37.562 36.656 19.25 1 77.25 683 LEU A CA 1
ATOM 5324 C C . LEU A 1 683 ? 36.688 37.625 18.422 1 77.25 683 LEU A C 1
ATOM 5326 O O . LEU A 1 683 ? 36.688 37.531 17.203 1 77.25 683 LEU A O 1
ATOM 5330 N N . VAL A 1 684 ? 36.031 38.469 19.125 1 77.81 684 VAL A N 1
ATOM 5331 C CA . VAL A 1 684 ? 35.25 39.5 18.438 1 77.81 684 VAL A CA 1
ATOM 5332 C C . VAL A 1 684 ? 36.156 40.344 17.578 1 77.81 684 VAL A C 1
ATOM 5334 O O . VAL A 1 684 ? 35.875 40.625 16.406 1 77.81 684 VAL A O 1
ATOM 5337 N N . LEU A 1 685 ? 37.219 40.656 18.078 1 78.81 685 LEU A N 1
ATOM 5338 C CA . LEU A 1 685 ? 38.156 41.562 17.391 1 78.81 685 LEU A CA 1
ATOM 5339 C C . LEU A 1 685 ? 38.844 40.844 16.219 1 78.81 685 LEU A C 1
ATOM 5341 O O . LEU A 1 685 ? 39.094 41.438 15.188 1 78.81 685 LEU A O 1
ATOM 5345 N N . GLU A 1 686 ? 39.062 39.688 16.328 1 75.75 686 GLU A N 1
ATOM 5346 C CA . GLU A 1 686 ? 39.719 38.906 15.273 1 75.75 686 GLU A CA 1
ATOM 5347 C C . GLU A 1 686 ? 38.812 38.781 14.047 1 75.75 686 GLU A C 1
ATOM 5349 O O . GLU A 1 686 ? 39.281 38.688 12.914 1 75.75 686 GLU A O 1
ATOM 5354 N N . LEU A 1 687 ? 37.625 39 14.328 1 70.44 687 LEU A N 1
ATOM 5355 C CA . LEU A 1 687 ? 36.625 38.875 13.281 1 70.44 687 LEU A CA 1
ATOM 5356 C C . LEU A 1 687 ? 36.344 40.188 12.602 1 70.44 687 LEU A C 1
ATOM 5358 O O . LEU A 1 687 ? 35.625 40.25 11.602 1 70.44 687 LEU A O 1
ATOM 5362 N N . LEU A 1 688 ? 36.906 41.188 13.062 1 73 688 LEU A N 1
ATOM 5363 C CA . LEU A 1 688 ? 36.656 42.531 12.562 1 73 688 LEU A CA 1
ATOM 5364 C C . LEU A 1 688 ? 37.812 43.031 11.711 1 73 688 LEU A C 1
ATOM 5366 O O . LEU A 1 688 ? 38.969 42.656 11.953 1 73 688 LEU A O 1
ATOM 5370 N N . PRO A 1 689 ? 37.531 43.75 10.68 1 76.62 689 PRO A N 1
ATOM 5371 C CA . PRO A 1 689 ? 38.656 44.375 9.938 1 76.62 689 PRO A CA 1
ATOM 5372 C C . PRO A 1 689 ? 39.469 45.312 10.797 1 76.62 689 PRO A C 1
ATOM 5374 O O . PRO A 1 689 ? 38.938 45.906 11.758 1 76.62 689 PRO A O 1
ATOM 5377 N N . SER A 1 690 ? 40.656 45.438 10.312 1 78.56 690 SER A N 1
ATOM 5378 C CA . SER A 1 690 ? 41.562 46.344 11 1 78.56 690 SER A CA 1
ATOM 5379 C C . SER A 1 690 ? 41 47.781 10.961 1 78.56 690 SER A C 1
ATOM 5381 O O . SER A 1 690 ? 40.438 48.188 9.945 1 78.56 690 SER A O 1
ATOM 5383 N N . GLY A 1 691 ? 41 48.438 12.023 1 78.62 691 GLY A N 1
ATOM 5384 C CA . GLY A 1 691 ? 40.562 49.812 12.117 1 78.62 691 GLY A CA 1
ATOM 5385 C C . GLY A 1 691 ? 39.125 49.938 12.594 1 78.62 691 GLY A C 1
ATOM 5386 O O . GLY A 1 691 ? 38.625 51.031 12.875 1 78.62 691 GLY A O 1
ATOM 5387 N N . THR A 1 692 ? 38.531 48.875 12.719 1 78.94 692 THR A N 1
ATOM 5388 C CA . THR A 1 692 ? 37.125 48.875 13.125 1 78.94 692 THR A CA 1
ATOM 5389 C C . THR A 1 692 ? 37 49.125 14.617 1 78.94 692 THR A C 1
ATOM 5391 O O . THR A 1 692 ? 37.812 48.656 15.406 1 78.94 692 THR A O 1
ATOM 5394 N N . GLU A 1 693 ? 35.906 49.938 14.906 1 80.62 693 GLU A N 1
ATOM 5395 C CA . GLU A 1 693 ? 35.625 50.25 16.297 1 80.62 693 GLU A CA 1
ATOM 5396 C C . GLU A 1 693 ? 34.531 49.375 16.875 1 80.62 693 GLU A C 1
ATOM 5398 O O . GLU A 1 693 ? 33.531 49.094 16.188 1 80.62 693 GLU A O 1
ATOM 5403 N N . VAL A 1 694 ? 34.75 49 18.094 1 85.12 694 VAL A N 1
ATOM 5404 C CA . VAL A 1 694 ? 33.781 48.156 18.781 1 85.12 694 VAL A CA 1
ATOM 5405 C C . VAL A 1 694 ? 33.719 48.531 20.25 1 85.12 694 VAL A C 1
ATOM 5407 O O . VAL A 1 694 ? 34.719 48.969 20.828 1 85.12 694 VAL A O 1
ATOM 5410 N N . GLU A 1 695 ? 32.5 48.312 20.75 1 85.06 695 GLU A N 1
ATOM 5411 C CA . GLU A 1 695 ? 32.344 48.594 22.172 1 85.06 695 GLU A CA 1
ATOM 5412 C C . GLU A 1 695 ? 32.031 47.312 22.938 1 85.06 695 GLU A C 1
ATOM 5414 O O . GLU A 1 695 ? 31.344 46.406 22.438 1 85.06 695 GLU A O 1
ATOM 5419 N N . PHE A 1 696 ? 32.562 47.188 24.078 1 86.5 696 PHE A N 1
ATOM 5420 C CA . PHE A 1 696 ? 32.312 46.062 24.984 1 86.5 696 PHE A CA 1
ATOM 5421 C C . PHE A 1 696 ? 31.766 46.562 26.312 1 86.5 696 PHE A C 1
ATOM 5423 O O . PHE A 1 696 ? 32.25 47.562 26.859 1 86.5 696 PHE A O 1
ATOM 5430 N N . LEU A 1 697 ? 30.781 45.906 26.891 1 84.5 697 LEU A N 1
ATOM 5431 C CA . LEU A 1 697 ? 30.328 46.125 28.266 1 84.5 697 LEU A CA 1
ATOM 5432 C C . LEU A 1 697 ? 30.922 45.062 29.203 1 84.5 697 LEU A C 1
ATOM 5434 O O . LEU A 1 697 ? 30.812 43.875 28.953 1 84.5 697 LEU A O 1
ATOM 5438 N N . LEU A 1 698 ? 31.531 45.531 30.266 1 85.88 698 LEU A N 1
ATOM 5439 C CA . LEU A 1 698 ? 32.25 44.688 31.219 1 85.88 698 LEU A CA 1
ATOM 5440 C C . LEU A 1 698 ? 31.797 45 32.656 1 85.88 698 LEU A C 1
ATOM 5442 O O . LEU A 1 698 ? 31.438 46.125 32.969 1 85.88 698 LEU A O 1
ATOM 5446 N N . ASP A 1 699 ? 31.812 44.031 33.5 1 80.62 699 ASP A N 1
ATOM 5447 C CA . ASP A 1 699 ? 31.5 44.219 34.906 1 80.62 699 ASP A CA 1
ATOM 5448 C C . ASP A 1 699 ? 32.625 44.969 35.625 1 80.62 699 ASP A C 1
ATOM 5450 O O . ASP A 1 699 ? 33.781 44.969 35.156 1 80.62 699 ASP A O 1
ATOM 5454 N N . ASP A 1 700 ? 32.375 45.469 36.688 1 81.19 700 ASP A N 1
ATOM 5455 C CA . ASP A 1 700 ? 33.344 46.125 37.562 1 81.19 700 ASP A CA 1
ATOM 5456 C C . ASP A 1 700 ? 34.25 45.094 38.219 1 81.19 700 ASP A C 1
ATOM 5458 O O . ASP A 1 700 ? 33.875 43.938 38.375 1 81.19 700 ASP A O 1
ATOM 5462 N N . GLY A 1 701 ? 35.531 45.469 38.5 1 82.12 701 GLY A N 1
ATOM 5463 C CA . GLY A 1 701 ? 36.5 44.594 39.156 1 82.12 701 GLY A CA 1
ATOM 5464 C C . GLY A 1 701 ? 37.562 44.062 38.188 1 82.12 701 GLY A C 1
ATOM 5465 O O . GLY A 1 701 ? 38.094 44.844 37.375 1 82.12 701 GLY A O 1
ATOM 5466 N N . GLN A 1 702 ? 37.688 42.781 38.094 1 80.5 702 GLN A N 1
ATOM 5467 C CA . GLN A 1 702 ? 38.781 42.188 37.344 1 80.5 702 GLN A CA 1
ATOM 5468 C C . GLN A 1 702 ? 38.594 42.344 35.844 1 80.5 702 GLN A C 1
ATOM 5470 O O . GLN A 1 702 ? 39.562 42.625 35.125 1 80.5 702 GLN A O 1
ATOM 5475 N N . PRO A 1 703 ? 37.438 42.25 35.406 1 82.38 703 PRO A N 1
ATOM 5476 C CA . PRO A 1 703 ? 37.281 42.344 33.969 1 82.38 703 PRO A CA 1
ATOM 5477 C C . PRO A 1 703 ? 37.719 43.719 33.406 1 82.38 703 PRO A C 1
ATOM 5479 O O . PRO A 1 703 ? 38.375 43.75 32.344 1 82.38 703 PRO A O 1
ATOM 5482 N N . ILE A 1 704 ? 37.438 44.75 34.031 1 84.81 704 ILE A N 1
ATOM 5483 C CA . ILE A 1 704 ? 37.781 46.062 33.5 1 84.81 704 ILE A CA 1
ATOM 5484 C C . ILE A 1 704 ? 39.281 46.344 33.656 1 84.81 704 ILE A C 1
ATOM 5486 O O . ILE A 1 704 ? 39.844 47.125 32.906 1 84.81 704 ILE A O 1
ATOM 5490 N N . GLU A 1 705 ? 39.875 45.656 34.531 1 82.5 705 GLU A N 1
ATOM 5491 C CA . GLU A 1 705 ? 41.312 45.812 34.75 1 82.5 705 GLU A CA 1
ATOM 5492 C C . GLU A 1 705 ? 42.094 44.969 33.719 1 82.5 705 GLU A C 1
ATOM 5494 O O . GLU A 1 705 ? 43.125 45.438 33.188 1 82.5 705 GLU A O 1
ATOM 5499 N N . ASN A 1 706 ? 41.594 43.844 33.375 1 82.25 706 ASN A N 1
ATOM 5500 C CA . ASN A 1 706 ? 42.344 42.875 32.594 1 82.25 706 ASN A CA 1
ATOM 5501 C C . ASN A 1 706 ? 42.062 43 31.109 1 82.25 706 ASN A C 1
ATOM 5503 O O . ASN A 1 706 ? 42.969 42.906 30.281 1 82.25 706 ASN A O 1
ATOM 5507 N N . VAL A 1 707 ? 40.875 43.188 30.734 1 85.94 707 VAL A N 1
ATOM 5508 C CA . VAL A 1 707 ? 40.5 43.094 29.328 1 85.94 707 VAL A CA 1
ATOM 5509 C C . VAL A 1 707 ? 41.156 44.25 28.547 1 85.94 707 VAL A C 1
ATOM 5511 O O . VAL A 1 707 ? 41.812 44 27.531 1 85.94 707 VAL A O 1
ATOM 5514 N N . PRO A 1 708 ? 41 45.438 29.047 1 86.12 708 PRO A N 1
ATOM 5515 C CA . PRO A 1 708 ? 41.625 46.5 28.281 1 86.12 708 PRO A CA 1
ATOM 5516 C C . PRO A 1 708 ? 43.156 46.344 28.203 1 86.12 708 PRO A C 1
ATOM 5518 O O . PRO A 1 708 ? 43.75 46.562 27.141 1 86.12 708 PRO A O 1
ATOM 5521 N N . ALA A 1 709 ? 43.719 45.938 29.25 1 84 709 ALA A N 1
ATOM 5522 C CA . ALA A 1 709 ? 45.188 45.75 29.281 1 84 709 ALA A CA 1
ATOM 5523 C C . ALA A 1 709 ? 45.625 44.656 28.328 1 84 709 ALA A C 1
ATOM 5525 O O . ALA A 1 709 ? 46.625 44.781 27.625 1 84 709 ALA A O 1
ATOM 5526 N N . SER A 1 710 ? 44.875 43.562 28.297 1 83.19 710 SER A N 1
ATOM 5527 C CA . SER A 1 710 ? 45.188 42.406 27.453 1 83.19 710 SER A CA 1
ATOM 5528 C C . SER A 1 710 ? 44.969 42.75 25.969 1 83.19 710 SER A C 1
ATOM 5530 O O . SER A 1 710 ? 45.75 42.312 25.109 1 83.19 710 SER A O 1
ATOM 5532 N N . LEU A 1 711 ? 44.031 43.531 25.688 1 86.19 711 LEU A N 1
ATOM 5533 C CA . LEU A 1 711 ? 43.781 43.938 24.312 1 86.19 711 LEU A CA 1
ATOM 5534 C C . LEU A 1 711 ? 44.844 44.906 23.812 1 86.19 711 LEU A C 1
ATOM 5536 O O . LEU A 1 711 ? 45.312 44.781 22.672 1 86.19 711 LEU A O 1
ATOM 5540 N N . GLU A 1 712 ? 45.281 45.781 24.672 1 82.88 712 GLU A N 1
ATOM 5541 C CA . GLU A 1 712 ? 46.375 46.688 24.344 1 82.88 712 GLU A CA 1
ATOM 5542 C C . GLU A 1 712 ? 47.688 45.906 24.156 1 82.88 712 GLU A C 1
ATOM 5544 O O . GLU A 1 712 ? 48.5 46.219 23.281 1 82.88 712 GLU A O 1
ATOM 5549 N N . GLY A 1 713 ? 47.781 44.844 24.859 1 82.06 713 GLY A N 1
ATOM 5550 C CA . GLY A 1 713 ? 48.938 43.969 24.734 1 82.06 713 GLY A CA 1
ATOM 5551 C C . GLY A 1 713 ? 48.969 43.25 23.391 1 82.06 713 GLY A C 1
ATOM 5552 O O . GLY A 1 713 ? 50.031 42.875 22.906 1 82.06 713 GLY A O 1
ATOM 5553 N N . GLU A 1 714 ? 47.812 43.156 22.828 1 80.62 714 GLU A N 1
ATOM 5554 C CA . GLU A 1 714 ? 47.719 42.5 21.531 1 80.62 714 GLU A CA 1
ATOM 5555 C C . GLU A 1 714 ? 47.75 43.5 20.391 1 80.62 714 GLU A C 1
ATOM 5557 O O . GLU A 1 714 ? 47.562 43.156 19.234 1 80.62 714 GLU A O 1
ATOM 5562 N N . GLY A 1 715 ? 47.781 44.75 20.688 1 81.62 715 GLY A N 1
ATOM 5563 C CA . GLY A 1 715 ? 48 45.781 19.703 1 81.62 715 GLY A CA 1
ATOM 5564 C C . GLY A 1 715 ? 46.781 46.625 19.422 1 81.62 715 GLY A C 1
ATOM 5565 O O . GLY A 1 715 ? 46.812 47.562 18.609 1 81.62 715 GLY A O 1
ATOM 5566 N N . HIS A 1 716 ? 45.781 46.344 20.078 1 84.12 716 HIS A N 1
ATOM 5567 C CA . HIS A 1 716 ? 44.562 47.125 19.875 1 84.12 716 HIS A CA 1
ATOM 5568 C C . HIS A 1 716 ? 44.562 48.406 20.703 1 84.12 716 HIS A C 1
ATOM 5570 O O . HIS A 1 716 ? 45.281 48.5 21.672 1 84.12 716 HIS A O 1
ATOM 5576 N N . GLU A 1 717 ? 43.781 49.281 20.156 1 87.5 717 GLU A N 1
ATOM 5577 C CA . GLU A 1 717 ? 43.688 50.562 20.859 1 87.5 717 GLU A CA 1
ATOM 5578 C C . GLU A 1 717 ? 42.406 50.688 21.656 1 87.5 717 GLU A C 1
ATOM 5580 O O . GLU A 1 717 ? 41.312 50.562 21.078 1 87.5 717 GLU A O 1
ATOM 5585 N N . VAL A 1 718 ? 42.469 50.844 22.953 1 84.94 718 VAL A N 1
ATOM 5586 C CA . VAL A 1 718 ? 41.281 51.188 23.75 1 84.94 718 VAL A CA 1
ATOM 5587 C C . VAL A 1 718 ? 41.094 52.688 23.781 1 84.94 718 VAL A C 1
ATOM 5589 O O . VAL A 1 718 ? 41.875 53.406 24.406 1 84.94 718 VAL A O 1
ATOM 5592 N N . VAL A 1 719 ? 40.094 53.188 23.062 1 85.44 719 VAL A N 1
ATOM 5593 C CA . VAL A 1 719 ? 39.906 54.594 22.781 1 85.44 719 VAL A CA 1
ATOM 5594 C C . VAL A 1 719 ? 39.375 55.312 24.031 1 85.44 719 VAL A C 1
ATOM 5596 O O . VAL A 1 719 ? 39.875 56.375 24.375 1 85.44 719 VAL A O 1
ATOM 5599 N N . TRP A 1 720 ? 38.344 54.781 24.672 1 84.75 720 TRP A N 1
ATOM 5600 C CA . TRP A 1 720 ? 37.875 55.344 25.938 1 84.75 720 TRP A CA 1
ATOM 5601 C C . TRP A 1 720 ? 37.219 54.25 26.797 1 84.75 720 TRP A C 1
ATOM 5603 O O . TRP A 1 720 ? 36.812 53.188 26.281 1 84.75 720 TRP A O 1
ATOM 5613 N N . LYS A 1 721 ? 37.188 54.344 28.047 1 83.06 721 LYS A N 1
ATOM 5614 C CA . LYS A 1 721 ? 36.5 53.562 29.062 1 83.06 721 LYS A CA 1
ATOM 5615 C C . LYS A 1 721 ? 35.5 54.438 29.844 1 83.06 721 LYS A C 1
ATOM 5617 O O . LYS A 1 721 ? 35.875 55.531 30.312 1 83.06 721 LYS A O 1
ATOM 5622 N N . ARG A 1 722 ? 34.281 54.031 29.797 1 82 722 ARG A N 1
ATOM 5623 C CA . ARG A 1 722 ? 33.281 54.812 30.516 1 82 722 ARG A CA 1
ATOM 5624 C C . ARG A 1 722 ? 32.469 53.938 31.484 1 82 722 ARG A C 1
ATOM 5626 O O . ARG A 1 722 ? 32.062 52.844 31.109 1 82 722 ARG A O 1
ATOM 5633 N N . LYS A 1 723 ? 32.375 54.25 32.75 1 81.06 723 LYS A N 1
ATOM 5634 C CA . LYS A 1 723 ? 31.531 53.562 33.719 1 81.06 723 LYS A CA 1
ATOM 5635 C C . LYS A 1 723 ? 30.062 53.875 33.469 1 81.06 723 LYS A C 1
ATOM 5637 O O . LYS A 1 723 ? 29.672 55.031 33.344 1 81.06 723 LYS A O 1
ATOM 5642 N N . GLU A 1 724 ? 29.234 52.906 33.219 1 79.19 724 GLU A N 1
ATOM 5643 C CA . GLU A 1 724 ? 27.781 53 33.031 1 79.19 724 GLU A CA 1
ATOM 5644 C C . GLU A 1 724 ? 27.047 52.188 34.094 1 79.19 724 GLU A C 1
ATOM 5646 O O . GLU A 1 724 ? 26.875 50.969 33.938 1 79.19 724 GLU A O 1
ATOM 5651 N N . GLY A 1 725 ? 26.672 52.75 35.188 1 75.44 725 GLY A N 1
ATOM 5652 C CA . GLY A 1 725 ? 26.078 52.062 36.312 1 75.44 725 GLY A CA 1
ATOM 5653 C C . GLY A 1 725 ? 27.047 51.125 37.031 1 75.44 725 GLY A C 1
ATOM 5654 O O . GLY A 1 725 ? 28.109 51.562 37.469 1 75.44 725 GLY A O 1
ATOM 5655 N N . ALA A 1 726 ? 26.703 49.875 37.062 1 77 726 ALA A N 1
ATOM 5656 C CA . ALA A 1 726 ? 27.531 48.875 37.75 1 77 726 ALA A CA 1
ATOM 5657 C C . ALA A 1 726 ? 28.516 48.219 36.781 1 77 726 ALA A C 1
ATOM 5659 O O . ALA A 1 726 ? 29.312 47.375 37.188 1 77 726 ALA A O 1
ATOM 5660 N N . SER A 1 727 ? 28.453 48.688 35.594 1 82.12 727 SER A N 1
ATOM 5661 C CA . SER A 1 727 ? 29.312 48.094 34.594 1 82.12 727 SER A CA 1
ATOM 5662 C C . SER A 1 727 ? 30.141 49.125 33.844 1 82.12 727 SER A C 1
ATOM 5664 O O . SER A 1 727 ? 29.953 50.344 34.062 1 82.12 727 SER A O 1
ATOM 5666 N N . TRP A 1 728 ? 31.047 48.656 33.062 1 86.56 728 TRP A N 1
ATOM 5667 C CA . TRP A 1 728 ? 31.938 49.531 32.281 1 86.56 728 TRP A CA 1
ATOM 5668 C C . TRP A 1 728 ? 31.75 49.281 30.781 1 86.56 728 TRP A C 1
ATOM 5670 O O . TRP A 1 728 ? 31.562 48.156 30.344 1 86.56 728 TRP A O 1
ATOM 5680 N N . ARG A 1 729 ? 31.766 50.406 30.031 1 87.06 729 ARG A N 1
ATOM 5681 C CA . ARG A 1 729 ? 31.797 50.344 28.562 1 87.06 729 ARG A CA 1
ATOM 5682 C C . ARG A 1 729 ? 33.188 50.75 28.047 1 87.06 729 ARG A C 1
ATOM 5684 O O . ARG A 1 729 ? 33.688 51.812 28.391 1 87.06 729 ARG A O 1
ATOM 5691 N N . ILE A 1 730 ? 33.719 49.812 27.234 1 88.88 730 ILE A N 1
ATOM 5692 C CA . ILE A 1 730 ? 35 50.156 26.641 1 88.88 730 ILE A CA 1
ATOM 5693 C C . ILE A 1 730 ? 34.875 50.219 25.125 1 88.88 730 ILE A C 1
ATOM 5695 O O . ILE A 1 730 ? 34.125 49.469 24.516 1 88.88 730 ILE A O 1
ATOM 5699 N N . HIS A 1 731 ? 35.438 51.25 24.609 1 86.75 731 HIS A N 1
ATOM 5700 C CA . HIS A 1 731 ? 35.531 51.469 23.156 1 86.75 731 HIS A CA 1
ATOM 5701 C C . HIS A 1 731 ? 36.906 51.062 22.641 1 86.75 731 HIS A C 1
ATOM 5703 O O . HIS A 1 731 ? 37.906 51.625 23.078 1 86.75 731 HIS A O 1
ATOM 5709 N N . VAL A 1 732 ? 36.906 50 21.75 1 87.31 732 VAL A N 1
ATOM 5710 C CA . VAL A 1 732 ? 38.156 49.438 21.281 1 87.31 732 VAL A CA 1
ATOM 5711 C C . VAL A 1 732 ? 38.25 49.594 19.766 1 87.31 732 VAL A C 1
ATOM 5713 O O . VAL A 1 732 ? 37.281 49.375 19.047 1 87.31 732 VAL A O 1
ATOM 5716 N N . ARG A 1 733 ? 39.375 50.062 19.344 1 84.06 733 ARG A N 1
ATOM 5717 C CA . ARG A 1 733 ? 39.75 50.094 17.922 1 84.06 733 ARG A CA 1
ATOM 5718 C C . ARG A 1 733 ? 40.75 49 17.594 1 84.06 733 ARG A C 1
ATOM 5720 O O . ARG A 1 733 ? 41.812 48.938 18.203 1 84.06 733 ARG A O 1
ATOM 5727 N N . LYS A 1 734 ? 40.344 48.156 16.703 1 81 734 LYS A N 1
ATOM 5728 C CA . LYS A 1 734 ? 41.188 47.031 16.312 1 81 734 LYS A CA 1
ATOM 5729 C C . LYS A 1 734 ? 42.469 47.531 15.602 1 81 734 LYS A C 1
ATOM 5731 O O . LYS A 1 734 ? 42.375 48.375 14.711 1 81 734 LYS A O 1
ATOM 5736 N N . ALA A 1 735 ? 43.562 46.906 15.961 1 80.12 735 ALA A N 1
ATOM 5737 C CA . ALA A 1 735 ? 44.844 47.25 15.367 1 80.12 735 ALA A CA 1
ATOM 5738 C C . ALA A 1 735 ? 44.969 46.719 13.938 1 80.12 735 ALA A C 1
ATOM 5740 O O . ALA A 1 735 ? 44.375 45.719 13.602 1 80.12 735 ALA A O 1
ATOM 5741 N N . GLY A 1 736 ? 45.406 47.375 12.945 1 64.06 736 GLY A N 1
ATOM 5742 C CA . GLY A 1 736 ? 45.781 46.906 11.609 1 64.06 736 GLY A CA 1
ATOM 5743 C C . GLY A 1 736 ? 46.844 45.812 11.617 1 64.06 736 GLY A C 1
ATOM 5744 O O . GLY A 1 736 ? 47.688 45.781 12.5 1 64.06 736 GLY A O 1
ATOM 5745 N N . SER A 1 737 ? 46.594 44.625 10.961 1 50.69 737 SER A N 1
ATOM 5746 C CA . SER A 1 737 ? 47.75 43.781 10.719 1 50.69 737 SER A CA 1
ATOM 5747 C C . SER A 1 737 ? 48.875 44.531 10.047 1 50.69 737 SER A C 1
ATOM 5749 O O . SER A 1 737 ? 48.625 45.438 9.25 1 50.69 737 SER A O 1
ATOM 5751 N N . MET B 1 1 ? -11.852 -38.625 15.391 1 27.7 1 MET B N 1
ATOM 5752 C CA . MET B 1 1 ? -12.109 -37.25 14.969 1 27.7 1 MET B CA 1
ATOM 5753 C C . MET B 1 1 ? -11.703 -37.062 13.516 1 27.7 1 MET B C 1
ATOM 5755 O O . MET B 1 1 ? -10.547 -37.281 13.141 1 27.7 1 MET B O 1
ATOM 5759 N N . SER B 1 2 ? -12.398 -37.438 12.578 1 39.38 2 SER B N 1
ATOM 5760 C CA . SER B 1 2 ? -12.188 -37.469 11.133 1 39.38 2 SER B CA 1
ATOM 5761 C C . SER B 1 2 ? -11.406 -36.25 10.664 1 39.38 2 SER B C 1
ATOM 5763 O O . SER B 1 2 ? -11.844 -35.094 10.859 1 39.38 2 SER B O 1
ATOM 5765 N N . ALA B 1 3 ? -10.227 -36.281 10.641 1 49 3 ALA B N 1
ATOM 5766 C CA . ALA B 1 3 ? -9.281 -35.156 10.5 1 49 3 ALA B CA 1
ATOM 5767 C C . ALA B 1 3 ? -9.555 -34.375 9.219 1 49 3 ALA B C 1
ATOM 5769 O O . ALA B 1 3 ? -9.484 -34.938 8.117 1 49 3 ALA B O 1
ATOM 5770 N N . VAL B 1 4 ? -10.352 -33.312 9.234 1 60.41 4 VAL B N 1
ATOM 5771 C CA . VAL B 1 4 ? -10.859 -32.438 8.188 1 60.41 4 VAL B CA 1
ATOM 5772 C C . VAL B 1 4 ? -9.703 -31.859 7.379 1 60.41 4 VAL B C 1
ATOM 5774 O O . VAL B 1 4 ? -9.812 -31.688 6.164 1 60.41 4 VAL B O 1
ATOM 5777 N N . HIS B 1 5 ? -8.547 -31.844 7.973 1 75.31 5 HIS B N 1
ATOM 5778 C CA . HIS B 1 5 ? -7.406 -31.312 7.23 1 75.31 5 HIS B CA 1
ATOM 5779 C C . HIS B 1 5 ? -6.262 -32.312 7.195 1 75.31 5 HIS B C 1
ATOM 5781 O O . HIS B 1 5 ? -6.301 -33.344 7.891 1 75.31 5 HIS B O 1
ATOM 5787 N N . ILE B 1 6 ? -5.324 -32.156 6.406 1 83.88 6 ILE B N 1
ATOM 5788 C CA . ILE B 1 6 ? -4.23 -33.125 6.199 1 83.88 6 ILE B CA 1
ATOM 5789 C C . ILE B 1 6 ? -3.387 -33.219 7.469 1 83.88 6 ILE B C 1
ATOM 5791 O O . ILE B 1 6 ? -3.342 -32.25 8.266 1 83.88 6 ILE B O 1
ATOM 5795 N N . SER B 1 7 ? -2.807 -34.344 7.633 1 88.88 7 SER B N 1
ATOM 5796 C CA . SER B 1 7 ? -1.851 -34.562 8.719 1 88.88 7 SER B CA 1
ATOM 5797 C C . SER B 1 7 ? -0.434 -34.219 8.273 1 88.88 7 SER B C 1
ATOM 5799 O O . SER B 1 7 ? -0.029 -34.531 7.156 1 88.88 7 SER B O 1
ATOM 5801 N N . LEU B 1 8 ? 0.234 -33.531 9.148 1 92.88 8 LEU B N 1
ATOM 5802 C CA . LEU B 1 8 ? 1.618 -33.156 8.867 1 92.88 8 LEU B CA 1
ATOM 5803 C C . LEU B 1 8 ? 2.584 -34.125 9.539 1 92.88 8 LEU B C 1
ATOM 5805 O O . LEU B 1 8 ? 2.344 -34.562 10.664 1 92.88 8 LEU B O 1
ATOM 5809 N N . PRO B 1 9 ? 3.607 -34.438 8.828 1 89.31 9 PRO B N 1
ATOM 5810 C CA . PRO B 1 9 ? 4.59 -35.344 9.453 1 89.31 9 PRO B CA 1
ATOM 5811 C C . PRO B 1 9 ? 5.316 -34.688 10.625 1 89.31 9 PRO B C 1
ATOM 5813 O O . PRO B 1 9 ? 5.527 -33.469 10.625 1 89.31 9 PRO B O 1
ATOM 5816 N N . GLU B 1 10 ? 5.797 -35.469 11.531 1 86.81 10 GLU B N 1
ATOM 5817 C CA . GLU B 1 10 ? 6.473 -34.969 12.734 1 86.81 10 GLU B CA 1
ATOM 5818 C C . GLU B 1 10 ? 7.801 -34.312 12.391 1 86.81 10 GLU B C 1
ATOM 5820 O O . GLU B 1 10 ? 8.211 -33.375 13.047 1 86.81 10 GLU B O 1
ATOM 5825 N N . ARG B 1 11 ? 8.367 -34.781 11.391 1 85.81 11 ARG B N 1
ATOM 5826 C CA . ARG B 1 11 ? 9.664 -34.25 10.984 1 85.81 11 ARG B CA 1
ATOM 5827 C C . ARG B 1 11 ? 9.562 -32.781 10.633 1 85.81 11 ARG B C 1
ATOM 5829 O O . ARG B 1 11 ? 10.547 -32.031 10.711 1 85.81 11 ARG B O 1
ATOM 5836 N N . LEU B 1 12 ? 8.414 -32.406 10.258 1 91.94 12 LEU B N 1
ATOM 5837 C CA . LEU B 1 12 ? 8.211 -31 9.898 1 91.94 12 LEU B CA 1
ATOM 5838 C C . LEU B 1 12 ? 8.438 -30.078 11.094 1 91.94 12 LEU B C 1
ATOM 5840 O O . LEU B 1 12 ? 8.883 -28.938 10.938 1 91.94 12 LEU B O 1
ATOM 5844 N N . ARG B 1 13 ? 8.195 -30.516 12.25 1 92.44 13 ARG B N 1
ATOM 5845 C CA . ARG B 1 13 ? 8.469 -29.75 13.461 1 92.44 13 ARG B CA 1
ATOM 5846 C C . ARG B 1 13 ? 9.961 -29.469 13.594 1 92.44 13 ARG B C 1
ATOM 5848 O O . ARG B 1 13 ? 10.352 -28.375 14.023 1 92.44 13 ARG B O 1
ATOM 5855 N N . GLU B 1 14 ? 10.703 -30.484 13.219 1 88.5 14 GLU B N 1
ATOM 5856 C CA . GLU B 1 14 ? 12.148 -30.328 13.25 1 88.5 14 GLU B CA 1
ATOM 5857 C C . GLU B 1 14 ? 12.625 -29.328 12.188 1 88.5 14 GLU B C 1
ATOM 5859 O O . GLU B 1 14 ? 13.539 -28.547 12.43 1 88.5 14 GLU B O 1
ATOM 5864 N N . ASP B 1 15 ? 12.016 -29.406 11.094 1 90.44 15 ASP B N 1
ATOM 5865 C CA . ASP B 1 15 ? 12.352 -28.469 10.031 1 90.44 15 ASP B CA 1
ATOM 5866 C C . ASP B 1 15 ? 12.07 -27.031 10.469 1 90.44 15 ASP B C 1
ATOM 5868 O O . ASP B 1 15 ? 12.859 -26.125 10.188 1 90.44 15 ASP B O 1
ATOM 5872 N N . ILE B 1 16 ? 10.969 -26.797 11.156 1 96.44 16 ILE B N 1
ATOM 5873 C CA . ILE B 1 16 ? 10.578 -25.484 11.633 1 96.44 16 ILE B CA 1
ATOM 5874 C C . ILE B 1 16 ? 11.562 -25 12.688 1 96.44 16 ILE B C 1
ATOM 5876 O O . ILE B 1 16 ? 11.969 -23.828 12.688 1 96.44 16 ILE B O 1
ATOM 5880 N N . ALA B 1 17 ? 11.977 -25.922 13.555 1 94.75 17 ALA B N 1
ATOM 5881 C CA . ALA B 1 17 ? 12.969 -25.594 14.578 1 94.75 17 ALA B CA 1
ATOM 5882 C C . ALA B 1 17 ? 14.305 -25.203 13.945 1 94.75 17 ALA B C 1
ATOM 5884 O O . ALA B 1 17 ? 14.953 -24.25 14.375 1 94.75 17 ALA B O 1
ATOM 5885 N N . SER B 1 18 ? 14.633 -25.969 12.938 1 90.94 18 SER B N 1
ATOM 5886 C CA . SER B 1 18 ? 15.867 -25.672 12.211 1 90.94 18 SER B CA 1
ATOM 5887 C C . SER B 1 18 ? 15.781 -24.312 11.508 1 90.94 18 SER B C 1
ATOM 5889 O O . SER B 1 18 ? 16.766 -23.578 11.453 1 90.94 18 SER B O 1
ATOM 5891 N N . TYR B 1 19 ? 14.68 -24.047 10.922 1 95.94 19 TYR B N 1
ATOM 5892 C CA . TYR B 1 19 ? 14.469 -22.75 10.289 1 95.94 19 TYR B CA 1
ATOM 5893 C C . TYR B 1 19 ? 14.578 -21.625 11.297 1 95.94 19 TYR B C 1
ATOM 5895 O O . TYR B 1 19 ? 15.195 -20.594 11.023 1 95.94 19 TYR B O 1
ATOM 5903 N N . ARG B 1 20 ? 13.969 -21.766 12.453 1 97.19 20 ARG B N 1
ATOM 5904 C CA . ARG B 1 20 ? 14.062 -20.781 13.531 1 97.19 20 ARG B CA 1
ATOM 5905 C C . ARG B 1 20 ? 15.516 -20.469 13.852 1 97.19 20 ARG B C 1
ATOM 5907 O O . ARG B 1 20 ? 15.906 -19.297 13.906 1 97.19 20 ARG B O 1
ATOM 5914 N N . GLU B 1 21 ? 16.281 -21.5 14.008 1 93.62 21 GLU B N 1
ATOM 5915 C CA . GLU B 1 21 ? 17.688 -21.312 14.336 1 93.62 21 GLU B CA 1
ATOM 5916 C C . GLU B 1 21 ? 18.422 -20.562 13.227 1 93.62 21 GLU B C 1
ATOM 5918 O O . GLU B 1 21 ? 19.188 -19.625 13.5 1 93.62 21 GLU B O 1
ATOM 5923 N N . ALA B 1 22 ? 18.188 -20.922 12.039 1 93.88 22 ALA B N 1
ATOM 5924 C CA . ALA B 1 22 ? 18.828 -20.281 10.906 1 93.88 22 ALA B CA 1
ATOM 5925 C C . ALA B 1 22 ? 18.422 -18.812 10.805 1 93.88 22 ALA B C 1
ATOM 5927 O O . ALA B 1 22 ? 19.25 -17.938 10.539 1 93.88 22 ALA B O 1
ATOM 5928 N N . ALA B 1 23 ? 17.125 -18.562 11.016 1 96.81 23 ALA B N 1
ATOM 5929 C CA . ALA B 1 23 ? 16.609 -17.203 10.945 1 96.81 23 ALA B CA 1
ATOM 5930 C C . ALA B 1 23 ? 17.281 -16.297 11.984 1 96.81 23 ALA B C 1
ATOM 5932 O O . ALA B 1 23 ? 17.719 -15.195 11.664 1 96.81 23 ALA B O 1
ATOM 5933 N N . PHE B 1 24 ? 17.422 -16.75 13.172 1 94.94 24 PHE B N 1
ATOM 5934 C CA . PHE B 1 24 ? 18 -15.938 14.234 1 94.94 24 PHE B CA 1
ATOM 5935 C C . PHE B 1 24 ? 19.516 -15.812 14.07 1 94.94 24 PHE B C 1
ATOM 5937 O O . PHE B 1 24 ? 20.094 -14.781 14.398 1 94.94 24 PHE B O 1
ATOM 5944 N N . ARG B 1 25 ? 20.188 -16.828 13.484 1 91.06 25 ARG B N 1
ATOM 5945 C CA . ARG B 1 25 ? 21.594 -16.703 13.125 1 91.06 25 ARG B CA 1
ATOM 5946 C C . ARG B 1 25 ? 21.797 -15.641 12.055 1 91.06 25 ARG B C 1
ATOM 5948 O O . ARG B 1 25 ? 22.766 -14.867 12.109 1 91.06 25 ARG B O 1
ATOM 5955 N N . PHE B 1 26 ? 20.938 -15.57 11.195 1 96.19 26 PHE B N 1
ATOM 5956 C CA . PHE B 1 26 ? 21.016 -14.555 10.148 1 96.19 26 PHE B CA 1
ATOM 5957 C C . PHE B 1 26 ? 20.812 -13.164 10.734 1 96.19 26 PHE B C 1
ATOM 5959 O O . PHE B 1 26 ? 21.562 -12.234 10.406 1 96.19 26 PHE B O 1
ATOM 5966 N N . LEU B 1 27 ? 19.812 -13.086 11.594 1 92.19 27 LEU B N 1
ATOM 5967 C CA . LEU B 1 27 ? 19.516 -11.805 12.219 1 92.19 27 LEU B CA 1
ATOM 5968 C C . LEU B 1 27 ? 20.688 -11.312 13.047 1 92.19 27 LEU B C 1
ATOM 5970 O O . LEU B 1 27 ? 20.906 -10.102 13.18 1 92.19 27 LEU B O 1
ATOM 5974 N N . ARG B 1 28 ? 21.5 -12.258 13.516 1 88.81 28 ARG B N 1
ATOM 5975 C CA . ARG B 1 28 ? 22.672 -11.906 14.312 1 88.81 28 ARG B CA 1
ATOM 5976 C C . ARG B 1 28 ? 23.906 -11.688 13.422 1 88.81 28 ARG B C 1
ATOM 5978 O O . ARG B 1 28 ? 25 -11.453 13.914 1 88.81 28 ARG B O 1
ATOM 5985 N N . GLY B 1 29 ? 23.719 -11.93 12.117 1 87 29 GLY B N 1
ATOM 5986 C CA . GLY B 1 29 ? 24.812 -11.719 11.18 1 87 29 GLY B CA 1
ATOM 5987 C C . GLY B 1 29 ? 25.719 -12.922 11.047 1 87 29 GLY B C 1
ATOM 5988 O O . GLY B 1 29 ? 26.828 -12.812 10.516 1 87 29 GLY B O 1
ATOM 5989 N N . GLU B 1 30 ? 25.266 -14.055 11.461 1 87.38 30 GLU B N 1
ATOM 5990 C CA . GLU B 1 30 ? 26.109 -15.25 11.516 1 87.38 30 GLU B CA 1
ATOM 5991 C C . GLU B 1 30 ? 25.891 -16.125 10.281 1 87.38 30 GLU B C 1
ATOM 5993 O O . GLU B 1 30 ? 26.594 -17.125 10.094 1 87.38 30 GLU B O 1
ATOM 5998 N N . LEU B 1 31 ? 24.938 -15.828 9.523 1 86.38 31 LEU B N 1
ATOM 5999 C CA . LEU B 1 31 ? 24.609 -16.625 8.352 1 86.38 31 LEU B CA 1
ATOM 6000 C C . LEU B 1 31 ? 24.562 -15.75 7.102 1 86.38 31 LEU B C 1
ATOM 6002 O O . LEU B 1 31 ? 23.891 -14.711 7.09 1 86.38 31 LEU B O 1
ATOM 6006 N N . ASP B 1 32 ? 25.266 -16.125 6.078 1 82.88 32 ASP B N 1
ATOM 6007 C CA . ASP B 1 32 ? 25.312 -15.398 4.812 1 82.88 32 ASP B CA 1
ATOM 6008 C C . ASP B 1 32 ? 23.938 -15.391 4.137 1 82.88 32 ASP B C 1
ATOM 6010 O O . ASP B 1 32 ? 23.203 -16.375 4.203 1 82.88 32 ASP B O 1
ATOM 6014 N N . PRO B 1 33 ? 23.609 -14.297 3.477 1 82.81 33 PRO B N 1
ATOM 6015 C CA . PRO B 1 33 ? 22.297 -14.172 2.844 1 82.81 33 PRO B CA 1
ATOM 6016 C C . PRO B 1 33 ? 22.031 -15.281 1.822 1 82.81 33 PRO B C 1
ATOM 6018 O O . PRO B 1 33 ? 20.891 -15.766 1.714 1 82.81 33 PRO B O 1
ATOM 6021 N N . ARG B 1 34 ? 23 -15.672 1.085 1 76.94 34 ARG B N 1
ATOM 6022 C CA . ARG B 1 34 ? 22.812 -16.703 0.08 1 76.94 34 ARG B CA 1
ATOM 6023 C C . ARG B 1 34 ? 22.516 -18.062 0.735 1 76.94 34 ARG B C 1
ATOM 6025 O O . ARG B 1 34 ? 21.656 -18.797 0.281 1 76.94 34 ARG B O 1
ATOM 6032 N N . GLU B 1 35 ? 23.297 -18.312 1.722 1 80.12 35 GLU B N 1
ATOM 6033 C CA . GLU B 1 35 ? 23.078 -19.531 2.482 1 80.12 35 GLU B CA 1
ATOM 6034 C C . GLU B 1 35 ? 21.688 -19.531 3.125 1 80.12 35 GLU B C 1
ATOM 6036 O O . GLU B 1 35 ? 20.984 -20.547 3.08 1 80.12 35 GLU B O 1
ATOM 6041 N N . PHE B 1 36 ? 21.391 -18.422 3.658 1 92.06 36 PHE B N 1
ATOM 6042 C CA . PHE B 1 36 ? 20.094 -18.344 4.309 1 92.06 36 PHE B CA 1
ATOM 6043 C C . PHE B 1 36 ? 18.969 -18.5 3.295 1 92.06 36 PHE B C 1
ATOM 6045 O O . PHE B 1 36 ? 17.922 -19.094 3.607 1 92.06 36 PHE B O 1
ATOM 6052 N N . ARG B 1 37 ? 19.125 -17.984 2.168 1 88.25 37 ARG B N 1
ATOM 6053 C CA . ARG B 1 37 ? 18.141 -18.125 1.104 1 88.25 37 ARG B CA 1
ATOM 6054 C C . ARG B 1 37 ? 17.875 -19.609 0.819 1 88.25 37 ARG B C 1
ATOM 6056 O O . ARG B 1 37 ? 16.719 -20 0.632 1 88.25 37 ARG B O 1
ATOM 6063 N N . SER B 1 38 ? 18.859 -20.422 0.757 1 84.19 38 SER B N 1
ATOM 6064 C CA . SER B 1 38 ? 18.719 -21.859 0.477 1 84.19 38 SER B CA 1
ATOM 6065 C C . SER B 1 38 ? 17.938 -22.562 1.573 1 84.19 38 SER B C 1
ATOM 6067 O O . SER B 1 38 ? 17.312 -23.594 1.329 1 84.19 38 SER B O 1
ATOM 6069 N N . VAL B 1 39 ? 17.938 -21.938 2.721 1 88.25 39 VAL B N 1
ATOM 6070 C CA . VAL B 1 39 ? 17.219 -22.516 3.852 1 88.25 39 VAL B CA 1
ATOM 6071 C C . VAL B 1 39 ? 15.773 -22.016 3.852 1 88.25 39 VAL B C 1
ATOM 6073 O O . VAL B 1 39 ? 14.836 -22.812 4 1 88.25 39 VAL B O 1
ATOM 6076 N N . ARG B 1 40 ? 15.578 -20.734 3.664 1 93.94 40 ARG B N 1
ATOM 6077 C CA . ARG B 1 40 ? 14.266 -20.141 3.898 1 93.94 40 ARG B CA 1
ATOM 6078 C C . ARG B 1 40 ? 13.32 -20.406 2.73 1 93.94 40 ARG B C 1
ATOM 6080 O O . ARG B 1 40 ? 12.117 -20.547 2.922 1 93.94 40 ARG B O 1
ATOM 6087 N N . VAL B 1 41 ? 13.82 -20.516 1.513 1 91.69 41 VAL B N 1
ATOM 6088 C CA . VAL B 1 41 ? 12.961 -20.594 0.333 1 91.69 41 VAL B CA 1
ATOM 6089 C C . VAL B 1 41 ? 12.203 -21.906 0.328 1 91.69 41 VAL B C 1
ATOM 6091 O O . VAL B 1 41 ? 10.984 -21.938 0.15 1 91.69 41 VAL B O 1
ATOM 6094 N N . PRO B 1 42 ? 12.852 -23.062 0.599 1 89.75 42 PRO B N 1
ATOM 6095 C CA . PRO B 1 42 ? 12.086 -24.312 0.684 1 89.75 42 PRO B CA 1
ATOM 6096 C C . PRO B 1 42 ? 11.078 -24.312 1.829 1 89.75 42 PRO B C 1
ATOM 6098 O O . PRO B 1 42 ? 10.148 -25.125 1.84 1 89.75 42 PRO B O 1
ATOM 6101 N N . MET B 1 43 ? 11.289 -23.406 2.779 1 94.31 43 MET B N 1
ATOM 6102 C CA . MET B 1 43 ? 10.359 -23.266 3.893 1 94.31 43 MET B CA 1
ATOM 6103 C C . MET B 1 43 ? 9.188 -22.375 3.508 1 94.31 43 MET B C 1
ATOM 6105 O O . MET B 1 43 ? 8.328 -22.078 4.34 1 94.31 43 MET B O 1
ATOM 6109 N N . GLY B 1 44 ? 9.141 -21.953 2.24 1 97.06 44 GLY B N 1
ATOM 6110 C CA . GLY B 1 44 ? 8.031 -21.156 1.747 1 97.06 44 GLY B CA 1
ATOM 6111 C C . GLY B 1 44 ? 8.148 -19.688 2.107 1 97.06 44 GLY B C 1
ATOM 6112 O O . GLY B 1 44 ? 7.156 -18.953 2.102 1 97.06 44 GLY B O 1
ATOM 6113 N N . ILE B 1 45 ? 9.367 -19.25 2.449 1 97.81 45 ILE B N 1
ATOM 6114 C CA . ILE B 1 45 ? 9.602 -17.859 2.865 1 97.81 45 ILE B CA 1
ATOM 6115 C C . ILE B 1 45 ? 10.461 -17.156 1.821 1 97.81 45 ILE B C 1
ATOM 6117 O O . ILE B 1 45 ? 11.625 -17.516 1.608 1 97.81 45 ILE B O 1
ATOM 6121 N N . TYR B 1 46 ? 9.906 -16.109 1.204 1 95.94 46 TYR B N 1
ATOM 6122 C CA . TYR B 1 46 ? 10.586 -15.344 0.165 1 95.94 46 TYR B CA 1
ATOM 6123 C C . TYR B 1 46 ? 10.812 -13.906 0.614 1 95.94 46 TYR B C 1
ATOM 6125 O O . TYR B 1 46 ? 9.945 -13.289 1.234 1 95.94 46 TYR B O 1
ATOM 6133 N N . GLU B 1 47 ? 12.023 -13.461 0.372 1 94.62 47 GLU B N 1
ATOM 6134 C CA . GLU B 1 47 ? 12.234 -12.031 0.564 1 94.62 47 GLU B CA 1
ATOM 6135 C C . GLU B 1 47 ? 11.609 -11.219 -0.569 1 94.62 47 GLU B C 1
ATOM 6137 O O . GLU B 1 47 ? 11.758 -11.57 -1.742 1 94.62 47 GLU B O 1
ATOM 6142 N N . GLN B 1 48 ? 10.859 -10.234 -0.204 1 95.5 48 GLN B N 1
ATOM 6143 C CA . GLN B 1 48 ? 10.203 -9.383 -1.19 1 95.5 48 GLN B CA 1
ATOM 6144 C C . GLN B 1 48 ? 11.164 -8.344 -1.751 1 95.5 48 GLN B C 1
ATOM 6146 O O . GLN B 1 48 ? 12.328 -8.281 -1.341 1 95.5 48 GLN B O 1
ATOM 6151 N N . ARG B 1 49 ? 10.711 -7.633 -2.715 1 90.94 49 ARG B N 1
ATOM 6152 C CA . ARG B 1 49 ? 11.516 -6.613 -3.373 1 90.94 49 ARG B CA 1
ATOM 6153 C C . ARG B 1 49 ? 11.984 -5.559 -2.377 1 90.94 49 ARG B C 1
ATOM 6155 O O . ARG B 1 49 ? 13.086 -5.02 -2.508 1 90.94 49 ARG B O 1
ATOM 6162 N N . ARG B 1 50 ? 11.141 -5.227 -1.459 1 89.69 50 ARG B N 1
ATOM 6163 C CA . ARG B 1 50 ? 11.586 -4.398 -0.345 1 89.69 50 ARG B CA 1
ATOM 6164 C C . ARG B 1 50 ? 12.492 -5.184 0.595 1 89.69 50 ARG B C 1
ATOM 6166 O O . ARG B 1 50 ? 12.031 -6.086 1.299 1 89.69 50 ARG B O 1
ATOM 6173 N N . ASP B 1 51 ? 13.742 -4.824 0.687 1 87.62 51 ASP B N 1
ATOM 6174 C CA . ASP B 1 51 ? 14.711 -5.562 1.488 1 87.62 51 ASP B CA 1
ATOM 6175 C C . ASP B 1 51 ? 14.25 -5.684 2.939 1 87.62 51 ASP B C 1
ATOM 6177 O O . ASP B 1 51 ? 13.812 -4.699 3.541 1 87.62 51 ASP B O 1
ATOM 6181 N N . GLY B 1 52 ? 14.234 -6.918 3.393 1 92.25 52 GLY B N 1
ATOM 6182 C CA . GLY B 1 52 ? 13.898 -7.176 4.785 1 92.25 52 GLY B CA 1
ATOM 6183 C C . GLY B 1 52 ? 12.438 -7.527 4.988 1 92.25 52 GLY B C 1
ATOM 6184 O O . GLY B 1 52 ? 12.055 -7.977 6.07 1 92.25 52 GLY B O 1
ATOM 6185 N N . ALA B 1 53 ? 11.656 -7.289 3.973 1 96.44 53 ALA B N 1
ATOM 6186 C CA . ALA B 1 53 ? 10.266 -7.738 4.004 1 96.44 53 ALA B CA 1
ATOM 6187 C C . ALA B 1 53 ? 10.117 -9.133 3.393 1 96.44 53 ALA B C 1
ATOM 6189 O O . ALA B 1 53 ? 10.758 -9.438 2.385 1 96.44 53 ALA B O 1
ATOM 6190 N N . TYR B 1 54 ? 9.297 -9.945 4.012 1 97.5 54 TYR B N 1
ATOM 6191 C CA . TYR B 1 54 ? 9.195 -11.328 3.564 1 97.5 54 TYR B CA 1
ATOM 6192 C C . TYR B 1 54 ? 7.746 -11.711 3.283 1 97.5 54 TYR B C 1
ATOM 6194 O O . TYR B 1 54 ? 6.82 -11.078 3.803 1 97.5 54 TYR B O 1
ATOM 6202 N N . MET B 1 55 ? 7.57 -12.641 2.434 1 98.25 55 MET B N 1
ATOM 6203 C CA . MET B 1 55 ? 6.301 -13.297 2.143 1 98.25 55 MET B CA 1
ATOM 6204 C C . MET B 1 55 ? 6.344 -14.773 2.531 1 98.25 55 MET B C 1
ATOM 6206 O O . MET B 1 55 ? 7.332 -15.453 2.273 1 98.25 55 MET B O 1
ATOM 6210 N N . MET B 1 56 ? 5.352 -15.219 3.217 1 98.62 56 MET B N 1
ATOM 6211 C CA . MET B 1 56 ? 5.168 -16.625 3.564 1 98.62 56 MET B CA 1
ATOM 6212 C C . MET B 1 56 ? 4.059 -17.25 2.723 1 98.62 56 MET B C 1
ATOM 6214 O O . MET B 1 56 ? 2.961 -16.703 2.627 1 98.62 56 MET B O 1
ATOM 6218 N N . ARG B 1 57 ? 4.352 -18.375 2.172 1 98.56 57 ARG B N 1
ATOM 6219 C CA . ARG B 1 57 ? 3.391 -19.047 1.309 1 98.56 57 ARG B CA 1
ATOM 6220 C C . ARG B 1 57 ? 2.92 -20.359 1.934 1 98.56 57 ARG B C 1
ATOM 6222 O O . ARG B 1 57 ? 3.652 -21.359 1.933 1 98.56 57 ARG B O 1
ATOM 6229 N N . LEU B 1 58 ? 1.712 -20.406 2.32 1 98.56 58 LEU B N 1
ATOM 6230 C CA . LEU B 1 58 ? 1.122 -21.594 2.939 1 98.56 58 LEU B CA 1
ATOM 6231 C C . LEU B 1 58 ? 0.582 -22.547 1.881 1 98.56 58 LEU B C 1
ATOM 6233 O O . LEU B 1 58 ? -0.109 -22.125 0.951 1 98.56 58 LEU B O 1
ATOM 6237 N N . ARG B 1 59 ? 0.898 -23.797 2.055 1 97.06 59 ARG B N 1
ATOM 6238 C CA . ARG B 1 59 ? 0.339 -24.859 1.216 1 97.06 59 ARG B CA 1
ATOM 6239 C C . ARG B 1 59 ? -1.104 -25.156 1.605 1 97.06 59 ARG B C 1
ATOM 6241 O O . ARG B 1 59 ? -1.392 -25.438 2.771 1 97.06 59 ARG B O 1
ATOM 6248 N N . ILE B 1 60 ? -1.975 -25.047 0.626 1 98.38 60 ILE B N 1
ATOM 6249 C CA . ILE B 1 60 ? -3.369 -25.438 0.816 1 98.38 60 ILE B CA 1
ATOM 6250 C C . ILE B 1 60 ? -3.756 -26.5 -0.212 1 98.38 60 ILE B C 1
ATOM 6252 O O . ILE B 1 60 ? -4.273 -26.172 -1.282 1 98.38 60 ILE B O 1
ATOM 6256 N N . PRO B 1 61 ? -3.531 -27.766 0.137 1 97.75 61 PRO B N 1
ATOM 6257 C CA . PRO B 1 61 ? -3.76 -28.812 -0.852 1 97.75 61 PRO B CA 1
ATOM 6258 C C . PRO B 1 61 ? -5.137 -28.719 -1.505 1 97.75 61 PRO B C 1
ATOM 6260 O O . PRO B 1 61 ? -6.152 -28.656 -0.808 1 97.75 61 PRO B O 1
ATOM 6263 N N . ALA B 1 62 ? -5.125 -28.688 -2.812 1 98.06 62 ALA B N 1
ATOM 6264 C CA . ALA B 1 62 ? -6.332 -28.594 -3.629 1 98.06 62 ALA B CA 1
ATOM 6265 C C . ALA B 1 62 ? -7.113 -27.328 -3.312 1 98.06 62 ALA B C 1
ATOM 6267 O O . ALA B 1 62 ? -8.297 -27.219 -3.629 1 98.06 62 ALA B O 1
ATOM 6268 N N . GLY B 1 63 ? -6.465 -26.375 -2.617 1 98.38 63 GLY B N 1
ATOM 6269 C CA . GLY B 1 63 ? -7.098 -25.141 -2.23 1 98.38 63 GLY B CA 1
ATOM 6270 C C . GLY B 1 63 ? -8.125 -25.297 -1.124 1 98.38 63 GLY B C 1
ATOM 6271 O O . GLY B 1 63 ? -8.867 -24.375 -0.813 1 98.38 63 GLY B O 1
ATOM 6272 N N . ASP B 1 64 ? -8.195 -26.453 -0.571 1 97.75 64 ASP B N 1
ATOM 6273 C CA . ASP B 1 64 ? -9.211 -26.766 0.43 1 97.75 64 ASP B CA 1
ATOM 6274 C C . ASP B 1 64 ? -8.75 -26.344 1.825 1 97.75 64 ASP B C 1
ATOM 6276 O O . ASP B 1 64 ? -7.848 -26.969 2.398 1 97.75 64 ASP B O 1
ATOM 6280 N N . ILE B 1 65 ? -9.352 -25.375 2.377 1 98.31 65 ILE B N 1
ATOM 6281 C CA . ILE B 1 65 ? -9.023 -24.844 3.697 1 98.31 65 ILE B CA 1
ATOM 6282 C C . ILE B 1 65 ? -10.289 -24.781 4.555 1 98.31 65 ILE B C 1
ATOM 6284 O O . ILE B 1 65 ? -11.352 -24.375 4.078 1 98.31 65 ILE B O 1
ATOM 6288 N N . THR B 1 66 ? -10.211 -25.234 5.781 1 97.69 66 THR B N 1
ATOM 6289 C CA . THR B 1 66 ? -11.383 -25.188 6.645 1 97.69 66 THR B CA 1
ATOM 6290 C C . THR B 1 66 ? -11.648 -23.766 7.137 1 97.69 66 THR B C 1
ATOM 6292 O O . THR B 1 66 ? -10.734 -22.938 7.172 1 97.69 66 THR B O 1
ATOM 6295 N N . PRO B 1 67 ? -12.906 -23.516 7.477 1 98 67 PRO B N 1
ATOM 6296 C CA . PRO B 1 67 ? -13.195 -22.203 8.078 1 98 67 PRO B CA 1
ATOM 6297 C C . PRO B 1 67 ? -12.328 -21.922 9.297 1 98 67 PRO B C 1
ATOM 6299 O O . PRO B 1 67 ? -11.844 -20.797 9.461 1 98 67 PRO B O 1
ATOM 6302 N N . GLN B 1 68 ? -12.062 -22.875 10.133 1 97.62 68 GLN B N 1
ATOM 6303 C CA . GLN B 1 68 ? -11.227 -22.688 11.32 1 97.62 68 GLN B CA 1
ATOM 6304 C C . GLN B 1 68 ? -9.797 -22.328 10.945 1 97.62 68 GLN B C 1
ATOM 6306 O O . GLN B 1 68 ? -9.195 -21.438 11.555 1 97.62 68 GLN B O 1
ATOM 6311 N N . GLN B 1 69 ? -9.289 -23.047 9.992 1 98.31 69 GLN B N 1
ATOM 6312 C CA . GLN B 1 69 ? -7.93 -22.766 9.523 1 98.31 69 GLN B CA 1
ATOM 6313 C C . GLN B 1 69 ? -7.82 -21.359 8.961 1 98.31 69 GLN B C 1
ATOM 6315 O O . GLN B 1 69 ? -6.898 -20.609 9.312 1 98.31 69 GLN B O 1
ATOM 6320 N N . LEU B 1 70 ? -8.734 -21.016 8.094 1 98.75 70 LEU B N 1
ATOM 6321 C CA . LEU B 1 70 ? -8.68 -19.688 7.488 1 98.75 70 LEU B CA 1
ATOM 6322 C C . LEU B 1 70 ? -8.805 -18.594 8.547 1 98.75 70 LEU B C 1
ATOM 6324 O O . LEU B 1 70 ? -8.086 -17.594 8.5 1 98.75 70 LEU B O 1
ATOM 6328 N N . ALA B 1 71 ? -9.719 -18.75 9.469 1 98.5 71 ALA B N 1
ATOM 6329 C CA . ALA B 1 71 ? -9.891 -17.781 10.555 1 98.5 71 ALA B CA 1
ATOM 6330 C C . ALA B 1 71 ? -8.609 -17.656 11.375 1 98.5 71 ALA B C 1
ATOM 6332 O O . ALA B 1 71 ? -8.227 -16.547 11.766 1 98.5 71 ALA B O 1
ATOM 6333 N N . ALA B 1 72 ? -7.996 -18.766 11.641 1 98.25 72 ALA B N 1
ATOM 6334 C CA . ALA B 1 72 ? -6.766 -18.766 12.43 1 98.25 72 ALA B CA 1
ATOM 6335 C C . ALA B 1 72 ? -5.637 -18.062 11.672 1 98.25 72 ALA B C 1
ATOM 6337 O O . ALA B 1 72 ? -4.879 -17.281 12.258 1 98.25 72 ALA B O 1
ATOM 6338 N N . VAL B 1 73 ? -5.52 -18.375 10.367 1 98.75 73 VAL B N 1
ATOM 6339 C CA . VAL B 1 73 ? -4.504 -17.719 9.555 1 98.75 73 VAL B CA 1
ATOM 6340 C C . VAL B 1 73 ? -4.727 -16.203 9.578 1 98.75 73 VAL B C 1
ATOM 6342 O O . VAL B 1 73 ? -3.781 -15.43 9.734 1 98.75 73 VAL B O 1
ATOM 6345 N N . ALA B 1 74 ? -5.953 -15.828 9.398 1 98.62 74 ALA B N 1
ATOM 6346 C CA . ALA B 1 74 ? -6.312 -14.414 9.391 1 98.62 74 ALA B CA 1
ATOM 6347 C C . ALA B 1 74 ? -5.938 -13.742 10.711 1 98.62 74 ALA B C 1
ATOM 6349 O O . ALA B 1 74 ? -5.293 -12.688 10.719 1 98.62 74 ALA B O 1
ATOM 6350 N N . ARG B 1 75 ? -6.273 -14.328 11.797 1 97.5 75 ARG B N 1
ATOM 6351 C CA . ARG B 1 75 ? -6.023 -13.781 13.125 1 97.5 75 ARG B CA 1
ATOM 6352 C C . ARG B 1 75 ? -4.527 -13.672 13.406 1 97.5 75 ARG B C 1
ATOM 6354 O O . ARG B 1 75 ? -4.055 -12.641 13.883 1 97.5 75 ARG B O 1
ATOM 6361 N N . GLU B 1 76 ? -3.809 -14.734 13.102 1 98.06 76 GLU B N 1
ATOM 6362 C CA . GLU B 1 76 ? -2.373 -14.742 13.367 1 98.06 76 GLU B CA 1
ATOM 6363 C C . GLU B 1 76 ? -1.643 -13.75 12.461 1 98.06 76 GLU B C 1
ATOM 6365 O O . GLU B 1 76 ? -0.73 -13.047 12.906 1 98.06 76 GLU B O 1
ATOM 6370 N N . ALA B 1 77 ? -2.041 -13.727 11.195 1 98.31 77 ALA B N 1
ATOM 6371 C CA . ALA B 1 77 ? -1.414 -12.797 10.266 1 98.31 77 ALA B CA 1
ATOM 6372 C C . ALA B 1 77 ? -1.637 -11.352 10.703 1 98.31 77 ALA B C 1
ATOM 6374 O O . ALA B 1 77 ? -0.727 -10.523 10.625 1 98.31 77 ALA B O 1
ATOM 6375 N N . ALA B 1 78 ? -2.828 -11.023 11.203 1 97.62 78 ALA B N 1
ATOM 6376 C CA . ALA B 1 78 ? -3.215 -9.672 11.586 1 97.62 78 ALA B CA 1
ATOM 6377 C C . ALA B 1 78 ? -2.336 -9.148 12.727 1 97.62 78 ALA B C 1
ATOM 6379 O O . ALA B 1 78 ? -2.221 -7.938 12.922 1 97.62 78 ALA B O 1
ATOM 6380 N N . ARG B 1 79 ? -1.645 -10 13.414 1 96.31 79 ARG B N 1
ATOM 6381 C CA . ARG B 1 79 ? -0.77 -9.602 14.508 1 96.31 79 ARG B CA 1
ATOM 6382 C C . ARG B 1 79 ? 0.533 -9.008 13.984 1 96.31 79 ARG B C 1
ATOM 6384 O O . ARG B 1 79 ? 1.224 -8.273 14.703 1 96.31 79 ARG B O 1
ATOM 6391 N N . TYR B 1 80 ? 0.819 -9.305 12.688 1 97.06 80 TYR B N 1
ATOM 6392 C CA . TYR B 1 80 ? 2.188 -9.008 12.273 1 97.06 80 TYR B CA 1
ATOM 6393 C C . TYR B 1 80 ? 2.207 -8.109 11.047 1 97.06 80 TYR B C 1
ATOM 6395 O O . TYR B 1 80 ? 3.238 -7.523 10.711 1 97.06 80 TYR B O 1
ATOM 6403 N N . THR B 1 81 ? 1.089 -7.996 10.359 1 97.62 81 THR B N 1
ATOM 6404 C CA . THR B 1 81 ? 1.201 -7.301 9.078 1 97.62 81 THR B CA 1
ATOM 6405 C C . THR B 1 81 ? -0.103 -6.586 8.734 1 97.62 81 THR B C 1
ATOM 6407 O O . THR B 1 81 ? -1.165 -6.941 9.258 1 97.62 81 THR B O 1
ATOM 6410 N N . LEU B 1 82 ? -0.012 -5.512 7.973 1 96.62 82 LEU B N 1
ATOM 6411 C CA . LEU B 1 82 ? -1.151 -4.871 7.324 1 96.62 82 LEU B CA 1
ATOM 6412 C C . LEU B 1 82 ? -1.254 -5.297 5.863 1 96.62 82 LEU B C 1
ATOM 6414 O O . LEU B 1 82 ? -2.15 -4.848 5.145 1 96.62 82 LEU B O 1
ATOM 6418 N N . GLY B 1 83 ? -0.322 -6.129 5.43 1 95.06 83 GLY B N 1
ATOM 6419 C CA . GLY B 1 83 ? -0.364 -6.625 4.062 1 95.06 83 GLY B CA 1
ATOM 6420 C C . GLY B 1 83 ? -1.508 -7.59 3.814 1 95.06 83 GLY B C 1
ATOM 6421 O O . GLY B 1 83 ? -2.156 -8.047 4.758 1 95.06 83 GLY B O 1
ATOM 6422 N N . PRO B 1 84 ? -1.735 -7.906 2.574 1 96.88 84 PRO B N 1
ATOM 6423 C CA . PRO B 1 84 ? -2.855 -8.781 2.219 1 96.88 84 PRO B CA 1
ATOM 6424 C C . PRO B 1 84 ? -2.541 -10.258 2.424 1 96.88 84 PRO B C 1
ATOM 6426 O O . PRO B 1 84 ? -1.369 -10.641 2.5 1 96.88 84 PRO B O 1
ATOM 6429 N N . LEU B 1 85 ? -3.639 -10.984 2.57 1 98.69 85 LEU B N 1
ATOM 6430 C CA . LEU B 1 85 ? -3.615 -12.398 2.207 1 98.69 85 LEU B CA 1
ATOM 6431 C C . LEU B 1 85 ? -3.863 -12.578 0.713 1 98.69 85 LEU B C 1
ATOM 6433 O O . LEU B 1 85 ? -4.82 -12.031 0.168 1 98.69 85 LEU B O 1
ATOM 6437 N N . HIS B 1 86 ? -2.971 -13.273 0.097 1 98.81 86 HIS B N 1
ATOM 6438 C CA . HIS B 1 86 ? -3.049 -13.406 -1.354 1 98.81 86 HIS B CA 1
ATOM 6439 C C . HIS B 1 86 ? -3.312 -14.852 -1.764 1 98.81 86 HIS B C 1
ATOM 6441 O O . HIS B 1 86 ? -2.555 -15.75 -1.397 1 98.81 86 HIS B O 1
ATOM 6447 N N . VAL B 1 87 ? -4.367 -15.039 -2.529 1 98.88 87 VAL B N 1
ATOM 6448 C CA . VAL B 1 87 ? -4.652 -16.344 -3.121 1 98.88 87 VAL B CA 1
ATOM 6449 C C . VAL B 1 87 ? -3.857 -16.516 -4.414 1 98.88 87 VAL B C 1
ATOM 6451 O O . VAL B 1 87 ? -3.941 -15.672 -5.312 1 98.88 87 VAL B O 1
ATOM 6454 N N . THR B 1 88 ? -3.145 -17.609 -4.469 1 98.44 88 THR B N 1
ATOM 6455 C CA . THR B 1 88 ? -2.273 -17.781 -5.625 1 98.44 88 THR B CA 1
ATOM 6456 C C . THR B 1 88 ? -2.953 -18.641 -6.688 1 98.44 88 THR B C 1
ATOM 6458 O O . THR B 1 88 ? -3.988 -19.25 -6.43 1 98.44 88 THR B O 1
ATOM 6461 N N . THR B 1 89 ? -2.35 -18.688 -7.828 1 98.31 89 THR B N 1
ATOM 6462 C CA . THR B 1 89 ? -2.832 -19.5 -8.938 1 98.31 89 THR B CA 1
ATOM 6463 C C . THR B 1 89 ? -2.613 -20.984 -8.656 1 98.31 89 THR B C 1
ATOM 6465 O O . THR B 1 89 ? -3.174 -21.844 -9.336 1 98.31 89 THR B O 1
ATOM 6468 N N . ARG B 1 90 ? -1.804 -21.312 -7.699 1 98.44 90 ARG B N 1
ATOM 6469 C CA . ARG B 1 90 ? -1.581 -22.703 -7.316 1 98.44 90 ARG B CA 1
ATOM 6470 C C . ARG B 1 90 ? -2.381 -23.062 -6.07 1 98.44 90 ARG B C 1
ATOM 6472 O O . ARG B 1 90 ? -2.023 -24 -5.344 1 98.44 90 ARG B O 1
ATOM 6479 N N . GLN B 1 91 ? -3.32 -22.234 -5.762 1 98.69 91 GLN B N 1
ATOM 6480 C CA . GLN B 1 91 ? -4.266 -22.469 -4.68 1 98.69 91 GLN B CA 1
ATOM 6481 C C . GLN B 1 91 ? -3.562 -22.469 -3.324 1 98.69 91 GLN B C 1
ATOM 6483 O O . GLN B 1 91 ? -3.912 -23.25 -2.436 1 98.69 91 GLN B O 1
ATOM 6488 N N . ASP B 1 92 ? -2.441 -21.734 -3.207 1 98.62 92 ASP B N 1
ATOM 6489 C CA . ASP B 1 92 ? -1.795 -21.422 -1.938 1 98.62 92 ASP B CA 1
ATOM 6490 C C . ASP B 1 92 ? -2.352 -20.125 -1.354 1 98.62 92 ASP B C 1
ATOM 6492 O O . ASP B 1 92 ? -3.102 -19.406 -2.021 1 98.62 92 ASP B O 1
ATOM 6496 N N . LEU B 1 93 ? -2.014 -19.922 -0.12 1 98.88 93 LEU B N 1
ATOM 6497 C CA . LEU B 1 93 ? -2.328 -18.672 0.552 1 98.88 93 LEU B CA 1
ATOM 6498 C C . LEU B 1 93 ? -1.058 -17.969 1.037 1 98.88 93 LEU B C 1
ATOM 6500 O O . LEU B 1 93 ? -0.287 -18.547 1.808 1 98.88 93 LEU B O 1
ATOM 6504 N N . GLN B 1 94 ? -0.869 -16.766 0.572 1 98.88 94 GLN B N 1
ATOM 6505 C CA . GLN B 1 94 ? 0.338 -16.031 0.936 1 98.88 94 GLN B CA 1
ATOM 6506 C C . GLN B 1 94 ? 0.033 -14.945 1.964 1 98.88 94 GLN B C 1
ATOM 6508 O O . GLN B 1 94 ? -1.037 -14.336 1.93 1 98.88 94 GLN B O 1
ATOM 6513 N N . ILE B 1 95 ? 0.958 -14.734 2.869 1 98.88 95 ILE B N 1
ATOM 6514 C CA . ILE B 1 95 ? 0.972 -13.609 3.793 1 98.88 95 ILE B CA 1
ATOM 6515 C C . ILE B 1 95 ? 2.146 -12.688 3.469 1 98.88 95 ILE B C 1
ATOM 6517 O O . ILE B 1 95 ? 3.303 -13.117 3.48 1 98.88 95 ILE B O 1
ATOM 6521 N N . HIS B 1 96 ? 1.865 -11.398 3.213 1 98.44 96 HIS B N 1
ATOM 6522 C CA . HIS B 1 96 ? 2.891 -10.484 2.711 1 98.44 96 HIS B CA 1
ATOM 6523 C C . HIS B 1 96 ? 3.34 -9.508 3.793 1 98.44 96 HIS B C 1
ATOM 6525 O O . HIS B 1 96 ? 2.617 -9.273 4.762 1 98.44 96 HIS B O 1
ATOM 6531 N N . ASN B 1 97 ? 4.562 -8.961 3.566 1 97.94 97 ASN B N 1
ATOM 6532 C CA . ASN B 1 97 ? 5.121 -7.859 4.34 1 97.94 97 ASN B CA 1
ATOM 6533 C C . ASN B 1 97 ? 5.379 -8.266 5.789 1 97.94 97 ASN B C 1
ATOM 6535 O O . ASN B 1 97 ? 4.949 -7.574 6.715 1 97.94 97 ASN B O 1
ATOM 6539 N N . LEU B 1 98 ? 6.09 -9.352 5.922 1 98.44 98 LEU B N 1
ATOM 6540 C CA . LEU B 1 98 ? 6.438 -9.891 7.234 1 98.44 98 LEU B CA 1
ATOM 6541 C C . LEU B 1 98 ? 7.898 -9.602 7.57 1 98.44 98 LEU B C 1
ATOM 6543 O O . LEU B 1 98 ? 8.75 -9.578 6.68 1 98.44 98 LEU B O 1
ATOM 6547 N N . SER B 1 99 ? 8.133 -9.414 8.828 1 97.44 99 SER B N 1
ATOM 6548 C CA . SER B 1 99 ? 9.508 -9.5 9.305 1 97.44 99 SER B CA 1
ATOM 6549 C C . SER B 1 99 ? 9.984 -10.953 9.352 1 97.44 99 SER B C 1
ATOM 6551 O O . SER B 1 99 ? 9.172 -11.875 9.289 1 97.44 99 SER B O 1
ATOM 6553 N N . LEU B 1 100 ? 11.273 -11.07 9.438 1 96.88 100 LEU B N 1
ATOM 6554 C CA . LEU B 1 100 ? 11.812 -12.422 9.492 1 96.88 100 LEU B CA 1
ATOM 6555 C C . LEU B 1 100 ? 11.344 -13.148 10.75 1 96.88 100 LEU B C 1
ATOM 6557 O O . LEU B 1 100 ? 10.984 -14.32 10.695 1 96.88 100 LEU B O 1
ATOM 6561 N N . GLU B 1 101 ? 11.32 -12.508 11.891 1 96.44 101 GLU B N 1
ATOM 6562 C CA . GLU B 1 101 ? 10.875 -13.117 13.141 1 96.44 101 GLU B CA 1
ATOM 6563 C C . GLU B 1 101 ? 9.406 -13.523 13.07 1 96.44 101 GLU B C 1
ATOM 6565 O O . GLU B 1 101 ? 9.008 -14.539 13.641 1 96.44 101 GLU B O 1
ATOM 6570 N N . ALA B 1 102 ? 8.617 -12.711 12.391 1 98.06 102 ALA B N 1
ATOM 6571 C CA . ALA B 1 102 ? 7.199 -13.031 12.234 1 98.06 102 ALA B CA 1
ATOM 6572 C C . ALA B 1 102 ? 7.02 -14.336 11.469 1 98.06 102 ALA B C 1
ATOM 6574 O O . ALA B 1 102 ? 6.102 -15.109 11.75 1 98.06 102 ALA B O 1
ATOM 6575 N N . THR B 1 103 ? 7.855 -14.562 10.461 1 98.5 103 THR B N 1
ATOM 6576 C CA . THR B 1 103 ? 7.742 -15.805 9.703 1 98.5 103 THR B CA 1
ATOM 6577 C C . THR B 1 103 ? 7.988 -17.016 10.594 1 98.5 103 THR B C 1
ATOM 6579 O O . THR B 1 103 ? 7.355 -18.062 10.43 1 98.5 103 THR B O 1
ATOM 6582 N N . VAL B 1 104 ? 8.961 -16.891 11.539 1 97.69 104 VAL B N 1
ATOM 6583 C CA . VAL B 1 104 ? 9.234 -17.969 12.492 1 97.69 104 VAL B CA 1
ATOM 6584 C C . VAL B 1 104 ? 8.016 -18.203 13.383 1 97.69 104 VAL B C 1
ATOM 6586 O O . VAL B 1 104 ? 7.539 -19.328 13.508 1 97.69 104 VAL B O 1
ATOM 6589 N N . ALA B 1 105 ? 7.492 -17.109 13.938 1 97.81 105 ALA B N 1
ATOM 6590 C CA . ALA B 1 105 ? 6.344 -17.203 14.836 1 97.81 105 ALA B CA 1
ATOM 6591 C C . ALA B 1 105 ? 5.141 -17.828 14.133 1 97.81 105 ALA B C 1
ATOM 6593 O O . ALA B 1 105 ? 4.453 -18.672 14.703 1 97.81 105 ALA B O 1
ATOM 6594 N N . LEU B 1 106 ? 4.898 -17.422 12.945 1 98.62 106 LEU B N 1
ATOM 6595 C CA . LEU B 1 106 ? 3.748 -17.922 12.195 1 98.62 106 LEU B CA 1
ATOM 6596 C C . LEU B 1 106 ? 3.926 -19.391 11.828 1 98.62 106 LEU B C 1
ATOM 6598 O O . LEU B 1 106 ? 2.963 -20.156 11.852 1 98.62 106 LEU B O 1
ATOM 6602 N N . SER B 1 107 ? 5.156 -19.766 11.422 1 98.31 107 SER B N 1
ATOM 6603 C CA . SER B 1 107 ? 5.41 -21.172 11.117 1 98.31 107 SER B CA 1
ATOM 6604 C C . SER B 1 107 ? 5.055 -22.062 12.305 1 98.31 107 SER B C 1
ATOM 6606 O O . SER B 1 107 ? 4.457 -23.125 12.125 1 98.31 107 SER B O 1
ATOM 6608 N N . GLU B 1 108 ? 5.422 -21.625 13.469 1 97.56 108 GLU B N 1
ATOM 6609 C CA . GLU B 1 108 ? 5.148 -22.391 14.688 1 97.56 108 GLU B CA 1
ATOM 6610 C C . GLU B 1 108 ? 3.658 -22.391 15.016 1 97.56 108 GLU B C 1
ATOM 6612 O O . GLU B 1 108 ? 3.105 -23.406 15.43 1 97.56 108 GLU B O 1
ATOM 6617 N N . ALA B 1 109 ? 3.006 -21.297 14.766 1 97.81 109 ALA B N 1
ATOM 6618 C CA . ALA B 1 109 ? 1.591 -21.141 15.102 1 97.81 109 ALA B CA 1
ATOM 6619 C C . ALA B 1 109 ? 0.72 -21.984 14.172 1 97.81 109 ALA B C 1
ATOM 6621 O O . ALA B 1 109 ? -0.333 -22.484 14.578 1 97.81 109 ALA B O 1
ATOM 6622 N N . PHE B 1 110 ? 1.125 -22.219 12.977 1 97.81 110 PHE B N 1
ATOM 6623 C CA . PHE B 1 110 ? 0.275 -22.859 11.977 1 97.81 110 PHE B CA 1
ATOM 6624 C C . PHE B 1 110 ? 0.42 -24.375 12.023 1 97.81 110 PHE B C 1
ATOM 6626 O O . PHE B 1 110 ? -0.493 -25.094 11.633 1 97.81 110 PHE B O 1
ATOM 6633 N N . TYR B 1 111 ? 1.501 -24.906 12.57 1 96.06 111 TYR B N 1
ATOM 6634 C CA . TYR B 1 111 ? 1.791 -26.344 12.57 1 96.06 111 TYR B CA 1
ATOM 6635 C C . TYR B 1 111 ? 0.684 -27.125 13.273 1 96.06 111 TYR B C 1
ATOM 6637 O O . TYR B 1 111 ? 0.16 -28.094 12.719 1 96.06 111 TYR B O 1
ATOM 6645 N N . PRO B 1 112 ? 0.21 -26.672 14.461 1 94.94 112 PRO B N 1
ATOM 6646 C CA . PRO B 1 112 ? -0.834 -27.438 15.141 1 94.94 112 PRO B CA 1
ATOM 6647 C C . PRO B 1 112 ? -2.168 -27.406 14.398 1 94.94 112 PRO B C 1
ATOM 6649 O O . PRO B 1 112 ? -3.068 -28.203 14.703 1 94.94 112 PRO B O 1
ATOM 6652 N N . LEU B 1 113 ? -2.271 -26.562 13.391 1 95.06 113 LEU B N 1
ATOM 6653 C CA . LEU B 1 113 ? -3.51 -26.422 12.625 1 95.06 113 LEU B CA 1
ATOM 6654 C C . LEU B 1 113 ? -3.459 -27.266 11.359 1 95.06 113 LEU B C 1
ATOM 6656 O O . LEU B 1 113 ? -4.367 -27.188 10.523 1 95.06 113 LEU B O 1
ATOM 6660 N N . GLY B 1 114 ? -2.357 -27.984 11.203 1 95 114 GLY B N 1
ATOM 6661 C CA . GLY B 1 114 ? -2.193 -28.781 10 1 95 114 GLY B CA 1
ATOM 6662 C C . GLY B 1 114 ? -1.792 -27.969 8.789 1 95 114 GLY B C 1
ATOM 6663 O O . GLY B 1 114 ? -2.051 -28.359 7.652 1 95 114 GLY B O 1
ATOM 6664 N N . LEU B 1 115 ? -1.292 -26.812 9.016 1 97.38 115 LEU B N 1
ATOM 6665 C CA . LEU B 1 115 ? -0.848 -25.922 7.945 1 97.38 115 LEU B CA 1
ATOM 6666 C C . LEU B 1 115 ? 0.667 -25.75 7.973 1 97.38 115 LEU B C 1
ATOM 6668 O O . LEU B 1 115 ? 1.272 -25.719 9.047 1 97.38 115 LEU B O 1
ATOM 6672 N N . THR B 1 116 ? 1.251 -25.641 6.777 1 97.12 116 THR B N 1
ATOM 6673 C CA . THR B 1 116 ? 2.689 -25.422 6.691 1 97.12 116 THR B CA 1
ATOM 6674 C C . THR B 1 116 ? 3.041 -24.641 5.422 1 97.12 116 THR B C 1
ATOM 6676 O O . THR B 1 116 ? 2.332 -24.734 4.418 1 97.12 116 THR B O 1
ATOM 6679 N N . ALA B 1 117 ? 4.074 -23.922 5.527 1 97.62 117 ALA B N 1
ATOM 6680 C CA . ALA B 1 117 ? 4.605 -23.219 4.355 1 97.62 117 ALA B CA 1
ATOM 6681 C C . ALA B 1 117 ? 5.723 -24.031 3.699 1 97.62 117 ALA B C 1
ATOM 6683 O O . ALA B 1 117 ? 6.148 -23.719 2.586 1 97.62 117 ALA B O 1
ATOM 6684 N N . ARG B 1 118 ? 6.148 -25.078 4.371 1 95 118 ARG B N 1
ATOM 6685 C CA . ARG B 1 118 ? 7.207 -25.922 3.807 1 95 118 ARG B CA 1
ATOM 6686 C C . ARG B 1 118 ? 6.801 -26.469 2.447 1 95 118 ARG B C 1
ATOM 6688 O O . ARG B 1 118 ? 5.688 -26.984 2.285 1 95 118 ARG B O 1
ATOM 6695 N N . GLY B 1 119 ? 7.668 -26.312 1.485 1 93 119 GLY B N 1
ATOM 6696 C CA . GLY B 1 119 ? 7.391 -26.75 0.127 1 93 119 GLY B CA 1
ATOM 6697 C C . GLY B 1 119 ? 6.762 -25.672 -0.731 1 93 119 GLY B C 1
ATOM 6698 O O . GLY B 1 119 ? 6.52 -25.875 -1.922 1 93 119 GLY B O 1
ATOM 6699 N N . GLY B 1 120 ? 6.527 -24.469 -0.132 1 94 120 GLY B N 1
ATOM 6700 C CA . GLY B 1 120 ? 5.988 -23.344 -0.873 1 94 120 GLY B CA 1
ATOM 6701 C C . GLY B 1 120 ? 6.992 -22.703 -1.813 1 94 120 GLY B C 1
ATOM 6702 O O . GLY B 1 120 ? 6.641 -21.828 -2.607 1 94 120 GLY B O 1
ATOM 6703 N N . GLY B 1 121 ? 8.211 -23.219 -1.742 1 91.88 121 GLY B N 1
ATOM 6704 C CA . GLY B 1 121 ? 9.297 -22.75 -2.596 1 91.88 121 GLY B CA 1
ATOM 6705 C C . GLY B 1 121 ? 10.414 -23.766 -2.74 1 91.88 121 GLY B C 1
ATOM 6706 O O . GLY B 1 121 ? 10.312 -24.891 -2.242 1 91.88 121 GLY B O 1
ATOM 6707 N N . GLY B 1 122 ? 11.344 -23.438 -3.57 1 87.88 122 GLY B N 1
ATOM 6708 C CA . GLY B 1 122 ? 12.516 -24.281 -3.74 1 87.88 122 GLY B CA 1
ATOM 6709 C C . GLY B 1 122 ? 12.281 -25.438 -4.691 1 87.88 122 GLY B C 1
ATOM 6710 O O . GLY B 1 122 ? 11.352 -25.406 -5.496 1 87.88 122 GLY B O 1
ATOM 6711 N N . ASN B 1 123 ? 13.227 -26.391 -4.574 1 89.31 123 ASN B N 1
ATOM 6712 C CA . ASN B 1 123 ? 13.203 -27.594 -5.41 1 89.31 123 ASN B CA 1
ATOM 6713 C C . ASN B 1 123 ? 12.469 -28.734 -4.727 1 89.31 123 ASN B C 1
ATOM 6715 O O . ASN B 1 123 ? 13.078 -29.734 -4.34 1 89.31 123 ASN B O 1
ATOM 6719 N N . THR B 1 124 ? 11.156 -28.484 -4.652 1 92.62 124 THR B N 1
ATOM 6720 C CA . THR B 1 124 ? 10.32 -29.359 -3.834 1 92.62 124 THR B CA 1
ATOM 6721 C C . THR B 1 124 ? 9.062 -29.781 -4.594 1 92.62 124 THR B C 1
ATOM 6723 O O . THR B 1 124 ? 8.797 -29.281 -5.688 1 92.62 124 THR B O 1
ATOM 6726 N N . VAL B 1 125 ? 8.359 -30.781 -3.998 1 96.62 125 VAL B N 1
ATOM 6727 C CA . VAL B 1 125 ? 6.98 -31.016 -4.418 1 96.62 125 VAL B CA 1
ATOM 6728 C C . VAL B 1 125 ? 6.109 -29.828 -4.031 1 96.62 125 VAL B C 1
ATOM 6730 O O . VAL B 1 125 ? 5.992 -29.484 -2.85 1 96.62 125 VAL B O 1
ATOM 6733 N N . ARG B 1 126 ? 5.613 -29.172 -5.023 1 97.88 126 ARG B N 1
ATOM 6734 C CA . ARG B 1 126 ? 4.785 -28 -4.797 1 97.88 126 ARG B CA 1
ATOM 6735 C C . ARG B 1 126 ? 3.352 -28.391 -4.465 1 97.88 126 ARG B C 1
ATOM 6737 O O . ARG B 1 126 ? 3.016 -29.578 -4.449 1 97.88 126 ARG B O 1
ATOM 6744 N N . ASN B 1 127 ? 2.533 -27.375 -4.082 1 98.38 127 ASN B N 1
ATOM 6745 C CA . ASN B 1 127 ? 1.136 -27.641 -3.748 1 98.38 127 ASN B CA 1
ATOM 6746 C C . ASN B 1 127 ? 0.435 -28.438 -4.848 1 98.38 127 ASN B C 1
ATOM 6748 O O . ASN B 1 127 ? 0.541 -28.094 -6.027 1 98.38 127 ASN B O 1
ATOM 6752 N N . ILE B 1 128 ? -0.176 -29.516 -4.453 1 98.75 128 ILE B N 1
ATOM 6753 C CA . ILE B 1 128 ? -0.972 -30.297 -5.391 1 98.75 128 ILE B CA 1
ATOM 6754 C C . ILE B 1 128 ? -2.344 -29.656 -5.57 1 98.75 128 ILE B C 1
ATOM 6756 O O . ILE B 1 128 ? -3.072 -29.453 -4.598 1 98.75 128 ILE B O 1
ATOM 6760 N N . ILE B 1 129 ? -2.65 -29.344 -6.852 1 98.81 129 ILE B N 1
ATOM 6761 C CA . ILE B 1 129 ? -3.865 -28.578 -7.09 1 98.81 129 ILE B CA 1
ATOM 6762 C C . ILE B 1 129 ? -4.941 -29.469 -7.688 1 98.81 129 ILE B C 1
ATOM 6764 O O . ILE B 1 129 ? -4.641 -30.547 -8.219 1 98.81 129 ILE B O 1
ATOM 6768 N N . ALA B 1 130 ? -6.129 -29.078 -7.543 1 98.75 130 ALA B N 1
ATOM 6769 C CA . ALA B 1 130 ? -7.297 -29.734 -8.109 1 98.75 130 ALA B CA 1
ATOM 6770 C C . ALA B 1 130 ? -8.367 -28.734 -8.5 1 98.75 130 ALA B C 1
ATOM 6772 O O . ALA B 1 130 ? -8.406 -27.625 -7.973 1 98.75 130 ALA B O 1
ATOM 6773 N N . ASP B 1 131 ? -9.148 -29.109 -9.461 1 98.25 131 ASP B N 1
ATOM 6774 C CA . ASP B 1 131 ? -10.266 -28.281 -9.875 1 98.25 131 ASP B CA 1
ATOM 6775 C C . ASP B 1 131 ? -11.133 -27.891 -8.68 1 98.25 131 ASP B C 1
ATOM 6777 O O . ASP B 1 131 ? -11.672 -28.766 -7.988 1 98.25 131 ASP B O 1
ATOM 6781 N N . PRO B 1 132 ? -11.32 -26.547 -8.469 1 97.38 132 PRO B N 1
ATOM 6782 C CA . PRO B 1 132 ? -12.086 -26.125 -7.297 1 97.38 132 PRO B CA 1
ATOM 6783 C C . PRO B 1 132 ? -13.531 -26.609 -7.332 1 97.38 132 PRO B C 1
ATOM 6785 O O . PRO B 1 132 ? -14.18 -26.703 -6.285 1 97.38 132 PRO B O 1
ATOM 6788 N N . LEU B 1 133 ? -14.062 -26.938 -8.453 1 97.25 133 LEU B N 1
ATOM 6789 C CA . LEU B 1 133 ? -15.453 -27.344 -8.586 1 97.25 133 LEU B CA 1
ATOM 6790 C C . LEU B 1 133 ? -15.594 -28.859 -8.562 1 97.25 133 LEU B C 1
ATOM 6792 O O . LEU B 1 133 ? -16.688 -29.391 -8.758 1 97.25 133 LEU B O 1
ATOM 6796 N N . SER B 1 134 ? -14.469 -29.531 -8.359 1 97.12 134 SER B N 1
ATOM 6797 C CA . SER B 1 134 ? -14.562 -30.984 -8.195 1 97.12 134 SER B CA 1
ATOM 6798 C C . SER B 1 134 ? -15.617 -31.359 -7.16 1 97.12 134 SER B C 1
ATOM 6800 O O . SER B 1 134 ? -15.695 -30.75 -6.094 1 97.12 134 SER B O 1
ATOM 6802 N N . GLY B 1 135 ? -16.453 -32.312 -7.473 1 95.19 135 GLY B N 1
ATOM 6803 C CA . GLY B 1 135 ? -17.594 -32.688 -6.648 1 95.19 135 GLY B CA 1
ATOM 6804 C C . GLY B 1 135 ? -18.906 -32.125 -7.18 1 95.19 135 GLY B C 1
ATOM 6805 O O . GLY B 1 135 ? -19.953 -32.75 -6.996 1 95.19 135 GLY B O 1
ATOM 6806 N N . TYR B 1 136 ? -18.891 -30.969 -7.734 1 96.31 136 TYR B N 1
ATOM 6807 C CA . TYR B 1 136 ? -20.078 -30.359 -8.344 1 96.31 136 TYR B CA 1
ATOM 6808 C C . TYR B 1 136 ? -20.188 -30.75 -9.812 1 96.31 136 TYR B C 1
ATOM 6810 O O . TYR B 1 136 ? -21.297 -30.828 -10.359 1 96.31 136 TYR B O 1
ATOM 6818 N N . HIS B 1 137 ? -19.062 -30.906 -10.469 1 93.62 137 HIS B N 1
ATOM 6819 C CA . HIS B 1 137 ? -19.047 -31.391 -11.844 1 93.62 137 HIS B CA 1
ATOM 6820 C C . HIS B 1 137 ? -17.969 -32.438 -12.031 1 93.62 137 HIS B C 1
ATOM 6822 O O . HIS B 1 137 ? -17.188 -32.719 -11.117 1 93.62 137 HIS B O 1
ATOM 6828 N N . GLY B 1 138 ? -18.016 -33.094 -13.25 1 93.19 138 GLY B N 1
ATOM 6829 C CA . GLY B 1 138 ? -17.062 -34.156 -13.523 1 93.19 138 GLY B CA 1
ATOM 6830 C C . GLY B 1 138 ? -17.562 -35.531 -13.102 1 93.19 138 GLY B C 1
ATOM 6831 O O . GLY B 1 138 ? -18.734 -35.688 -12.742 1 93.19 138 GLY B O 1
ATOM 6832 N N . LEU B 1 139 ? -16.656 -36.5 -13.109 1 95.69 139 LEU B N 1
ATOM 6833 C CA . LEU B 1 139 ? -17.047 -37.906 -12.859 1 95.69 139 LEU B CA 1
ATOM 6834 C C . LEU B 1 139 ? -17.109 -38.188 -11.359 1 95.69 139 LEU B C 1
ATOM 6836 O O . LEU B 1 139 ? -18.047 -38.844 -10.883 1 95.69 139 LEU B O 1
ATOM 6840 N N . PHE B 1 140 ? -16.109 -37.75 -10.602 1 94.69 140 PHE B N 1
ATOM 6841 C CA . PHE B 1 140 ? -16.094 -37.875 -9.148 1 94.69 140 PHE B CA 1
ATOM 6842 C C . PHE B 1 140 ? -15.172 -36.812 -8.539 1 94.69 140 PHE B C 1
ATOM 6844 O O . PHE B 1 140 ? -14.375 -36.188 -9.242 1 94.69 140 PHE B O 1
ATOM 6851 N N . ASP B 1 141 ? -15.328 -36.562 -7.234 1 96.56 141 ASP B N 1
ATOM 6852 C CA . ASP B 1 141 ? -14.523 -35.594 -6.512 1 96.56 141 ASP B CA 1
ATOM 6853 C C . ASP B 1 141 ? -13.086 -36.094 -6.332 1 96.56 141 ASP B C 1
ATOM 6855 O O . ASP B 1 141 ? -12.852 -37.125 -5.699 1 96.56 141 ASP B O 1
ATOM 6859 N N . VAL B 1 142 ? -12.141 -35.344 -6.82 1 97.75 142 VAL B N 1
ATOM 6860 C CA . VAL B 1 142 ? -10.75 -35.781 -6.836 1 97.75 142 VAL B CA 1
ATOM 6861 C C . VAL B 1 142 ? -9.977 -35.125 -5.699 1 97.75 142 VAL B C 1
ATOM 6863 O O . VAL B 1 142 ? -8.797 -35.406 -5.488 1 97.75 142 VAL B O 1
ATOM 6866 N N . VAL B 1 143 ? -10.578 -34.25 -4.91 1 97 143 VAL B N 1
ATOM 6867 C CA . VAL B 1 143 ? -9.914 -33.469 -3.865 1 97 143 VAL B CA 1
ATOM 6868 C C . VAL B 1 143 ? -9.367 -34.406 -2.793 1 97 143 VAL B C 1
ATOM 6870 O O . VAL B 1 143 ? -8.234 -34.25 -2.338 1 97 143 VAL B O 1
ATOM 6873 N N . PRO B 1 144 ? -10.117 -35.469 -2.346 1 96.56 144 PRO B N 1
ATOM 6874 C CA . PRO B 1 144 ? -9.547 -36.406 -1.368 1 96.56 144 PRO B CA 1
ATOM 6875 C C . PRO B 1 144 ? -8.266 -37.062 -1.863 1 96.56 144 PRO B C 1
ATOM 6877 O O . PRO B 1 144 ? -7.359 -37.344 -1.069 1 96.56 144 PRO B O 1
ATOM 6880 N N . HIS B 1 145 ? -8.172 -37.344 -3.193 1 97.12 145 HIS B N 1
ATOM 6881 C CA . HIS B 1 145 ? -6.961 -37.906 -3.76 1 97.12 145 HIS B CA 1
ATOM 6882 C C . HIS B 1 145 ? -5.785 -36.938 -3.637 1 97.12 145 HIS B C 1
ATOM 6884 O O . HIS B 1 145 ? -4.68 -37.344 -3.262 1 97.12 145 HIS B O 1
ATOM 6890 N N . ALA B 1 146 ? -6.027 -35.688 -3.98 1 97.81 146 ALA B N 1
ATOM 6891 C CA . ALA B 1 146 ? -4.988 -34.688 -3.904 1 97.81 146 ALA B CA 1
ATOM 6892 C C . ALA B 1 146 ? -4.469 -34.531 -2.479 1 97.81 146 ALA B C 1
ATOM 6894 O O . ALA B 1 146 ? -3.258 -34.438 -2.262 1 97.81 146 ALA B O 1
ATOM 6895 N N . LYS B 1 147 ? -5.348 -34.5 -1.531 1 96.81 147 LYS B N 1
ATOM 6896 C CA . LYS B 1 147 ? -4.973 -34.344 -0.128 1 96.81 147 LYS B CA 1
ATOM 6897 C C . LYS B 1 147 ? -4.18 -35.562 0.361 1 96.81 147 LYS B C 1
ATOM 6899 O O . LYS B 1 147 ? -3.152 -35.406 1.021 1 96.81 147 LYS B O 1
ATOM 6904 N N . ALA B 1 148 ? -4.672 -36.75 0.04 1 96.5 148 ALA B N 1
ATOM 6905 C CA . ALA B 1 148 ? -3.986 -37.969 0.452 1 96.5 148 ALA B CA 1
ATOM 6906 C C . ALA B 1 148 ? -2.588 -38.031 -0.153 1 96.5 148 ALA B C 1
ATOM 6908 O O . ALA B 1 148 ? -1.633 -38.438 0.521 1 96.5 148 ALA B O 1
ATOM 6909 N N . LEU B 1 149 ? -2.525 -37.719 -1.418 1 97.5 149 LEU B N 1
ATOM 6910 C CA . LEU B 1 149 ? -1.229 -37.719 -2.088 1 97.5 149 LEU B CA 1
ATOM 6911 C C . LEU B 1 149 ? -0.288 -36.688 -1.468 1 97.5 149 LEU B C 1
ATOM 6913 O O . LEU B 1 149 ? 0.91 -36.938 -1.326 1 97.5 149 LEU B O 1
ATOM 6917 N N . THR B 1 150 ? -0.79 -35.531 -1.161 1 97.19 150 THR B N 1
ATOM 6918 C CA . THR B 1 150 ? 0.014 -34.5 -0.499 1 97.19 150 THR B CA 1
ATOM 6919 C C . THR B 1 150 ? 0.603 -35.031 0.804 1 97.19 150 THR B C 1
ATOM 6921 O O . THR B 1 150 ? 1.807 -34.906 1.041 1 97.19 150 THR B O 1
ATOM 6924 N N . GLU B 1 151 ? -0.21 -35.625 1.619 1 94.94 151 GLU B N 1
ATOM 6925 C CA . GLU B 1 151 ? 0.234 -36.156 2.896 1 94.94 151 GLU B CA 1
ATOM 6926 C C . GLU B 1 151 ? 1.379 -37.156 2.701 1 94.94 151 GLU B C 1
ATOM 6928 O O . GLU B 1 151 ? 2.361 -37.125 3.445 1 94.94 151 GLU B O 1
ATOM 6933 N N . ARG B 1 152 ? 1.179 -37.938 1.729 1 95 152 ARG B N 1
ATOM 6934 C CA . ARG B 1 152 ? 2.184 -38.969 1.468 1 95 152 ARG B CA 1
ATOM 6935 C C . ARG B 1 152 ? 3.488 -38.344 0.985 1 95 152 ARG B C 1
ATOM 6937 O O . ARG B 1 152 ? 4.559 -38.656 1.518 1 95 152 ARG B O 1
ATOM 6944 N N . LEU B 1 153 ? 3.422 -37.5 0.037 1 95.94 153 LEU B N 1
ATOM 6945 C CA . LEU B 1 153 ? 4.621 -36.969 -0.601 1 95.94 153 LEU B CA 1
ATOM 6946 C C . LEU B 1 153 ? 5.395 -36.062 0.361 1 95.94 153 LEU B C 1
ATOM 6948 O O . LEU B 1 153 ? 6.625 -36.094 0.37 1 95.94 153 LEU B O 1
ATOM 6952 N N . ILE B 1 154 ? 4.734 -35.281 1.192 1 93.69 154 ILE B N 1
ATOM 6953 C CA . ILE B 1 154 ? 5.445 -34.344 2.057 1 93.69 154 ILE B CA 1
ATOM 6954 C C . ILE B 1 154 ? 6.105 -35.125 3.203 1 93.69 154 ILE B C 1
ATOM 6956 O O . ILE B 1 154 ? 6.93 -34.562 3.932 1 93.69 154 ILE B O 1
ATOM 6960 N N . SER B 1 155 ? 5.766 -36.375 3.359 1 90.94 155 SER B N 1
ATOM 6961 C CA . SER B 1 155 ? 6.395 -37.219 4.375 1 90.94 155 SER B CA 1
ATOM 6962 C C . SER B 1 155 ? 7.676 -37.844 3.844 1 90.94 155 SER B C 1
ATOM 6964 O O . SER B 1 155 ? 8.445 -38.438 4.609 1 90.94 155 SER B O 1
ATOM 6966 N N . GLU B 1 156 ? 7.875 -37.688 2.594 1 88.75 156 GLU B N 1
ATOM 6967 C CA . GLU B 1 156 ? 9.039 -38.312 1.956 1 88.75 156 GLU B CA 1
ATOM 6968 C C . GLU B 1 156 ? 10.211 -37.312 1.896 1 88.75 156 GLU B C 1
ATOM 6970 O O . GLU B 1 156 ? 10.047 -36.188 1.458 1 88.75 156 GLU B O 1
ATOM 6975 N N . SER B 1 157 ? 11.359 -37.75 2.25 1 84.25 157 SER B N 1
ATOM 6976 C CA . SER B 1 157 ? 12.531 -36.875 2.344 1 84.25 157 SER B CA 1
ATOM 6977 C C . SER B 1 157 ? 12.961 -36.375 0.967 1 84.25 157 SER B C 1
ATOM 6979 O O . SER B 1 157 ? 13.414 -35.25 0.827 1 84.25 157 SER B O 1
ATOM 6981 N N . ASP B 1 158 ? 12.828 -37.156 -0.019 1 84.94 158 ASP B N 1
ATOM 6982 C CA . ASP B 1 158 ? 13.289 -36.781 -1.354 1 84.94 158 ASP B CA 1
ATOM 6983 C C . ASP B 1 158 ? 12.344 -35.781 -2.006 1 84.94 158 ASP B C 1
ATOM 6985 O O . ASP B 1 158 ? 12.641 -35.25 -3.076 1 84.94 158 ASP B O 1
ATOM 6989 N N . SER B 1 159 ? 11.242 -35.469 -1.347 1 92 159 SER B N 1
ATOM 6990 C CA . SER B 1 159 ? 10.297 -34.469 -1.852 1 92 159 SER B CA 1
ATOM 6991 C C . SER B 1 159 ? 10.844 -33.062 -1.672 1 92 159 SER B C 1
ATOM 6993 O O . SER B 1 159 ? 10.305 -32.125 -2.242 1 92 159 SER B O 1
ATOM 6995 N N . TRP B 1 160 ? 11.969 -32.938 -0.956 1 86.75 160 TRP B N 1
ATOM 6996 C CA . TRP B 1 160 ? 12.469 -31.625 -0.582 1 86.75 160 TRP B CA 1
ATOM 6997 C C . TRP B 1 160 ? 13.797 -31.328 -1.279 1 86.75 160 TRP B C 1
ATOM 6999 O O . TRP B 1 160 ? 14.383 -30.25 -1.084 1 86.75 160 TRP B O 1
ATOM 7009 N N . THR B 1 161 ? 14.289 -32.219 -2.084 1 86.56 161 THR B N 1
ATOM 7010 C CA . THR B 1 161 ? 15.594 -32.062 -2.711 1 86.56 161 THR B CA 1
ATOM 7011 C C . THR B 1 161 ? 15.547 -32.5 -4.172 1 86.56 161 THR B C 1
ATOM 7013 O O . THR B 1 161 ? 16.406 -33.25 -4.629 1 86.56 161 THR B O 1
ATOM 7016 N N . LEU B 1 162 ? 14.594 -32.094 -4.863 1 91.44 162 LEU B N 1
ATOM 7017 C CA . LEU B 1 162 ? 14.43 -32.438 -6.27 1 91.44 162 LEU B CA 1
ATOM 7018 C C . LEU B 1 162 ? 15.281 -31.547 -7.156 1 91.44 162 LEU B C 1
ATOM 7020 O O . LEU B 1 162 ? 15.828 -30.547 -6.688 1 91.44 162 LEU B O 1
ATOM 7024 N N . PRO B 1 163 ? 15.469 -31.906 -8.406 1 87.88 163 PRO B N 1
ATOM 7025 C CA . PRO B 1 163 ? 16.25 -31.047 -9.289 1 87.88 163 PRO B CA 1
ATOM 7026 C C . PRO B 1 163 ? 15.648 -29.656 -9.445 1 87.88 163 PRO B C 1
ATOM 7028 O O . PRO B 1 163 ? 16.375 -28.672 -9.562 1 87.88 163 PRO B O 1
ATOM 7031 N N . ARG B 1 164 ? 14.43 -29.641 -9.469 1 93.81 164 ARG B N 1
ATOM 7032 C CA . ARG B 1 164 ? 13.648 -28.391 -9.516 1 93.81 164 ARG B CA 1
ATOM 7033 C C . ARG B 1 164 ? 12.242 -28.609 -8.984 1 93.81 164 ARG B C 1
ATOM 7035 O O . ARG B 1 164 ? 11.961 -29.641 -8.359 1 93.81 164 ARG B O 1
ATOM 7042 N N . LYS B 1 165 ? 11.367 -27.688 -9.18 1 94.81 165 LYS B N 1
ATOM 7043 C CA . LYS B 1 165 ? 10 -27.797 -8.68 1 94.81 165 LYS B CA 1
ATOM 7044 C C . LYS B 1 165 ? 9.258 -28.938 -9.359 1 94.81 165 LYS B C 1
ATOM 7046 O O . LYS B 1 165 ? 9.477 -29.219 -10.539 1 94.81 165 LYS B O 1
ATOM 7051 N N . PHE B 1 166 ? 8.391 -29.625 -8.648 1 97.44 166 PHE B N 1
ATOM 7052 C CA . PHE B 1 166 ? 7.57 -30.75 -9.094 1 97.44 166 PHE B CA 1
ATOM 7053 C C . PHE B 1 166 ? 6.098 -30.484 -8.812 1 97.44 166 PHE B C 1
ATOM 7055 O O . PHE B 1 166 ? 5.688 -30.391 -7.656 1 97.44 166 PHE B O 1
ATOM 7062 N N . LYS B 1 167 ? 5.238 -30.406 -9.891 1 98.56 167 LYS B N 1
ATOM 7063 C CA . LYS B 1 167 ? 3.855 -29.953 -9.758 1 98.56 167 LYS B CA 1
ATOM 7064 C C . LYS B 1 167 ? 2.881 -31.016 -10.25 1 98.56 167 LYS B C 1
ATOM 7066 O O . LYS B 1 167 ? 3.012 -31.516 -11.375 1 98.56 167 LYS B O 1
ATOM 7071 N N . VAL B 1 168 ? 1.927 -31.344 -9.406 1 98.88 168 VAL B N 1
ATOM 7072 C CA . VAL B 1 168 ? 0.902 -32.344 -9.703 1 98.88 168 VAL B CA 1
ATOM 7073 C C . VAL B 1 168 ? -0.471 -31.672 -9.742 1 98.88 168 VAL B C 1
ATOM 7075 O O . VAL B 1 168 ? -0.744 -30.75 -8.961 1 98.88 168 VAL B O 1
ATOM 7078 N N . CYS B 1 169 ? -1.346 -32.125 -10.695 1 98.81 169 CYS B N 1
ATOM 7079 C CA . CYS B 1 169 ? -2.684 -31.562 -10.844 1 98.81 169 CYS B CA 1
ATOM 7080 C C . CYS B 1 169 ? -3.721 -32.656 -11.031 1 98.81 169 CYS B C 1
ATOM 7082 O O . CYS B 1 169 ? -3.484 -33.625 -11.758 1 98.81 169 CYS B O 1
ATOM 7084 N N . PHE B 1 170 ? -4.848 -32.562 -10.328 1 98.81 170 PHE B N 1
ATOM 7085 C CA . PHE B 1 170 ? -5.984 -33.469 -10.492 1 98.81 170 PHE B CA 1
ATOM 7086 C C . PHE B 1 170 ? -7.145 -32.75 -11.18 1 98.81 170 PHE B C 1
ATOM 7088 O O . PHE B 1 170 ? -7.441 -31.594 -10.867 1 98.81 170 PHE B O 1
ATOM 7095 N N . ALA B 1 171 ? -7.766 -33.406 -12.117 1 98.62 171 ALA B N 1
ATOM 7096 C CA . ALA B 1 171 ? -8.977 -32.938 -12.773 1 98.62 171 ALA B CA 1
ATOM 7097 C C . ALA B 1 171 ? -10.102 -33.969 -12.672 1 98.62 171 ALA B C 1
ATOM 7099 O O . ALA B 1 171 ? -9.852 -35.188 -12.742 1 98.62 171 ALA B O 1
ATOM 7100 N N . PRO B 1 172 ? -11.312 -33.531 -12.602 1 97.81 172 PRO B N 1
ATOM 7101 C CA . PRO B 1 172 ? -12.406 -34.438 -12.312 1 97.81 172 PRO B CA 1
ATOM 7102 C C . PRO B 1 172 ? -12.969 -35.094 -13.578 1 97.81 172 PRO B C 1
ATOM 7104 O O . PRO B 1 172 ? -13.906 -35.906 -13.492 1 97.81 172 PRO B O 1
ATOM 7107 N N . GLY B 1 173 ? -12.422 -34.719 -14.734 1 97.31 173 GLY B N 1
ATOM 7108 C CA . GLY B 1 173 ? -12.914 -35.344 -15.945 1 97.31 173 GLY B CA 1
ATOM 7109 C C . GLY B 1 173 ? -12.234 -34.812 -17.203 1 97.31 173 GLY B C 1
ATOM 7110 O O . GLY B 1 173 ? -11.562 -33.781 -17.172 1 97.31 173 GLY B O 1
ATOM 7111 N N . VAL B 1 174 ? -12.531 -35.5 -18.281 1 95.38 174 VAL B N 1
ATOM 7112 C CA . VAL B 1 174 ? -11.914 -35.188 -19.562 1 95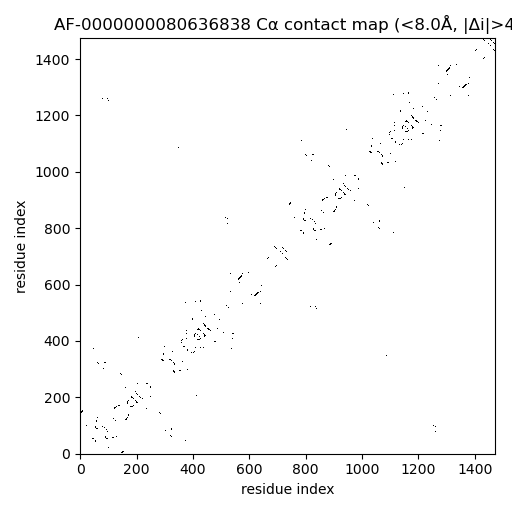.38 174 VAL B CA 1
ATOM 7113 C C . VAL B 1 174 ? -12.492 -33.875 -20.125 1 95.38 174 VAL B C 1
ATOM 7115 O O . VAL B 1 174 ? -11.797 -33.125 -20.797 1 95.38 174 VAL B O 1
ATOM 7118 N N . GLU B 1 175 ? -13.719 -33.594 -19.781 1 92.81 175 GLU B N 1
ATOM 7119 C CA . GLU B 1 175 ? -14.375 -32.375 -20.25 1 92.81 175 GLU B CA 1
ATOM 7120 C C . GLU B 1 175 ? -13.938 -31.156 -19.422 1 92.81 175 GLU B C 1
ATOM 7122 O O . GLU B 1 175 ? -14.156 -30.016 -19.844 1 92.81 175 GLU B O 1
ATOM 7127 N N . THR B 1 176 ? -13.336 -31.438 -18.312 1 92.25 176 THR B N 1
ATOM 7128 C CA . THR B 1 176 ? -12.828 -30.406 -17.406 1 92.25 176 THR B CA 1
ATOM 7129 C C . THR B 1 176 ? -11.406 -30.734 -16.953 1 92.25 176 THR B C 1
ATOM 7131 O O . THR B 1 176 ? -11.172 -31.016 -15.781 1 92.25 176 THR B O 1
ATOM 7134 N N . PRO B 1 177 ? -10.57 -30.625 -17.844 1 94.19 177 PRO B N 1
ATOM 7135 C CA . PRO B 1 177 ? -9.219 -31.125 -17.562 1 94.19 177 PRO B CA 1
ATOM 7136 C C . PRO B 1 177 ? -8.422 -30.188 -16.672 1 94.19 177 PRO B C 1
ATOM 7138 O O . PRO B 1 177 ? -7.293 -30.516 -16.281 1 94.19 177 PRO B O 1
ATOM 7141 N N . PHE B 1 178 ? -9.023 -29.031 -16.344 1 96.56 178 PHE B N 1
ATOM 7142 C CA . PHE B 1 178 ? -8.336 -28.094 -15.453 1 96.56 178 PHE B CA 1
ATOM 7143 C C . PHE B 1 178 ? -6.93 -27.797 -15.961 1 96.56 178 PHE B C 1
ATOM 7145 O O . PHE B 1 178 ? -6.75 -27.406 -17.109 1 96.56 178 PHE B O 1
ATOM 7152 N N . LEU B 1 179 ? -5.859 -27.906 -15.141 1 97.94 179 LEU B N 1
ATOM 7153 C CA . LEU B 1 179 ? -4.492 -27.625 -15.562 1 97.94 179 LEU B CA 1
ATOM 7154 C C . LEU B 1 179 ? -3.676 -28.906 -15.656 1 97.94 179 LEU B C 1
ATOM 7156 O O . LEU B 1 179 ? -2.443 -28.875 -15.625 1 97.94 179 LEU B O 1
ATOM 7160 N N . ALA B 1 180 ? -4.332 -30.016 -15.797 1 98.5 180 ALA B N 1
ATOM 7161 C CA . ALA B 1 180 ? -3.67 -31.312 -15.773 1 98.5 180 ALA B CA 1
ATOM 7162 C C . ALA B 1 180 ? -2.744 -31.484 -16.969 1 98.5 180 ALA B C 1
ATOM 7164 O O . ALA B 1 180 ? -1.741 -32.188 -16.906 1 98.5 180 ALA B O 1
ATOM 7165 N N . LEU B 1 181 ? -3.018 -30.797 -18.031 1 98.19 181 LEU B N 1
ATOM 7166 C CA . LEU B 1 181 ? -2.268 -31 -19.266 1 98.19 181 LEU B CA 1
ATOM 7167 C C . LEU B 1 181 ? -1.005 -30.141 -19.266 1 98.19 181 LEU B C 1
ATOM 7169 O O . LEU B 1 181 ? -0.173 -30.25 -20.172 1 98.19 181 LEU B O 1
ATOM 7173 N N . VAL B 1 182 ? -0.829 -29.281 -18.312 1 98.19 182 VAL B N 1
ATOM 7174 C CA . VAL B 1 182 ? 0.343 -28.422 -18.266 1 98.19 182 VAL B CA 1
ATOM 7175 C C . VAL B 1 182 ? 1.046 -28.562 -16.906 1 98.19 182 VAL B C 1
ATOM 7177 O O . VAL B 1 182 ? 1.596 -27.609 -16.375 1 98.19 182 VAL B O 1
ATOM 7180 N N . ALA B 1 183 ? 1.036 -29.734 -16.297 1 98.31 183 ALA B N 1
ATOM 7181 C CA . ALA B 1 183 ? 1.721 -30.078 -15.062 1 98.31 183 ALA B CA 1
ATOM 7182 C C . ALA B 1 183 ? 2.801 -31.125 -15.297 1 98.31 183 ALA B C 1
ATOM 7184 O O . ALA B 1 183 ? 2.861 -31.719 -16.375 1 98.31 183 ALA B O 1
ATOM 7185 N N . ASP B 1 184 ? 3.693 -31.281 -14.305 1 98.69 184 ASP B N 1
ATOM 7186 C CA . ASP B 1 184 ? 4.629 -32.406 -14.375 1 98.69 184 ASP B CA 1
ATOM 7187 C C . ASP B 1 184 ? 3.885 -33.719 -14.422 1 98.69 184 ASP B C 1
ATOM 7189 O O . ASP B 1 184 ? 4.273 -34.625 -15.156 1 98.69 184 ASP B O 1
ATOM 7193 N N . VAL B 1 185 ? 2.887 -33.781 -13.594 1 98.88 185 VAL B N 1
ATOM 7194 C CA . VAL B 1 185 ? 1.976 -34.938 -13.617 1 98.88 185 VAL B CA 1
ATOM 7195 C C . VAL B 1 185 ? 0.531 -34.438 -13.57 1 98.88 185 VAL B C 1
ATOM 7197 O O . VAL B 1 185 ? 0.143 -33.719 -12.633 1 98.88 185 VAL B O 1
ATOM 7200 N N . GLY B 1 186 ? -0.201 -34.781 -14.586 1 98.81 186 GLY B N 1
ATOM 7201 C CA . GLY B 1 186 ? -1.63 -34.5 -14.625 1 98.81 186 GLY B CA 1
ATOM 7202 C C . GLY B 1 186 ? -2.477 -35.781 -14.539 1 98.81 186 GLY B C 1
ATOM 7203 O O . GLY B 1 186 ? -2.238 -36.75 -15.266 1 98.81 186 GLY B O 1
ATOM 7204 N N . LEU B 1 187 ? -3.416 -35.781 -13.609 1 98.81 187 LEU B N 1
ATOM 7205 C CA . LEU B 1 187 ? -4.32 -36.906 -13.398 1 98.81 187 LEU B CA 1
ATOM 7206 C C . LEU B 1 187 ? -5.766 -36.5 -13.672 1 98.81 187 LEU B C 1
ATOM 7208 O O . LEU B 1 187 ? -6.336 -35.688 -12.938 1 98.81 187 LEU B O 1
ATOM 7212 N N . ILE B 1 188 ? -6.371 -37.062 -14.672 1 98.62 188 ILE B N 1
ATOM 7213 C CA . ILE B 1 188 ? -7.73 -36.719 -15.086 1 98.62 188 ILE B CA 1
ATOM 7214 C C . ILE B 1 188 ? -8.656 -37.906 -14.789 1 98.62 188 ILE B C 1
ATOM 7216 O O . ILE B 1 188 ? -8.43 -39.031 -15.273 1 98.62 188 ILE B O 1
ATOM 7220 N N . ALA B 1 189 ? -9.703 -37.719 -14.031 1 98.56 189 ALA B N 1
ATOM 7221 C CA . ALA B 1 189 ? -10.633 -38.75 -13.648 1 98.56 189 ALA B CA 1
ATOM 7222 C C . ALA B 1 189 ? -11.289 -39.375 -14.875 1 98.56 189 ALA B C 1
ATOM 7224 O O . ALA B 1 189 ? -11.789 -38.688 -15.75 1 98.56 189 ALA B O 1
ATOM 7225 N N . VAL B 1 190 ? -11.258 -40.625 -14.953 1 97.88 190 VAL B N 1
ATOM 7226 C CA . VAL B 1 190 ? -11.938 -41.438 -15.977 1 97.88 190 VAL B CA 1
ATOM 7227 C C . VAL B 1 190 ? -12.484 -42.719 -15.352 1 97.88 190 VAL B C 1
ATOM 7229 O O . VAL B 1 190 ? -12.133 -43.062 -14.227 1 97.88 190 VAL B O 1
ATOM 7232 N N . GLU B 1 191 ? -13.391 -43.281 -16.031 1 96.44 191 GLU B N 1
ATOM 7233 C CA . GLU B 1 191 ? -13.969 -44.562 -15.602 1 96.44 191 GLU B CA 1
ATOM 7234 C C . GLU B 1 191 ? -13.812 -45.625 -16.688 1 96.44 191 GLU B C 1
ATOM 7236 O O . GLU B 1 191 ? -13.961 -45.312 -17.875 1 96.44 191 GLU B O 1
ATOM 7241 N N . ARG B 1 192 ? -13.445 -46.812 -16.297 1 95.44 192 ARG B N 1
ATOM 7242 C CA . ARG B 1 192 ? -13.359 -47.969 -17.188 1 95.44 192 ARG B CA 1
ATOM 7243 C C . ARG B 1 192 ? -14.07 -49.188 -16.594 1 95.44 192 ARG B C 1
ATOM 7245 O O . ARG B 1 192 ? -13.719 -49.625 -15.5 1 95.44 192 ARG B O 1
ATOM 7252 N N . GLU B 1 193 ? -15 -49.719 -17.297 1 94.25 193 GLU B N 1
ATOM 7253 C CA . GLU B 1 193 ? -15.766 -50.875 -16.859 1 94.25 193 GLU B CA 1
ATOM 7254 C C . GLU B 1 193 ? -16.312 -50.688 -15.453 1 94.25 193 GLU B C 1
ATOM 7256 O O . GLU B 1 193 ? -16.172 -51.562 -14.602 1 94.25 193 GLU B O 1
ATOM 7261 N N . GLY B 1 194 ? -16.734 -49.531 -15.164 1 93.19 194 GLY B N 1
ATOM 7262 C CA . GLY B 1 194 ? -17.391 -49.25 -13.891 1 93.19 194 GLY B CA 1
ATOM 7263 C C . GLY B 1 194 ? -16.391 -48.938 -12.773 1 93.19 194 GLY B C 1
ATOM 7264 O O . GLY B 1 194 ? -16.797 -48.719 -11.633 1 93.19 194 GLY B O 1
ATOM 7265 N N . ARG B 1 195 ? -15.156 -48.938 -13.109 1 95.75 195 ARG B N 1
ATOM 7266 C CA . ARG B 1 195 ? -14.141 -48.656 -12.102 1 95.75 195 ARG B CA 1
ATOM 7267 C C . ARG B 1 195 ? -13.531 -47.281 -12.289 1 95.75 195 ARG B C 1
ATOM 7269 O O . ARG B 1 195 ? -13.188 -46.875 -13.406 1 95.75 195 ARG B O 1
ATOM 7276 N N . ARG B 1 196 ? -13.438 -46.625 -11.109 1 96.12 196 ARG B N 1
ATOM 7277 C CA . ARG B 1 196 ? -12.828 -45.312 -11.125 1 96.12 196 ARG B CA 1
ATOM 7278 C C . ARG B 1 196 ? -11.328 -45.406 -11.352 1 96.12 196 ARG B C 1
ATOM 7280 O O . ARG B 1 196 ? -10.68 -46.344 -10.922 1 96.12 196 ARG B O 1
ATOM 7287 N N . GLY B 1 197 ? -10.805 -44.406 -12.078 1 97.81 197 GLY B N 1
ATOM 7288 C CA . GLY B 1 197 ? -9.375 -44.281 -12.312 1 97.81 197 GLY B CA 1
ATOM 7289 C C . GLY B 1 197 ? -8.969 -42.938 -12.891 1 97.81 197 GLY B C 1
ATOM 7290 O O . GLY B 1 197 ? -9.703 -41.969 -12.758 1 97.81 197 GLY B O 1
ATOM 7291 N N . PHE B 1 198 ? -7.742 -42.938 -13.422 1 98.5 198 PHE B N 1
ATOM 7292 C CA . PHE B 1 198 ? -7.23 -41.656 -13.93 1 98.5 198 PHE B CA 1
ATOM 7293 C C . PHE B 1 198 ? -6.488 -41.875 -15.242 1 98.5 198 PHE B C 1
ATOM 7295 O O . PHE B 1 198 ? -5.785 -42.844 -15.414 1 98.5 198 PHE B O 1
ATOM 7302 N N . MET B 1 199 ? -6.746 -41 -16.141 1 98.31 199 MET B N 1
ATOM 7303 C CA . MET B 1 199 ? -5.859 -40.75 -17.281 1 98.31 199 MET B CA 1
ATOM 7304 C C . MET B 1 199 ? -4.652 -39.938 -16.875 1 98.31 199 MET B C 1
ATOM 7306 O O . MET B 1 199 ? -4.789 -38.938 -16.141 1 98.31 199 MET B O 1
ATOM 7310 N N . VAL B 1 200 ? -3.434 -40.344 -17.312 1 98.69 200 VAL B N 1
ATOM 7311 C CA . VAL B 1 200 ? -2.236 -39.75 -16.75 1 98.69 200 VAL B CA 1
ATOM 7312 C C . VAL B 1 200 ? -1.456 -39.031 -17.859 1 98.69 200 VAL B C 1
ATOM 7314 O O . VAL B 1 200 ? -1.07 -39.656 -18.859 1 98.69 200 VAL B O 1
ATOM 7317 N N . TYR B 1 201 ? -1.252 -37.719 -17.719 1 98.62 201 TYR B N 1
ATOM 7318 C CA . TYR B 1 201 ? -0.344 -36.938 -18.531 1 98.62 201 TYR B CA 1
ATOM 7319 C C . TYR B 1 201 ? 0.93 -36.594 -17.766 1 98.62 201 TYR B C 1
ATOM 7321 O O . TYR B 1 201 ? 0.898 -36.406 -16.547 1 98.62 201 TYR B O 1
ATOM 7329 N N . VAL B 1 202 ? 2.135 -36.469 -18.453 1 98.69 202 VAL B N 1
ATOM 7330 C CA . VAL B 1 202 ? 3.396 -36.25 -17.766 1 98.69 202 VAL B CA 1
ATOM 7331 C C . VAL B 1 202 ? 4.273 -35.312 -18.594 1 98.69 202 VAL B C 1
ATOM 7333 O O . VAL B 1 202 ? 4.098 -35.188 -19.812 1 98.69 202 VAL B O 1
ATOM 7336 N N . GLY B 1 203 ? 5.113 -34.562 -17.922 1 98.31 203 GLY B N 1
ATOM 7337 C CA . GLY B 1 203 ? 6.18 -33.844 -18.562 1 98.31 203 GLY B CA 1
ATOM 7338 C C . GLY B 1 203 ? 5.734 -32.469 -19.094 1 98.31 203 GLY B C 1
ATOM 7339 O O . GLY B 1 203 ? 6.359 -31.938 -20.016 1 98.31 203 GLY B O 1
ATOM 7340 N N . GLY B 1 204 ? 4.676 -31.969 -18.672 1 97.88 204 GLY B N 1
ATOM 7341 C CA . GLY B 1 204 ? 4.258 -30.625 -19 1 97.88 204 GLY B CA 1
ATOM 7342 C C . GLY B 1 204 ? 4.758 -29.578 -18.016 1 97.88 204 GLY B C 1
ATOM 7343 O O . GLY B 1 204 ? 5.625 -29.859 -17.188 1 97.88 204 GLY B O 1
ATOM 7344 N N . GLY B 1 205 ? 4.301 -28.359 -18.188 1 97.06 205 GLY B N 1
ATOM 7345 C CA . GLY B 1 205 ? 4.633 -27.281 -17.266 1 97.06 205 GLY B CA 1
ATOM 7346 C C . GLY B 1 205 ? 4.617 -25.906 -17.906 1 97.06 205 GLY B C 1
ATOM 7347 O O . GLY B 1 205 ? 4.738 -25.797 -19.125 1 97.06 205 GLY B O 1
ATOM 7348 N N . MET B 1 206 ? 4.457 -24.906 -17.047 1 95.69 206 MET B N 1
ATOM 7349 C CA . MET B 1 206 ? 4.449 -23.531 -17.531 1 95.69 206 MET B CA 1
ATOM 7350 C C . MET B 1 206 ? 5.73 -22.797 -17.141 1 95.69 206 MET B C 1
ATOM 7352 O O . MET B 1 206 ? 6.523 -23.312 -16.344 1 95.69 206 MET B O 1
ATOM 7356 N N . GLY B 1 207 ? 6.043 -21.672 -17.672 1 91.94 207 GLY B N 1
ATOM 7357 C CA . GLY B 1 207 ? 7.23 -20.844 -17.516 1 91.94 207 GLY B CA 1
ATOM 7358 C C . GLY B 1 207 ? 7.668 -20.188 -18.812 1 91.94 207 GLY B C 1
ATOM 7359 O O . GLY B 1 207 ? 6.871 -20.031 -19.734 1 91.94 207 GLY B O 1
ATOM 7360 N N . ALA B 1 208 ? 8.922 -19.844 -18.797 1 85.75 208 ALA B N 1
ATOM 7361 C CA . ALA B 1 208 ? 9.453 -19.219 -20 1 85.75 208 ALA B CA 1
ATOM 7362 C C . ALA B 1 208 ? 9.445 -20.188 -21.188 1 85.75 208 ALA B C 1
ATOM 7364 O O . ALA B 1 208 ? 9.266 -19.781 -22.328 1 85.75 208 ALA B O 1
ATOM 7365 N N . HIS B 1 209 ? 9.625 -21.438 -20.844 1 90 209 HIS B N 1
ATOM 7366 C CA . HIS B 1 209 ? 9.547 -22.516 -21.828 1 90 209 HIS B CA 1
ATOM 7367 C C . HIS B 1 209 ? 8.438 -23.5 -21.484 1 90 209 HIS B C 1
ATOM 7369 O O . HIS B 1 209 ? 8.719 -24.641 -21.078 1 90 209 HIS B O 1
ATOM 7375 N N . SER B 1 210 ? 7.234 -23.141 -21.812 1 95.94 210 SER B N 1
ATOM 7376 C CA . SER B 1 210 ? 6.066 -23.938 -21.438 1 95.94 210 SER B CA 1
ATOM 7377 C C . SER B 1 210 ? 5.867 -25.109 -22.391 1 95.94 210 SER B C 1
ATOM 7379 O O . SER B 1 210 ? 6.199 -25.031 -23.562 1 95.94 210 SER B O 1
ATOM 7381 N N . LYS B 1 211 ? 5.363 -26.188 -21.891 1 96.38 211 LYS B N 1
ATOM 7382 C CA . LYS B 1 211 ? 5.059 -27.391 -22.672 1 96.38 211 LYS B CA 1
ATOM 7383 C C . LYS B 1 211 ? 3.811 -28.094 -22.156 1 96.38 211 LYS B C 1
ATOM 7385 O O . LYS B 1 211 ? 3.557 -28.094 -20.938 1 96.38 211 LYS B O 1
ATOM 7390 N N . THR B 1 212 ? 3.084 -28.641 -23.078 1 97.62 212 THR B N 1
ATOM 7391 C CA . THR B 1 212 ? 2.01 -29.547 -22.672 1 97.62 212 THR B CA 1
ATOM 7392 C C . THR B 1 212 ? 2.568 -30.906 -22.266 1 97.62 212 THR B C 1
ATOM 7394 O O . THR B 1 212 ? 3.623 -31.312 -22.75 1 97.62 212 THR B O 1
ATOM 7397 N N . GLY B 1 213 ? 1.891 -31.516 -21.375 1 97.81 213 GLY B N 1
ATOM 7398 C CA . GLY B 1 213 ? 2.221 -32.906 -21.062 1 97.81 213 GLY B CA 1
ATOM 7399 C C . GLY B 1 213 ? 1.859 -33.875 -22.188 1 97.81 213 GLY B C 1
ATOM 7400 O O . GLY B 1 213 ? 1.17 -33.5 -23.141 1 97.81 213 GLY B O 1
ATOM 7401 N N . ILE B 1 214 ? 2.406 -35.062 -22.109 1 97.62 214 ILE B N 1
ATOM 7402 C CA . ILE B 1 214 ? 2.086 -36.125 -23.062 1 97.62 214 ILE B CA 1
ATOM 7403 C C . ILE B 1 214 ? 1.349 -37.25 -22.328 1 97.62 214 ILE B C 1
ATOM 7405 O O . ILE B 1 214 ? 1.556 -37.5 -21.141 1 97.62 214 ILE B O 1
ATOM 7409 N N . LEU B 1 215 ? 0.454 -37.875 -23.078 1 98.19 215 LEU B N 1
ATOM 7410 C CA . LEU B 1 215 ? -0.304 -39 -22.531 1 98.19 215 LEU B CA 1
ATOM 7411 C C . LEU B 1 215 ? 0.61 -40.188 -22.234 1 98.19 215 LEU B C 1
ATOM 7413 O O . LEU B 1 215 ? 1.308 -40.688 -23.125 1 98.19 215 LEU B O 1
ATOM 7417 N N . TRP B 1 216 ? 0.671 -40.656 -20.984 1 98.38 216 TRP B N 1
ATOM 7418 C CA . TRP B 1 216 ? 1.449 -41.812 -20.562 1 98.38 216 TRP B CA 1
ATOM 7419 C C . TRP B 1 216 ? 0.557 -43.031 -20.406 1 98.38 216 TRP B C 1
ATOM 7421 O O . TRP B 1 216 ? 0.849 -44.094 -20.953 1 98.38 216 TRP B O 1
ATOM 7431 N N . LYS B 1 217 ? -0.541 -42.844 -19.703 1 97.75 217 LYS B N 1
ATOM 7432 C CA . LYS B 1 217 ? -1.49 -43.906 -19.453 1 97.75 217 LYS B CA 1
ATOM 7433 C C . LYS B 1 217 ? -2.924 -43.438 -19.703 1 97.75 217 LYS B C 1
ATOM 7435 O O . LYS B 1 217 ? -3.361 -42.438 -19.141 1 97.75 217 LYS B O 1
ATOM 7440 N N . GLU B 1 218 ? -3.652 -44.281 -20.391 1 96.94 218 GLU B N 1
ATOM 7441 C CA . GLU B 1 218 ? -5.055 -44 -20.656 1 96.94 218 GLU B CA 1
ATOM 7442 C C . GLU B 1 218 ? -5.918 -44.25 -19.422 1 96.94 218 GLU B C 1
ATOM 7444 O O . GLU B 1 218 ? -6.988 -43.656 -19.281 1 96.94 218 GLU B O 1
ATOM 7449 N N . TRP B 1 219 ? -5.465 -45.094 -18.688 1 97.75 219 TRP B N 1
ATOM 7450 C CA . TRP B 1 219 ? -6.219 -45.438 -17.5 1 97.75 219 TRP B CA 1
ATOM 7451 C C . TRP B 1 219 ? -5.336 -46.156 -16.484 1 97.75 219 TRP B C 1
ATOM 7453 O O . TRP B 1 219 ? -4.602 -47.094 -16.828 1 97.75 219 TRP B O 1
ATOM 7463 N N . VAL B 1 220 ? -5.359 -45.75 -15.25 1 96.75 220 VAL B N 1
ATOM 7464 C CA . VAL B 1 220 ? -4.801 -46.406 -14.086 1 96.75 220 VAL B CA 1
ATOM 7465 C C . VAL B 1 220 ? -5.836 -46.438 -12.961 1 96.75 220 VAL B C 1
ATOM 7467 O O . VAL B 1 220 ? -6.574 -45.469 -12.766 1 96.75 220 VAL B O 1
ATOM 7470 N N . PRO B 1 221 ? -5.961 -47.562 -12.25 1 95.25 221 PRO B N 1
ATOM 7471 C CA . PRO B 1 221 ? -6.918 -47.562 -11.141 1 95.25 221 PRO B CA 1
ATOM 7472 C C . PRO B 1 221 ? -6.539 -46.594 -10.023 1 95.25 221 PRO B C 1
ATOM 7474 O O . PRO B 1 221 ? -5.363 -46.281 -9.852 1 95.25 221 PRO B O 1
ATOM 7477 N N . GLU B 1 222 ? -7.441 -46.156 -9.258 1 93.88 222 GLU B N 1
ATOM 7478 C CA . GLU B 1 222 ? -7.254 -45.188 -8.18 1 93.88 222 GLU B CA 1
ATOM 7479 C C . GLU B 1 222 ? -6.145 -45.625 -7.227 1 93.88 222 GLU B C 1
ATOM 7481 O O . GLU B 1 222 ? -5.383 -44.812 -6.727 1 93.88 222 GLU B O 1
ATOM 7486 N N . GLY B 1 223 ? -6.125 -46.875 -7.008 1 92.81 223 GLY B N 1
ATOM 7487 C CA . GLY B 1 223 ? -5.18 -47.406 -6.043 1 92.81 223 GLY B CA 1
ATOM 7488 C C . GLY B 1 223 ? -3.734 -47.281 -6.496 1 92.81 223 GLY B C 1
ATOM 7489 O O . GLY B 1 223 ? -2.812 -47.406 -5.691 1 92.81 223 GLY B O 1
ATOM 7490 N N . GLU B 1 224 ? -3.506 -47 -7.746 1 94.56 224 GLU B N 1
ATOM 7491 C CA . GLU B 1 224 ? -2.148 -46.938 -8.281 1 94.56 224 GLU B CA 1
ATOM 7492 C C . GLU B 1 224 ? -1.673 -45.5 -8.469 1 94.56 224 GLU B C 1
ATOM 7494 O O . GLU B 1 224 ? -0.578 -45.281 -8.984 1 94.56 224 GLU B O 1
ATOM 7499 N N . VAL B 1 225 ? -2.43 -44.562 -8.039 1 96.81 225 VAL B N 1
ATOM 7500 C CA . VAL B 1 225 ? -2.1 -43.156 -8.211 1 96.81 225 VAL B CA 1
ATOM 7501 C C . VAL B 1 225 ? -0.748 -42.844 -7.562 1 96.81 225 VAL B C 1
ATOM 7503 O O . VAL B 1 225 ? 0.102 -42.188 -8.164 1 96.81 225 VAL B O 1
ATOM 7506 N N . TYR B 1 226 ? -0.565 -43.312 -6.367 1 97.19 226 TYR B N 1
ATOM 7507 C CA . TYR B 1 226 ? 0.693 -43.062 -5.672 1 97.19 226 TYR B CA 1
ATOM 7508 C C . TYR B 1 226 ? 1.868 -43.656 -6.449 1 97.19 226 TYR B C 1
ATOM 7510 O O . TYR B 1 226 ? 2.906 -43 -6.59 1 97.19 226 TYR B O 1
ATOM 7518 N N . ALA B 1 227 ? 1.709 -44.844 -6.93 1 96.56 227 ALA B N 1
ATOM 7519 C CA . ALA B 1 227 ? 2.781 -45.5 -7.676 1 96.56 227 ALA B CA 1
ATOM 7520 C C . ALA B 1 227 ? 3.137 -44.719 -8.93 1 96.56 227 ALA B C 1
ATOM 7522 O O . ALA B 1 227 ? 4.312 -44.625 -9.297 1 96.56 227 ALA B O 1
ATOM 7523 N N . VAL B 1 228 ? 2.168 -44.219 -9.562 1 97.56 228 VAL B N 1
ATOM 7524 C CA . VAL B 1 228 ? 2.354 -43.406 -10.773 1 97.56 228 VAL B CA 1
ATOM 7525 C C . VAL B 1 228 ? 3.188 -42.188 -10.453 1 97.56 228 VAL B C 1
ATOM 7527 O O . VAL B 1 228 ? 4.219 -41.938 -11.086 1 97.56 228 VAL B O 1
ATOM 7530 N N . VAL B 1 229 ? 2.785 -41.406 -9.492 1 98.44 229 VAL B N 1
ATOM 7531 C CA . VAL B 1 229 ? 3.439 -40.156 -9.172 1 98.44 229 VAL B CA 1
ATOM 7532 C C . VAL B 1 229 ? 4.832 -40.406 -8.609 1 98.44 229 VAL B C 1
ATOM 7534 O O . VAL B 1 229 ? 5.785 -39.688 -8.922 1 98.44 229 VAL B O 1
ATOM 7537 N N . ARG B 1 230 ? 4.953 -41.406 -7.801 1 96.88 230 ARG B N 1
ATOM 7538 C CA . ARG B 1 230 ? 6.25 -41.781 -7.246 1 96.88 230 ARG B CA 1
ATOM 7539 C C . ARG B 1 230 ? 7.234 -42.156 -8.352 1 96.88 230 ARG B C 1
ATOM 7541 O O . ARG B 1 230 ? 8.414 -41.812 -8.281 1 96.88 230 ARG B O 1
ATOM 7548 N N . ALA B 1 231 ? 6.766 -42.906 -9.312 1 97.75 231 ALA B N 1
ATOM 7549 C CA . ALA B 1 231 ? 7.625 -43.281 -10.438 1 97.75 231 ALA B CA 1
ATOM 7550 C C . ALA B 1 231 ? 8.164 -42.031 -11.156 1 97.75 231 ALA B C 1
ATOM 7552 O O . ALA B 1 231 ? 9.352 -41.969 -11.469 1 97.75 231 ALA B O 1
ATOM 7553 N N . VAL B 1 232 ? 7.297 -41.062 -11.438 1 98.75 232 VAL B N 1
ATOM 7554 C CA . VAL B 1 232 ? 7.719 -39.844 -12.109 1 98.75 232 VAL B CA 1
ATOM 7555 C C . VAL B 1 232 ? 8.703 -39.094 -11.227 1 98.75 232 VAL B C 1
ATOM 7557 O O . VAL B 1 232 ? 9.742 -38.625 -11.703 1 98.75 232 VAL B O 1
ATOM 7560 N N . LYS B 1 233 ? 8.367 -38.969 -9.945 1 97.5 233 LYS B N 1
ATOM 7561 C CA . LYS B 1 233 ? 9.211 -38.25 -9 1 97.5 233 LYS B CA 1
ATOM 7562 C C . LYS B 1 233 ? 10.602 -38.875 -8.914 1 97.5 233 LYS B C 1
ATOM 7564 O O . LYS B 1 233 ? 11.609 -38.156 -8.938 1 97.5 233 LYS B O 1
ATOM 7569 N N . GLU B 1 234 ? 10.633 -40.156 -8.805 1 94.94 234 GLU B N 1
ATOM 7570 C CA . GLU B 1 234 ? 11.914 -40.875 -8.688 1 94.94 234 GLU B CA 1
ATOM 7571 C C . GLU B 1 234 ? 12.742 -40.719 -9.961 1 94.94 234 GLU B C 1
ATOM 7573 O O . GLU B 1 234 ? 13.961 -40.562 -9.906 1 94.94 234 GLU B O 1
ATOM 7578 N N . LEU B 1 235 ? 12.047 -40.844 -11.07 1 97.06 235 LEU B N 1
ATOM 7579 C CA . LEU B 1 235 ? 12.75 -40.656 -12.336 1 97.06 235 LEU B CA 1
ATOM 7580 C C . LEU B 1 235 ? 13.359 -39.25 -12.406 1 97.06 235 LEU B C 1
ATOM 7582 O O . LEU B 1 235 ? 14.516 -39.094 -12.805 1 97.06 235 LEU B O 1
ATOM 7586 N N . PHE B 1 236 ? 12.594 -38.281 -12.094 1 97.31 236 PHE B N 1
ATOM 7587 C CA . PHE B 1 236 ? 13.023 -36.875 -12.086 1 97.31 236 PHE B CA 1
ATOM 7588 C C . PHE B 1 236 ? 14.195 -36.688 -11.133 1 97.31 236 PHE B C 1
ATOM 7590 O O . PHE B 1 236 ? 15.188 -36.031 -11.484 1 97.31 236 PHE B O 1
ATOM 7597 N N . ASP B 1 237 ? 14.07 -37.219 -9.922 1 92.19 237 ASP B N 1
ATOM 7598 C CA . ASP B 1 237 ? 15.109 -37.094 -8.898 1 92.19 237 ASP B CA 1
ATOM 7599 C C . ASP B 1 237 ? 16.422 -37.719 -9.383 1 92.19 237 ASP B C 1
ATOM 7601 O O . ASP B 1 237 ? 17.484 -37.156 -9.172 1 92.19 237 ASP B O 1
ATOM 7605 N N . ALA B 1 238 ? 16.312 -38.781 -10.008 1 92.62 238 ALA B N 1
ATOM 7606 C CA . ALA B 1 238 ? 17.5 -39.562 -10.406 1 92.62 238 ALA B CA 1
ATOM 7607 C C . ALA B 1 238 ? 18.156 -38.969 -11.633 1 92.62 238 ALA B C 1
ATOM 7609 O O . ALA B 1 238 ? 19.391 -39 -11.766 1 92.62 238 ALA B O 1
ATOM 7610 N N . HIS B 1 239 ? 17.375 -38.406 -12.539 1 92.44 239 HIS B N 1
ATOM 7611 C CA . HIS B 1 239 ? 17.938 -38.094 -13.852 1 92.44 239 HIS B CA 1
ATOM 7612 C C . HIS B 1 239 ? 17.812 -36.625 -14.188 1 92.44 239 HIS B C 1
ATOM 7614 O O . HIS B 1 239 ? 18.359 -36.156 -15.18 1 92.44 239 HIS B O 1
ATOM 7620 N N . GLY B 1 240 ? 17.078 -35.906 -13.383 1 90.06 240 GLY B N 1
ATOM 7621 C CA . GLY B 1 240 ? 16.922 -34.5 -13.656 1 90.06 240 GLY B CA 1
ATOM 7622 C C . GLY B 1 240 ? 18.234 -33.75 -13.617 1 90.06 240 GLY B C 1
ATOM 7623 O O . GLY B 1 240 ? 19.203 -34.188 -12.969 1 90.06 240 GLY B O 1
ATOM 7624 N N . ASN B 1 241 ? 18.266 -32.562 -14.289 1 86.44 241 ASN B N 1
ATOM 7625 C CA . ASN B 1 241 ? 19.438 -31.703 -14.32 1 86.44 241 ASN B CA 1
ATOM 7626 C C . ASN B 1 241 ? 19.562 -30.906 -13.031 1 86.44 241 ASN B C 1
ATOM 7628 O O . ASN B 1 241 ? 18.672 -30.125 -12.68 1 86.44 241 ASN B O 1
ATOM 7632 N N . ARG B 1 242 ? 20.609 -31.094 -12.25 1 82.56 242 ARG B N 1
ATOM 7633 C CA . ARG B 1 242 ? 20.828 -30.375 -11 1 82.56 242 ARG B CA 1
ATOM 7634 C C . ARG B 1 242 ? 21.891 -29.297 -11.164 1 82.56 242 ARG B C 1
ATOM 7636 O O . ARG B 1 242 ? 22.141 -28.516 -10.242 1 82.56 242 ARG B O 1
ATOM 7643 N N . ARG B 1 243 ? 22.422 -29.219 -12.258 1 70.56 243 ARG B N 1
ATOM 7644 C CA . ARG B 1 243 ? 23.531 -28.312 -12.5 1 70.56 243 ARG B CA 1
ATOM 7645 C C . ARG B 1 243 ? 23.031 -26.984 -13.07 1 70.56 243 ARG B C 1
ATOM 7647 O O . ARG B 1 243 ? 23.5 -25.906 -12.664 1 70.56 243 ARG B O 1
ATOM 7654 N N . ASN B 1 244 ? 22.172 -27.203 -14.031 1 75.44 244 ASN B N 1
ATOM 7655 C CA . ASN B 1 244 ? 21.609 -26.016 -14.672 1 75.44 244 ASN B CA 1
ATOM 7656 C C . ASN B 1 244 ? 20.172 -25.781 -14.25 1 75.44 244 ASN B C 1
ATOM 7658 O O . ASN B 1 244 ? 19.25 -26.391 -14.789 1 75.44 244 ASN B O 1
ATOM 7662 N N . ARG B 1 245 ? 19.984 -24.812 -13.445 1 78.88 245 ARG B N 1
ATOM 7663 C CA . ARG B 1 245 ? 18.672 -24.547 -12.867 1 78.88 245 ARG B CA 1
ATOM 7664 C C . ARG B 1 245 ? 17.656 -24.156 -13.945 1 78.88 245 ARG B C 1
ATOM 7666 O O . ARG B 1 245 ? 16.469 -24.469 -13.82 1 78.88 245 ARG B O 1
ATOM 7673 N N . HIS B 1 246 ? 18.016 -23.594 -15 1 76.94 246 HIS B N 1
ATOM 7674 C CA . HIS B 1 246 ? 17.109 -23.094 -16.047 1 76.94 246 HIS B CA 1
ATOM 7675 C C . HIS B 1 246 ? 16.641 -24.219 -16.953 1 76.94 246 HIS B C 1
ATOM 7677 O O . HIS B 1 246 ? 15.711 -24.047 -17.734 1 76.94 246 HIS B O 1
ATOM 7683 N N . ARG B 1 247 ? 17.281 -25.344 -16.812 1 84.5 247 ARG B N 1
ATOM 7684 C CA . ARG B 1 247 ? 16.906 -26.531 -17.578 1 84.5 247 ARG B CA 1
ATOM 7685 C C . ARG B 1 247 ? 16.656 -27.719 -16.656 1 84.5 247 ARG B C 1
ATOM 7687 O O . ARG B 1 247 ? 16.953 -28.859 -17.031 1 84.5 247 ARG B O 1
ATOM 7694 N N . ALA B 1 248 ? 16.297 -27.391 -15.531 1 89.31 248 ALA B N 1
ATOM 7695 C CA . ALA B 1 248 ? 16.25 -28.438 -14.516 1 89.31 248 ALA B CA 1
ATOM 7696 C C . ALA B 1 248 ? 14.828 -28.969 -14.352 1 89.31 248 ALA B C 1
ATOM 7698 O O . ALA B 1 248 ? 14.609 -29.969 -13.672 1 89.31 248 ALA B O 1
ATOM 7699 N N . ARG B 1 249 ? 13.844 -28.375 -14.969 1 95.38 249 ARG B N 1
ATOM 7700 C CA . ARG B 1 249 ? 12.469 -28.859 -14.875 1 95.38 249 ARG B CA 1
ATOM 7701 C C . ARG B 1 249 ? 12.32 -30.203 -15.594 1 95.38 249 ARG B C 1
ATOM 7703 O O . ARG B 1 249 ? 13.047 -30.484 -16.547 1 95.38 249 ARG B O 1
ATOM 7710 N N . LEU B 1 250 ? 11.32 -30.938 -15.18 1 97.62 250 LEU B N 1
ATOM 7711 C CA . LEU B 1 250 ? 11.102 -32.281 -15.719 1 97.62 250 LEU B CA 1
ATOM 7712 C C . LEU B 1 250 ? 10.922 -32.219 -17.234 1 97.62 250 LEU B C 1
ATOM 7714 O O . LEU B 1 250 ? 11.367 -33.125 -17.938 1 97.62 250 LEU B O 1
ATOM 7718 N N . ARG B 1 251 ? 10.281 -31.25 -17.766 1 97.12 251 ARG B N 1
ATOM 7719 C CA . ARG B 1 251 ? 9.992 -31.141 -19.188 1 97.12 251 ARG B CA 1
ATOM 7720 C C . ARG B 1 251 ? 11.273 -31.125 -20.016 1 97.12 251 ARG B C 1
ATOM 7722 O O . ARG B 1 251 ? 11.289 -31.562 -21.172 1 97.12 251 ARG B O 1
ATOM 7729 N N . PHE B 1 252 ? 12.336 -30.625 -19.453 1 94.75 252 PHE B N 1
ATOM 7730 C CA . PHE B 1 252 ? 13.602 -30.578 -20.172 1 94.75 252 PHE B CA 1
ATOM 7731 C C . PHE B 1 252 ? 14.234 -31.953 -20.266 1 94.75 252 PHE B C 1
ATOM 7733 O O . PHE B 1 252 ? 14.922 -32.281 -21.234 1 94.75 252 PHE B O 1
ATOM 7740 N N . LEU B 1 253 ? 14.062 -32.75 -19.172 1 94.94 253 LEU B N 1
ATOM 7741 C CA . LEU B 1 253 ? 14.469 -34.156 -19.266 1 94.94 253 LEU B CA 1
ATOM 7742 C C . LEU B 1 253 ? 13.75 -34.844 -20.406 1 94.94 253 LEU B C 1
ATOM 7744 O O . LEU B 1 253 ? 14.359 -35.594 -21.156 1 94.94 253 LEU B O 1
ATOM 7748 N N . ARG B 1 254 ? 12.461 -34.594 -20.516 1 97.56 254 ARG B N 1
ATOM 7749 C CA . ARG B 1 254 ? 11.664 -35.125 -21.641 1 97.56 254 ARG B CA 1
ATOM 7750 C C . ARG B 1 254 ? 12.242 -34.656 -22.969 1 97.56 254 ARG B C 1
ATOM 7752 O O . ARG B 1 254 ? 12.336 -35.438 -23.922 1 97.56 254 ARG B O 1
ATOM 7759 N N . ASP B 1 255 ? 12.578 -33.406 -23.062 1 95.25 255 ASP B N 1
ATOM 7760 C CA . ASP B 1 255 ? 13.133 -32.844 -24.297 1 95.25 255 ASP B CA 1
ATOM 7761 C C . ASP B 1 255 ? 14.414 -33.594 -24.688 1 95.25 255 ASP B C 1
ATOM 7763 O O . ASP B 1 255 ? 14.617 -33.875 -25.875 1 95.25 255 ASP B O 1
ATOM 7767 N N . VAL B 1 256 ? 15.273 -33.812 -23.75 1 93.06 256 VAL B N 1
ATOM 7768 C CA . VAL B 1 256 ? 16.578 -34.406 -24 1 93.06 256 VAL B CA 1
ATOM 7769 C C . VAL B 1 256 ? 16.406 -35.875 -24.438 1 93.06 256 VAL B C 1
ATOM 7771 O O . VAL B 1 256 ? 17.062 -36.344 -25.375 1 93.06 256 VAL B O 1
ATOM 7774 N N . TRP B 1 257 ? 15.531 -36.562 -23.797 1 96.06 257 TRP B N 1
ATOM 7775 C CA . TRP B 1 257 ? 15.383 -37.969 -24.062 1 96.06 257 TRP B CA 1
ATOM 7776 C C . TRP B 1 257 ? 14.477 -38.219 -25.266 1 96.06 257 TRP B C 1
ATOM 7778 O O . TRP B 1 257 ? 14.586 -39.25 -25.938 1 96.06 257 TRP B O 1
ATOM 7788 N N . GLY B 1 258 ? 13.594 -37.281 -25.531 1 96.94 258 GLY B N 1
ATOM 7789 C CA . GLY B 1 258 ? 12.5 -37.531 -26.453 1 96.94 258 GLY B CA 1
ATOM 7790 C C . GLY B 1 258 ? 11.328 -38.25 -25.812 1 96.94 258 GLY B C 1
ATOM 7791 O O . GLY B 1 258 ? 11.5 -39 -24.859 1 96.94 258 GLY B O 1
ATOM 7792 N N . ASP B 1 259 ? 10.18 -38.219 -26.359 1 97.69 259 ASP B N 1
ATOM 7793 C CA . ASP B 1 259 ? 8.938 -38.688 -25.766 1 97.69 259 ASP B CA 1
ATOM 7794 C C . ASP B 1 259 ? 8.969 -40.219 -25.594 1 97.69 259 ASP B C 1
ATOM 7796 O O . ASP B 1 259 ? 8.562 -40.719 -24.562 1 97.69 259 ASP B O 1
ATOM 7800 N N . GLU B 1 260 ? 9.398 -40.875 -26.594 1 97.31 260 GLU B N 1
ATOM 7801 C CA . GLU B 1 260 ? 9.367 -42.344 -26.578 1 97.31 260 GLU B CA 1
ATOM 7802 C C . GLU B 1 260 ? 10.258 -42.906 -25.484 1 97.31 260 GLU B C 1
ATOM 7804 O O . GLU B 1 260 ? 9.828 -43.75 -24.703 1 97.31 260 GLU B O 1
ATOM 7809 N N . VAL B 1 261 ? 11.523 -42.406 -25.484 1 97.56 261 VAL B N 1
ATOM 7810 C CA . VAL B 1 261 ? 12.477 -42.875 -24.469 1 97.56 261 VAL B CA 1
ATOM 7811 C C . VAL B 1 261 ? 12.008 -42.469 -23.078 1 97.56 261 VAL B C 1
ATOM 7813 O O . VAL B 1 261 ? 12.117 -43.219 -22.125 1 97.56 261 VAL B O 1
ATOM 7816 N N . PHE B 1 262 ? 11.555 -41.281 -23.016 1 98.12 262 PHE B N 1
ATOM 7817 C CA . PHE B 1 262 ? 11.055 -40.781 -21.75 1 98.12 262 PHE B CA 1
ATOM 7818 C C . PHE B 1 262 ? 9.961 -41.656 -21.188 1 98.12 262 PHE B C 1
ATOM 7820 O O . PHE B 1 262 ? 10.023 -42.062 -20.016 1 98.12 262 PHE B O 1
ATOM 7827 N N . LEU B 1 263 ? 8.93 -42.031 -21.969 1 98.56 263 LEU B N 1
ATOM 7828 C CA . LEU B 1 263 ? 7.805 -42.875 -21.531 1 98.56 263 LEU B CA 1
ATOM 7829 C C . LEU B 1 263 ? 8.258 -44.281 -21.234 1 98.56 263 LEU B C 1
ATOM 7831 O O . LEU B 1 263 ? 7.754 -44.906 -20.297 1 98.56 263 LEU B O 1
ATOM 7835 N N . ALA B 1 264 ? 9.195 -44.781 -22.016 1 98.12 264 ALA B N 1
ATOM 7836 C CA . ALA B 1 264 ? 9.711 -46.125 -21.766 1 98.12 264 ALA B CA 1
ATOM 7837 C C . ALA B 1 264 ? 10.406 -46.219 -20.406 1 98.12 264 ALA B C 1
ATOM 7839 O O . ALA B 1 264 ? 10.211 -47.156 -19.656 1 98.12 264 ALA B O 1
ATOM 7840 N N . ARG B 1 265 ? 11.258 -45.219 -20.172 1 97.56 265 ARG B N 1
ATOM 7841 C CA . ARG B 1 265 ? 11.961 -45.156 -18.891 1 97.56 265 ARG B CA 1
ATOM 7842 C C . ARG B 1 265 ? 10.977 -45 -17.734 1 97.56 265 ARG B C 1
ATOM 7844 O O . ARG B 1 265 ? 11.195 -45.562 -16.656 1 97.56 265 ARG B O 1
ATOM 7851 N N . LEU B 1 266 ? 9.969 -44.281 -17.953 1 98.38 266 LEU B N 1
ATOM 7852 C CA . LEU B 1 266 ? 8.938 -44.094 -16.938 1 98.38 266 LEU B CA 1
ATOM 7853 C C . LEU B 1 266 ? 8.203 -45.406 -16.656 1 98.38 266 LEU B C 1
ATOM 7855 O O . LEU B 1 266 ? 7.91 -45.719 -15.5 1 98.38 266 LEU B O 1
ATOM 7859 N N . GLU B 1 267 ? 7.91 -46.094 -17.75 1 97.81 267 GLU B N 1
ATOM 7860 C CA . GLU B 1 267 ? 7.246 -47.375 -17.594 1 97.81 267 GLU B CA 1
ATOM 7861 C C . GLU B 1 267 ? 8.102 -48.344 -16.781 1 97.81 267 GLU B C 1
ATOM 7863 O O . GLU B 1 267 ? 7.59 -49.062 -15.922 1 97.81 267 GLU B O 1
ATOM 7868 N N . GLU B 1 268 ? 9.359 -48.344 -17.078 1 97.5 268 GLU B N 1
ATOM 7869 C CA . GLU B 1 268 ? 10.289 -49.188 -16.328 1 97.5 268 GLU B CA 1
ATOM 7870 C C . GLU B 1 268 ? 10.297 -48.812 -14.844 1 97.5 268 GLU B C 1
ATOM 7872 O O . GLU B 1 268 ? 10.258 -49.656 -13.977 1 97.5 268 GLU B O 1
ATOM 7877 N N . ARG B 1 269 ? 10.398 -47.531 -14.625 1 96.81 269 ARG B N 1
ATOM 7878 C CA . ARG B 1 269 ? 10.398 -47.031 -13.25 1 96.81 269 ARG B CA 1
ATOM 7879 C C . ARG B 1 269 ? 9.094 -47.406 -12.547 1 96.81 269 ARG B C 1
ATOM 7881 O O . ARG B 1 269 ? 9.086 -47.75 -11.359 1 96.81 269 ARG B O 1
ATOM 7888 N N . PHE B 1 270 ? 7.988 -47.312 -13.234 1 97.56 270 PHE B N 1
ATOM 7889 C CA . PHE B 1 270 ? 6.676 -47.625 -12.688 1 97.56 270 PHE B CA 1
ATOM 7890 C C . PHE B 1 270 ? 6.609 -49.094 -12.266 1 97.56 270 PHE B C 1
ATOM 7892 O O . PHE B 1 270 ? 6.125 -49.406 -11.172 1 97.56 270 PHE B O 1
ATOM 7899 N N . GLU B 1 271 ? 7.102 -49.906 -13.094 1 96.31 271 GLU B N 1
ATOM 7900 C CA . GLU B 1 271 ? 7.113 -51.344 -12.758 1 96.31 271 GLU B CA 1
ATOM 7901 C C . GLU B 1 271 ? 7.988 -51.625 -11.547 1 96.31 271 GLU B C 1
ATOM 7903 O O . GLU B 1 271 ? 7.652 -52.469 -10.711 1 96.31 271 GLU B O 1
ATOM 7908 N N . SER B 1 272 ? 9.078 -50.938 -11.523 1 95.38 272 SER B N 1
ATOM 7909 C CA . SER B 1 272 ? 9.961 -51.062 -10.375 1 95.38 272 SER B CA 1
ATOM 7910 C C . SER B 1 272 ? 9.266 -50.625 -9.086 1 95.38 272 SER B C 1
ATOM 7912 O O . SER B 1 272 ? 9.359 -51.281 -8.062 1 95.38 272 SER B O 1
ATOM 7914 N N . VAL B 1 273 ? 8.555 -49.531 -9.117 1 95.5 273 VAL B N 1
ATOM 7915 C CA . VAL B 1 273 ? 7.844 -49 -7.953 1 95.5 273 VAL B CA 1
ATOM 7916 C C . VAL B 1 273 ? 6.715 -49.969 -7.562 1 95.5 273 VAL B C 1
ATOM 7918 O O . VAL B 1 273 ? 6.527 -50.25 -6.379 1 95.5 273 VAL B O 1
ATOM 7921 N N . ARG B 1 274 ? 6.027 -50.406 -8.508 1 93.31 274 ARG B N 1
ATOM 7922 C CA . ARG B 1 274 ? 4.914 -51.312 -8.273 1 93.31 274 ARG B CA 1
ATOM 7923 C C . ARG B 1 274 ? 5.391 -52.594 -7.594 1 93.31 274 ARG B C 1
ATOM 7925 O O . ARG B 1 274 ? 4.68 -53.156 -6.758 1 93.31 274 ARG B O 1
ATOM 7932 N N . SER B 1 275 ? 6.484 -53.031 -7.977 1 93.5 275 SER B N 1
ATOM 7933 C CA . SER B 1 275 ? 7.027 -54.281 -7.453 1 93.5 275 SER B CA 1
ATOM 7934 C C . SER B 1 275 ? 7.406 -54.156 -5.98 1 93.5 275 SER B C 1
ATOM 7936 O O . SER B 1 275 ? 7.516 -55.156 -5.27 1 93.5 275 SER B O 1
ATOM 7938 N N . ARG B 1 276 ? 7.629 -52.906 -5.539 1 92.44 276 ARG B N 1
ATOM 7939 C CA . ARG B 1 276 ? 7.996 -52.688 -4.148 1 92.44 276 ARG B CA 1
ATOM 7940 C C . ARG B 1 276 ? 6.781 -52.781 -3.234 1 92.44 276 ARG B C 1
ATOM 7942 O O . ARG B 1 276 ? 6.918 -52.812 -2.01 1 92.44 276 ARG B O 1
ATOM 7949 N N . SER B 1 277 ? 5.668 -52.969 -3.723 1 86.69 277 SER B N 1
ATOM 7950 C CA . SER B 1 277 ? 4.418 -53.125 -2.99 1 86.69 277 SER B CA 1
ATOM 7951 C C . SER B 1 277 ? 4.281 -52.094 -1.875 1 86.69 277 SER B C 1
ATOM 7953 O O . SER B 1 277 ? 4.035 -52.469 -0.72 1 86.69 277 SER B O 1
ATOM 7955 N N . LEU B 1 278 ? 4.465 -50.906 -2.225 1 86.44 278 LEU B N 1
ATOM 7956 C CA . LEU B 1 278 ? 4.293 -49.812 -1.261 1 86.44 278 LEU B CA 1
ATOM 7957 C C . LEU B 1 278 ? 2.83 -49.656 -0.858 1 86.44 278 LEU B C 1
ATOM 7959 O O . LEU B 1 278 ? 1.933 -50 -1.642 1 86.44 278 LEU B O 1
ATOM 7963 N N . PRO B 1 279 ? 2.572 -49.281 0.358 1 86.75 279 PRO B N 1
ATOM 7964 C CA . PRO B 1 279 ? 1.18 -49.125 0.779 1 86.75 279 PRO B CA 1
ATOM 7965 C C . PRO B 1 279 ? 0.414 -48.125 -0.104 1 86.75 279 PRO B C 1
ATOM 7967 O O . PRO B 1 279 ? 0.945 -47.094 -0.465 1 86.75 279 PRO B O 1
ATOM 7970 N N . PRO B 1 280 ? -0.751 -48.531 -0.513 1 86.25 280 PRO B N 1
ATOM 7971 C CA . PRO B 1 280 ? -1.554 -47.594 -1.319 1 86.25 280 PRO B CA 1
ATOM 7972 C C . PRO B 1 280 ? -1.944 -46.344 -0.556 1 86.25 280 PRO B C 1
ATOM 7974 O O . PRO B 1 280 ? -1.85 -46.312 0.674 1 86.25 280 PRO B O 1
ATOM 7977 N N . LEU B 1 281 ? -2.416 -45.344 -1.323 1 90.56 281 LEU B N 1
ATOM 7978 C CA . LEU B 1 281 ? -2.92 -44.094 -0.709 1 90.56 281 LEU B CA 1
ATOM 7979 C C . LEU B 1 281 ? -4.203 -44.375 0.071 1 90.56 281 LEU B C 1
ATOM 7981 O O . LEU B 1 281 ? -5.07 -45.125 -0.391 1 90.56 281 LEU B O 1
ATOM 7985 N N . GLU B 1 282 ? -4.266 -43.906 1.214 1 88.44 282 GLU B N 1
ATOM 7986 C CA . GLU B 1 282 ? -5.523 -43.906 1.952 1 88.44 282 GLU B CA 1
ATOM 7987 C C . GLU B 1 282 ? -6.375 -42.688 1.59 1 88.44 282 GLU B C 1
ATOM 7989 O O . GLU B 1 282 ? -6.223 -41.594 2.184 1 88.44 282 GLU B O 1
ATOM 7994 N N . VAL B 1 283 ? -7.289 -42.875 0.704 1 94 283 VAL B N 1
ATOM 7995 C CA . VAL B 1 283 ? -8.125 -41.781 0.241 1 94 283 VAL B CA 1
ATOM 7996 C C . VAL B 1 283 ? -9.461 -41.781 0.986 1 94 283 VAL B C 1
ATOM 7998 O O . VAL B 1 283 ? -10.258 -42.719 0.819 1 94 283 VAL B O 1
ATOM 8001 N N . PRO B 1 284 ? -9.656 -40.812 1.784 1 90 284 PRO B N 1
ATOM 8002 C CA . PRO B 1 284 ? -10.961 -40.781 2.449 1 90 284 PRO B CA 1
ATOM 8003 C C . PRO B 1 284 ? -12.109 -40.562 1.473 1 90 284 PRO B C 1
ATOM 8005 O O . PRO B 1 284 ? -11.906 -40 0.394 1 90 284 PRO B O 1
ATOM 8008 N N . PRO B 1 285 ? -13.281 -41.031 1.895 1 90.94 285 PRO B N 1
ATOM 8009 C CA . PRO B 1 285 ? -14.438 -40.719 1.044 1 90.94 285 PRO B CA 1
ATOM 8010 C C . PRO B 1 285 ? -14.711 -39.219 0.913 1 90.94 285 PRO B C 1
ATOM 8012 O O . PRO B 1 285 ? -14.547 -38.469 1.88 1 90.94 285 PRO B O 1
ATOM 8015 N N . ALA B 1 286 ? -15.109 -38.875 -0.3 1 90.75 286 ALA B N 1
ATOM 8016 C CA . ALA B 1 286 ? -15.469 -37.5 -0.521 1 90.75 286 ALA B CA 1
ATOM 8017 C C . ALA B 1 286 ? -16.719 -37.125 0.254 1 90.75 286 ALA B C 1
ATOM 8019 O O . ALA B 1 286 ? -17.672 -37.906 0.327 1 90.75 286 ALA B O 1
ATOM 8020 N N . PRO B 1 287 ? -16.688 -35.906 0.79 1 88.19 287 PRO B N 1
ATOM 8021 C CA . PRO B 1 287 ? -17.953 -35.469 1.407 1 88.19 287 PRO B CA 1
ATOM 8022 C C . PRO B 1 287 ? -19.078 -35.281 0.391 1 88.19 287 PRO B C 1
ATOM 8024 O O . PRO B 1 287 ? -18.828 -34.812 -0.728 1 88.19 287 PRO B O 1
ATOM 8027 N N . PRO B 1 288 ? -20.25 -35.625 0.793 1 89.56 288 PRO B N 1
ATOM 8028 C CA . PRO B 1 288 ? -21.375 -35.406 -0.126 1 89.56 288 PRO B CA 1
ATOM 8029 C C . PRO B 1 288 ? -21.656 -33.938 -0.385 1 89.56 288 PRO B C 1
ATOM 8031 O O . PRO B 1 288 ? -21.453 -33.094 0.5 1 89.56 288 PRO B O 1
ATOM 8034 N N . VAL B 1 289 ? -22.094 -33.688 -1.607 1 92.75 289 VAL B N 1
ATOM 8035 C CA . VAL B 1 289 ? -22.5 -32.312 -1.947 1 92.75 289 VAL B CA 1
ATOM 8036 C C . VAL B 1 289 ? -23.938 -32.062 -1.496 1 92.75 289 VAL B C 1
ATOM 8038 O O . VAL B 1 289 ? -24.859 -32.688 -2.006 1 92.75 289 VAL B O 1
ATOM 8041 N N . ARG B 1 290 ? -24.156 -31.188 -0.561 1 93.06 290 ARG B N 1
ATOM 8042 C CA . ARG B 1 290 ? -25.484 -30.953 0.007 1 93.06 290 ARG B CA 1
ATOM 8043 C C . ARG B 1 290 ? -25.938 -29.516 -0.244 1 93.06 290 ARG B C 1
ATOM 8045 O O . ARG B 1 290 ? -27.078 -29.156 0.054 1 93.06 290 ARG B O 1
ATOM 8052 N N . GLY B 1 291 ? -25.141 -28.719 -0.74 1 96.94 291 GLY B N 1
ATOM 8053 C CA . GLY B 1 291 ? -25.453 -27.312 -0.958 1 96.94 291 GLY B CA 1
ATOM 8054 C C . GLY B 1 291 ? -24.891 -26.766 -2.26 1 96.94 291 GLY B C 1
ATOM 8055 O O . GLY B 1 291 ? -24.297 -27.516 -3.049 1 96.94 291 GLY B O 1
ATOM 8056 N N . VAL B 1 292 ? -25.125 -25.484 -2.436 1 97.75 292 VAL B N 1
ATOM 8057 C CA . VAL B 1 292 ? -24.672 -24.828 -3.664 1 97.75 292 VAL B CA 1
ATOM 8058 C C . VAL B 1 292 ? -23.359 -24.109 -3.414 1 97.75 292 VAL B C 1
ATOM 8060 O O . VAL B 1 292 ? -22.844 -24.109 -2.295 1 97.75 292 VAL B O 1
ATOM 8063 N N . TRP B 1 293 ? -22.797 -23.609 -4.516 1 97.38 293 TRP B N 1
ATOM 8064 C CA . TRP B 1 293 ? -21.547 -22.875 -4.379 1 97.38 293 TRP B CA 1
ATOM 8065 C C . TRP B 1 293 ? -21.688 -21.438 -4.895 1 97.38 293 TRP B C 1
ATOM 8067 O O . TRP B 1 293 ? -22.594 -21.156 -5.676 1 97.38 293 TRP B O 1
ATOM 8077 N N . ARG B 1 294 ? -20.859 -20.484 -4.363 1 97.38 294 ARG B N 1
ATOM 8078 C CA . ARG B 1 294 ? -20.688 -19.109 -4.828 1 97.38 294 ARG B CA 1
ATOM 8079 C C . ARG B 1 294 ? -19.219 -18.734 -4.891 1 97.38 294 ARG B C 1
ATOM 8081 O O . ARG B 1 294 ? -18.453 -19.078 -3.99 1 97.38 294 ARG B O 1
ATOM 8088 N N . GLU B 1 295 ? -18.844 -18.188 -6 1 97.12 295 GLU B N 1
ATOM 8089 C CA . GLU B 1 295 ? -17.469 -17.719 -6.113 1 97.12 295 GLU B CA 1
ATOM 8090 C C . GLU B 1 295 ? -17.344 -16.266 -5.625 1 97.12 295 GLU B C 1
ATOM 8092 O O . GLU B 1 295 ? -18.156 -15.422 -5.965 1 97.12 295 GLU B O 1
ATOM 8097 N N . VAL B 1 296 ? -16.375 -16.016 -4.777 1 97.69 296 VAL B N 1
ATOM 8098 C CA . VAL B 1 296 ? -16.031 -14.695 -4.285 1 97.69 296 VAL B CA 1
ATOM 8099 C C . VAL B 1 296 ? -14.898 -14.102 -5.129 1 97.69 296 VAL B C 1
ATOM 8101 O O . VAL B 1 296 ? -13.82 -14.688 -5.238 1 97.69 296 VAL B O 1
ATOM 8104 N N . VAL B 1 297 ? -15.172 -12.961 -5.703 1 97.19 297 VAL B N 1
ATOM 8105 C CA . VAL B 1 297 ? -14.172 -12.281 -6.52 1 97.19 297 VAL B CA 1
ATOM 8106 C C . VAL B 1 297 ? -13.219 -11.5 -5.621 1 97.19 297 VAL B C 1
ATOM 8108 O O . VAL B 1 297 ? -13.648 -10.672 -4.809 1 97.19 297 VAL B O 1
ATOM 8111 N N . LEU B 1 298 ? -12 -11.773 -5.746 1 97.69 298 LEU B N 1
ATOM 8112 C CA . LEU B 1 298 ? -10.969 -11.039 -5.016 1 97.69 298 LEU B CA 1
ATOM 8113 C C . LEU B 1 298 ? -10.18 -10.133 -5.949 1 97.69 298 LEU B C 1
ATOM 8115 O O . LEU B 1 298 ? -9.43 -10.609 -6.805 1 97.69 298 LEU B O 1
ATOM 8119 N N . PRO B 1 299 ? -10.289 -8.844 -5.797 1 95.06 299 PRO B N 1
ATOM 8120 C CA . PRO B 1 299 ? -9.453 -7.961 -6.609 1 95.06 299 PRO B CA 1
ATOM 8121 C C . PRO B 1 299 ? -7.961 -8.242 -6.449 1 95.06 299 PRO B C 1
ATOM 8123 O O . PRO B 1 299 ? -7.43 -8.156 -5.34 1 95.06 299 PRO B O 1
ATOM 8126 N N . LEU B 1 300 ? -7.371 -8.648 -7.57 1 97.19 300 LEU B N 1
ATOM 8127 C CA . LEU B 1 300 ? -5.938 -8.922 -7.609 1 97.19 300 LEU B CA 1
ATOM 8128 C C . LEU B 1 300 ? -5.582 -10.109 -6.723 1 97.19 300 LEU B C 1
ATOM 8130 O O . LEU B 1 300 ? -4.434 -10.25 -6.301 1 97.19 300 LEU B O 1
ATOM 8134 N N . GLY B 1 301 ? -6.539 -10.898 -6.281 1 98.19 301 GLY B N 1
ATOM 8135 C CA . GLY B 1 301 ? -6.328 -12.102 -5.488 1 98.19 301 GLY B CA 1
ATOM 8136 C C . GLY B 1 301 ? -6.148 -11.82 -4.008 1 98.19 301 GLY B C 1
ATOM 8137 O O . GLY B 1 301 ? -5.688 -12.68 -3.256 1 98.19 301 GLY B O 1
ATOM 8138 N N . ASP B 1 302 ? -6.469 -10.625 -3.576 1 98.19 302 ASP B N 1
ATOM 8139 C CA . ASP B 1 302 ? -6.133 -10.195 -2.223 1 98.19 302 ASP B CA 1
ATOM 8140 C C . ASP B 1 302 ? -7.383 -10.102 -1.352 1 98.19 302 ASP B C 1
ATOM 8142 O O . ASP B 1 302 ? -8.461 -9.758 -1.843 1 98.19 302 ASP B O 1
ATOM 8146 N N . LEU B 1 303 ? -7.285 -10.367 -0.134 1 97.19 303 LEU B N 1
ATOM 8147 C CA . LEU B 1 303 ? -8.266 -10.016 0.887 1 97.19 303 LEU B CA 1
ATOM 8148 C C . LEU B 1 303 ? -7.578 -9.633 2.193 1 97.19 303 LEU B C 1
ATOM 8150 O O . LEU B 1 303 ? -6.457 -10.07 2.459 1 97.19 303 LEU B O 1
ATOM 8154 N N . THR B 1 304 ? -8.164 -8.844 2.975 1 96.44 304 THR B N 1
ATOM 8155 C CA . THR B 1 304 ? -7.609 -8.484 4.277 1 96.44 304 THR B CA 1
ATOM 8156 C C . THR B 1 304 ? -7.812 -9.609 5.281 1 96.44 304 THR B C 1
ATOM 8158 O O . THR B 1 304 ? -8.703 -10.445 5.113 1 96.44 304 THR B O 1
ATOM 8161 N N . PRO B 1 305 ? -6.941 -9.633 6.324 1 97.5 305 PRO B N 1
ATOM 8162 C CA . PRO B 1 305 ? -7.18 -10.602 7.391 1 97.5 305 PRO B CA 1
ATOM 8163 C C . PRO B 1 305 ? -8.586 -10.5 7.984 1 97.5 305 PRO B C 1
ATOM 8165 O O . PRO B 1 305 ? -9.211 -11.516 8.273 1 97.5 305 PRO B O 1
ATOM 8168 N N . GLU B 1 306 ? -9.148 -9.297 8.062 1 95.12 306 GLU B N 1
ATOM 8169 C CA . GLU B 1 306 ? -10.492 -9.094 8.602 1 95.12 306 GLU B CA 1
ATOM 8170 C C . GLU B 1 306 ? -11.555 -9.703 7.688 1 95.12 306 GLU B C 1
ATOM 8172 O O . GLU B 1 306 ? -12.492 -10.344 8.164 1 95.12 306 GLU B O 1
ATOM 8177 N N . GLN B 1 307 ? -11.391 -9.508 6.406 1 96.88 307 GLN B N 1
ATOM 8178 C CA . GLN B 1 307 ? -12.312 -10.109 5.441 1 96.88 307 GLN B CA 1
ATOM 8179 C C . GLN B 1 307 ? -12.25 -11.633 5.488 1 96.88 307 GLN B C 1
ATOM 8181 O O . GLN B 1 307 ? -13.281 -12.305 5.453 1 96.88 307 GLN B O 1
ATOM 8186 N N . ALA B 1 308 ? -11.008 -12.156 5.559 1 98.62 308 ALA B N 1
ATOM 8187 C CA . ALA B 1 308 ? -10.82 -13.602 5.602 1 98.62 308 ALA B CA 1
ATOM 8188 C C . ALA B 1 308 ? -11.477 -14.203 6.84 1 98.62 308 ALA B C 1
ATOM 8190 O O . ALA B 1 308 ? -12.148 -15.234 6.758 1 98.62 308 ALA B O 1
ATOM 8191 N N . GLN B 1 309 ? -11.266 -13.562 7.965 1 98 309 GLN B N 1
ATOM 8192 C CA . GLN B 1 309 ? -11.867 -14.039 9.203 1 98 309 GLN B CA 1
ATOM 8193 C C . GLN B 1 309 ? -13.391 -14.008 9.125 1 98 309 GLN B C 1
ATOM 8195 O O . GLN B 1 309 ? -14.062 -14.969 9.508 1 98 309 GLN B O 1
ATOM 8200 N N . ALA B 1 310 ? -13.914 -12.93 8.594 1 97.12 310 ALA B N 1
ATOM 8201 C CA . ALA B 1 310 ? -15.367 -12.781 8.477 1 97.12 310 ALA B CA 1
ATOM 8202 C C . ALA B 1 310 ? -15.953 -13.828 7.527 1 97.12 310 ALA B C 1
ATOM 8204 O O . ALA B 1 310 ? -17.016 -14.391 7.793 1 97.12 310 ALA B O 1
ATOM 8205 N N . LEU B 1 311 ? -15.258 -14.031 6.469 1 97.88 311 LEU B N 1
ATOM 8206 C CA . LEU B 1 311 ? -15.711 -15.031 5.504 1 97.88 311 LEU B CA 1
ATOM 8207 C C . LEU B 1 311 ? -15.719 -16.422 6.129 1 97.88 311 LEU B C 1
ATOM 8209 O O . LEU B 1 311 ? -16.672 -17.188 5.93 1 97.88 311 LEU B O 1
ATOM 8213 N N . ALA B 1 312 ? -14.648 -16.75 6.824 1 98.44 312 ALA B N 1
ATOM 8214 C CA . ALA B 1 312 ? -14.547 -18.047 7.5 1 98.44 312 ALA B CA 1
ATOM 8215 C C . ALA B 1 312 ? -15.688 -18.234 8.492 1 98.44 312 ALA B C 1
ATOM 8217 O O . ALA B 1 312 ? -16.328 -19.297 8.508 1 98.44 312 ALA B O 1
ATOM 8218 N N . GLU B 1 313 ? -16 -17.219 9.227 1 97.94 313 GLU B N 1
ATOM 8219 C CA . GLU B 1 313 ? -17.062 -17.281 10.227 1 97.94 313 GLU B CA 1
ATOM 8220 C C . GLU B 1 313 ? -18.438 -17.406 9.57 1 97.94 313 GLU B C 1
ATOM 8222 O O . GLU B 1 313 ? -19.328 -18.062 10.102 1 97.94 313 GLU B O 1
ATOM 8227 N N . LEU B 1 314 ? -18.578 -16.766 8.492 1 97.94 314 LEU B N 1
ATOM 8228 C CA . LEU B 1 314 ? -19.844 -16.75 7.758 1 97.94 314 LEU B CA 1
ATOM 8229 C C . LEU B 1 314 ? -20.219 -18.172 7.324 1 97.94 314 LEU B C 1
ATOM 8231 O O . LEU B 1 314 ? -21.406 -18.547 7.371 1 97.94 314 LEU B O 1
ATOM 8235 N N . VAL B 1 315 ? -19.25 -19.047 6.988 1 98 315 VAL B N 1
ATOM 8236 C CA . VAL B 1 315 ? -19.594 -20.312 6.352 1 98 315 VAL B CA 1
ATOM 8237 C C . VAL B 1 315 ? -19.312 -21.469 7.305 1 98 315 VAL B C 1
ATOM 8239 O O . VAL B 1 315 ? -19.609 -22.625 6.996 1 98 315 VAL B O 1
ATOM 8242 N N . ALA B 1 316 ? -18.719 -21.203 8.492 1 97.88 316 ALA B N 1
ATOM 8243 C CA . ALA B 1 316 ? -18.375 -22.219 9.484 1 97.88 316 ALA B CA 1
ATOM 8244 C C . ALA B 1 316 ? -19.594 -23.094 9.82 1 97.88 316 ALA B C 1
ATOM 8246 O O . ALA B 1 316 ? -19.453 -24.297 10 1 97.88 316 ALA B O 1
ATOM 8247 N N . PRO B 1 317 ? -20.844 -22.516 9.891 1 97.38 317 PRO B N 1
ATOM 8248 C CA . PRO B 1 317 ? -22.016 -23.328 10.258 1 97.38 317 PRO B CA 1
ATOM 8249 C C . PRO B 1 317 ? -22.359 -24.375 9.211 1 97.38 317 PRO B C 1
ATOM 8251 O O . PRO B 1 317 ? -23.141 -25.297 9.484 1 97.38 317 PRO B O 1
ATOM 8254 N N . PHE B 1 318 ? -21.812 -24.266 8.023 1 97.31 318 PHE B N 1
ATOM 8255 C CA . PHE B 1 318 ? -22.203 -25.156 6.941 1 97.31 318 PHE B CA 1
ATOM 8256 C C . PHE B 1 318 ? -21.266 -26.359 6.867 1 97.31 318 PHE B C 1
ATOM 8258 O O . PHE B 1 318 ? -21.469 -27.25 6.039 1 97.31 318 PHE B O 1
ATOM 8265 N N . GLY B 1 319 ? -20.219 -26.359 7.711 1 94.75 319 GLY B N 1
ATOM 8266 C CA . GLY B 1 319 ? -19.312 -27.5 7.75 1 94.75 319 GLY B CA 1
ATOM 8267 C C . GLY B 1 319 ? -17.859 -27.125 7.516 1 94.75 319 GLY B C 1
ATOM 8268 O O . GLY B 1 319 ? -17.531 -25.953 7.48 1 94.75 319 GLY B O 1
ATOM 8269 N N . GLU B 1 320 ? -17.047 -28.156 7.27 1 94.12 320 GLU B N 1
ATOM 8270 C CA . GLU B 1 320 ? -15.602 -27.953 7.176 1 94.12 320 GLU B CA 1
ATOM 8271 C C . GLU B 1 320 ? -15.148 -27.844 5.723 1 94.12 320 GLU B C 1
ATOM 8273 O O . GLU B 1 320 ? -14.086 -27.297 5.434 1 94.12 320 GLU B O 1
ATOM 8278 N N . ASP B 1 321 ? -15.906 -28.375 4.828 1 94.62 321 ASP B N 1
ATOM 8279 C CA . ASP B 1 321 ? -15.586 -28.375 3.406 1 94.62 321 ASP B CA 1
ATOM 8280 C C . ASP B 1 321 ? -16.328 -27.234 2.686 1 94.62 321 ASP B C 1
ATOM 8282 O O . ASP B 1 321 ? -17.078 -27.484 1.747 1 94.62 321 ASP B O 1
ATOM 8286 N N . THR B 1 322 ? -16.047 -26 3.141 1 97.44 322 THR B N 1
ATOM 8287 C CA . THR B 1 322 ? -16.891 -24.922 2.664 1 97.44 322 THR B CA 1
ATOM 8288 C C . THR B 1 322 ? -16.062 -23.859 1.944 1 97.44 322 THR B C 1
ATOM 8290 O O . THR B 1 322 ? -16.625 -22.938 1.344 1 97.44 322 THR B O 1
ATOM 8293 N N . ILE B 1 323 ? -14.734 -23.906 1.956 1 98.5 323 ILE B N 1
ATOM 8294 C CA . ILE B 1 323 ? -13.906 -22.875 1.35 1 98.5 323 ILE B CA 1
ATOM 8295 C C . ILE B 1 323 ? -12.828 -23.531 0.486 1 98.5 323 ILE B C 1
ATOM 8297 O O . ILE B 1 323 ? -12.07 -24.375 0.959 1 98.5 323 ILE B O 1
ATOM 8301 N N . ARG B 1 324 ? -12.734 -23.109 -0.778 1 98.5 324 ARG B N 1
ATOM 8302 C CA . ARG B 1 324 ? -11.641 -23.531 -1.656 1 98.5 324 ARG B CA 1
ATOM 8303 C C . ARG B 1 324 ? -11.008 -22.328 -2.346 1 98.5 324 ARG B C 1
ATOM 8305 O O . ARG B 1 324 ? -11.711 -21.469 -2.879 1 98.5 324 ARG B O 1
ATOM 8312 N N . LEU B 1 325 ? -9.703 -22.234 -2.264 1 98.81 325 LEU B N 1
ATOM 8313 C CA . LEU B 1 325 ? -8.953 -21.266 -3.059 1 98.81 325 LEU B CA 1
ATOM 8314 C C . LEU B 1 325 ? -8.875 -21.703 -4.516 1 98.81 325 LEU B C 1
ATOM 8316 O O . LEU B 1 325 ? -8.711 -22.891 -4.801 1 98.81 325 LEU B O 1
ATOM 8320 N N . THR B 1 326 ? -9.023 -20.797 -5.441 1 98.31 326 THR B N 1
ATOM 8321 C CA . THR B 1 326 ? -9.102 -21.188 -6.84 1 98.31 326 THR B CA 1
ATOM 8322 C C . THR B 1 326 ? -7.84 -20.766 -7.59 1 98.31 326 THR B C 1
ATOM 8324 O O . THR B 1 326 ? -7.098 -19.906 -7.125 1 98.31 326 THR B O 1
ATOM 8327 N N . HIS B 1 327 ? -7.617 -21.359 -8.742 1 97.25 327 HIS B N 1
ATOM 8328 C CA . HIS B 1 327 ? -6.469 -21.078 -9.602 1 97.25 327 HIS B CA 1
ATOM 8329 C C . HIS B 1 327 ? -6.59 -19.719 -10.258 1 97.25 327 HIS B C 1
ATOM 8331 O O . HIS B 1 327 ? -5.621 -19.203 -10.828 1 97.25 327 HIS B O 1
ATOM 8337 N N . ARG B 1 328 ? -7.703 -19.062 -10.156 1 97 328 ARG B N 1
ATOM 8338 C CA . ARG B 1 328 ? -7.93 -17.734 -10.695 1 97 328 ARG B CA 1
ATOM 8339 C C . ARG B 1 328 ? -7.77 -16.672 -9.617 1 97 328 ARG B C 1
ATOM 8341 O O . ARG B 1 328 ? -8.211 -15.531 -9.789 1 97 328 ARG B O 1
ATOM 8348 N N . GLN B 1 329 ? -7.266 -17.047 -8.523 1 98.44 329 GLN B N 1
ATOM 8349 C CA . GLN B 1 329 ? -6.953 -16.188 -7.395 1 98.44 329 GLN B CA 1
ATOM 8350 C C . GLN B 1 329 ? -8.227 -15.68 -6.719 1 98.44 329 GLN B C 1
ATOM 8352 O O . GLN B 1 329 ? -8.281 -14.539 -6.258 1 98.44 329 GLN B O 1
ATOM 8357 N N . ASN B 1 330 ? -9.305 -16.406 -6.789 1 98.44 330 ASN B N 1
ATOM 8358 C CA . ASN B 1 330 ? -10.562 -16.172 -6.09 1 98.44 330 ASN B CA 1
ATOM 8359 C C . ASN B 1 330 ? -10.82 -17.219 -5.016 1 98.44 330 ASN B C 1
ATOM 8361 O O . ASN B 1 330 ? -9.953 -18.047 -4.73 1 98.44 330 ASN B O 1
ATOM 8365 N N . ILE B 1 331 ? -11.984 -17.125 -4.375 1 98.75 331 ILE B N 1
ATOM 8366 C CA . ILE B 1 331 ? -12.398 -18.094 -3.375 1 98.75 331 ILE B CA 1
ATOM 8367 C C . ILE B 1 331 ? -13.742 -18.703 -3.773 1 98.75 331 ILE B C 1
ATOM 8369 O O . ILE B 1 331 ? -14.641 -17.984 -4.227 1 98.75 331 ILE B O 1
ATOM 8373 N N . LEU B 1 332 ? -13.859 -19.969 -3.725 1 98.25 332 LEU B N 1
ATOM 8374 C CA . LEU B 1 332 ? -15.117 -20.672 -3.898 1 98.25 332 LEU B CA 1
ATOM 8375 C C . LEU B 1 332 ? -15.719 -21.047 -2.549 1 98.25 332 LEU B C 1
ATOM 8377 O O . LEU B 1 332 ? -15.109 -21.797 -1.779 1 98.25 332 LEU B O 1
ATOM 8381 N N . LEU B 1 333 ? -16.875 -20.516 -2.238 1 98.31 333 LEU B N 1
ATOM 8382 C CA . LEU B 1 333 ? -17.656 -20.984 -1.107 1 98.31 333 LEU B CA 1
ATOM 8383 C C . LEU B 1 333 ? -18.562 -22.141 -1.521 1 98.31 333 LEU B C 1
ATOM 8385 O O . LEU B 1 333 ? -19.234 -22.078 -2.547 1 98.31 333 LEU B O 1
ATOM 8389 N N . ARG B 1 334 ? -18.531 -23.141 -0.694 1 97.19 334 ARG B N 1
ATOM 8390 C CA . ARG B 1 334 ? -19.219 -24.391 -1.037 1 97.19 334 ARG B CA 1
ATOM 8391 C C . ARG B 1 334 ? -20.203 -24.781 0.055 1 97.19 334 ARG B C 1
ATOM 8393 O O . ARG B 1 334 ? -20.156 -24.25 1.166 1 97.19 334 ARG B O 1
ATOM 8400 N N . GLN B 1 335 ? -21.141 -25.75 -0.282 1 97.44 335 GLN B N 1
ATOM 8401 C CA . GLN B 1 335 ? -22.031 -26.406 0.662 1 97.44 335 GLN B CA 1
ATOM 8402 C C . GLN B 1 335 ? -22.984 -25.422 1.302 1 97.44 335 GLN B C 1
ATOM 8404 O O . GLN B 1 335 ? -23.359 -25.562 2.469 1 97.44 335 GLN B O 1
ATOM 8409 N N . ILE B 1 336 ? -23.266 -24.312 0.558 1 98.25 336 ILE B N 1
ATOM 8410 C CA . ILE B 1 336 ? -24.188 -23.328 1.094 1 98.25 336 ILE B CA 1
ATOM 8411 C C . ILE B 1 336 ? -25.625 -23.844 0.953 1 98.25 336 ILE B C 1
ATOM 8413 O O . ILE B 1 336 ? -26.094 -24.094 -0.159 1 98.25 336 ILE B O 1
ATOM 8417 N N . PRO B 1 337 ? -26.344 -24 2.043 1 98.12 337 PRO B N 1
ATOM 8418 C CA . PRO B 1 337 ? -27.75 -24.344 1.889 1 98.12 337 PRO B CA 1
ATOM 8419 C C . PRO B 1 337 ? -28.516 -23.328 1.052 1 98.12 337 PRO B C 1
ATOM 8421 O O . PRO B 1 337 ? -28.281 -22.109 1.172 1 98.12 337 PRO B O 1
ATOM 8424 N N . GLU B 1 338 ? -29.406 -23.844 0.263 1 97.5 338 GLU B N 1
ATOM 8425 C CA . GLU B 1 338 ? -30.141 -22.984 -0.655 1 97.5 338 GLU B CA 1
ATOM 8426 C C . GLU B 1 338 ? -30.844 -21.844 0.091 1 97.5 338 GLU B C 1
ATOM 8428 O O . GLU B 1 338 ? -30.859 -20.703 -0.385 1 97.5 338 GLU B O 1
ATOM 8433 N N . GLU B 1 339 ? -31.328 -22.094 1.217 1 97.5 339 GLU B N 1
ATOM 8434 C CA . GLU B 1 339 ? -32.094 -21.109 1.985 1 97.5 339 GLU B CA 1
ATOM 8435 C C . GLU B 1 339 ? -31.172 -20.047 2.57 1 97.5 339 GLU B C 1
ATOM 8437 O O . GLU B 1 339 ? -31.641 -18.984 2.988 1 97.5 339 GLU B O 1
ATOM 8442 N N . GLU B 1 340 ? -29.844 -20.328 2.594 1 97.81 340 GLU B N 1
ATOM 8443 C CA . GLU B 1 340 ? -28.891 -19.406 3.209 1 97.81 340 GLU B CA 1
ATOM 8444 C C . GLU B 1 340 ? -28.188 -18.547 2.158 1 97.81 340 GLU B C 1
ATOM 8446 O O . GLU B 1 340 ? -27.438 -17.625 2.496 1 97.81 340 GLU B O 1
ATOM 8451 N N . VAL B 1 341 ? -28.438 -18.766 0.941 1 97.62 341 VAL B N 1
ATOM 8452 C CA . VAL B 1 341 ? -27.703 -18.141 -0.153 1 97.62 341 VAL B CA 1
ATOM 8453 C C . VAL B 1 341 ? -27.875 -16.625 -0.09 1 97.62 341 VAL B C 1
ATOM 8455 O O . VAL B 1 341 ? -26.891 -15.883 -0.182 1 97.62 341 VAL B O 1
ATOM 8458 N N . ALA B 1 342 ? -29.062 -16.156 0.094 1 96.75 342 ALA B N 1
ATOM 8459 C CA . ALA B 1 342 ? -29.328 -14.719 0.123 1 96.75 342 ALA B CA 1
ATOM 8460 C C . ALA B 1 342 ? -28.578 -14.047 1.27 1 96.75 342 ALA B C 1
ATOM 8462 O O . ALA B 1 342 ? -28.016 -12.961 1.098 1 96.75 342 ALA B O 1
ATOM 8463 N N . ARG B 1 343 ? -28.609 -14.633 2.33 1 96.31 343 ARG B N 1
ATOM 8464 C CA . ARG B 1 343 ? -27.938 -14.094 3.504 1 96.31 343 ARG B CA 1
ATOM 8465 C C . ARG B 1 343 ? -26.422 -14.047 3.291 1 96.31 343 ARG B C 1
ATOM 8467 O O . ARG B 1 343 ? -25.766 -13.062 3.643 1 96.31 343 ARG B O 1
ATOM 8474 N N . VAL B 1 344 ? -25.844 -15.125 2.773 1 97.44 344 VAL B N 1
ATOM 8475 C CA . VAL B 1 344 ? -24.422 -15.211 2.514 1 97.44 344 VAL B CA 1
ATOM 8476 C C . VAL B 1 344 ? -24 -14.117 1.531 1 97.44 344 VAL B C 1
ATOM 8478 O O . VAL B 1 344 ? -23 -13.422 1.755 1 97.44 344 VAL B O 1
ATOM 8481 N N . GLU B 1 345 ? -24.766 -13.945 0.53 1 95.5 345 GLU B N 1
ATOM 8482 C CA . GLU B 1 345 ? -24.453 -12.938 -0.485 1 95.5 345 GLU B CA 1
ATOM 8483 C C . GLU B 1 345 ? -24.547 -11.531 0.087 1 95.5 345 GLU B C 1
ATOM 8485 O O . GLU B 1 345 ? -23.734 -10.664 -0.233 1 95.5 345 GLU B O 1
ATOM 8490 N N . GLN B 1 346 ? -25.5 -11.273 0.887 1 92.19 346 GLN B N 1
ATOM 8491 C CA . GLN B 1 346 ? -25.656 -9.977 1.539 1 92.19 346 GLN B CA 1
ATOM 8492 C C . GLN B 1 346 ? -24.469 -9.672 2.447 1 92.19 346 GLN B C 1
ATOM 8494 O O . GLN B 1 346 ? -23.938 -8.57 2.418 1 92.19 346 GLN B O 1
ATOM 8499 N N . ARG B 1 347 ? -24.047 -10.617 3.199 1 93.44 347 ARG B N 1
ATOM 8500 C CA . ARG B 1 347 ? -22.922 -10.438 4.109 1 93.44 347 ARG B CA 1
ATOM 8501 C C . ARG B 1 347 ? -21.641 -10.188 3.334 1 93.44 347 ARG B C 1
ATOM 8503 O O . ARG B 1 347 ? -20.797 -9.391 3.762 1 93.44 347 ARG B O 1
ATOM 8510 N N . MET B 1 348 ? -21.5 -10.859 2.238 1 92.69 348 MET B N 1
ATOM 8511 C CA . MET B 1 348 ? -20.328 -10.641 1.395 1 92.69 348 MET B CA 1
ATOM 8512 C C . MET B 1 348 ? -20.281 -9.195 0.906 1 92.69 348 MET B C 1
ATOM 8514 O O . MET B 1 348 ? -19.219 -8.562 0.937 1 92.69 348 MET B O 1
ATOM 8518 N N . ARG B 1 349 ? -21.391 -8.703 0.532 1 88.44 349 ARG B N 1
ATOM 8519 C CA . ARG B 1 349 ? -21.469 -7.32 0.073 1 88.44 349 ARG B CA 1
ATOM 8520 C C . ARG B 1 349 ? -21.109 -6.355 1.197 1 88.44 349 ARG B C 1
ATOM 8522 O O . ARG B 1 349 ? -20.422 -5.355 0.971 1 88.44 349 ARG B O 1
ATOM 8529 N N . GLU B 1 350 ? -21.547 -6.668 2.342 1 86.31 350 GLU B N 1
ATOM 8530 C CA . GLU B 1 350 ? -21.266 -5.832 3.504 1 86.31 350 GLU B CA 1
ATOM 8531 C C . GLU B 1 350 ? -19.766 -5.832 3.828 1 86.31 350 GLU B C 1
ATOM 8533 O O . GLU B 1 350 ? -19.25 -4.879 4.418 1 86.31 350 GLU B O 1
ATOM 8538 N N . LEU B 1 351 ? -19.109 -6.855 3.389 1 89.75 351 LEU B N 1
ATOM 8539 C CA . LEU B 1 351 ? -17.688 -6.984 3.621 1 89.75 351 LEU B CA 1
ATOM 8540 C C . LEU B 1 351 ? -16.891 -6.363 2.479 1 89.75 351 LEU B C 1
ATOM 8542 O O . LEU B 1 351 ? -15.656 -6.418 2.471 1 89.75 351 LEU B O 1
ATOM 8546 N N . GLY B 1 352 ? -17.609 -5.801 1.475 1 87.06 352 GLY B N 1
ATOM 8547 C CA . GLY B 1 352 ? -16.969 -5.211 0.316 1 87.06 352 GLY B CA 1
ATOM 8548 C C . GLY B 1 352 ? -16.484 -6.242 -0.692 1 87.06 352 GLY B C 1
ATOM 8549 O O . GLY B 1 352 ? -15.594 -5.973 -1.491 1 87.06 352 GLY B O 1
ATOM 8550 N N . LEU B 1 353 ? -17.047 -7.422 -0.616 1 92.5 353 LEU B N 1
ATOM 8551 C CA . LEU B 1 353 ? -16.672 -8.492 -1.527 1 92.5 353 LEU B CA 1
ATOM 8552 C C . LEU B 1 353 ? -17.734 -8.695 -2.605 1 92.5 353 LEU B C 1
ATOM 8554 O O . LEU B 1 353 ? -18.922 -8.555 -2.338 1 92.5 353 LEU B O 1
ATOM 8558 N N . LYS B 1 354 ? -17.312 -9.016 -3.773 1 91.38 354 LYS B N 1
ATOM 8559 C CA . LYS B 1 354 ? -18.203 -9.242 -4.902 1 91.38 354 LYS B CA 1
ATOM 8560 C C . LYS B 1 354 ? -18.516 -10.734 -5.062 1 91.38 354 LYS B C 1
ATOM 8562 O O . LYS B 1 354 ? -17.625 -11.57 -4.93 1 91.38 354 LYS B O 1
ATOM 8567 N N . VAL B 1 355 ? -19.812 -10.938 -5.363 1 90.94 355 VAL B N 1
ATOM 8568 C CA . VAL B 1 355 ? -20.266 -12.312 -5.566 1 90.94 355 VAL B CA 1
ATOM 8569 C C . VAL B 1 355 ? -20.281 -12.641 -7.059 1 90.94 355 VAL B C 1
ATOM 8571 O O . VAL B 1 355 ? -20.922 -11.938 -7.848 1 90.94 355 VAL B O 1
ATOM 8574 N N . GLY B 1 356 ? -19.594 -13.664 -7.457 1 90.62 356 GLY B N 1
ATOM 8575 C CA . GLY B 1 356 ? -19.625 -14.219 -8.805 1 90.62 356 GLY B CA 1
ATOM 8576 C C . GLY B 1 356 ? -18.953 -13.328 -9.828 1 90.62 356 GLY B C 1
ATOM 8577 O O . GLY B 1 356 ? -19.203 -12.117 -9.875 1 90.62 356 GLY B O 1
ATOM 8578 N N . PRO B 1 357 ? -18.125 -13.922 -10.664 1 89 357 PRO B N 1
ATOM 8579 C CA . PRO B 1 357 ? -17.531 -13.148 -11.758 1 89 357 PRO B CA 1
ATOM 8580 C C . PRO B 1 357 ? -18.531 -12.805 -12.852 1 89 357 PRO B C 1
ATOM 8582 O O . PRO B 1 357 ? -19.328 -13.648 -13.258 1 89 357 PRO B O 1
ATOM 8585 N N . GLU B 1 358 ? -18.516 -11.531 -13.219 1 91.69 358 GLU B N 1
ATOM 8586 C CA . GLU B 1 358 ? -19.453 -11.062 -14.234 1 91.69 358 GLU B CA 1
ATOM 8587 C C . GLU B 1 358 ? -18.719 -10.422 -15.414 1 91.69 358 GLU B C 1
ATOM 8589 O O . GLU B 1 358 ? -19.312 -10.211 -16.469 1 91.69 358 GLU B O 1
ATOM 8594 N N . THR B 1 359 ? -17.5 -10.148 -15.234 1 95.56 359 THR B N 1
ATOM 8595 C CA . THR B 1 359 ? -16.719 -9.453 -16.25 1 95.56 359 THR B CA 1
ATOM 8596 C C . THR B 1 359 ? -15.391 -10.172 -16.484 1 95.56 359 THR B C 1
ATOM 8598 O O . THR B 1 359 ? -15.016 -11.07 -15.734 1 95.56 359 THR B O 1
ATOM 8601 N N . VAL B 1 360 ? -14.656 -9.781 -17.531 1 96.75 360 VAL B N 1
ATOM 8602 C CA . VAL B 1 360 ? -13.305 -10.266 -17.797 1 96.75 360 VAL B CA 1
ATOM 8603 C C . VAL B 1 360 ? -12.398 -9.945 -16.609 1 96.75 360 VAL B C 1
ATOM 8605 O O . VAL B 1 360 ? -11.531 -10.75 -16.25 1 96.75 360 VAL B O 1
ATOM 8608 N N . TRP B 1 361 ? -12.695 -8.867 -15.961 1 96.44 361 TRP B N 1
ATOM 8609 C CA . TRP B 1 361 ? -11.844 -8.367 -14.891 1 96.44 361 TRP B CA 1
ATOM 8610 C C . TRP B 1 361 ? -11.977 -9.227 -13.641 1 96.44 361 TRP B C 1
ATOM 8612 O O . TRP B 1 361 ? -11 -9.43 -12.906 1 96.44 361 TRP B O 1
ATOM 8622 N N . ASP B 1 362 ? -13.125 -9.789 -13.414 1 95.75 362 ASP B N 1
ATOM 8623 C CA . ASP B 1 362 ? -13.43 -10.594 -12.234 1 95.75 362 ASP B CA 1
ATOM 8624 C C . ASP B 1 362 ? -12.695 -11.93 -12.273 1 95.75 362 ASP B C 1
ATOM 8626 O O . ASP B 1 362 ? -12.492 -12.57 -11.242 1 95.75 362 ASP B O 1
ATOM 8630 N N . LYS B 1 363 ? -12.281 -12.32 -13.477 1 94.38 363 LYS B N 1
ATOM 8631 C CA . LYS B 1 363 ? -11.641 -13.617 -13.672 1 94.38 363 LYS B CA 1
ATOM 8632 C C . LYS B 1 363 ? -10.156 -13.453 -14 1 94.38 363 LYS B C 1
ATOM 8634 O O . LYS B 1 363 ? -9.414 -14.43 -14.039 1 94.38 363 LYS B O 1
ATOM 8639 N N . ALA B 1 364 ? -9.781 -12.234 -14.195 1 97.56 364 ALA B N 1
ATOM 8640 C CA . ALA B 1 364 ? -8.406 -11.977 -14.625 1 97.56 364 ALA B CA 1
ATOM 8641 C C . ALA B 1 364 ? -7.414 -12.32 -13.523 1 97.56 364 ALA B C 1
ATOM 8643 O O . ALA B 1 364 ? -7.738 -12.234 -12.336 1 97.56 364 ALA B O 1
ATOM 8644 N N . VAL B 1 365 ? -6.285 -12.758 -13.961 1 98.19 365 VAL B N 1
ATOM 8645 C CA . VAL B 1 365 ? -5.207 -13.125 -13.039 1 98.19 365 VAL B CA 1
ATOM 8646 C C . VAL B 1 365 ? -3.998 -12.227 -13.281 1 98.19 365 VAL B C 1
ATOM 8648 O O . VAL B 1 365 ? -3.619 -11.977 -14.43 1 98.19 365 VAL B O 1
ATOM 8651 N N . ALA B 1 366 ? -3.459 -11.703 -12.242 1 98.75 366 ALA B N 1
ATOM 8652 C CA . ALA B 1 366 ? -2.186 -10.992 -12.281 1 98.75 366 ALA B CA 1
ATOM 8653 C C . ALA B 1 366 ? -1.252 -11.477 -11.172 1 98.75 366 ALA B C 1
ATOM 8655 O O . ALA B 1 366 ? -1.647 -11.562 -10.008 1 98.75 366 ALA B O 1
ATOM 8656 N N . CYS B 1 367 ? -0.069 -11.852 -11.578 1 98.06 367 CYS B N 1
ATOM 8657 C CA . CYS B 1 367 ? 0.89 -12.242 -10.555 1 98.06 367 CYS B CA 1
ATOM 8658 C C . CYS B 1 367 ? 1.412 -11.031 -9.797 1 98.06 367 CYS B C 1
ATOM 8660 O O . CYS B 1 367 ? 1.014 -9.898 -10.086 1 98.06 367 CYS B O 1
ATOM 8662 N N . ALA B 1 368 ? 2.285 -11.242 -8.82 1 96.5 368 ALA B N 1
ATOM 8663 C CA . ALA B 1 368 ? 2.826 -10.156 -8.008 1 96.5 368 ALA B CA 1
ATOM 8664 C C . ALA B 1 368 ? 3.662 -9.203 -8.844 1 96.5 368 ALA B C 1
ATOM 8666 O O . ALA B 1 368 ? 3.619 -7.984 -8.641 1 96.5 368 ALA B O 1
ATOM 8667 N N . GLY B 1 369 ? 4.398 -9.758 -9.82 1 95.06 369 GLY B N 1
ATOM 8668 C CA . GLY B 1 369 ? 5.27 -8.953 -10.656 1 95.06 369 GLY B CA 1
ATOM 8669 C C . GLY B 1 369 ? 6.246 -8.102 -9.867 1 95.06 369 GLY B C 1
ATOM 8670 O O . GLY B 1 369 ? 6.691 -8.5 -8.789 1 95.06 369 GLY B O 1
ATOM 8671 N N . ALA B 1 370 ? 6.582 -6.961 -10.391 1 94.25 370 ALA B N 1
ATOM 8672 C CA . ALA B 1 370 ? 7.605 -6.098 -9.797 1 94.25 370 ALA B CA 1
ATOM 8673 C C . ALA B 1 370 ? 7.078 -5.398 -8.547 1 94.25 370 ALA B C 1
ATOM 8675 O O . ALA B 1 370 ? 7.812 -4.668 -7.883 1 94.25 370 ALA B O 1
ATOM 8676 N N . HIS B 1 371 ? 5.828 -5.598 -8.227 1 94.69 371 HIS B N 1
ATOM 8677 C CA . HIS B 1 371 ? 5.277 -4.988 -7.02 1 94.69 371 HIS B CA 1
ATOM 8678 C C . HIS B 1 371 ? 5.977 -5.52 -5.773 1 94.69 371 HIS B C 1
ATOM 8680 O O . HIS B 1 371 ? 6.316 -4.75 -4.871 1 94.69 371 HIS B O 1
ATOM 8686 N N . THR B 1 372 ? 6.125 -6.859 -5.711 1 95.06 372 THR B N 1
ATOM 8687 C CA . THR B 1 372 ? 6.797 -7.418 -4.543 1 95.06 372 THR B CA 1
ATOM 8688 C C . THR B 1 372 ? 7.824 -8.469 -4.961 1 95.06 372 THR B C 1
ATOM 8690 O O . THR B 1 372 ? 8.695 -8.836 -4.172 1 95.06 372 THR B O 1
ATOM 8693 N N . CYS B 1 373 ? 7.672 -9.023 -6.152 1 94.19 373 CYS B N 1
ATOM 8694 C CA . CYS B 1 373 ? 8.547 -10.094 -6.613 1 94.19 373 CYS B CA 1
ATOM 8695 C C . CYS B 1 373 ? 9.906 -9.547 -7.031 1 94.19 373 CYS B C 1
ATOM 8697 O O . CYS B 1 373 ? 9.984 -8.594 -7.801 1 94.19 373 CYS B O 1
ATOM 8699 N N . ARG B 1 374 ? 10.953 -10.125 -6.602 1 87.5 374 ARG B N 1
ATOM 8700 C CA . ARG B 1 374 ? 12.312 -9.68 -6.902 1 87.5 374 ARG B CA 1
ATOM 8701 C C . ARG B 1 374 ? 12.688 -10 -8.344 1 87.5 374 ARG B C 1
ATOM 8703 O O . ARG B 1 374 ? 13.617 -9.406 -8.898 1 87.5 374 ARG B O 1
ATOM 8710 N N . LEU B 1 375 ? 11.891 -10.898 -8.953 1 84.62 375 LEU B N 1
ATOM 8711 C CA . LEU B 1 375 ? 12.172 -11.297 -10.328 1 84.62 375 LEU B CA 1
ATOM 8712 C C . LEU B 1 375 ? 11.336 -10.492 -11.312 1 84.62 375 LEU B C 1
ATOM 8714 O O . LEU B 1 375 ? 11.648 -10.438 -12.508 1 84.62 375 LEU B O 1
ATOM 8718 N N . GLY B 1 376 ? 10.258 -9.945 -10.852 1 92.12 376 GLY B N 1
ATOM 8719 C CA . GLY B 1 376 ? 9.32 -9.25 -11.719 1 92.12 376 GLY B CA 1
ATOM 8720 C C . GLY B 1 376 ? 9.938 -8.102 -12.477 1 92.12 376 GLY B C 1
ATOM 8721 O O . GLY B 1 376 ? 10.727 -7.332 -11.922 1 92.12 376 GLY B O 1
ATOM 8722 N N . ILE B 1 377 ? 9.625 -7.98 -13.75 1 92.31 377 ILE B N 1
ATOM 8723 C CA . ILE B 1 377 ? 10.109 -6.898 -14.602 1 92.31 377 ILE B CA 1
ATOM 8724 C C . ILE B 1 377 ? 9.102 -5.75 -14.594 1 92.31 377 ILE B C 1
ATOM 8726 O O . ILE B 1 377 ? 9.477 -4.59 -14.414 1 92.31 377 ILE B O 1
ATOM 8730 N N . CYS B 1 378 ? 7.906 -6.094 -14.812 1 96.69 378 CYS B N 1
ATOM 8731 C CA . CYS B 1 378 ? 6.855 -5.094 -14.93 1 96.69 378 CYS B CA 1
ATOM 8732 C C . CYS B 1 378 ? 5.859 -5.211 -13.781 1 96.69 378 CYS B C 1
ATOM 8734 O O . CYS B 1 378 ? 5.855 -6.211 -13.055 1 96.69 378 CYS B O 1
ATOM 8736 N N . LEU B 1 379 ? 5.105 -4.195 -13.672 1 97.69 379 LEU B N 1
ATOM 8737 C CA . LEU B 1 379 ? 4.062 -4.141 -12.656 1 97.69 379 LEU B CA 1
ATOM 8738 C C . LEU B 1 379 ? 2.758 -4.727 -13.18 1 97.69 379 LEU B C 1
ATOM 8740 O O . LEU B 1 379 ? 1.822 -3.986 -13.5 1 97.69 379 LEU B O 1
ATOM 8744 N N . SER B 1 380 ? 2.643 -6.043 -13.195 1 98.56 380 SER B N 1
ATOM 8745 C CA . SER B 1 380 ? 1.515 -6.781 -13.758 1 98.56 380 SER B CA 1
ATOM 8746 C C . SER B 1 380 ? 0.21 -6.41 -13.055 1 98.56 380 SER B C 1
ATOM 8748 O O . SER B 1 380 ? -0.831 -6.281 -13.703 1 98.56 380 SER B O 1
ATOM 8750 N N . ARG B 1 381 ? 0.232 -6.266 -11.766 1 98.38 381 ARG B N 1
ATOM 8751 C CA . ARG B 1 381 ? -0.96 -5.902 -11.008 1 98.38 381 ARG B CA 1
ATOM 8752 C C . ARG B 1 381 ? -1.495 -4.543 -11.445 1 98.38 381 ARG B C 1
ATOM 8754 O O . ARG B 1 381 ? -2.703 -4.375 -11.625 1 98.38 381 ARG B O 1
ATOM 8761 N N . ASN B 1 382 ? -0.585 -3.561 -11.625 1 98.56 382 ASN B N 1
ATOM 8762 C CA . ASN B 1 382 ? -0.978 -2.225 -12.062 1 98.56 382 ASN B CA 1
ATOM 8763 C C . ASN B 1 382 ? -1.586 -2.248 -13.461 1 98.56 382 ASN B C 1
ATOM 8765 O O . ASN B 1 382 ? -2.514 -1.491 -13.75 1 98.56 382 ASN B O 1
ATOM 8769 N N . LEU B 1 383 ? -1.057 -3.074 -14.32 1 98.75 383 LEU B N 1
ATOM 8770 C CA . LEU B 1 383 ? -1.631 -3.18 -15.656 1 98.75 383 LEU B CA 1
ATOM 8771 C C . LEU B 1 383 ? -3.08 -3.65 -15.586 1 98.75 383 LEU B C 1
ATOM 8773 O O . LEU B 1 383 ? -3.934 -3.15 -16.328 1 98.75 383 LEU B O 1
ATOM 8777 N N . LEU B 1 384 ? -3.342 -4.641 -14.758 1 98.62 384 LEU B N 1
ATOM 8778 C CA . LEU B 1 384 ? -4.715 -5.121 -14.648 1 98.62 384 LEU B CA 1
ATOM 8779 C C . LEU B 1 384 ? -5.656 -3.998 -14.227 1 98.62 384 LEU B C 1
ATOM 8781 O O . LEU B 1 384 ? -6.75 -3.861 -14.781 1 98.62 384 LEU B O 1
ATOM 8785 N N . VAL B 1 385 ? -5.227 -3.219 -13.289 1 97.94 385 VAL B N 1
ATOM 8786 C CA . VAL B 1 385 ? -6.055 -2.102 -12.852 1 97.94 385 VAL B CA 1
ATOM 8787 C C . VAL B 1 385 ? -6.23 -1.104 -13.992 1 97.94 385 VAL B C 1
ATOM 8789 O O . VAL B 1 385 ? -7.332 -0.596 -14.211 1 97.94 385 VAL B O 1
ATOM 8792 N N . ALA B 1 386 ? -5.156 -0.785 -14.727 1 98.06 386 ALA B N 1
ATOM 8793 C CA . ALA B 1 386 ? -5.238 0.127 -15.867 1 98.06 386 ALA B CA 1
ATOM 8794 C C . ALA B 1 386 ? -6.223 -0.388 -16.906 1 98.06 386 ALA B C 1
ATOM 8796 O O . ALA B 1 386 ? -6.988 0.389 -17.484 1 98.06 386 ALA B O 1
ATOM 8797 N N . LEU B 1 387 ? -6.184 -1.644 -17.125 1 98.31 387 LEU B N 1
ATOM 8798 C CA . LEU B 1 387 ? -7.109 -2.258 -18.062 1 98.31 387 LEU B CA 1
ATOM 8799 C C . LEU B 1 387 ? -8.555 -2.076 -17.609 1 98.31 387 LEU B C 1
ATOM 8801 O O . LEU B 1 387 ? -9.422 -1.704 -18.406 1 98.31 387 LEU B O 1
ATOM 8805 N N . GLN B 1 388 ? -8.781 -2.354 -16.375 1 96.44 388 GLN B N 1
ATOM 8806 C CA . GLN B 1 388 ? -10.125 -2.201 -15.82 1 96.44 388 GLN B CA 1
ATOM 8807 C C . GLN B 1 388 ? -10.617 -0.762 -15.961 1 96.44 388 GLN B C 1
ATOM 8809 O O . GLN B 1 388 ? -11.766 -0.526 -16.344 1 96.44 388 GLN B O 1
ATOM 8814 N N . ARG B 1 389 ? -9.758 0.192 -15.648 1 95.56 389 ARG B N 1
ATOM 8815 C CA . ARG B 1 389 ? -10.125 1.604 -15.664 1 95.56 389 ARG B CA 1
ATOM 8816 C C . ARG B 1 389 ? -10.352 2.094 -17.094 1 95.56 389 ARG B C 1
ATOM 8818 O O . ARG B 1 389 ? -11.273 2.869 -17.344 1 95.56 389 ARG B O 1
ATOM 8825 N N . HIS B 1 390 ? -9.57 1.648 -18.047 1 95.31 390 HIS B N 1
ATOM 8826 C CA . HIS B 1 390 ? -9.539 2.203 -19.391 1 95.31 390 HIS B CA 1
ATOM 8827 C C . HIS B 1 390 ? -10.539 1.502 -20.312 1 95.31 390 HIS B C 1
ATOM 8829 O O . HIS B 1 390 ? -11.188 2.145 -21.141 1 95.31 390 HIS B O 1
ATOM 8835 N N . VAL B 1 391 ? -10.609 0.186 -20.156 1 95.38 391 VAL B N 1
ATOM 8836 C CA . VAL B 1 391 ? -11.461 -0.604 -21.031 1 95.38 391 VAL B CA 1
ATOM 8837 C C . VAL B 1 391 ? -12.867 -0.702 -20.438 1 95.38 391 VAL B C 1
ATOM 8839 O O . VAL B 1 391 ? -13.859 -0.716 -21.172 1 95.38 391 VAL B O 1
ATOM 8842 N N . GLY B 1 392 ? -12.969 -0.745 -19.156 1 90.12 392 GLY B N 1
ATOM 8843 C CA . GLY B 1 392 ? -14.188 -0.529 -18.391 1 90.12 392 GLY B CA 1
ATOM 8844 C C . GLY B 1 392 ? -15.289 -1.52 -18.734 1 90.12 392 GLY B C 1
ATOM 8845 O O . GLY B 1 392 ? -15.062 -2.732 -18.703 1 90.12 392 GLY B O 1
ATOM 8846 N N . ALA B 1 393 ? -16.391 -0.944 -19.156 1 88.88 393 ALA B N 1
ATOM 8847 C CA . ALA B 1 393 ? -17.656 -1.682 -19.29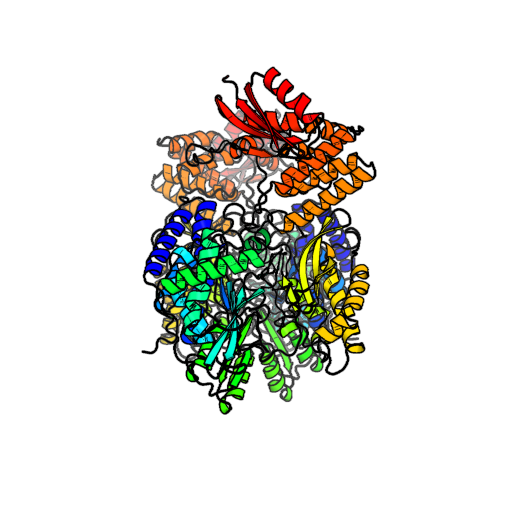7 1 88.88 393 ALA B CA 1
ATOM 8848 C C . ALA B 1 393 ? -17.578 -2.666 -20.469 1 88.88 393 ALA B C 1
ATOM 8850 O O . ALA B 1 393 ? -18.344 -3.643 -20.5 1 88.88 393 ALA B O 1
ATOM 8851 N N . LEU B 1 394 ? -16.672 -2.449 -21.297 1 94.44 394 LEU B N 1
ATOM 8852 C CA . LEU B 1 394 ? -16.516 -3.375 -22.422 1 94.44 394 LEU B CA 1
ATOM 8853 C C . LEU B 1 394 ? -16.188 -4.777 -21.922 1 94.44 394 LEU B C 1
ATOM 8855 O O . LEU B 1 394 ? -16.516 -5.77 -22.578 1 94.44 394 LEU B O 1
ATOM 8859 N N . GLY B 1 395 ? -15.562 -4.859 -20.797 1 95.38 395 GLY B N 1
ATOM 8860 C CA . GLY B 1 395 ? -15.203 -6.145 -20.203 1 95.38 395 GLY B CA 1
ATOM 8861 C C . GLY B 1 395 ? -16.406 -6.93 -19.719 1 95.38 395 GLY B C 1
ATOM 8862 O O . GLY B 1 395 ? -16.297 -8.125 -19.438 1 95.38 395 GLY B O 1
ATOM 8863 N N . ALA B 1 396 ? -17.516 -6.281 -19.719 1 95.5 396 ALA B N 1
ATOM 8864 C CA . ALA B 1 396 ? -18.734 -6.93 -19.25 1 95.5 396 ALA B CA 1
ATOM 8865 C C . ALA B 1 396 ? -19.609 -7.383 -20.422 1 95.5 396 ALA B C 1
ATOM 8867 O O . ALA B 1 396 ? -20.594 -8.094 -20.234 1 95.5 396 ALA B O 1
ATOM 8868 N N . HIS B 1 397 ? -19.266 -6.988 -21.625 1 96.12 397 HIS B N 1
ATOM 8869 C CA . HIS B 1 397 ? -20.062 -7.336 -22.812 1 96.12 397 HIS B CA 1
ATOM 8870 C C . HIS B 1 397 ? -20.203 -8.852 -22.953 1 96.12 397 HIS B C 1
ATOM 8872 O O . HIS B 1 397 ? -19.234 -9.586 -22.734 1 96.12 397 HIS B O 1
ATOM 8878 N N . PRO B 1 398 ? -21.297 -9.344 -23.344 1 94.5 398 PRO B N 1
ATOM 8879 C CA . PRO B 1 398 ? -21.562 -10.781 -23.406 1 94.5 398 PRO B CA 1
ATOM 8880 C C . PRO B 1 398 ? -20.609 -11.516 -24.344 1 94.5 398 PRO B C 1
ATOM 8882 O O . PRO B 1 398 ? -20.312 -12.695 -24.125 1 94.5 398 PRO B O 1
ATOM 8885 N N . GLN B 1 399 ? -20.094 -10.852 -25.328 1 95 399 GLN B N 1
ATOM 8886 C CA . GLN B 1 399 ? -19.219 -11.5 -26.297 1 95 399 GLN B CA 1
ATOM 8887 C C . GLN B 1 399 ? -17.781 -11.531 -25.812 1 95 399 GLN B C 1
ATOM 8889 O O . GLN B 1 399 ? -16.938 -12.195 -26.391 1 95 399 GLN B O 1
ATOM 8894 N N . VAL B 1 400 ? -17.516 -10.82 -24.703 1 95.5 400 VAL B N 1
ATOM 8895 C CA . VAL B 1 400 ? -16.125 -10.68 -24.266 1 95.5 400 VAL B CA 1
ATOM 8896 C C . VAL B 1 400 ? -15.969 -11.242 -22.859 1 95.5 400 VAL B C 1
ATOM 8898 O O . VAL B 1 400 ? -14.867 -11.641 -22.453 1 95.5 400 VAL B O 1
ATOM 8901 N N . ARG B 1 401 ? -16.969 -11.258 -22.078 1 94.19 401 ARG B N 1
ATOM 8902 C CA . ARG B 1 401 ? -16.906 -11.469 -20.625 1 94.19 401 ARG B CA 1
ATOM 8903 C C . ARG B 1 401 ? -16.375 -12.859 -20.297 1 94.19 401 ARG B C 1
ATOM 8905 O O . ARG B 1 401 ? -15.922 -13.109 -19.188 1 94.19 401 ARG B O 1
ATOM 8912 N N . ASP B 1 402 ? -16.406 -13.82 -21.25 1 93.5 402 ASP B N 1
ATOM 8913 C CA . ASP B 1 402 ? -15.961 -15.18 -20.953 1 93.5 402 ASP B CA 1
ATOM 8914 C C . ASP B 1 402 ? -14.492 -15.359 -21.328 1 93.5 402 ASP B C 1
ATOM 8916 O O . ASP B 1 402 ? -13.906 -16.406 -21.078 1 93.5 402 ASP B O 1
ATOM 8920 N N . ILE B 1 403 ? -13.883 -14.344 -21.859 1 95.56 403 ILE B N 1
ATOM 8921 C CA . ILE B 1 403 ? -12.469 -14.398 -22.219 1 95.56 403 ILE B CA 1
ATOM 8922 C C . ILE B 1 403 ? -11.617 -14.359 -20.953 1 95.56 403 ILE B C 1
ATOM 8924 O O . ILE B 1 403 ? -11.836 -13.523 -20.078 1 95.56 403 ILE B O 1
ATOM 8928 N N . THR B 1 404 ? -10.711 -15.312 -20.859 1 95.94 404 THR B N 1
ATOM 8929 C CA . THR B 1 404 ? -9.773 -15.289 -19.734 1 95.94 404 THR B CA 1
ATOM 8930 C C . THR B 1 404 ? -8.578 -14.391 -20.047 1 95.94 404 THR B C 1
ATOM 8932 O O . THR B 1 404 ? -8.016 -14.453 -21.141 1 95.94 404 THR B O 1
ATOM 8935 N N . LEU B 1 405 ? -8.242 -13.523 -19.094 1 97.94 405 LEU B N 1
ATOM 8936 C CA . LEU B 1 405 ? -7.129 -12.594 -19.203 1 97.94 405 LEU B CA 1
ATOM 8937 C C . LEU B 1 405 ? -6.102 -12.828 -18.109 1 97.94 405 LEU B C 1
ATOM 8939 O O . LEU B 1 405 ? -6.41 -12.711 -16.922 1 97.94 405 LEU B O 1
ATOM 8943 N N . ASN B 1 406 ? -4.867 -13.195 -18.516 1 98.69 406 ASN B N 1
ATOM 8944 C CA . ASN B 1 406 ? -3.803 -13.531 -17.578 1 98.69 406 ASN B CA 1
ATOM 8945 C C . ASN B 1 406 ? -2.57 -12.656 -17.797 1 98.69 406 ASN B C 1
ATOM 8947 O O . ASN B 1 406 ? -2.102 -12.508 -18.922 1 98.69 406 ASN B O 1
ATOM 8951 N N . ILE B 1 407 ? -2.043 -12.094 -16.672 1 98.88 407 ILE B N 1
ATOM 8952 C CA . ILE B 1 407 ? -0.915 -11.172 -16.766 1 98.88 407 ILE B CA 1
ATOM 8953 C C . ILE B 1 407 ? 0.208 -11.633 -15.844 1 98.88 407 ILE B C 1
ATOM 8955 O O . ILE B 1 407 ? -0.016 -11.875 -14.648 1 98.88 407 ILE B O 1
ATOM 8959 N N . SER B 1 408 ? 1.367 -11.797 -16.375 1 98.25 408 SER B N 1
ATOM 8960 C CA . SER B 1 408 ? 2.592 -12.039 -15.617 1 98.25 408 SER B CA 1
ATOM 8961 C C . SER B 1 408 ? 3.547 -10.852 -15.727 1 98.25 408 SER B C 1
ATOM 8963 O O . SER B 1 408 ? 3.586 -10.172 -16.75 1 98.25 408 SER B O 1
ATOM 8965 N N . GLY B 1 409 ? 4.277 -10.625 -14.68 1 96.69 409 GLY B N 1
ATOM 8966 C CA . GLY B 1 409 ? 5.207 -9.508 -14.68 1 96.69 409 GLY B CA 1
ATOM 8967 C C . GLY B 1 409 ? 6.512 -9.805 -15.391 1 96.69 409 GLY B C 1
ATOM 8968 O O . GLY B 1 409 ? 7.324 -8.914 -15.617 1 96.69 409 GLY B O 1
ATOM 8969 N N . CYS B 1 410 ? 6.746 -11.016 -15.75 1 93.62 410 CYS B N 1
ATOM 8970 C CA . CYS B 1 410 ? 7.938 -11.508 -16.438 1 93.62 410 CYS B CA 1
ATOM 8971 C C . CYS B 1 410 ? 7.637 -12.789 -17.203 1 93.62 410 CYS B C 1
ATOM 8973 O O . CYS B 1 410 ? 6.492 -13.25 -17.219 1 93.62 410 CYS B O 1
ATOM 8975 N N . PRO B 1 411 ? 8.547 -13.422 -17.766 1 91.12 411 PRO B N 1
ATOM 8976 C CA . PRO B 1 411 ? 8.273 -14.586 -18.609 1 91.12 411 PRO B CA 1
ATOM 8977 C C . PRO B 1 411 ? 8.031 -15.859 -17.797 1 91.12 411 PRO B C 1
ATOM 8979 O O . PRO B 1 411 ? 7.676 -16.891 -18.359 1 91.12 411 PRO B O 1
ATOM 8982 N N . ASN B 1 412 ? 8.125 -15.859 -16.516 1 89.88 412 ASN B N 1
ATOM 8983 C CA . ASN B 1 412 ? 8.047 -17.062 -15.695 1 89.88 412 ASN B CA 1
ATOM 8984 C C . ASN B 1 412 ? 6.609 -17.578 -15.586 1 89.88 412 ASN B C 1
ATOM 8986 O O . ASN B 1 412 ? 6.375 -18.688 -15.094 1 89.88 412 ASN B O 1
ATOM 8990 N N . ALA B 1 413 ? 5.656 -16.844 -16 1 93.88 413 ALA B N 1
ATOM 8991 C CA . ALA B 1 413 ? 4.281 -17.266 -16.25 1 93.88 413 ALA B CA 1
ATOM 8992 C C . ALA B 1 413 ? 3.551 -17.578 -14.953 1 93.88 413 ALA B C 1
ATOM 8994 O O . ALA B 1 413 ? 2.699 -18.469 -14.906 1 93.88 413 ALA B O 1
ATOM 8995 N N . CYS B 1 414 ? 3.916 -16.953 -13.859 1 95.88 414 CYS B N 1
ATOM 8996 C CA . CYS B 1 414 ? 3.223 -17.156 -12.594 1 95.88 414 CYS B CA 1
ATOM 8997 C C . CYS B 1 414 ? 1.767 -16.719 -12.688 1 95.88 414 CYS B C 1
ATOM 8999 O O . CYS B 1 414 ? 0.92 -17.188 -11.93 1 95.88 414 CYS B O 1
ATOM 9001 N N . GLY B 1 415 ? 1.483 -15.859 -13.648 1 97.94 415 GLY B N 1
ATOM 9002 C CA . GLY B 1 415 ? 0.112 -15.469 -13.938 1 97.94 415 GLY B CA 1
ATOM 9003 C C . GLY B 1 415 ? -0.569 -16.375 -14.945 1 97.94 415 GLY B C 1
ATOM 9004 O O . GLY B 1 415 ? -1.655 -16.062 -15.438 1 97.94 415 GLY B O 1
ATOM 9005 N N . GLN B 1 416 ? 0.066 -17.422 -15.383 1 98.12 416 GLN B N 1
ATOM 9006 C CA . GLN B 1 416 ? -0.479 -18.469 -16.25 1 98.12 416 GLN B CA 1
ATOM 9007 C C . GLN B 1 416 ? -0.762 -17.922 -17.641 1 98.12 416 GLN B C 1
ATOM 9009 O O . GLN B 1 416 ? -1.794 -18.234 -18.234 1 98.12 416 GLN B O 1
ATOM 9014 N N . THR B 1 417 ? 0.081 -17.156 -18.141 1 97.38 417 THR B N 1
ATOM 9015 C CA . THR B 1 417 ? -0.054 -16.531 -19.438 1 97.38 417 THR B CA 1
ATOM 9016 C C . THR B 1 417 ? -0.137 -17.594 -20.547 1 97.38 417 THR B C 1
ATOM 9018 O O . THR B 1 417 ? -0.877 -17.422 -21.516 1 97.38 417 THR B O 1
ATOM 9021 N N . PRO B 1 418 ? 0.494 -18.75 -20.438 1 96.75 418 PRO B N 1
ATOM 9022 C CA . PRO B 1 418 ? 0.485 -19.719 -21.531 1 96.75 418 PRO B CA 1
ATOM 9023 C C . PRO B 1 418 ? -0.866 -20.406 -21.703 1 96.75 418 PRO B C 1
ATOM 9025 O O . PRO B 1 418 ? -1.117 -21.047 -22.734 1 96.75 418 PRO B O 1
ATOM 9028 N N . VAL B 1 419 ? -1.676 -20.344 -20.734 1 97.31 419 VAL B N 1
ATOM 9029 C CA . VAL B 1 419 ? -2.955 -21.047 -20.828 1 97.31 419 VAL B CA 1
ATOM 9030 C C . VAL B 1 419 ? -4.094 -20.031 -20.906 1 97.31 419 VAL B C 1
ATOM 9032 O O . VAL B 1 419 ? -5.258 -20.375 -20.688 1 97.31 419 VAL B O 1
ATOM 9035 N N . ALA B 1 420 ? -3.773 -18.828 -21.219 1 96.62 420 ALA B N 1
ATOM 9036 C CA . ALA B 1 420 ? -4.77 -17.766 -21.281 1 96.62 420 ALA B CA 1
ATOM 9037 C C . ALA B 1 420 ? -5.414 -17.688 -22.656 1 96.62 420 ALA B C 1
ATOM 9039 O O . ALA B 1 420 ? -4.781 -18.016 -23.656 1 96.62 420 ALA B O 1
ATOM 9040 N N . ASP B 1 421 ? -6.723 -17.25 -22.688 1 97.44 421 ASP B N 1
ATOM 9041 C CA . ASP B 1 421 ? -7.27 -16.797 -23.953 1 97.44 421 ASP B CA 1
ATOM 9042 C C . ASP B 1 421 ? -6.5 -15.594 -24.484 1 97.44 421 ASP B C 1
ATOM 9044 O O . ASP B 1 421 ? -6.125 -15.555 -25.656 1 97.44 421 ASP B O 1
ATOM 9048 N N . LEU B 1 422 ? -6.293 -14.672 -23.672 1 98.19 422 LEU B N 1
ATOM 9049 C CA . LEU B 1 422 ? -5.461 -13.492 -23.875 1 98.19 422 LEU B CA 1
ATOM 9050 C C . LEU B 1 422 ? -4.508 -13.281 -22.703 1 98.19 422 LEU B C 1
ATOM 9052 O O . LEU B 1 422 ? -4.938 -13.227 -21.562 1 98.19 422 LEU B O 1
ATOM 9056 N N . GLY B 1 423 ? -3.221 -13.227 -23.016 1 98.44 423 GLY B N 1
ATOM 9057 C CA . GLY B 1 423 ? -2.225 -13.109 -21.953 1 98.44 423 GLY B CA 1
ATOM 9058 C C . GLY B 1 423 ? -1.194 -12.031 -22.219 1 98.44 423 GLY B C 1
ATOM 9059 O O . GLY B 1 423 ? -0.987 -11.633 -23.375 1 98.44 423 GLY B O 1
ATOM 9060 N N . PHE B 1 424 ? -0.57 -11.523 -21.156 1 98.81 424 PHE B N 1
ATOM 9061 C CA . PHE B 1 424 ? 0.479 -10.508 -21.219 1 98.81 424 PHE B CA 1
ATOM 9062 C C . PHE B 1 424 ? 1.63 -10.867 -20.281 1 98.81 424 PHE B C 1
ATOM 9064 O O . PHE B 1 424 ? 1.424 -11.062 -19.078 1 98.81 424 PHE B O 1
ATOM 9071 N N . ALA B 1 425 ? 2.805 -11 -20.766 1 98.12 425 ALA B N 1
ATOM 9072 C CA . ALA B 1 425 ? 3.994 -11.25 -19.953 1 98.12 425 ALA B CA 1
ATOM 9073 C C . ALA B 1 425 ? 4.949 -10.062 -20 1 98.12 425 ALA B C 1
ATOM 9075 O O . ALA B 1 425 ? 5.332 -9.609 -21.078 1 98.12 425 ALA B O 1
ATOM 9076 N N . GLY B 1 426 ? 5.344 -9.633 -18.844 1 96.69 426 GLY B N 1
ATOM 9077 C CA . GLY B 1 426 ? 6.191 -8.453 -18.75 1 96.69 426 GLY B CA 1
ATOM 9078 C C . GLY B 1 426 ? 7.547 -8.641 -19.406 1 96.69 426 GLY B C 1
ATOM 9079 O O . GLY B 1 426 ? 8.133 -9.719 -19.328 1 96.69 426 GLY B O 1
ATOM 9080 N N . ALA B 1 427 ? 7.988 -7.582 -20.031 1 93.06 427 ALA B N 1
ATOM 9081 C CA . ALA B 1 427 ? 9.281 -7.496 -20.703 1 93.06 427 ALA B CA 1
ATOM 9082 C C . ALA B 1 427 ? 9.789 -6.059 -20.734 1 93.06 427 ALA B C 1
ATOM 9084 O O . ALA B 1 427 ? 9.156 -5.156 -20.188 1 93.06 427 ALA B O 1
ATOM 9085 N N . ALA B 1 428 ? 11.031 -5.914 -21.141 1 89.56 428 ALA B N 1
ATOM 9086 C CA . ALA B 1 428 ? 11.609 -4.59 -21.375 1 89.56 428 ALA B CA 1
ATOM 9087 C C . ALA B 1 428 ? 11.938 -4.395 -22.844 1 89.56 428 ALA B C 1
ATOM 9089 O O . ALA B 1 428 ? 12.336 -5.34 -23.531 1 89.56 428 ALA B O 1
ATOM 9090 N N . ARG B 1 429 ? 11.656 -3.23 -23.281 1 87.19 429 ARG B N 1
ATOM 9091 C CA . ARG B 1 429 ? 12 -2.855 -24.641 1 87.19 429 ARG B CA 1
ATOM 9092 C C . ARG B 1 429 ? 12.75 -1.525 -24.672 1 87.19 429 ARG B C 1
ATOM 9094 O O . ARG B 1 429 ? 12.562 -0.683 -23.797 1 87.19 429 ARG B O 1
ATOM 9101 N N . ARG B 1 430 ? 13.633 -1.419 -25.656 1 83.62 430 ARG B N 1
ATOM 9102 C CA . ARG B 1 430 ? 14.32 -0.145 -25.844 1 83.62 430 ARG B CA 1
ATOM 9103 C C . ARG B 1 430 ? 13.672 0.666 -26.969 1 83.62 430 ARG B C 1
ATOM 9105 O O . ARG B 1 430 ? 13.539 0.181 -28.094 1 83.62 430 ARG B O 1
ATOM 9112 N N . LEU B 1 431 ? 13.18 1.811 -26.641 1 87 431 LEU B N 1
ATOM 9113 C CA . LEU B 1 431 ? 12.617 2.754 -27.594 1 87 431 LEU B CA 1
ATOM 9114 C C . LEU B 1 431 ? 13.117 4.168 -27.312 1 87 431 LEU B C 1
ATOM 9116 O O . LEU B 1 431 ? 13.18 4.594 -26.156 1 87 431 LEU B O 1
ATOM 9120 N N . HIS B 1 432 ? 13.562 4.891 -28.375 1 88.5 432 HIS B N 1
ATOM 9121 C CA . HIS B 1 432 ? 14.062 6.258 -28.281 1 88.5 432 HIS B CA 1
ATOM 9122 C C . HIS B 1 432 ? 15.219 6.348 -27.297 1 88.5 432 HIS B C 1
ATOM 9124 O O . HIS B 1 432 ? 15.258 7.254 -26.453 1 88.5 432 HIS B O 1
ATOM 9130 N N . GLY B 1 433 ? 15.984 5.316 -27.266 1 77.5 433 GLY B N 1
ATOM 9131 C CA . GLY B 1 433 ? 17.203 5.312 -26.484 1 77.5 433 GLY B CA 1
ATOM 9132 C C . GLY B 1 433 ? 16.969 5.004 -25.016 1 77.5 433 GLY B C 1
ATOM 9133 O O . GLY B 1 433 ? 17.891 5.074 -24.203 1 77.5 433 GLY B O 1
ATOM 9134 N N . ARG B 1 434 ? 15.742 4.684 -24.656 1 81.94 434 ARG B N 1
ATOM 9135 C CA . ARG B 1 434 ? 15.43 4.391 -23.266 1 81.94 434 ARG B CA 1
ATOM 9136 C C . ARG B 1 434 ? 14.719 3.047 -23.125 1 81.94 434 ARG B C 1
ATOM 9138 O O . ARG B 1 434 ? 14.047 2.602 -24.062 1 81.94 434 ARG B O 1
ATOM 9145 N N . SER B 1 435 ? 14.961 2.451 -21.953 1 84.31 435 SER B N 1
ATOM 9146 C CA . SER B 1 435 ? 14.203 1.245 -21.641 1 84.31 435 SER B CA 1
ATOM 9147 C C . SER B 1 435 ? 12.781 1.581 -21.219 1 84.31 435 SER B C 1
ATOM 9149 O O . SER B 1 435 ? 12.562 2.516 -20.438 1 84.31 435 SER B O 1
ATOM 9151 N N . ILE B 1 436 ? 11.875 0.882 -21.781 1 93.12 436 ILE B N 1
ATOM 9152 C CA . ILE B 1 436 ? 10.477 1.07 -21.406 1 93.12 436 ILE B CA 1
ATOM 9153 C C . ILE B 1 436 ? 9.867 -0.269 -21 1 93.12 436 ILE B C 1
ATOM 9155 O O . ILE B 1 436 ? 10.305 -1.324 -21.453 1 93.12 436 ILE B O 1
ATOM 9159 N N . PRO B 1 437 ? 8.922 -0.228 -20.094 1 96.38 437 PRO B N 1
ATOM 9160 C CA . PRO B 1 437 ? 8.172 -1.456 -19.828 1 96.38 437 PRO B CA 1
ATOM 9161 C C . PRO B 1 437 ? 7.305 -1.884 -21.016 1 96.38 437 PRO B C 1
ATOM 9163 O O . PRO B 1 437 ? 6.707 -1.037 -21.688 1 96.38 437 PRO B O 1
ATOM 9166 N N . ALA B 1 438 ? 7.293 -3.125 -21.266 1 97.56 438 ALA B N 1
ATOM 9167 C CA . ALA B 1 438 ? 6.512 -3.699 -22.359 1 97.56 438 ALA B CA 1
ATOM 9168 C C . ALA B 1 438 ? 5.945 -5.062 -21.969 1 97.56 438 ALA B C 1
ATOM 9170 O O . ALA B 1 438 ? 6.285 -5.605 -20.922 1 97.56 438 ALA B O 1
ATOM 9171 N N . TYR B 1 439 ? 4.996 -5.539 -22.812 1 98.38 439 TYR B N 1
ATOM 9172 C CA . TYR B 1 439 ? 4.414 -6.859 -22.578 1 98.38 439 TYR B CA 1
ATOM 9173 C C . TYR B 1 439 ? 4.383 -7.668 -23.875 1 98.38 439 TYR B C 1
ATOM 9175 O O . TYR B 1 439 ? 4.059 -7.141 -24.938 1 98.38 439 TYR B O 1
ATOM 9183 N N . VAL B 1 440 ? 4.766 -8.914 -23.719 1 97.44 440 VAL B N 1
ATOM 9184 C CA . VAL B 1 440 ? 4.547 -9.875 -24.797 1 97.44 440 VAL B CA 1
ATOM 9185 C C . VAL B 1 440 ? 3.086 -10.32 -24.797 1 97.44 440 VAL B C 1
ATOM 9187 O O . VAL B 1 440 ? 2.543 -10.703 -23.75 1 97.44 440 VAL B O 1
ATOM 9190 N N . VAL B 1 441 ? 2.496 -10.281 -25.969 1 98.56 441 VAL B N 1
ATOM 9191 C CA . VAL B 1 441 ? 1.094 -10.664 -26.109 1 98.56 441 VAL B CA 1
ATOM 9192 C C . VAL B 1 441 ? 0.993 -12.156 -26.438 1 98.56 441 VAL B C 1
ATOM 9194 O O . VAL B 1 441 ? 1.613 -12.625 -27.406 1 98.56 441 VAL B O 1
ATOM 9197 N N . TYR B 1 442 ? 0.232 -12.852 -25.625 1 98 442 TYR B N 1
ATOM 9198 C CA . TYR B 1 442 ? -0.075 -14.266 -25.844 1 98 442 TYR B CA 1
ATOM 9199 C C . TYR B 1 442 ? -1.56 -14.461 -26.125 1 98 442 TYR B C 1
ATOM 9201 O O . TYR B 1 442 ? -2.4 -13.734 -25.594 1 98 442 TYR B O 1
ATOM 9209 N N . ALA B 1 443 ? -1.89 -15.438 -27 1 98.19 443 ALA B N 1
ATOM 9210 C CA . ALA B 1 443 ? -3.303 -15.75 -27.188 1 98.19 443 ALA B CA 1
ATOM 9211 C C . ALA B 1 443 ? -3.479 -17.141 -27.797 1 98.19 443 ALA B C 1
ATOM 9213 O O . ALA B 1 443 ? -2.547 -17.688 -28.391 1 98.19 443 ALA B O 1
ATOM 9214 N N . GLY B 1 444 ? -4.656 -17.719 -27.531 1 96.25 444 GLY B N 1
ATOM 9215 C CA . GLY B 1 444 ? -5.074 -18.875 -28.328 1 96.25 444 GLY B CA 1
ATOM 9216 C C . GLY B 1 444 ? -4.875 -20.188 -27.609 1 96.25 444 GLY B C 1
ATOM 9217 O O . GLY B 1 444 ? -4.719 -21.234 -28.25 1 96.25 444 GLY B O 1
ATOM 9218 N N . ALA B 1 445 ? -4.816 -20.156 -26.344 1 96.06 445 ALA B N 1
ATOM 9219 C CA . ALA B 1 445 ? -4.668 -21.406 -25.609 1 96.06 445 ALA B CA 1
ATOM 9220 C C . ALA B 1 445 ? -5.945 -22.234 -25.672 1 96.06 445 ALA B C 1
ATOM 9222 O O . ALA B 1 445 ? -7.039 -21.688 -25.828 1 96.06 445 ALA B O 1
ATOM 9223 N N . SER B 1 446 ? -5.824 -23.469 -25.609 1 94.25 446 SER B N 1
ATOM 9224 C CA . SER B 1 446 ? -6.902 -24.453 -25.5 1 94.25 446 SER B CA 1
ATOM 9225 C C . SER B 1 446 ? -6.426 -25.734 -24.828 1 94.25 446 SER B C 1
ATOM 9227 O O . SER B 1 446 ? -5.559 -26.438 -25.359 1 94.25 446 SER B O 1
ATOM 9229 N N . LEU B 1 447 ? -7.02 -25.953 -23.656 1 90.81 447 LEU B N 1
ATOM 9230 C CA . LEU B 1 447 ? -6.609 -27.141 -22.938 1 90.81 447 LEU B CA 1
ATOM 9231 C C . LEU B 1 447 ? -7.621 -28.266 -23.109 1 90.81 447 LEU B C 1
ATOM 9233 O O . LEU B 1 447 ? -8.617 -28.344 -22.391 1 90.81 447 LEU B O 1
ATOM 9237 N N . ARG B 1 448 ? -7.5 -29.031 -24.078 1 87.62 448 ARG B N 1
ATOM 9238 C CA . ARG B 1 448 ? -8.297 -30.219 -24.344 1 87.62 448 ARG B CA 1
ATOM 9239 C C . ARG B 1 448 ? -7.402 -31.453 -24.5 1 87.62 448 ARG B C 1
ATOM 9241 O O . ARG B 1 448 ? -6.406 -31.406 -25.219 1 87.62 448 ARG B O 1
ATOM 9248 N N . PRO B 1 449 ? -7.824 -32.438 -23.734 1 87.44 449 PRO B N 1
ATOM 9249 C CA . PRO B 1 449 ? -7.02 -33.656 -23.891 1 87.44 449 PRO B CA 1
ATOM 9250 C C . PRO B 1 449 ? -6.867 -34.094 -25.344 1 87.44 449 PRO B C 1
ATOM 9252 O O . PRO B 1 449 ? -7.844 -34.094 -26.094 1 87.44 449 PRO B O 1
ATOM 9255 N N . GLY B 1 450 ? -5.641 -34.406 -25.734 1 85.25 450 GLY B N 1
ATOM 9256 C CA . GLY B 1 450 ? -5.34 -34.875 -27.078 1 85.25 450 GLY B CA 1
ATOM 9257 C C . GLY B 1 450 ? -5.129 -33.75 -28.062 1 85.25 450 GLY B C 1
ATOM 9258 O O . GLY B 1 450 ? -4.551 -33.938 -29.141 1 85.25 450 GLY B O 1
ATOM 9259 N N . ARG B 1 451 ? -5.547 -32.562 -27.75 1 88.75 451 ARG B N 1
ATOM 9260 C CA . ARG B 1 451 ? -5.422 -31.406 -28.641 1 88.75 451 ARG B CA 1
ATOM 9261 C C . ARG B 1 451 ? -5.07 -30.141 -27.875 1 88.75 451 ARG B C 1
ATOM 9263 O O . ARG B 1 451 ? -5.602 -29.062 -28.172 1 88.75 451 ARG B O 1
ATOM 9270 N N . ALA B 1 452 ? -4.336 -30.422 -26.875 1 93.75 452 ALA B N 1
ATOM 9271 C CA . ALA B 1 452 ? -3.973 -29.281 -26.047 1 93.75 452 ALA B CA 1
ATOM 9272 C C . ALA B 1 452 ? -3.027 -28.344 -26.797 1 93.75 452 ALA B C 1
ATOM 9274 O O . ALA B 1 452 ? -2.131 -28.797 -27.516 1 93.75 452 ALA B O 1
ATOM 9275 N N . ARG B 1 453 ? -3.291 -27.078 -26.734 1 94.69 453 ARG B N 1
ATOM 9276 C CA . ARG B 1 453 ? -2.463 -26.031 -27.344 1 94.69 453 ARG B CA 1
ATOM 9277 C C . ARG B 1 453 ? -2.215 -24.891 -26.375 1 94.69 453 ARG B C 1
ATOM 9279 O O . ARG B 1 453 ? -3.141 -24.422 -25.703 1 94.69 453 ARG B O 1
ATOM 9286 N N . LEU B 1 454 ? -0.968 -24.516 -26.266 1 97.62 454 LEU B N 1
ATOM 9287 C CA . LEU B 1 454 ? -0.61 -23.359 -25.453 1 97.62 454 LEU B CA 1
ATOM 9288 C C . LEU B 1 454 ? -0.83 -22.062 -26.234 1 97.62 454 LEU B C 1
ATOM 9290 O O . LEU B 1 454 ? -0.921 -22.078 -27.469 1 97.62 454 LEU B O 1
ATOM 9294 N N . ALA B 1 455 ? -0.951 -21 -25.5 1 97.81 455 ALA B N 1
ATOM 9295 C CA . ALA B 1 455 ? -1.053 -19.688 -26.156 1 97.81 455 ALA B CA 1
ATOM 9296 C C . ALA B 1 455 ? 0.215 -19.359 -26.938 1 97.81 455 ALA B C 1
ATOM 9298 O O . ALA B 1 455 ? 1.32 -19.703 -26.516 1 97.81 455 ALA B O 1
ATOM 9299 N N . GLU B 1 456 ? 0.065 -18.75 -28.016 1 96.25 456 GLU B N 1
ATOM 9300 C CA . GLU B 1 456 ? 1.21 -18.406 -28.859 1 96.25 456 GLU B CA 1
ATOM 9301 C C . GLU B 1 456 ? 1.619 -16.953 -28.641 1 96.25 456 GLU B C 1
ATOM 9303 O O . GLU B 1 456 ? 0.782 -16.094 -28.312 1 96.25 456 GLU B O 1
ATOM 9308 N N . ARG B 1 457 ? 2.889 -16.719 -28.781 1 95.81 457 ARG B N 1
ATOM 9309 C CA . ARG B 1 457 ? 3.439 -15.367 -28.75 1 95.81 457 ARG B CA 1
ATOM 9310 C C . ARG B 1 457 ? 3.096 -14.609 -30.031 1 95.81 457 ARG B C 1
ATOM 9312 O O . ARG B 1 457 ? 3.455 -15.031 -31.125 1 95.81 457 ARG B O 1
ATOM 9319 N N . LEU B 1 458 ? 2.516 -13.422 -29.922 1 97.62 458 LEU B N 1
ATOM 9320 C CA . LEU B 1 458 ? 2.023 -12.742 -31.125 1 97.62 458 LEU B CA 1
ATOM 9321 C C . LEU B 1 458 ? 2.795 -11.453 -31.359 1 97.62 458 LEU B C 1
ATOM 9323 O O . LEU B 1 458 ? 2.793 -10.922 -32.469 1 97.62 458 LEU B O 1
ATOM 9327 N N . GLY B 1 459 ? 3.375 -10.914 -30.297 1 96.5 459 GLY B N 1
ATOM 9328 C CA . GLY B 1 459 ? 4.113 -9.672 -30.422 1 96.5 459 GLY B CA 1
ATOM 9329 C C . GLY B 1 459 ? 4.359 -8.992 -29.094 1 96.5 459 GLY B C 1
ATOM 9330 O O . GLY B 1 459 ? 4.051 -9.547 -28.047 1 96.5 459 GLY B O 1
ATOM 9331 N N . VAL B 1 460 ? 5.062 -7.859 -29.141 1 96.19 460 VAL B N 1
ATOM 9332 C CA . VAL B 1 460 ? 5.391 -7.086 -27.953 1 96.19 460 VAL B CA 1
ATOM 9333 C C . VAL B 1 460 ? 4.797 -5.684 -28.062 1 96.19 460 VAL B C 1
ATOM 9335 O O . VAL B 1 460 ? 4.836 -5.07 -29.125 1 96.19 460 VAL B O 1
ATOM 9338 N N . VAL B 1 461 ? 4.211 -5.254 -27 1 98.31 461 VAL B N 1
ATOM 9339 C CA . VAL B 1 461 ? 3.557 -3.951 -26.969 1 98.31 461 VAL B CA 1
ATOM 9340 C C . VAL B 1 461 ? 4.02 -3.174 -25.734 1 98.31 461 VAL B C 1
ATOM 9342 O O . VAL B 1 461 ? 4.094 -3.729 -24.641 1 98.31 461 VAL B O 1
ATOM 9345 N N . PRO B 1 462 ? 4.395 -1.815 -25.953 1 98.25 462 PRO B N 1
ATOM 9346 C CA . PRO B 1 462 ? 4.676 -1.015 -24.766 1 98.25 462 PRO B CA 1
ATOM 9347 C C . PRO B 1 462 ? 3.545 -1.073 -23.734 1 98.25 462 PRO B C 1
ATOM 9349 O O . PRO B 1 462 ? 2.367 -1.072 -24.109 1 98.25 462 PRO B O 1
ATOM 9352 N N . ALA B 1 463 ? 3.896 -1.173 -22.453 1 98.69 463 ALA B N 1
ATOM 9353 C CA . ALA B 1 463 ? 2.902 -1.285 -21.391 1 98.69 463 ALA B CA 1
ATOM 9354 C C . ALA B 1 463 ? 1.826 -0.212 -21.531 1 98.69 463 ALA B C 1
ATOM 9356 O O . ALA B 1 463 ? 0.634 -0.5 -21.406 1 98.69 463 ALA B O 1
ATOM 9357 N N . ALA B 1 464 ? 2.244 0.989 -21.859 1 98.12 464 ALA B N 1
ATOM 9358 C CA . ALA B 1 464 ? 1.353 2.145 -21.922 1 98.12 464 ALA B CA 1
ATOM 9359 C C . ALA B 1 464 ? 0.278 1.96 -22.984 1 98.12 464 ALA B C 1
ATOM 9361 O O . ALA B 1 464 ? -0.777 2.596 -22.922 1 98.12 464 ALA B O 1
ATOM 9362 N N . ARG B 1 465 ? 0.478 1.101 -23.922 1 98.38 465 ARG B N 1
ATOM 9363 C CA . ARG B 1 465 ? -0.408 0.967 -25.078 1 98.38 465 ARG B CA 1
ATOM 9364 C C . ARG B 1 465 ? -1.288 -0.271 -24.938 1 98.38 465 ARG B C 1
ATOM 9366 O O . ARG B 1 465 ? -2.223 -0.458 -25.719 1 98.38 465 ARG B O 1
ATOM 9373 N N . VAL B 1 466 ? -1.095 -1.09 -23.969 1 98.81 466 VAL B N 1
ATOM 9374 C CA . VAL B 1 466 ? -1.798 -2.359 -23.828 1 98.81 466 VAL B CA 1
ATOM 9375 C C . VAL B 1 466 ? -3.291 -2.105 -23.641 1 98.81 466 VAL B C 1
ATOM 9377 O O . VAL B 1 466 ? -4.121 -2.75 -24.281 1 98.81 466 VAL B O 1
ATOM 9380 N N . PRO B 1 467 ? -3.711 -1.156 -22.797 1 98.56 467 PRO B N 1
ATOM 9381 C CA . PRO B 1 467 ? -5.152 -0.947 -22.625 1 98.56 467 PRO B CA 1
ATOM 9382 C C . PRO B 1 467 ? -5.836 -0.525 -23.922 1 98.56 467 PRO B C 1
ATOM 9384 O O . PRO B 1 467 ? -6.957 -0.958 -24.203 1 98.56 467 PRO B O 1
ATOM 9387 N N . ASP B 1 468 ? -5.16 0.299 -24.719 1 98.19 468 ASP B N 1
ATOM 9388 C CA . ASP B 1 468 ? -5.73 0.707 -26 1 98.19 468 ASP B CA 1
ATOM 9389 C C . ASP B 1 468 ? -5.875 -0.486 -26.938 1 98.19 468 ASP B C 1
ATOM 9391 O O . ASP B 1 468 ? -6.879 -0.609 -27.641 1 98.19 468 ASP B O 1
ATOM 9395 N N . LEU B 1 469 ? -4.867 -1.279 -26.969 1 98.69 469 LEU B N 1
ATOM 9396 C CA . LEU B 1 469 ? -4.918 -2.486 -27.781 1 98.69 469 LEU B CA 1
ATOM 9397 C C . LEU B 1 469 ? -6.09 -3.369 -27.375 1 98.69 469 LEU B C 1
ATOM 9399 O O . LEU B 1 469 ? -6.859 -3.818 -28.234 1 98.69 469 LEU B O 1
ATOM 9403 N N . VAL B 1 470 ? -6.227 -3.629 -26.078 1 98.62 470 VAL B N 1
ATOM 9404 C CA . VAL B 1 470 ? -7.266 -4.516 -25.562 1 98.62 470 VAL B CA 1
ATOM 9405 C C . VAL B 1 470 ? -8.641 -3.922 -25.859 1 98.62 470 VAL B C 1
ATOM 9407 O O . VAL B 1 470 ? -9.562 -4.641 -26.266 1 98.62 470 VAL B O 1
ATOM 9410 N N . ALA B 1 471 ? -8.766 -2.594 -25.703 1 98.5 471 ALA B N 1
ATOM 9411 C CA . ALA B 1 471 ? -10.031 -1.931 -26.016 1 98.5 471 ALA B CA 1
ATOM 9412 C C . ALA B 1 471 ? -10.398 -2.131 -27.484 1 98.5 471 ALA B C 1
ATOM 9414 O O . ALA B 1 471 ? -11.539 -2.473 -27.797 1 98.5 471 ALA B O 1
ATOM 9415 N N . ALA B 1 472 ? -9.484 -1.887 -28.375 1 98.38 472 ALA B N 1
ATOM 9416 C CA . ALA B 1 472 ? -9.727 -2.059 -29.797 1 98.38 472 ALA B CA 1
ATOM 9417 C C . ALA B 1 472 ? -10.094 -3.504 -30.125 1 98.38 472 ALA B C 1
ATOM 9419 O O . ALA B 1 472 ? -11.039 -3.756 -30.875 1 98.38 472 ALA B O 1
ATOM 9420 N N . PHE B 1 473 ? -9.383 -4.402 -29.578 1 98.06 473 PHE B N 1
ATOM 9421 C CA . PHE B 1 473 ? -9.625 -5.816 -29.844 1 98.06 473 PHE B CA 1
ATOM 9422 C C . PHE B 1 473 ? -11.008 -6.23 -29.344 1 98.06 473 PHE B C 1
ATOM 9424 O O . PHE B 1 473 ? -11.758 -6.891 -30.062 1 98.06 473 PHE B O 1
ATOM 9431 N N . PHE B 1 474 ? -11.32 -5.863 -28.078 1 98 474 PHE B N 1
ATOM 9432 C CA . PHE B 1 474 ? -12.617 -6.219 -27.516 1 98 474 PHE B CA 1
ATOM 9433 C C . PHE B 1 474 ? -13.742 -5.625 -28.344 1 98 474 PHE B C 1
ATOM 9435 O O . PHE B 1 474 ? -14.781 -6.266 -28.547 1 98 474 PHE B O 1
ATOM 9442 N N . HIS B 1 475 ? -13.555 -4.41 -28.828 1 97.62 475 HIS B N 1
ATOM 9443 C CA . HIS B 1 475 ? -14.562 -3.807 -29.688 1 97.62 475 HIS B CA 1
ATOM 9444 C C . HIS B 1 475 ? -14.789 -4.652 -30.938 1 97.62 475 HIS B C 1
ATOM 9446 O O . HIS B 1 475 ? -15.93 -4.902 -31.328 1 97.62 475 HIS B O 1
ATOM 9452 N N . GLU B 1 476 ? -13.727 -5.059 -31.578 1 97.75 476 GLU B N 1
ATOM 9453 C CA . GLU B 1 476 ? -13.836 -5.91 -32.781 1 97.75 476 GLU B CA 1
ATOM 9454 C C . GLU B 1 476 ? -14.508 -7.238 -32.438 1 97.75 476 GLU B C 1
ATOM 9456 O O . GLU B 1 476 ? -15.312 -7.746 -33.219 1 97.75 476 GLU B O 1
ATOM 9461 N N . VAL B 1 477 ? -14.164 -7.805 -31.297 1 97.56 477 VAL B N 1
ATOM 9462 C CA . VAL B 1 477 ? -14.742 -9.078 -30.875 1 97.56 477 VAL B CA 1
ATOM 9463 C C . VAL B 1 477 ? -16.25 -8.938 -30.734 1 97.56 477 VAL B C 1
ATOM 9465 O O . VAL B 1 477 ? -17.016 -9.812 -31.156 1 97.56 477 VAL B O 1
ATOM 9468 N N . THR B 1 478 ? -16.719 -7.855 -30.094 1 96.88 478 THR B N 1
ATOM 9469 C CA . THR B 1 478 ? -18.156 -7.648 -29.875 1 96.88 478 THR B CA 1
ATOM 9470 C C . THR B 1 478 ? -18.891 -7.609 -31.219 1 96.88 478 THR B C 1
ATOM 9472 O O . THR B 1 478 ? -20.062 -8.016 -31.297 1 96.88 478 THR B O 1
ATOM 9475 N N . GLU B 1 479 ? -18.25 -7.242 -32.25 1 96.5 479 GLU B N 1
ATOM 9476 C CA . GLU B 1 479 ? -18.859 -7.086 -33.562 1 96.5 479 GLU B CA 1
ATOM 9477 C C . GLU B 1 479 ? -18.766 -8.367 -34.406 1 96.5 479 GLU B C 1
ATOM 9479 O O . GLU B 1 479 ? -19.609 -8.648 -35.25 1 96.5 479 GLU B O 1
ATOM 9484 N N . ARG B 1 480 ? -17.75 -9.117 -34.094 1 97.12 480 ARG B N 1
ATOM 9485 C CA . ARG B 1 480 ? -17.406 -10.141 -35.062 1 97.12 480 ARG B CA 1
ATOM 9486 C C . ARG B 1 480 ? -17.656 -11.539 -34.531 1 97.12 480 ARG B C 1
ATOM 9488 O O . ARG B 1 480 ? -17.812 -12.492 -35.281 1 97.12 480 ARG B O 1
ATOM 9495 N N . ARG B 1 481 ? -17.531 -11.703 -33.219 1 97.12 481 ARG B N 1
ATOM 9496 C CA . ARG B 1 481 ? -17.734 -13.031 -32.656 1 97.12 481 ARG B CA 1
ATOM 9497 C C . ARG B 1 481 ? -19.203 -13.445 -32.75 1 97.12 481 ARG B C 1
ATOM 9499 O O . ARG B 1 481 ? -20.094 -12.672 -32.406 1 97.12 481 ARG B O 1
ATOM 9506 N N . ARG B 1 482 ? -19.438 -14.656 -33.156 1 95.69 482 ARG B N 1
ATOM 9507 C CA . ARG B 1 482 ? -20.781 -15.164 -33.375 1 95.69 482 ARG B CA 1
ATOM 9508 C C . ARG B 1 482 ? -21.391 -15.641 -32.062 1 95.69 482 ARG B C 1
ATOM 9510 O O . ARG B 1 482 ? -20.672 -16.094 -31.156 1 95.69 482 ARG B O 1
ATOM 9517 N N . SER B 1 483 ? -22.703 -15.555 -32.031 1 92.44 483 SER B N 1
ATOM 9518 C CA . SER B 1 483 ? -23.406 -16.062 -30.859 1 92.44 483 SER B CA 1
ATOM 9519 C C . SER B 1 483 ? -23.141 -17.547 -30.656 1 92.44 483 SER B C 1
ATOM 9521 O O . SER B 1 483 ? -23.266 -18.328 -31.594 1 92.44 483 SER B O 1
ATOM 9523 N N . GLY B 1 484 ? -22.734 -17.875 -29.484 1 91.56 484 GLY B N 1
ATOM 9524 C CA . GLY B 1 484 ? -22.516 -19.266 -29.156 1 91.56 484 GLY B CA 1
ATOM 9525 C C . GLY B 1 484 ? -21.125 -19.75 -29.5 1 91.56 484 GLY B C 1
ATOM 9526 O O . GLY B 1 484 ? -20.719 -20.859 -29.109 1 91.56 484 GLY B O 1
ATOM 9527 N N . GLU B 1 485 ? -20.469 -19 -30.266 1 94.62 485 GLU B N 1
ATOM 9528 C CA . GLU B 1 485 ? -19.094 -19.359 -30.641 1 94.62 485 GLU B CA 1
ATOM 9529 C C . GLU B 1 485 ? -18.156 -19.266 -29.438 1 94.62 485 GLU B C 1
ATOM 9531 O O . GLU B 1 485 ? -18.156 -18.281 -28.703 1 94.62 485 GLU B O 1
ATOM 9536 N N . SER B 1 486 ? -17.391 -20.406 -29.203 1 92.44 486 SER B N 1
ATOM 9537 C CA . SER B 1 486 ? -16.391 -20.344 -28.141 1 92.44 486 SER B CA 1
ATOM 9538 C C . SER B 1 486 ? -15.25 -19.406 -28.516 1 92.44 486 SER B C 1
ATOM 9540 O O . SER B 1 486 ? -15.07 -19.062 -29.688 1 92.44 486 SER B O 1
ATOM 9542 N N . TRP B 1 487 ? -14.555 -18.938 -27.578 1 92.38 487 TRP B N 1
ATOM 9543 C CA . TRP B 1 487 ? -13.398 -18.094 -27.812 1 92.38 487 TRP B CA 1
ATOM 9544 C C . TRP B 1 487 ? -12.414 -18.75 -28.766 1 92.38 487 TRP B C 1
ATOM 9546 O O . TRP B 1 487 ? -11.922 -18.109 -29.703 1 92.38 487 TRP B O 1
ATOM 9556 N N . PHE B 1 488 ? -12.156 -20 -28.453 1 93.19 488 PHE B N 1
ATOM 9557 C CA . PHE B 1 488 ? -11.148 -20.688 -29.266 1 93.19 488 PHE B CA 1
ATOM 9558 C C . PHE B 1 488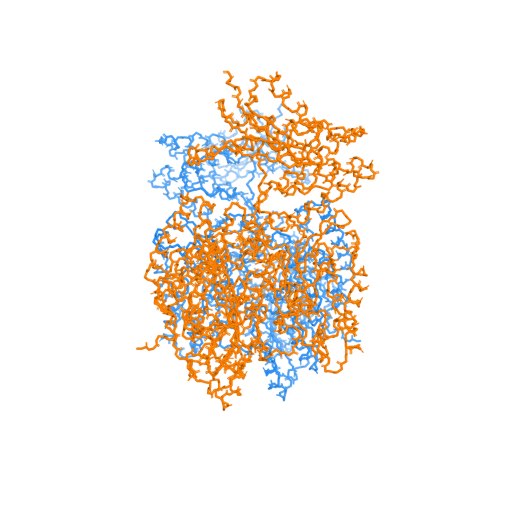 ? -11.586 -20.781 -30.719 1 93.19 488 PHE B C 1
ATOM 9560 O O . PHE B 1 488 ? -10.773 -20.594 -31.625 1 93.19 488 PHE B O 1
ATOM 9567 N N . GLU B 1 489 ? -12.82 -21.078 -30.984 1 95.19 489 GLU B N 1
ATOM 9568 C CA . GLU B 1 489 ? -13.359 -21.109 -32.344 1 95.19 489 GLU B CA 1
ATOM 9569 C C . GLU B 1 489 ? -13.227 -19.75 -33.031 1 95.19 489 GLU B C 1
ATOM 9571 O O . GLU B 1 489 ? -12.844 -19.672 -34.188 1 95.19 489 GLU B O 1
ATOM 9576 N N . PHE B 1 490 ? -13.617 -18.766 -32.25 1 97.38 490 PHE B N 1
ATOM 9577 C CA . PHE B 1 490 ? -13.477 -17.422 -32.781 1 97.38 490 PHE B CA 1
ATOM 9578 C C . PHE B 1 490 ? -12.023 -17.109 -33.125 1 97.38 490 PHE B C 1
ATOM 9580 O O . PHE B 1 490 ? -11.727 -16.531 -34.156 1 97.38 490 PHE B O 1
ATOM 9587 N N . TYR B 1 491 ? -11.133 -17.438 -32.156 1 97.19 491 TYR B N 1
ATOM 9588 C CA . TYR B 1 491 ? -9.711 -17.188 -32.312 1 97.19 491 TYR B CA 1
ATOM 9589 C C . TYR B 1 491 ? -9.188 -17.828 -33.594 1 97.19 491 TYR B C 1
ATOM 9591 O O . TYR B 1 491 ? -8.461 -17.188 -34.375 1 97.19 491 TYR B O 1
ATOM 9599 N N . GLU B 1 492 ? -9.562 -19.031 -33.844 1 96.19 492 GLU B N 1
ATOM 9600 C CA . GLU B 1 492 ? -9.109 -19.781 -35.031 1 96.19 492 GLU B CA 1
ATOM 9601 C C . GLU B 1 492 ? -9.695 -19.188 -36.312 1 96.19 492 GLU B C 1
ATOM 9603 O O . GLU B 1 492 ? -9.031 -19.141 -37.344 1 96.19 492 GLU B O 1
ATOM 9608 N N . ARG B 1 493 ? -10.93 -18.812 -36.156 1 97.56 493 ARG B N 1
ATOM 9609 C CA . ARG B 1 493 ? -11.617 -18.312 -37.344 1 97.56 493 ARG B CA 1
ATOM 9610 C C . ARG B 1 493 ? -11.07 -16.938 -37.75 1 97.56 493 ARG B C 1
ATOM 9612 O O . ARG B 1 493 ? -10.711 -16.734 -38.938 1 97.56 493 ARG B O 1
ATOM 9619 N N . GLU B 1 494 ? -10.977 -16.016 -36.812 1 96.81 494 GLU B N 1
ATOM 9620 C CA . GLU B 1 494 ? -10.562 -14.68 -37.25 1 96.81 494 GLU B CA 1
ATOM 9621 C C . GLU B 1 494 ? -9.812 -13.953 -36.125 1 96.81 494 GLU B C 1
ATOM 9623 O O . GLU B 1 494 ? -9.148 -12.945 -36.375 1 96.81 494 GLU B O 1
ATOM 9628 N N . GLY B 1 495 ? -9.906 -14.406 -34.938 1 97.31 495 GLY B N 1
ATOM 9629 C CA . GLY B 1 495 ? -9.336 -13.711 -33.812 1 97.31 495 GLY B CA 1
ATOM 9630 C C . GLY B 1 495 ? -7.824 -13.57 -33.906 1 97.31 495 GLY B C 1
ATOM 9631 O O . GLY B 1 495 ? -7.273 -12.523 -33.562 1 97.31 495 GLY B O 1
ATOM 9632 N N . ARG B 1 496 ? -7.168 -14.617 -34.312 1 97.56 496 ARG B N 1
ATOM 9633 C CA . ARG B 1 496 ? -5.719 -14.594 -34.469 1 97.56 496 ARG B CA 1
ATOM 9634 C C . ARG B 1 496 ? -5.289 -13.523 -35.469 1 97.56 496 ARG B C 1
ATOM 9636 O O . ARG B 1 496 ? -4.383 -12.734 -35.188 1 97.56 496 ARG B O 1
ATOM 9643 N N . ALA B 1 497 ? -5.844 -13.539 -36.594 1 97.88 497 ALA B N 1
ATOM 9644 C CA . ALA B 1 497 ? -5.527 -12.57 -37.656 1 97.88 497 ALA B CA 1
ATOM 9645 C C . ALA B 1 497 ? -5.805 -11.148 -37.188 1 97.88 497 ALA B C 1
ATOM 9647 O O . ALA B 1 497 ? -5.047 -10.227 -37.5 1 97.88 497 ALA B O 1
ATOM 9648 N N . LEU B 1 498 ? -6.875 -11.031 -36.5 1 97.75 498 LEU B N 1
ATOM 9649 C CA . LEU B 1 498 ? -7.262 -9.727 -35.969 1 97.75 498 LEU B CA 1
ATOM 9650 C C . LEU B 1 498 ? -6.199 -9.18 -35.031 1 97.75 498 LEU B C 1
ATOM 9652 O O . LEU B 1 498 ? -5.758 -8.039 -35.188 1 97.75 498 LEU B O 1
ATOM 9656 N N . LEU B 1 499 ? -5.785 -9.961 -34.031 1 97.81 499 LEU B N 1
ATOM 9657 C CA . LEU B 1 499 ? -4.785 -9.531 -33.062 1 97.81 499 LEU B CA 1
ATOM 9658 C C . LEU B 1 499 ? -3.455 -9.234 -33.719 1 97.81 499 LEU B C 1
ATOM 9660 O O . LEU B 1 499 ? -2.811 -8.227 -33.438 1 97.81 499 LEU B O 1
ATOM 9664 N N . THR B 1 500 ? -3.062 -10.102 -34.625 1 97.56 500 THR B N 1
ATOM 9665 C CA . THR B 1 500 ? -1.799 -9.938 -35.344 1 97.56 500 THR B CA 1
ATOM 9666 C C . THR B 1 500 ? -1.8 -8.656 -36.156 1 97.56 500 THR B C 1
ATOM 9668 O O . THR B 1 500 ? -0.764 -8 -36.312 1 97.56 500 THR B O 1
ATOM 9671 N N . SER B 1 501 ? -2.895 -8.305 -36.688 1 97.44 501 SER B N 1
ATOM 9672 C CA . SER B 1 501 ? -3.014 -7.094 -37.469 1 97.44 501 SER B CA 1
ATOM 9673 C C . SER B 1 501 ? -3.025 -5.848 -36.594 1 97.44 501 SER B C 1
ATOM 9675 O O . SER B 1 501 ? -2.562 -4.785 -37 1 97.44 501 SER B O 1
ATOM 9677 N N . LEU B 1 502 ? -3.58 -5.938 -35.375 1 98.12 502 LEU B N 1
ATOM 9678 C CA . LEU B 1 502 ? -3.74 -4.797 -34.469 1 98.12 502 LEU B CA 1
ATOM 9679 C C . LEU B 1 502 ? -2.43 -4.477 -33.781 1 98.12 502 LEU B C 1
ATOM 9681 O O . LEU B 1 502 ? -2.098 -3.307 -33.562 1 98.12 502 LEU B O 1
ATOM 9685 N N . ILE B 1 503 ? -1.633 -5.438 -33.375 1 98.31 503 ILE B N 1
ATOM 9686 C CA . ILE B 1 503 ? -0.511 -5.332 -32.438 1 98.31 503 ILE B CA 1
ATOM 9687 C C . ILE B 1 503 ? 0.515 -4.336 -33 1 98.31 503 ILE B C 1
ATOM 9689 O O . ILE B 1 503 ? 0.956 -3.438 -32.281 1 98.31 503 ILE B O 1
ATOM 9693 N N . PRO B 1 504 ? 0.851 -4.383 -34.312 1 97.25 504 PRO B N 1
ATOM 9694 C CA . PRO B 1 504 ? 1.856 -3.445 -34.812 1 97.25 504 PRO B CA 1
ATOM 9695 C C . PRO B 1 504 ? 1.442 -1.985 -34.625 1 97.25 504 PRO B C 1
ATOM 9697 O O . PRO B 1 504 ? 2.293 -1.119 -34.406 1 97.25 504 PRO B O 1
ATOM 9700 N N . SER B 1 505 ? 0.21 -1.68 -34.688 1 97.62 505 SER B N 1
ATOM 9701 C CA . SER B 1 505 ? -0.291 -0.313 -34.594 1 97.62 505 SER B CA 1
ATOM 9702 C C . SER B 1 505 ? -0.125 0.229 -33.188 1 97.62 505 SER B C 1
ATOM 9704 O O . SER B 1 505 ? -0.234 1.436 -32.969 1 97.62 505 SER B O 1
ATOM 9706 N N . TYR B 1 506 ? 0.16 -0.594 -32.281 1 97.94 506 TYR B N 1
ATOM 9707 C CA . TYR B 1 506 ? 0.3 -0.186 -30.891 1 97.94 506 TYR B CA 1
ATOM 9708 C C . TYR B 1 506 ? 1.729 -0.395 -30.406 1 97.94 506 TYR B C 1
ATOM 9710 O O . TYR B 1 506 ? 1.967 -0.517 -29.203 1 97.94 506 TYR B O 1
ATOM 9718 N N . GLY B 1 507 ? 2.66 -0.47 -31.312 1 96 507 GLY B N 1
ATOM 9719 C CA . GLY B 1 507 ? 4.039 -0.792 -30.984 1 96 507 GLY B CA 1
ATOM 9720 C C . GLY B 1 507 ? 4.895 0.435 -30.719 1 96 507 GLY B C 1
ATOM 9721 O O . GLY B 1 507 ? 6.047 0.319 -30.312 1 96 507 GLY B O 1
ATOM 9722 N N . GLU B 1 508 ? 4.324 1.627 -30.844 1 94.62 508 GLU B N 1
ATOM 9723 C CA . GLU B 1 508 ? 5.133 2.84 -30.75 1 94.62 508 GLU B CA 1
ATOM 9724 C C . GLU B 1 508 ? 4.633 3.742 -29.625 1 94.62 508 GLU B C 1
ATOM 9726 O O . GLU B 1 508 ? 3.482 3.635 -29.203 1 94.62 508 GLU B O 1
ATOM 9731 N N . VAL B 1 509 ? 5.574 4.523 -29.109 1 96.25 509 VAL B N 1
ATOM 9732 C CA . VAL B 1 509 ? 5.262 5.559 -28.141 1 96.25 509 VAL B CA 1
ATOM 9733 C C . VAL B 1 509 ? 5.984 6.852 -28.5 1 96.25 509 VAL B C 1
ATOM 9735 O O . VAL B 1 509 ? 6.992 6.824 -29.203 1 96.25 509 VAL B O 1
ATOM 9738 N N . PRO B 1 510 ? 5.508 7.977 -28.047 1 96.12 510 PRO B N 1
ATOM 9739 C CA . PRO B 1 510 ? 6.215 9.227 -28.312 1 96.12 510 PRO B CA 1
ATOM 9740 C C . PRO B 1 510 ? 7.57 9.305 -27.609 1 96.12 510 PRO B C 1
ATOM 9742 O O . PRO B 1 510 ? 7.781 8.633 -26.594 1 96.12 510 PRO B O 1
ATOM 9745 N N . PRO B 1 511 ? 8.539 10.133 -28.203 1 95 511 PRO B N 1
ATOM 9746 C CA . PRO B 1 511 ? 9.812 10.344 -27.516 1 95 511 PRO B CA 1
ATOM 9747 C C . PRO B 1 511 ? 9.641 10.992 -26.141 1 95 511 PRO B C 1
ATOM 9749 O O . PRO B 1 511 ? 8.617 11.633 -25.891 1 95 511 PRO B O 1
ATOM 9752 N N . PRO B 1 512 ? 10.586 10.828 -25.266 1 91.25 512 PRO B N 1
ATOM 9753 C CA . PRO B 1 512 ? 10.469 11.328 -23.891 1 91.25 512 PRO B CA 1
ATOM 9754 C C . PRO B 1 512 ? 10.297 12.844 -23.828 1 91.25 512 PRO B C 1
ATOM 9756 O O . PRO B 1 512 ? 9.688 13.359 -22.891 1 91.25 512 PRO B O 1
ATOM 9759 N N . GLU B 1 513 ? 10.797 13.531 -24.828 1 87.62 513 GLU B N 1
ATOM 9760 C CA . GLU B 1 513 ? 10.68 14.984 -24.844 1 87.62 513 GLU B CA 1
ATOM 9761 C C . GLU B 1 513 ? 9.227 15.422 -25.031 1 87.62 513 GLU B C 1
ATOM 9763 O O . GLU B 1 513 ? 8.844 16.5 -24.609 1 87.62 513 GLU B O 1
ATOM 9768 N N . GLU B 1 514 ? 8.508 14.531 -25.625 1 91.44 514 GLU B N 1
ATOM 9769 C CA . GLU B 1 514 ? 7.109 14.836 -25.922 1 91.44 514 GLU B CA 1
ATOM 9770 C C . GLU B 1 514 ? 6.195 14.32 -24.812 1 91.44 514 GLU B C 1
ATOM 9772 O O . GLU B 1 514 ? 5.242 15 -24.422 1 91.44 514 GLU B O 1
ATOM 9777 N N . ASP B 1 515 ? 6.426 13.18 -24.328 1 93.56 515 ASP B N 1
ATOM 9778 C CA . ASP B 1 515 ? 5.602 12.547 -23.312 1 93.56 515 ASP B CA 1
ATOM 9779 C C . ASP B 1 515 ? 6.414 11.539 -22.484 1 93.56 515 ASP B C 1
ATOM 9781 O O . ASP B 1 515 ? 6.988 10.602 -23.047 1 93.56 515 ASP B O 1
ATOM 9785 N N . LEU B 1 516 ? 6.434 11.727 -21.234 1 92.38 516 LEU B N 1
ATOM 9786 C CA . LEU B 1 516 ? 7.25 10.875 -20.375 1 92.38 516 LEU B CA 1
ATOM 9787 C C . LEU B 1 516 ? 6.434 9.711 -19.828 1 92.38 516 LEU B C 1
ATOM 9789 O O . LEU B 1 516 ? 6.992 8.758 -19.281 1 92.38 516 LEU B O 1
ATOM 9793 N N . ARG B 1 517 ? 5.152 9.656 -20.062 1 92.94 517 ARG B N 1
ATOM 9794 C CA . ARG B 1 517 ? 4.25 8.703 -19.422 1 92.94 517 ARG B CA 1
ATOM 9795 C C . ARG B 1 517 ? 4.574 7.273 -19.844 1 92.94 517 ARG B C 1
ATOM 9797 O O . ARG B 1 517 ? 4.645 6.375 -19 1 92.94 517 ARG B O 1
ATOM 9804 N N . PRO B 1 518 ? 4.926 7.012 -21.078 1 96.06 518 PRO B N 1
ATOM 9805 C CA . PRO B 1 518 ? 5.18 5.625 -21.484 1 96.06 518 PRO B CA 1
ATOM 9806 C C . PRO B 1 518 ? 6.496 5.082 -20.922 1 96.06 518 PRO B C 1
ATOM 9808 O O . PRO B 1 518 ? 6.766 3.885 -21.016 1 96.06 518 PRO B O 1
ATOM 9811 N N . TYR B 1 519 ? 7.27 5.922 -20.375 1 95.56 519 TYR B N 1
ATOM 9812 C CA . TYR B 1 519 ? 8.578 5.527 -19.875 1 95.56 519 TYR B CA 1
ATOM 9813 C C . TYR B 1 519 ? 8.492 5.141 -18.391 1 95.56 519 TYR B C 1
ATOM 9815 O O . TYR B 1 519 ? 9.508 4.801 -17.781 1 95.56 519 TYR B O 1
ATOM 9823 N N . HIS B 1 520 ? 7.27 5.246 -17.875 1 96.19 520 HIS B N 1
ATOM 9824 C CA . HIS B 1 520 ? 6.898 4.664 -16.594 1 96.19 520 HIS B CA 1
ATOM 9825 C C . HIS B 1 520 ? 6.059 3.406 -16.781 1 96.19 520 HIS B C 1
ATOM 9827 O O . HIS B 1 520 ? 5.316 3.289 -17.766 1 96.19 520 HIS B O 1
ATOM 9833 N N . ASP B 1 521 ? 6.23 2.43 -15.883 1 97.38 521 ASP B N 1
ATOM 9834 C CA . ASP B 1 521 ? 5.195 1.405 -15.805 1 97.38 521 ASP B CA 1
ATOM 9835 C C . ASP B 1 521 ? 3.902 1.977 -15.227 1 97.38 521 ASP B C 1
ATOM 9837 O O . ASP B 1 521 ? 3.902 3.066 -14.648 1 97.38 521 ASP B O 1
ATOM 9841 N N . TRP B 1 522 ? 2.789 1.339 -15.484 1 98 522 TRP B N 1
ATOM 9842 C CA . TRP B 1 522 ? 1.492 1.863 -15.07 1 98 522 TRP B CA 1
ATOM 9843 C C . TRP B 1 522 ? 1.496 2.215 -13.594 1 98 522 TRP B C 1
ATOM 9845 O O . TRP B 1 522 ? 1.768 1.358 -12.742 1 98 522 TRP B O 1
ATOM 9855 N N . TYR B 1 523 ? 1.228 3.504 -13.258 1 97.62 523 TYR B N 1
ATOM 9856 C CA . TYR B 1 523 ? 0.983 4.082 -11.945 1 97.62 523 TYR B CA 1
ATOM 9857 C C . TYR B 1 523 ? 2.244 4.043 -11.086 1 97.62 523 TYR B C 1
ATOM 9859 O O . TYR B 1 523 ? 2.17 4.133 -9.859 1 97.62 523 TYR B O 1
ATOM 9867 N N . ASP B 1 524 ? 3.402 3.738 -11.656 1 96.69 524 ASP B N 1
ATOM 9868 C CA . ASP B 1 524 ? 4.68 3.863 -10.969 1 96.69 524 ASP B CA 1
ATOM 9869 C C . ASP B 1 524 ? 5.184 5.305 -11 1 96.69 524 ASP B C 1
ATOM 9871 O O . ASP B 1 524 ? 5.352 5.883 -12.07 1 96.69 524 ASP B O 1
ATOM 9875 N N . PRO B 1 525 ? 5.418 5.867 -9.852 1 95.94 525 PRO B N 1
ATOM 9876 C CA . PRO B 1 525 ? 5.934 7.238 -9.852 1 95.94 525 PRO B CA 1
ATOM 9877 C C . PRO B 1 525 ? 7.371 7.324 -10.367 1 95.94 525 PRO B C 1
ATOM 9879 O O . PRO B 1 525 ? 7.82 8.398 -10.766 1 95.94 525 PRO B O 1
ATOM 9882 N N . LEU B 1 526 ? 8.133 6.223 -10.383 1 93.81 526 LEU B N 1
ATOM 9883 C CA . LEU B 1 526 ? 9.523 6.215 -10.82 1 93.81 526 LEU B CA 1
ATOM 9884 C C . LEU B 1 526 ? 9.633 5.766 -12.273 1 93.81 526 LEU B C 1
ATOM 9886 O O . LEU B 1 526 ? 8.898 4.883 -12.711 1 93.81 526 LEU B O 1
ATOM 9890 N N . PRO B 1 527 ? 10.578 6.34 -12.977 1 92.5 527 PRO B N 1
ATOM 9891 C CA . PRO B 1 527 ? 10.805 5.859 -14.344 1 92.5 527 PRO B CA 1
ATOM 9892 C C . PRO B 1 527 ? 11.219 4.387 -14.383 1 92.5 527 PRO B C 1
ATOM 9894 O O . PRO B 1 527 ? 11.883 3.898 -13.469 1 92.5 527 PRO B O 1
ATOM 9897 N N . PHE B 1 528 ? 10.805 3.748 -15.469 1 94.88 528 PHE B N 1
ATOM 9898 C CA . PHE B 1 528 ? 11.117 2.334 -15.641 1 94.88 528 PHE B CA 1
ATOM 9899 C C . PHE B 1 528 ? 12.625 2.115 -15.68 1 94.88 528 PHE B C 1
ATOM 9901 O O . PHE B 1 528 ? 13.352 2.875 -16.328 1 94.88 528 PHE B O 1
ATOM 9908 N N . SER B 1 529 ? 13.031 1.123 -14.805 1 84.31 529 SER B N 1
ATOM 9909 C CA . SER B 1 529 ? 14.445 0.775 -14.766 1 84.31 529 SER B CA 1
ATOM 9910 C C . SER B 1 529 ? 14.648 -0.712 -14.5 1 84.31 529 SER B C 1
ATOM 9912 O O . SER B 1 529 ? 13.859 -1.326 -13.773 1 84.31 529 SER B O 1
ATOM 9914 N N . LEU B 1 530 ? 15.602 -1.198 -15.07 1 76.44 530 LEU B N 1
ATOM 9915 C CA . LEU B 1 530 ? 15.961 -2.592 -14.828 1 76.44 530 LEU B CA 1
ATOM 9916 C C . LEU B 1 530 ? 17.016 -2.699 -13.734 1 76.44 530 LEU B C 1
ATOM 9918 O O . LEU B 1 530 ? 17.344 -3.799 -13.289 1 76.44 530 LEU B O 1
ATOM 9922 N N . LEU B 1 531 ? 17.422 -1.381 -13.297 1 61.16 531 LEU B N 1
ATOM 9923 C CA . LEU B 1 531 ? 18.453 -1.346 -12.273 1 61.16 531 LEU B CA 1
ATOM 9924 C C . LEU B 1 531 ? 17.938 -1.922 -10.953 1 61.16 531 LEU B C 1
ATOM 9926 O O . LEU B 1 531 ? 16.828 -1.603 -10.523 1 61.16 531 LEU B O 1
ATOM 9930 N N . GLY B 1 532 ? 18.625 -2.977 -10.297 1 56.16 532 GLY B N 1
ATOM 9931 C CA . GLY B 1 532 ? 18.281 -3.57 -9.016 1 56.16 532 GLY B CA 1
ATOM 9932 C C . GLY B 1 532 ? 17.422 -4.82 -9.148 1 56.16 532 GLY B C 1
ATOM 9933 O O . GLY B 1 532 ? 17.172 -5.516 -8.164 1 56.16 532 GLY B O 1
ATOM 9934 N N . LYS B 1 533 ? 16.844 -4.863 -10.336 1 56.09 533 LYS B N 1
ATOM 9935 C CA . LYS B 1 533 ? 16 -6.031 -10.555 1 56.09 533 LYS B CA 1
ATOM 9936 C C . LYS B 1 533 ? 16.828 -7.262 -10.891 1 56.09 533 LYS B C 1
ATOM 9938 O O . LYS B 1 533 ? 16.312 -8.383 -10.945 1 56.09 533 LYS B O 1
ATOM 9943 N N . VAL B 1 534 ? 18.156 -7.094 -11.109 1 46.62 534 VAL B N 1
ATOM 9944 C CA . VAL B 1 534 ? 19.031 -8.148 -11.617 1 46.62 534 VAL B CA 1
ATOM 9945 C C . VAL B 1 534 ? 19.406 -9.102 -10.484 1 46.62 534 VAL B C 1
ATOM 9947 O O . VAL B 1 534 ? 19.688 -10.281 -10.711 1 46.62 534 VAL B O 1
ATOM 9950 N N . GLU B 1 535 ? 19.422 -8.586 -9.297 1 45.75 535 GLU B N 1
ATOM 9951 C CA . GLU B 1 535 ? 19.969 -9.484 -8.281 1 45.75 535 GLU B CA 1
ATOM 9952 C C . GLU B 1 535 ? 18.906 -10.477 -7.793 1 45.75 535 GLU B C 1
ATOM 9954 O O . GLU B 1 535 ? 19.156 -11.242 -6.863 1 45.75 535 GLU B O 1
ATOM 9959 N N . GLY B 1 536 ? 17.828 -10.477 -8.438 1 44.72 536 GLY B N 1
ATOM 9960 C CA . GLY B 1 536 ? 16.781 -11.25 -7.77 1 44.72 536 GLY B CA 1
ATOM 9961 C C . GLY B 1 536 ? 16.953 -12.75 -7.934 1 44.72 536 GLY B C 1
ATOM 9962 O O . GLY B 1 536 ? 17.922 -13.203 -8.555 1 44.72 536 GLY B O 1
ATOM 9963 N N . GLU B 1 537 ? 16.281 -13.484 -7.254 1 43.31 537 GLU B N 1
ATOM 9964 C CA . GLU B 1 537 ? 16.25 -14.945 -7.164 1 43.31 537 GLU B CA 1
ATOM 9965 C C . GLU B 1 537 ? 15.867 -15.57 -8.5 1 43.31 537 GLU B C 1
ATOM 9967 O O . GLU B 1 537 ? 16.156 -16.75 -8.742 1 43.31 537 GLU B O 1
ATOM 9972 N N . CYS B 1 538 ? 14.984 -14.852 -9.359 1 37.5 538 CYS B N 1
ATOM 9973 C CA . CYS B 1 538 ? 14.586 -15.438 -10.633 1 37.5 538 CYS B CA 1
ATOM 9974 C C . CYS B 1 538 ? 15.117 -14.617 -11.805 1 37.5 538 CYS B C 1
ATOM 9976 O O . CYS B 1 538 ? 14.664 -13.492 -12.031 1 37.5 538 CYS B O 1
ATOM 9978 N N . SER B 1 539 ? 16.281 -14.578 -12.453 1 40.56 539 SER B N 1
ATOM 9979 C CA . SER B 1 539 ? 17.141 -13.875 -13.398 1 40.56 539 SER B CA 1
ATOM 9980 C C . SER B 1 539 ? 16.531 -13.844 -14.797 1 40.56 539 SER B C 1
ATOM 9982 O O . SER B 1 539 ? 17.219 -13.523 -15.773 1 40.56 539 SER B O 1
ATOM 9984 N N . ALA B 1 540 ? 15.32 -14.086 -15.109 1 42.22 540 ALA B N 1
ATOM 9985 C CA . ALA B 1 540 ? 14.898 -14.367 -16.484 1 42.22 540 ALA B CA 1
ATOM 9986 C C . ALA B 1 540 ? 14.789 -13.086 -17.297 1 42.22 540 ALA B C 1
ATOM 9988 O O . ALA B 1 540 ? 15.156 -13.062 -18.484 1 42.22 540 ALA B O 1
ATOM 9989 N N . GLY B 1 541 ? 14.289 -12 -16.797 1 47.31 541 GLY B N 1
ATOM 9990 C CA . GLY B 1 541 ? 14.023 -10.828 -17.609 1 47.31 541 GLY B CA 1
ATOM 9991 C C . GLY B 1 541 ? 15.281 -10.234 -18.234 1 47.31 541 GLY B C 1
ATOM 9992 O O . GLY B 1 541 ? 15.234 -9.688 -19.328 1 47.31 541 GLY B O 1
ATOM 9993 N N . LEU B 1 542 ? 16.281 -10.344 -17.688 1 54.31 542 LEU B N 1
ATOM 9994 C CA . LEU B 1 542 ? 17.547 -9.797 -18.172 1 54.31 542 LEU B CA 1
ATOM 9995 C C . LEU B 1 542 ? 18.016 -10.547 -19.406 1 54.31 542 LEU B C 1
ATOM 9997 O O . LEU B 1 542 ? 18.625 -9.945 -20.297 1 54.31 542 LEU B O 1
ATOM 10001 N N . PHE B 1 543 ? 17.453 -11.68 -19.516 1 58.03 543 PHE B N 1
ATOM 10002 C CA . PHE B 1 543 ? 17.906 -12.5 -20.625 1 58.03 543 PHE B CA 1
ATOM 10003 C C . PHE B 1 543 ? 17.344 -11.977 -21.953 1 58.03 543 PHE B C 1
ATOM 10005 O O . PHE B 1 543 ? 18.062 -11.922 -22.953 1 58.03 543 PHE B O 1
ATOM 10012 N N . ASP B 1 544 ? 16.141 -11.422 -21.828 1 55.25 544 ASP B N 1
ATOM 10013 C CA . ASP B 1 544 ? 15.547 -10.891 -23.047 1 55.25 544 ASP B CA 1
ATOM 10014 C C . ASP B 1 544 ? 16.328 -9.688 -23.562 1 55.25 544 ASP B C 1
ATOM 10016 O O . ASP B 1 544 ? 16.562 -9.555 -24.766 1 55.25 544 ASP B O 1
ATOM 10020 N N . LEU B 1 545 ? 16.719 -8.844 -22.688 1 63.09 545 LEU B N 1
ATOM 10021 C CA . LEU B 1 545 ? 17.484 -7.656 -23.062 1 63.09 545 LEU B CA 1
ATOM 10022 C C . LEU B 1 545 ? 18.844 -8.047 -23.625 1 63.09 545 LEU B C 1
ATOM 10024 O O . LEU B 1 545 ? 19.312 -7.473 -24.609 1 63.09 545 LEU B O 1
ATOM 10028 N N . ILE B 1 546 ? 19.359 -8.992 -22.969 1 70.88 546 ILE B N 1
ATOM 10029 C CA . ILE B 1 546 ? 20.672 -9.469 -23.406 1 70.88 546 ILE B CA 1
ATOM 10030 C C . ILE B 1 546 ? 20.547 -10.078 -24.812 1 70.88 546 ILE B C 1
ATOM 10032 O O . ILE B 1 546 ? 21.328 -9.766 -25.703 1 70.88 546 ILE B O 1
ATOM 10036 N N . GLU B 1 547 ? 19.484 -10.82 -24.922 1 67.75 547 GLU B N 1
ATOM 10037 C CA . GLU B 1 547 ? 19.281 -11.484 -26.219 1 67.75 547 GLU B CA 1
ATOM 10038 C C . GLU B 1 547 ? 19 -10.477 -27.312 1 67.75 547 GLU B C 1
ATOM 10040 O O . GLU B 1 547 ? 19.469 -10.633 -28.453 1 67.75 547 GLU B O 1
ATOM 10045 N N . TYR B 1 548 ? 18.266 -9.469 -26.938 1 67.56 548 TYR B N 1
ATOM 10046 C CA . TYR B 1 548 ? 18.016 -8.398 -27.906 1 67.56 548 TYR B CA 1
ATOM 10047 C C . TYR B 1 548 ? 19.312 -7.742 -28.344 1 67.56 548 TYR B C 1
ATOM 10049 O O . TYR B 1 548 ? 19.578 -7.613 -29.547 1 67.56 548 TYR B O 1
ATOM 10057 N N . ASP B 1 549 ? 20.141 -7.309 -27.422 1 77.44 549 ASP B N 1
ATOM 10058 C CA . ASP B 1 549 ? 21.391 -6.648 -27.75 1 77.44 549 ASP B CA 1
ATOM 10059 C C . ASP B 1 549 ? 22.312 -7.578 -28.547 1 77.44 549 ASP B C 1
ATOM 10061 O O . ASP B 1 549 ? 22.984 -7.141 -29.484 1 77.44 549 ASP B O 1
ATOM 10065 N N . LEU B 1 550 ? 22.219 -8.828 -28.219 1 80.88 550 LEU B N 1
ATOM 10066 C CA . LEU B 1 550 ? 23.047 -9.789 -28.953 1 80.88 550 LEU B CA 1
ATOM 10067 C C . LEU B 1 550 ? 22.547 -9.977 -30.375 1 80.88 550 LEU B C 1
ATOM 10069 O O . LEU B 1 550 ? 23.328 -10.078 -31.312 1 80.88 550 LEU B O 1
ATOM 10073 N N . SER B 1 551 ? 21.203 -9.969 -30.469 1 78.38 551 SER B N 1
ATOM 10074 C CA . SER B 1 551 ? 20.641 -10.047 -31.812 1 78.38 551 SER B CA 1
ATOM 10075 C C . SER B 1 551 ? 21 -8.82 -32.656 1 78.38 551 SER B C 1
ATOM 10077 O O . SER B 1 551 ? 21.328 -8.938 -33.844 1 78.38 551 SER B O 1
ATOM 10079 N N . GLN B 1 552 ? 21.062 -7.66 -32 1 78.69 552 GLN B N 1
ATOM 10080 C CA . GLN B 1 552 ? 21.469 -6.438 -32.688 1 78.69 552 GLN B CA 1
ATOM 10081 C C . GLN B 1 552 ? 22.938 -6.504 -33.094 1 78.69 552 GLN B C 1
ATOM 10083 O O . GLN B 1 552 ? 23.312 -6.043 -34.188 1 78.69 552 GLN B O 1
ATOM 10088 N N . ALA B 1 553 ? 23.703 -7.082 -32.281 1 86.81 553 ALA B N 1
ATOM 10089 C CA . ALA B 1 553 ? 25.125 -7.223 -32.562 1 86.81 553 ALA B CA 1
ATOM 10090 C C . ALA B 1 553 ? 25.359 -8.125 -33.75 1 86.81 553 ALA B C 1
ATOM 10092 O O . ALA B 1 553 ? 26.141 -7.797 -34.656 1 86.81 553 ALA B O 1
ATOM 10093 N N . GLU B 1 554 ? 24.562 -9.148 -33.844 1 83.5 554 GLU B N 1
ATOM 10094 C CA . GLU B 1 554 ? 24.703 -10.102 -34.938 1 83.5 554 GLU B CA 1
ATOM 10095 C C . GLU B 1 554 ? 24.219 -9.492 -36.25 1 83.5 554 GLU B C 1
ATOM 10097 O O . GLU B 1 554 ? 24.844 -9.68 -37.281 1 83.5 554 GLU B O 1
ATOM 10102 N N . GLU B 1 555 ? 23.156 -8.812 -36.094 1 80.94 555 GLU B N 1
ATOM 10103 C CA . GLU B 1 555 ? 22.625 -8.141 -37.281 1 80.94 555 GLU B CA 1
ATOM 10104 C C . GLU B 1 555 ? 23.609 -7.086 -37.781 1 80.94 555 GLU B C 1
ATOM 10106 O O . GLU B 1 555 ? 23.859 -6.996 -39 1 80.94 555 GLU B O 1
ATOM 10111 N N . ALA B 1 556 ? 24.141 -6.336 -36.875 1 86.38 556 ALA B N 1
ATOM 10112 C CA . ALA B 1 556 ? 25.109 -5.305 -37.25 1 86.38 556 ALA B CA 1
ATOM 10113 C C . ALA B 1 556 ? 26.359 -5.926 -37.875 1 86.38 556 ALA B C 1
ATOM 10115 O O . ALA B 1 556 ? 26.906 -5.387 -38.844 1 86.38 556 ALA B O 1
ATOM 10116 N N . LEU B 1 557 ? 26.703 -7.008 -37.375 1 87.62 557 LEU B N 1
ATOM 10117 C CA . LEU B 1 557 ? 27.875 -7.723 -37.906 1 87.62 557 LEU B CA 1
ATOM 10118 C C . LEU B 1 557 ? 27.609 -8.211 -39.312 1 87.62 557 LEU B C 1
ATOM 10120 O O . LEU B 1 557 ? 28.469 -8.047 -40.188 1 87.62 557 LEU B O 1
ATOM 10124 N N . LYS B 1 558 ? 26.453 -8.688 -39.562 1 84.44 558 LYS B N 1
ATOM 10125 C CA . LYS B 1 558 ? 26.078 -9.164 -40.875 1 84.44 558 LYS B CA 1
ATOM 10126 C C . LYS B 1 558 ? 26.031 -8.016 -41.875 1 84.44 558 LYS B C 1
ATOM 10128 O O . LYS B 1 558 ? 26.375 -8.188 -43.062 1 84.44 558 LYS B O 1
ATOM 10133 N N . GLU B 1 559 ? 25.688 -6.859 -41.344 1 86.44 559 GLU B N 1
ATOM 10134 C CA . GLU B 1 559 ? 25.516 -5.695 -42.219 1 86.44 559 GLU B CA 1
ATOM 10135 C C . GLU B 1 559 ? 26.828 -4.922 -42.344 1 86.44 559 GLU B C 1
ATOM 10137 O O . GLU B 1 559 ? 26.891 -3.906 -43.062 1 86.44 559 GLU B O 1
ATOM 10142 N N . GLY B 1 560 ? 27.75 -5.332 -41.625 1 86.5 560 GLY B N 1
ATOM 10143 C CA . GLY B 1 560 ? 29.047 -4.703 -41.75 1 86.5 560 GLY B CA 1
ATOM 10144 C C . GLY B 1 560 ? 29.172 -3.455 -40.875 1 86.5 560 GLY B C 1
ATOM 10145 O O . GLY B 1 560 ? 30.125 -2.676 -41.062 1 86.5 560 GLY B O 1
ATOM 10146 N N . ARG B 1 561 ? 28.297 -3.195 -40.031 1 88.12 561 ARG B N 1
ATOM 10147 C CA . ARG B 1 561 ? 28.359 -2.072 -39.094 1 88.12 561 ARG B CA 1
ATOM 10148 C C . ARG B 1 561 ? 29.125 -2.449 -37.844 1 88.12 561 ARG B C 1
ATOM 10150 O O . ARG B 1 561 ? 28.531 -2.631 -36.781 1 88.12 561 ARG B O 1
ATOM 10157 N N . LEU B 1 562 ? 30.312 -2.449 -38 1 90.81 562 LEU B N 1
ATOM 10158 C CA . LEU B 1 562 ? 31.188 -3.094 -37.031 1 90.81 562 LEU B CA 1
ATOM 10159 C C . LEU B 1 562 ? 31.172 -2.344 -35.719 1 90.81 562 LEU B C 1
ATOM 10161 O O . LEU B 1 562 ? 31.125 -2.961 -34.656 1 90.81 562 LEU B O 1
ATOM 10165 N N . ALA B 1 563 ? 31.219 -1.108 -35.75 1 89.44 563 ALA B N 1
ATOM 10166 C CA . ALA B 1 563 ? 31.203 -0.318 -34.531 1 89.44 563 ALA B CA 1
ATOM 10167 C C . ALA B 1 563 ? 29.922 -0.566 -33.719 1 89.44 563 ALA B C 1
ATOM 10169 O O . ALA B 1 563 ? 29.969 -0.713 -32.5 1 89.44 563 ALA B O 1
ATOM 10170 N N . GLN B 1 564 ? 28.906 -0.683 -34.406 1 87 564 GLN B N 1
ATOM 10171 C CA . GLN B 1 564 ? 27.609 -0.938 -33.75 1 87 564 GLN B CA 1
ATOM 10172 C C . GLN B 1 564 ? 27.562 -2.348 -33.188 1 87 564 GLN B C 1
ATOM 10174 O O . GLN B 1 564 ? 26.969 -2.562 -32.125 1 87 564 GLN B O 1
ATOM 10179 N N . ALA B 1 565 ? 28.125 -3.25 -33.938 1 90.19 565 ALA B N 1
ATOM 10180 C CA . ALA B 1 565 ? 28.172 -4.629 -33.469 1 90.19 565 ALA B CA 1
ATOM 10181 C C . ALA B 1 565 ? 28.922 -4.715 -32.125 1 90.19 565 ALA B C 1
ATOM 10183 O O . ALA B 1 565 ? 28.453 -5.371 -31.188 1 90.19 565 ALA B O 1
ATOM 10184 N N . VAL B 1 566 ? 29.984 -4.055 -32.094 1 90.38 566 VAL B N 1
ATOM 10185 C CA . VAL B 1 566 ? 30.812 -4.047 -30.891 1 90.38 566 VAL B CA 1
ATOM 10186 C C . VAL B 1 566 ? 30.047 -3.404 -29.734 1 90.38 566 VAL B C 1
ATOM 10188 O O . VAL B 1 566 ? 30.016 -3.947 -28.625 1 90.38 566 VAL B O 1
ATOM 10191 N N . THR B 1 567 ? 29.406 -2.334 -30 1 87.88 567 THR B N 1
ATOM 10192 C CA . THR B 1 567 ? 28.688 -1.61 -28.953 1 87.88 567 THR B CA 1
ATOM 10193 C C . THR B 1 567 ? 27.5 -2.434 -28.453 1 87.88 567 THR B C 1
ATOM 10195 O O . THR B 1 567 ? 27.281 -2.527 -27.25 1 87.88 567 THR B O 1
ATOM 10198 N N . ALA B 1 568 ? 26.859 -3.008 -29.359 1 84.12 568 ALA B N 1
ATOM 10199 C CA . ALA B 1 568 ? 25.703 -3.818 -29 1 84.12 568 ALA B CA 1
ATOM 10200 C C . ALA B 1 568 ? 26.125 -5.039 -28.188 1 84.12 568 ALA B C 1
ATOM 10202 O O . ALA B 1 568 ? 25.5 -5.371 -27.172 1 84.12 568 ALA B O 1
ATOM 10203 N N . ALA B 1 569 ? 27.141 -5.664 -28.656 1 88 569 ALA B N 1
ATOM 10204 C CA . ALA B 1 569 ? 27.656 -6.82 -27.922 1 88 569 ALA B CA 1
ATOM 10205 C C . ALA B 1 569 ? 28.125 -6.426 -26.531 1 88 569 ALA B C 1
ATOM 10207 O O . ALA B 1 569 ? 27.859 -7.141 -25.562 1 88 569 ALA B O 1
ATOM 10208 N N . SER B 1 570 ? 28.75 -5.324 -26.469 1 87.06 570 SER B N 1
ATOM 10209 C CA . SER B 1 570 ? 29.234 -4.824 -25.188 1 87.06 570 SER B CA 1
ATOM 10210 C C . SER B 1 570 ? 28.078 -4.477 -24.25 1 87.06 570 SER B C 1
ATOM 10212 O O . SER B 1 570 ? 28.109 -4.816 -23.078 1 87.06 570 SER B O 1
ATOM 10214 N N . ARG B 1 571 ? 27.094 -3.928 -24.781 1 82 571 ARG B N 1
ATOM 10215 C CA . ARG B 1 571 ? 25.922 -3.5 -24.016 1 82 571 ARG B CA 1
ATOM 10216 C C . ARG B 1 571 ? 25.172 -4.699 -23.438 1 82 571 ARG B C 1
ATOM 10218 O O . ARG B 1 571 ? 24.656 -4.637 -22.328 1 82 571 ARG B O 1
ATOM 10225 N N . ALA B 1 572 ? 25.234 -5.715 -24.172 1 80 572 ALA B N 1
ATOM 10226 C CA . ALA B 1 572 ? 24.422 -6.898 -23.875 1 80 572 ALA B CA 1
ATOM 10227 C C . ALA B 1 572 ? 24.703 -7.402 -22.453 1 80 572 ALA B C 1
ATOM 10229 O O . ALA B 1 572 ? 23.781 -7.77 -21.734 1 80 572 ALA B O 1
ATOM 10230 N N . LEU B 1 573 ? 25.859 -7.285 -22.047 1 78.88 573 LEU B N 1
ATOM 10231 C CA . LEU B 1 573 ? 26.188 -7.934 -20.781 1 78.88 573 LEU B CA 1
ATOM 10232 C C . LEU B 1 573 ? 26.359 -6.906 -19.672 1 78.88 573 LEU B C 1
ATOM 10234 O O . LEU B 1 573 ? 26.453 -7.266 -18.5 1 78.88 573 LEU B O 1
ATOM 10238 N N . LEU B 1 574 ? 26.375 -5.672 -20.094 1 76.88 574 LEU B N 1
ATOM 10239 C CA . LEU B 1 574 ? 26.578 -4.648 -19.078 1 76.88 574 LEU B CA 1
ATOM 10240 C C . LEU B 1 574 ? 25.438 -4.641 -18.062 1 76.88 574 LEU B C 1
ATOM 10242 O O . LEU B 1 574 ? 25.641 -4.32 -16.891 1 76.88 574 LEU B O 1
ATOM 10246 N N . ILE B 1 575 ? 24.406 -5.07 -18.578 1 68.31 575 ILE B N 1
ATOM 10247 C CA . ILE B 1 575 ? 23.219 -5.078 -17.734 1 68.31 575 ILE B CA 1
ATOM 10248 C C . ILE B 1 575 ? 23.422 -6.055 -16.578 1 68.31 575 ILE B C 1
ATOM 10250 O O . ILE B 1 575 ? 22.875 -5.855 -15.492 1 68.31 575 ILE B O 1
ATOM 10254 N N . THR B 1 576 ? 24.203 -7.031 -16.844 1 68.81 576 THR B N 1
ATOM 10255 C CA . THR B 1 576 ? 24.469 -8.023 -15.812 1 68.81 576 THR B CA 1
ATOM 10256 C C . THR B 1 576 ? 25.25 -7.398 -14.648 1 68.81 576 THR B C 1
ATOM 10258 O O . THR B 1 576 ? 25.297 -7.965 -13.555 1 68.81 576 THR B O 1
ATOM 10261 N N . LYS B 1 577 ? 25.906 -6.305 -14.938 1 65.75 577 LYS B N 1
ATOM 10262 C CA . LYS B 1 577 ? 26.656 -5.574 -13.922 1 65.75 577 LYS B CA 1
ATOM 10263 C C . LYS B 1 577 ? 25.859 -4.375 -13.406 1 65.75 577 LYS B C 1
ATOM 10265 O O . LYS B 1 577 ? 26.422 -3.49 -12.75 1 65.75 577 LYS B O 1
ATOM 10270 N N . GLY B 1 578 ? 24.562 -4.426 -13.859 1 64.31 578 GLY B N 1
ATOM 10271 C CA . GLY B 1 578 ? 23.719 -3.324 -13.43 1 64.31 578 GLY B CA 1
ATOM 10272 C C . GLY B 1 578 ? 24.047 -2.014 -14.117 1 64.31 578 GLY B C 1
ATOM 10273 O O . GLY B 1 578 ? 23.703 -0.94 -13.617 1 64.31 578 GLY B O 1
ATOM 10274 N N . ILE B 1 579 ? 24.922 -1.978 -15.141 1 64.81 579 ILE B N 1
ATOM 10275 C CA . ILE B 1 579 ? 25.344 -0.776 -15.844 1 64.81 579 ILE B CA 1
ATOM 10276 C C . ILE B 1 579 ? 24.422 -0.524 -17.031 1 64.81 579 ILE B C 1
ATOM 10278 O O . ILE B 1 579 ? 24.344 -1.342 -17.953 1 64.81 579 ILE B O 1
ATOM 10282 N N . GLU B 1 580 ? 23.641 0.572 -16.828 1 57.66 580 GLU B N 1
ATOM 10283 C CA . GLU B 1 580 ? 22.781 1.004 -17.938 1 57.66 580 GLU B CA 1
ATOM 10284 C C . GLU B 1 580 ? 23.234 2.359 -18.484 1 57.66 580 GLU B C 1
ATOM 10286 O O . GLU B 1 580 ? 23.188 3.365 -17.766 1 57.66 580 GLU B O 1
ATOM 10291 N N . THR B 1 581 ? 24.156 2.404 -19.453 1 60.06 581 THR B N 1
ATOM 10292 C CA . THR B 1 581 ? 24.594 3.637 -20.094 1 60.06 581 THR B CA 1
ATOM 10293 C C . THR B 1 581 ? 24.172 3.67 -21.547 1 60.06 581 THR B C 1
ATOM 10295 O O . THR B 1 581 ? 24.047 2.623 -22.188 1 60.06 581 THR B O 1
ATOM 10298 N N . ARG B 1 582 ? 23.672 4.883 -22.016 1 53.38 582 ARG B N 1
ATOM 10299 C CA . ARG B 1 582 ? 23.156 5.059 -23.359 1 53.38 582 ARG B CA 1
ATOM 10300 C C . ARG B 1 582 ? 24.219 5.613 -24.297 1 53.38 582 ARG B C 1
ATOM 10302 O O . ARG B 1 582 ? 24.078 5.559 -25.516 1 53.38 582 ARG B O 1
ATOM 10309 N N . GLU B 1 583 ? 25.203 6.059 -23.797 1 69 583 GLU B N 1
ATOM 10310 C CA . GLU B 1 583 ? 26.234 6.633 -24.641 1 69 583 GLU B CA 1
ATOM 10311 C C . GLU B 1 583 ? 27.25 5.578 -25.062 1 69 583 GLU B C 1
ATOM 10313 O O . GLU B 1 583 ? 27.797 4.859 -24.219 1 69 583 GLU B O 1
ATOM 10318 N N . ASP B 1 584 ? 27.359 5.453 -26.375 1 76.81 584 ASP B N 1
ATOM 10319 C CA . ASP B 1 584 ? 28.219 4.43 -26.953 1 76.81 584 ASP B CA 1
ATOM 10320 C C . ASP B 1 584 ? 29.594 4.438 -26.297 1 76.81 584 ASP B C 1
ATOM 10322 O O . ASP B 1 584 ? 30.141 3.381 -25.953 1 76.81 584 ASP B O 1
ATOM 10326 N N . ALA B 1 585 ? 30 5.605 -26.047 1 79.56 585 ALA B N 1
ATOM 10327 C CA . ALA B 1 585 ? 31.328 5.695 -25.453 1 79.56 585 ALA B CA 1
ATOM 10328 C C . ALA B 1 585 ? 31.344 5.133 -24.047 1 79.56 585 ALA B C 1
ATOM 10330 O O . ALA B 1 585 ? 32.25 4.414 -23.656 1 79.56 585 ALA B O 1
ATOM 10331 N N . ALA B 1 586 ? 30.281 5.387 -23.391 1 81 586 ALA B N 1
ATOM 10332 C CA . ALA B 1 586 ? 30.172 4.918 -22 1 81 586 ALA B CA 1
ATOM 10333 C C . ALA B 1 586 ? 30 3.404 -21.953 1 81 586 ALA B C 1
ATOM 10335 O O . ALA B 1 586 ? 30.516 2.742 -21.047 1 81 586 ALA B O 1
ATOM 10336 N N . VAL B 1 587 ? 29.297 2.893 -22.906 1 85.81 587 VAL B N 1
ATOM 10337 C CA . VAL B 1 587 ? 29.094 1.45 -23 1 85.81 587 VAL B CA 1
ATOM 10338 C C . VAL B 1 587 ? 30.438 0.756 -23.188 1 85.81 587 VAL B C 1
ATOM 10340 O O . VAL B 1 587 ? 30.75 -0.2 -22.469 1 85.81 587 VAL B O 1
ATOM 10343 N N . LEU B 1 588 ? 31.203 1.312 -24.094 1 87 588 LEU B N 1
ATOM 10344 C CA . LEU B 1 588 ? 32.5 0.704 -24.406 1 87 588 LEU B CA 1
ATOM 10345 C C . LEU B 1 588 ? 33.438 0.816 -23.234 1 87 588 LEU B C 1
ATOM 10347 O O . LEU B 1 588 ? 34.156 -0.143 -22.906 1 87 588 LEU B O 1
ATOM 10351 N N . ASP B 1 589 ? 33.281 1.918 -22.5 1 85.75 589 ASP B N 1
ATOM 10352 C CA . ASP B 1 589 ? 34.156 2.117 -21.344 1 85.75 589 ASP B CA 1
ATOM 10353 C C . ASP B 1 589 ? 33.781 1.134 -20.219 1 85.75 589 ASP B C 1
ATOM 10355 O O . ASP B 1 589 ? 34.688 0.507 -19.641 1 85.75 589 ASP B O 1
ATOM 10359 N N . ALA B 1 590 ? 32.562 1.059 -20.016 1 84.25 590 ALA B N 1
ATOM 10360 C CA . ALA B 1 590 ? 32.094 0.168 -18.953 1 84.25 590 ALA B CA 1
ATOM 10361 C C . ALA B 1 590 ? 32.438 -1.286 -19.266 1 84.25 590 ALA B C 1
ATOM 10363 O O . ALA B 1 590 ? 32.844 -2.043 -18.391 1 84.25 590 ALA B O 1
ATOM 10364 N N . PHE B 1 591 ? 32.25 -1.63 -20.516 1 90.31 591 PHE B N 1
ATOM 10365 C CA . PHE B 1 591 ? 32.531 -3.008 -20.906 1 90.31 591 PHE B CA 1
ATOM 10366 C C . PHE B 1 591 ? 34 -3.328 -20.828 1 90.31 591 PHE B C 1
ATOM 10368 O O . PHE B 1 591 ? 34.375 -4.414 -20.391 1 90.31 591 PHE B O 1
ATOM 10375 N N . LEU B 1 592 ? 34.875 -2.377 -21.188 1 88.19 592 LEU B N 1
ATOM 10376 C CA . LEU B 1 592 ? 36.312 -2.523 -21.062 1 88.19 592 LEU B CA 1
ATOM 10377 C C . LEU B 1 592 ? 36.719 -2.752 -19.609 1 88.19 592 LEU B C 1
ATOM 10379 O O . LEU B 1 592 ? 37.562 -3.607 -19.312 1 88.19 592 LEU B O 1
ATOM 10383 N N . ARG B 1 593 ? 36 -2.121 -18.797 1 84.94 593 ARG B N 1
ATOM 10384 C CA . ARG B 1 593 ? 36.344 -2.154 -17.375 1 84.94 593 ARG B CA 1
ATOM 10385 C C . ARG B 1 593 ? 35.812 -3.428 -16.719 1 84.94 593 ARG B C 1
ATOM 10387 O O . ARG B 1 593 ? 36.531 -4.078 -15.961 1 84.94 593 ARG B O 1
ATOM 10394 N N . GLU B 1 594 ? 34.594 -3.783 -17.094 1 83.31 594 GLU B N 1
ATOM 10395 C CA . GLU B 1 594 ? 33.906 -4.797 -16.312 1 83.31 594 GLU B CA 1
ATOM 10396 C C . GLU B 1 594 ? 34.094 -6.188 -16.906 1 83.31 594 GLU B C 1
ATOM 10398 O O . GLU B 1 594 ? 33.969 -7.191 -16.203 1 83.31 594 GLU B O 1
ATOM 10403 N N . PHE B 1 595 ? 34.438 -6.273 -18.188 1 87.5 595 PHE B N 1
ATOM 10404 C CA . PHE B 1 595 ? 34.344 -7.582 -18.828 1 87.5 595 PHE B CA 1
ATOM 10405 C C . PHE B 1 595 ? 35.688 -7.969 -19.453 1 87.5 595 PHE B C 1
ATOM 10407 O O . PHE B 1 595 ? 36.094 -9.125 -19.359 1 87.5 595 PHE B O 1
ATOM 10414 N N . VAL B 1 596 ? 36.406 -6.992 -20 1 85.44 596 VAL B N 1
ATOM 10415 C CA . VAL B 1 596 ? 37.625 -7.297 -20.719 1 85.44 596 VAL B CA 1
ATOM 10416 C C . VAL B 1 596 ? 38.75 -7.574 -19.719 1 85.44 596 VAL B C 1
ATOM 10418 O O . VAL B 1 596 ? 39.062 -6.738 -18.859 1 85.44 596 VAL B O 1
ATOM 10421 N N . GLY B 1 597 ? 39.25 -8.75 -19.797 1 80.62 597 GLY B N 1
ATOM 10422 C CA . GLY B 1 597 ? 40.312 -9.148 -18.844 1 80.62 597 GLY B CA 1
ATOM 10423 C C . GLY B 1 597 ? 39.75 -9.773 -17.578 1 80.62 597 GLY B C 1
ATOM 10424 O O . GLY B 1 597 ? 40.5 -10.289 -16.766 1 80.62 597 GLY B O 1
ATOM 10425 N N . VAL B 1 598 ? 38.438 -9.688 -17.422 1 81.25 598 VAL B N 1
ATOM 10426 C CA . VAL B 1 598 ? 37.781 -10.242 -16.25 1 81.25 598 VAL B CA 1
ATOM 10427 C C . VAL B 1 598 ? 37 -11.492 -16.625 1 81.25 598 VAL B C 1
ATOM 10429 O O . VAL B 1 598 ? 37.188 -12.562 -16.047 1 81.25 598 VAL B O 1
ATOM 10432 N N . HIS B 1 599 ? 36.156 -11.312 -17.625 1 81.75 599 HIS B N 1
ATOM 10433 C CA . HIS B 1 599 ? 35.312 -12.406 -18.094 1 81.75 599 HIS B CA 1
ATOM 10434 C C . HIS B 1 599 ? 35.656 -12.781 -19.531 1 81.75 599 HIS B C 1
ATOM 10436 O O . HIS B 1 599 ? 35.281 -13.852 -20 1 81.75 599 HIS B O 1
ATOM 10442 N N . LEU B 1 600 ? 36.344 -11.781 -20.172 1 86.69 600 LEU B N 1
ATOM 10443 C CA . LEU B 1 600 ? 36.719 -11.969 -21.578 1 86.69 600 LEU B CA 1
ATOM 10444 C C . LEU B 1 600 ? 38.188 -11.781 -21.781 1 86.69 600 LEU B C 1
ATOM 10446 O O . LEU B 1 600 ? 38.875 -11.102 -21 1 86.69 600 LEU B O 1
ATOM 10450 N N . ASP B 1 601 ? 38.719 -12.32 -22.781 1 84.31 601 ASP B N 1
ATOM 10451 C CA . ASP B 1 601 ? 40.125 -12.203 -23.156 1 84.31 601 ASP B CA 1
ATOM 10452 C C . ASP B 1 601 ? 40.531 -10.734 -23.25 1 84.31 601 ASP B C 1
ATOM 10454 O O . ASP B 1 601 ? 39.844 -9.922 -23.844 1 84.31 601 ASP B O 1
ATOM 10458 N N . PRO B 1 602 ? 41.562 -10.438 -22.594 1 86.44 602 PRO B N 1
ATOM 10459 C CA . PRO B 1 602 ? 42.031 -9.062 -22.625 1 86.44 602 PRO B CA 1
ATOM 10460 C C . PRO B 1 602 ? 42.281 -8.562 -24.047 1 86.44 602 PRO B C 1
ATOM 10462 O O . PRO B 1 602 ? 42.281 -7.352 -24.281 1 86.44 602 PRO B O 1
ATOM 10465 N N . GLY B 1 603 ? 42.562 -9.43 -24.953 1 85.38 603 GLY B N 1
ATOM 10466 C CA . GLY B 1 603 ? 42.812 -9.062 -26.344 1 85.38 603 GLY B CA 1
ATOM 10467 C C . GLY B 1 603 ? 41.656 -8.32 -26.969 1 85.38 603 GLY B C 1
ATOM 10468 O O . GLY B 1 603 ? 41.812 -7.574 -27.938 1 85.38 603 GLY B O 1
ATOM 10469 N N . PHE B 1 604 ? 40.469 -8.539 -26.422 1 90.5 604 PHE B N 1
ATOM 10470 C CA . PHE B 1 604 ? 39.312 -7.879 -26.984 1 90.5 604 PHE B CA 1
ATOM 10471 C C . PHE B 1 604 ? 39.312 -6.383 -26.672 1 90.5 604 PHE B C 1
ATOM 10473 O O . PHE B 1 604 ? 38.594 -5.609 -27.281 1 90.5 604 PHE B O 1
ATOM 10480 N N . GLY B 1 605 ? 40.188 -6.004 -25.797 1 90.25 605 GLY B N 1
ATOM 10481 C CA . GLY B 1 605 ? 40.312 -4.59 -25.484 1 90.25 605 GLY B CA 1
ATOM 10482 C C . GLY B 1 605 ? 40.719 -3.754 -26.688 1 90.25 605 GLY B C 1
ATOM 10483 O O . GLY B 1 605 ? 40.219 -2.633 -26.844 1 90.25 605 GLY B O 1
ATOM 10484 N N . ARG B 1 606 ? 41.531 -4.359 -27.531 1 84.56 606 ARG B N 1
ATOM 10485 C CA . ARG B 1 606 ? 41.969 -3.654 -28.734 1 84.56 606 ARG B CA 1
ATOM 10486 C C . ARG B 1 606 ? 40.781 -3.34 -29.641 1 84.56 606 ARG B C 1
ATOM 10488 O O . ARG B 1 606 ? 40.75 -2.271 -30.25 1 84.56 606 ARG B O 1
ATOM 10495 N N . VAL B 1 607 ? 39.844 -4.246 -29.703 1 90.62 607 VAL B N 1
ATOM 10496 C CA . VAL B 1 607 ? 38.688 -4.074 -30.578 1 90.62 607 VAL B CA 1
ATOM 10497 C C . VAL B 1 607 ? 37.812 -2.922 -30.047 1 90.62 607 VAL B C 1
ATOM 10499 O O . VAL B 1 607 ? 37.406 -2.061 -30.828 1 90.62 607 VAL B O 1
ATOM 10502 N N . LEU B 1 608 ? 37.656 -2.871 -28.781 1 91.31 608 LEU B N 1
ATOM 10503 C CA . LEU B 1 608 ? 36.812 -1.852 -28.141 1 91.31 608 LEU B CA 1
ATOM 10504 C C . LEU B 1 608 ? 37.469 -0.479 -28.234 1 91.31 608 LEU B C 1
ATOM 10506 O O . LEU B 1 608 ? 36.812 0.519 -28.516 1 91.31 608 LEU B O 1
ATOM 10510 N N . GLU B 1 609 ? 38.781 -0.495 -28.062 1 87.75 609 GLU B N 1
ATOM 10511 C CA . GLU B 1 609 ? 39.531 0.754 -28.141 1 87.75 609 GLU B CA 1
ATOM 10512 C C . GLU B 1 609 ? 39.5 1.316 -29.562 1 87.75 609 GLU B C 1
ATOM 10514 O O . GLU B 1 609 ? 39.438 2.533 -29.75 1 87.75 609 GLU B O 1
ATOM 10519 N N . ALA B 1 610 ? 39.562 0.461 -30.484 1 87.19 610 ALA B N 1
ATOM 10520 C CA . ALA B 1 610 ? 39.5 0.895 -31.875 1 87.19 610 ALA B CA 1
ATOM 10521 C C . ALA B 1 610 ? 38.188 1.599 -32.156 1 87.19 610 ALA B C 1
ATOM 10523 O O . ALA B 1 610 ? 38.156 2.656 -32.812 1 87.19 610 ALA B O 1
ATOM 10524 N N . VAL B 1 611 ? 37.156 0.979 -31.625 1 89.19 611 VAL B N 1
ATOM 10525 C CA . VAL B 1 611 ? 35.812 1.547 -31.859 1 89.19 611 VAL B CA 1
ATOM 10526 C C . VAL B 1 611 ? 35.688 2.855 -31.094 1 89.19 611 VAL B C 1
ATOM 10528 O O . VAL B 1 611 ? 35.156 3.84 -31.625 1 89.19 611 VAL B O 1
ATOM 10531 N N . ARG B 1 612 ? 36.125 2.93 -29.906 1 85.38 612 ARG B N 1
ATOM 10532 C CA . ARG B 1 612 ? 36.062 4.102 -29.047 1 85.38 612 ARG B CA 1
ATOM 10533 C C . ARG B 1 612 ? 36.812 5.281 -29.672 1 85.38 612 ARG B C 1
ATOM 10535 O O . ARG B 1 612 ? 36.375 6.426 -29.562 1 85.38 612 ARG B O 1
ATOM 10542 N N . GLY B 1 613 ? 37.969 4.992 -30.297 1 79.25 613 GLY B N 1
ATOM 10543 C CA . GLY B 1 613 ? 38.812 6.004 -30.922 1 79.25 613 GLY B CA 1
ATOM 10544 C C . GLY B 1 613 ? 38.344 6.387 -32.312 1 79.25 613 GLY B C 1
ATOM 10545 O O . GLY B 1 613 ? 39 7.176 -33 1 79.25 613 GLY B O 1
ATOM 10546 N N . GLY B 1 614 ? 37.25 5.75 -32.781 1 81.62 614 GLY B N 1
ATOM 10547 C CA . GLY B 1 614 ? 36.719 6.062 -34.094 1 81.62 614 GLY B CA 1
ATOM 10548 C C . GLY B 1 614 ? 37.375 5.262 -35.188 1 81.62 614 GLY B C 1
ATOM 10549 O O . GLY B 1 614 ? 37.219 5.598 -36.375 1 81.62 614 GLY B O 1
ATOM 10550 N N . GLY B 1 615 ? 38.125 4.301 -34.812 1 79.75 615 GLY B N 1
ATOM 10551 C CA . GLY B 1 615 ? 38.781 3.465 -35.812 1 79.75 615 GLY B CA 1
ATOM 10552 C C . GLY B 1 615 ? 37.906 2.346 -36.344 1 79.75 615 GLY B C 1
ATOM 10553 O O . GLY B 1 615 ? 36.75 2.229 -35.938 1 79.75 615 GLY B O 1
ATOM 10554 N N . ARG B 1 616 ? 38.375 1.606 -37.375 1 77.88 616 ARG B N 1
ATOM 10555 C CA . ARG B 1 616 ? 37.656 0.479 -37.969 1 77.88 616 ARG B CA 1
ATOM 10556 C C . ARG B 1 616 ? 38.25 -0.848 -37.5 1 77.88 616 ARG B C 1
ATOM 10558 O O . ARG B 1 616 ? 39.344 -1.231 -37.938 1 77.88 616 ARG B O 1
ATOM 10565 N N . PRO B 1 617 ? 37.531 -1.496 -36.594 1 83.31 617 PRO B N 1
ATOM 10566 C CA . PRO B 1 617 ? 38.031 -2.811 -36.188 1 83.31 617 PRO B CA 1
ATOM 10567 C C . PRO B 1 617 ? 37.938 -3.855 -37.281 1 83.31 617 PRO B C 1
ATOM 10569 O O . PRO B 1 617 ? 37.219 -3.664 -38.281 1 83.31 617 PRO B O 1
ATOM 10572 N N . GLU B 1 618 ? 38.812 -4.84 -37.188 1 87.5 618 GLU B N 1
ATOM 10573 C CA . GLU B 1 618 ? 38.75 -5.938 -38.156 1 87.5 618 GLU B CA 1
ATOM 10574 C C . GLU B 1 618 ? 37.5 -6.785 -37.969 1 87.5 618 GLU B C 1
ATOM 10576 O O . GLU B 1 618 ? 37.156 -7.152 -36.844 1 87.5 618 GLU B O 1
ATOM 10581 N N . PRO B 1 619 ? 36.875 -7.047 -39.062 1 89.19 619 PRO B N 1
ATOM 10582 C CA . PRO B 1 619 ? 35.625 -7.801 -39 1 89.19 619 PRO B CA 1
ATOM 10583 C C . PRO B 1 619 ? 35.781 -9.125 -38.25 1 89.19 619 PRO B C 1
ATOM 10585 O O . PRO B 1 619 ? 34.875 -9.508 -37.5 1 89.19 619 PRO B O 1
ATOM 10588 N N . GLN B 1 620 ? 36.875 -9.68 -38.5 1 85.19 620 GLN B N 1
ATOM 10589 C CA . GLN B 1 620 ? 37.094 -10.969 -37.844 1 85.19 620 GLN B CA 1
ATOM 10590 C C . GLN B 1 620 ? 37.188 -10.812 -36.312 1 85.19 620 GLN B C 1
ATOM 10592 O O . GLN B 1 620 ? 36.688 -11.648 -35.562 1 85.19 620 GLN B O 1
ATOM 10597 N N . GLU B 1 621 ? 37.781 -9.836 -35.906 1 88.69 621 GLU B N 1
ATOM 10598 C CA . GLU B 1 621 ? 37.938 -9.578 -34.469 1 88.69 621 GLU B CA 1
ATOM 10599 C C . GLU B 1 621 ? 36.594 -9.219 -33.844 1 88.69 621 GLU B C 1
ATOM 10601 O O . GLU B 1 621 ? 36.312 -9.617 -32.719 1 88.69 621 GLU B O 1
ATOM 10606 N N . VAL B 1 622 ? 35.844 -8.508 -34.594 1 92.44 622 VAL B N 1
ATOM 10607 C CA . VAL B 1 622 ? 34.531 -8.133 -34.125 1 92.44 622 VAL B CA 1
ATOM 10608 C C . VAL B 1 622 ? 33.656 -9.375 -34 1 92.44 622 VAL B C 1
ATOM 10610 O O . VAL B 1 622 ? 32.938 -9.555 -33 1 92.44 622 VAL B O 1
ATOM 10613 N N . ALA B 1 623 ? 33.812 -10.172 -35.031 1 90.44 623 ALA B N 1
ATOM 10614 C CA . ALA B 1 623 ? 33.062 -11.43 -35 1 90.44 623 ALA B CA 1
ATOM 10615 C C . ALA B 1 623 ? 33.469 -12.281 -33.781 1 90.44 623 ALA B C 1
ATOM 10617 O O . ALA B 1 623 ? 32.594 -12.883 -33.125 1 90.44 623 ALA B O 1
ATOM 10618 N N . ALA B 1 624 ? 34.688 -12.297 -33.562 1 88.06 624 ALA B N 1
ATOM 10619 C CA . ALA B 1 624 ? 35.219 -13.039 -32.406 1 88.06 624 ALA B CA 1
ATOM 10620 C C . ALA B 1 624 ? 34.688 -12.469 -31.094 1 88.06 624 ALA B C 1
ATOM 10622 O O . ALA B 1 624 ? 34.375 -13.211 -30.172 1 88.06 624 ALA B O 1
ATOM 10623 N N . LEU B 1 625 ? 34.625 -11.227 -30.969 1 92.19 625 LEU B N 1
ATOM 10624 C CA . LEU B 1 625 ? 34.094 -10.594 -29.766 1 92.19 625 LEU B CA 1
ATOM 10625 C C . LEU B 1 625 ? 32.625 -10.93 -29.562 1 92.19 625 LEU B C 1
ATOM 10627 O O . LEU B 1 625 ? 32.219 -11.305 -28.453 1 92.19 625 LEU B O 1
ATOM 10631 N N . VAL B 1 626 ? 31.875 -10.797 -30.578 1 90.5 626 VAL B N 1
ATOM 10632 C CA . VAL B 1 626 ? 30.438 -11.078 -30.5 1 90.5 626 VAL B CA 1
ATOM 10633 C C . VAL B 1 626 ? 30.219 -12.531 -30.094 1 90.5 626 VAL B C 1
ATOM 10635 O O . VAL B 1 626 ? 29.391 -12.812 -29.234 1 90.5 626 VAL B O 1
ATOM 10638 N N . GLN B 1 627 ? 31.031 -13.344 -30.703 1 85.75 627 GLN B N 1
ATOM 10639 C CA . GLN B 1 627 ? 30.938 -14.758 -30.359 1 85.75 627 GLN B CA 1
ATOM 10640 C C . GLN B 1 627 ? 31.344 -14.992 -28.906 1 85.75 627 GLN B C 1
ATOM 10642 O O . GLN B 1 627 ? 30.672 -15.758 -28.188 1 85.75 627 GLN B O 1
ATOM 10647 N N . ALA B 1 628 ? 32.344 -14.391 -28.469 1 87.25 628 ALA B N 1
ATOM 10648 C CA . ALA B 1 628 ? 32.812 -14.531 -27.094 1 87.25 628 ALA B CA 1
ATOM 10649 C C . ALA B 1 628 ? 31.75 -14.039 -26.109 1 87.25 628 ALA B C 1
ATOM 10651 O O . ALA B 1 628 ? 31.531 -14.656 -25.062 1 87.25 628 ALA B O 1
ATOM 10652 N N . VAL B 1 629 ? 31.109 -12.992 -26.438 1 88.31 629 VAL B N 1
ATOM 10653 C CA . VAL B 1 629 ? 30.078 -12.438 -25.578 1 88.31 629 VAL B CA 1
ATOM 10654 C C . VAL B 1 629 ? 28.891 -13.391 -25.531 1 88.31 629 VAL B C 1
ATOM 10656 O O . VAL B 1 629 ? 28.328 -13.633 -24.453 1 88.31 629 VAL B O 1
ATOM 10659 N N . LYS B 1 630 ? 28.594 -13.953 -26.609 1 81.88 630 LYS B N 1
ATOM 10660 C CA . LYS B 1 630 ? 27.5 -14.938 -26.672 1 81.88 630 LYS B CA 1
ATOM 10661 C C . LYS B 1 630 ? 27.828 -16.156 -25.828 1 81.88 630 LYS B C 1
ATOM 10663 O O . LYS B 1 630 ? 26.969 -16.672 -25.109 1 81.88 630 LYS B O 1
ATOM 10668 N N . GLU B 1 631 ? 29 -16.562 -25.922 1 77.44 631 GLU B N 1
ATOM 10669 C CA . GLU B 1 631 ? 29.438 -17.719 -25.141 1 77.44 631 GLU B CA 1
ATOM 10670 C C . GLU B 1 631 ? 29.406 -17.422 -23.656 1 77.44 631 GLU B C 1
ATOM 10672 O O . GLU B 1 631 ? 29 -18.266 -22.859 1 77.44 631 GLU B O 1
ATOM 10677 N N . LEU B 1 632 ? 29.828 -16.266 -23.406 1 79.88 632 LEU B N 1
ATOM 10678 C CA . LEU B 1 632 ? 29.781 -15.844 -22.016 1 79.88 632 LEU B CA 1
ATOM 10679 C C . LEU B 1 632 ? 28.344 -15.797 -21.5 1 79.88 632 LEU B C 1
ATOM 10681 O O . LEU B 1 632 ? 28.062 -16.219 -20.391 1 79.88 632 LEU B O 1
ATOM 10685 N N . TYR B 1 633 ? 27.531 -15.32 -22.328 1 77 633 TYR B N 1
ATOM 10686 C CA . TYR B 1 633 ? 26.109 -15.273 -22.016 1 77 633 TYR B CA 1
ATOM 10687 C C . TYR B 1 633 ? 25.547 -16.688 -21.812 1 77 633 TYR B C 1
ATOM 10689 O O . TYR B 1 633 ? 24.812 -16.938 -20.859 1 77 633 TYR B O 1
ATOM 10697 N N . HIS B 1 634 ? 25.953 -17.531 -22.688 1 69.56 634 HIS B N 1
ATOM 10698 C CA . HIS B 1 634 ? 25.422 -18.891 -22.625 1 69.56 634 HIS B CA 1
ATOM 10699 C C . HIS B 1 634 ? 26 -19.641 -21.438 1 69.56 634 HIS B C 1
ATOM 10701 O O . HIS B 1 634 ? 25.406 -20.609 -20.953 1 69.56 634 HIS B O 1
ATOM 10707 N N . ALA B 1 635 ? 27.125 -19.047 -21 1 62.47 635 ALA B N 1
ATOM 10708 C CA . ALA B 1 635 ? 27.766 -19.672 -19.844 1 62.47 635 ALA B CA 1
ATOM 10709 C C . ALA B 1 635 ? 27.172 -19.141 -18.531 1 62.47 635 ALA B C 1
ATOM 10711 O O . ALA B 1 635 ? 27.469 -19.656 -17.453 1 62.47 635 ALA B O 1
ATOM 10712 N N . MET B 1 636 ? 26.422 -18.078 -18.719 1 60.12 636 MET B N 1
ATOM 10713 C CA . MET B 1 636 ? 25.812 -17.453 -17.562 1 60.12 636 MET B CA 1
ATOM 10714 C C . MET B 1 636 ? 24.703 -18.328 -16.984 1 60.12 636 MET B C 1
ATOM 10716 O O . MET B 1 636 ? 23.922 -18.906 -17.734 1 60.12 636 MET B O 1
ATOM 10720 N N . ASP B 1 637 ? 24.828 -18.453 -15.742 1 49.16 637 ASP B N 1
ATOM 10721 C CA . ASP B 1 637 ? 23.766 -19.203 -15.086 1 49.16 637 ASP B CA 1
ATOM 10722 C C . ASP B 1 637 ? 22.578 -18.281 -14.773 1 49.16 637 ASP B C 1
ATOM 10724 O O . ASP B 1 637 ? 22.609 -17.094 -15.07 1 49.16 637 ASP B O 1
ATOM 10728 N N . ASP B 1 638 ? 21.516 -18.734 -14.477 1 45.88 638 ASP B N 1
ATOM 10729 C CA . ASP B 1 638 ? 20.25 -18.047 -14.25 1 45.88 638 ASP B CA 1
ATOM 10730 C C . ASP B 1 638 ? 20.391 -16.953 -13.203 1 45.88 638 ASP B C 1
ATOM 10732 O O . ASP B 1 638 ? 19.484 -16.141 -13.016 1 45.88 638 ASP B O 1
ATOM 10736 N N . SER B 1 639 ? 21.516 -16.984 -12.594 1 48.81 639 SER B N 1
ATOM 10737 C CA . SER B 1 639 ? 21.734 -15.945 -11.602 1 48.81 639 SER B CA 1
ATOM 10738 C C . SER B 1 639 ? 22.422 -14.727 -12.211 1 48.81 639 SER B C 1
ATOM 10740 O O . SER B 1 639 ? 22.766 -13.773 -11.5 1 48.81 639 SER B O 1
ATOM 10742 N N . LEU B 1 640 ? 22.625 -14.719 -13.422 1 49.25 640 LEU B N 1
ATOM 10743 C CA . LEU B 1 640 ? 23.25 -13.664 -14.211 1 49.25 640 LEU B CA 1
ATOM 10744 C C . LEU B 1 640 ? 24.703 -13.453 -13.789 1 49.25 640 LEU B C 1
ATOM 10746 O O . LEU B 1 640 ? 25.266 -12.375 -14 1 49.25 640 LEU B O 1
ATOM 10750 N N . ARG B 1 641 ? 25.188 -14.477 -13.086 1 54.12 641 ARG B N 1
ATOM 10751 C CA . ARG B 1 641 ? 26.609 -14.406 -12.758 1 54.12 641 ARG B CA 1
ATOM 10752 C C . ARG B 1 641 ? 27.469 -14.867 -13.93 1 54.12 641 ARG B C 1
ATOM 10754 O O . ARG B 1 641 ? 27.156 -15.867 -14.578 1 54.12 641 ARG B O 1
ATOM 10761 N N . LEU B 1 642 ? 28.531 -13.938 -14.25 1 59.69 642 LEU B N 1
ATOM 10762 C CA . LEU B 1 642 ? 29.438 -14.219 -15.352 1 59.69 642 LEU B CA 1
ATOM 10763 C C . LEU B 1 642 ? 30.703 -14.914 -14.852 1 59.69 642 LEU B C 1
ATOM 10765 O O . LEU B 1 642 ? 31.266 -14.516 -13.836 1 59.69 642 LEU B O 1
ATOM 10769 N N . PRO B 1 643 ? 31 -16.141 -15.188 1 53.34 643 PRO B N 1
ATOM 10770 C CA . PRO B 1 643 ? 32.25 -16.766 -14.773 1 53.34 643 PRO B CA 1
ATOM 10771 C C . PRO B 1 643 ? 33.469 -15.867 -14.992 1 53.34 643 PRO B C 1
ATOM 10773 O O . PRO B 1 643 ? 33.5 -15.094 -15.945 1 53.34 643 PRO B O 1
ATOM 10776 N N . ARG B 1 644 ? 34.25 -15.797 -14.008 1 54.56 644 ARG B N 1
ATOM 10777 C CA . ARG B 1 644 ? 35.5 -15.078 -14.172 1 54.56 644 ARG B CA 1
ATOM 10778 C C . ARG B 1 644 ? 36.469 -15.859 -15.055 1 54.56 644 ARG B C 1
ATOM 10780 O O . ARG B 1 644 ? 36.406 -17.094 -15.102 1 54.56 644 ARG B O 1
ATOM 10787 N N . LEU B 1 645 ? 37.312 -15.078 -15.727 1 52.47 645 LEU B N 1
ATOM 10788 C CA . LEU B 1 645 ? 38.312 -15.695 -16.594 1 52.47 645 LEU B CA 1
ATOM 10789 C C . LEU B 1 645 ? 39.094 -16.766 -15.859 1 52.47 645 LEU B C 1
ATOM 10791 O O . LEU B 1 645 ? 39.406 -17.828 -16.422 1 52.47 645 LEU B O 1
ATOM 10795 N N . GLU B 1 646 ? 39.438 -16.469 -14.531 1 47.66 646 GLU B N 1
ATOM 10796 C CA . GLU B 1 646 ? 40.219 -17.422 -13.75 1 47.66 646 GLU B CA 1
ATOM 10797 C C . GLU B 1 646 ? 39.375 -18.625 -13.336 1 47.66 646 GLU B C 1
ATOM 10799 O O . GLU B 1 646 ? 39.875 -19.75 -13.258 1 47.66 646 GLU B O 1
ATOM 10804 N N . GLU B 1 647 ? 38.188 -18.406 -12.906 1 41.59 647 GLU B N 1
ATOM 10805 C CA . GLU B 1 647 ? 37.344 -19.484 -12.461 1 41.59 647 GLU B CA 1
ATOM 10806 C C . GLU B 1 647 ? 36.844 -20.312 -13.648 1 41.59 647 GLU B C 1
ATOM 10808 O O . GLU B 1 647 ? 36.5 -21.5 -13.492 1 41.59 647 GLU B O 1
ATOM 10813 N N . ALA B 1 648 ? 36.625 -19.641 -14.586 1 38 648 ALA B N 1
ATOM 10814 C CA . ALA B 1 648 ? 36.312 -20.359 -15.82 1 38 648 ALA B CA 1
ATOM 10815 C C . ALA B 1 648 ? 37.469 -21.281 -16.219 1 38 648 ALA B C 1
ATOM 10817 O O . ALA B 1 648 ? 37.25 -22.359 -16.797 1 38 648 ALA B O 1
ATOM 10818 N N . HIS B 1 649 ? 38.656 -20.812 -15.859 1 34.09 649 HIS B N 1
ATOM 10819 C CA . HIS B 1 649 ? 39.812 -21.703 -16.047 1 34.09 649 HIS B CA 1
ATOM 10820 C C . HIS B 1 649 ? 39.781 -22.828 -15.016 1 34.09 649 HIS B C 1
ATOM 10822 O O . HIS B 1 649 ? 40.25 -23.938 -15.305 1 34.09 649 HIS B O 1
ATOM 10828 N N . GLU B 1 650 ? 39.469 -22.484 -13.766 1 33.16 650 GLU B N 1
ATOM 10829 C CA . GLU B 1 650 ? 39.469 -23.516 -12.734 1 33.16 650 GLU B CA 1
ATOM 10830 C C . GLU B 1 650 ? 38.25 -24.422 -12.836 1 33.16 650 GLU B C 1
ATOM 10832 O O . GLU B 1 650 ? 38.281 -25.578 -12.406 1 33.16 650 GLU B O 1
ATOM 10837 N N . ALA B 1 651 ? 37.094 -23.75 -13.023 1 33.5 651 ALA B N 1
ATOM 10838 C CA . ALA B 1 651 ? 35.938 -24.641 -13.055 1 33.5 651 ALA B CA 1
ATOM 10839 C C . ALA B 1 651 ? 36.062 -25.656 -14.18 1 33.5 651 ALA B C 1
ATOM 10841 O O . ALA B 1 651 ? 35.312 -26.656 -14.203 1 33.5 651 ALA B O 1
ATOM 10842 N N . SER B 1 652 ? 36.625 -25.297 -15.109 1 29.22 652 SER B N 1
ATOM 10843 C CA . SER B 1 652 ? 36.875 -26.375 -16.062 1 29.22 652 SER B CA 1
ATOM 10844 C C . SER B 1 652 ? 37.812 -27.422 -15.484 1 29.22 652 SER B C 1
ATOM 10846 O O . SER B 1 652 ? 38.062 -28.453 -16.109 1 29.22 652 SER B O 1
ATOM 10848 N N . SER B 1 653 ? 38.5 -26.922 -14.445 1 30.03 653 SER B N 1
ATOM 10849 C CA . SER B 1 653 ? 39.5 -27.875 -13.961 1 30.03 653 SER B CA 1
ATOM 10850 C C . SER B 1 653 ? 38.938 -28.75 -12.844 1 30.03 653 SER B C 1
ATOM 10852 O O . SER B 1 653 ? 39.656 -29.453 -12.164 1 30.03 653 SER B O 1
ATOM 10854 N N . ALA B 1 654 ? 37.781 -28.422 -12.32 1 30.52 654 ALA B N 1
ATOM 10855 C CA . ALA B 1 654 ? 37.469 -29.297 -11.195 1 30.52 654 ALA B CA 1
ATOM 10856 C C . ALA B 1 654 ? 37.562 -30.766 -11.602 1 30.52 654 ALA B C 1
ATOM 10858 O O . ALA B 1 654 ? 37 -31.172 -12.625 1 30.52 654 ALA B O 1
ATOM 10859 N N . PRO B 1 655 ? 38.406 -31.484 -11.031 1 28.47 655 PRO B N 1
ATOM 10860 C CA . PRO B 1 655 ? 38.5 -32.906 -11.266 1 28.47 655 PRO B CA 1
ATOM 10861 C C . PRO B 1 655 ? 37.156 -33.625 -11.141 1 28.47 655 PRO B C 1
ATOM 10863 O O . PRO B 1 655 ? 36.406 -33.406 -10.18 1 28.47 655 PRO B O 1
ATOM 10866 N N . THR B 1 656 ? 36.406 -33.688 -12.148 1 27.42 656 THR B N 1
ATOM 10867 C CA . THR B 1 656 ? 35.281 -34.594 -12.016 1 27.42 656 THR B CA 1
ATOM 10868 C C . THR B 1 656 ? 35.656 -35.844 -11.227 1 27.42 656 THR B C 1
ATOM 10870 O O . THR B 1 656 ? 36.812 -36.312 -11.312 1 27.42 656 THR B O 1
ATOM 10873 N N . ARG B 1 657 ? 35.094 -36.094 -10.125 1 29.38 657 ARG B N 1
ATOM 10874 C CA . ARG B 1 657 ? 35.344 -37.312 -9.375 1 29.38 657 ARG B CA 1
ATOM 10875 C C . ARG B 1 657 ? 35.719 -38.469 -10.312 1 29.38 657 ARG B C 1
ATOM 10877 O O . ARG B 1 657 ? 35.125 -38.594 -11.398 1 29.38 657 ARG B O 1
ATOM 10884 N N . PRO B 1 658 ? 36.875 -39.094 -10.156 1 28.2 658 PRO B N 1
ATOM 10885 C CA . PRO B 1 658 ? 37.188 -40.312 -10.906 1 28.2 658 PRO B CA 1
ATOM 10886 C C . PRO B 1 658 ? 36 -41.219 -11.141 1 28.2 658 PRO B C 1
ATOM 10888 O O . PRO B 1 658 ? 35.25 -41.5 -10.195 1 28.2 658 PRO B O 1
ATOM 10891 N N . SER B 1 659 ? 35.281 -41 -12.211 1 27.36 659 SER B N 1
ATOM 10892 C CA . SER B 1 659 ? 34.344 -42.125 -12.391 1 27.36 659 SER B CA 1
ATOM 10893 C C . SER B 1 659 ? 35 -43.438 -12.062 1 27.36 659 SER B C 1
ATOM 10895 O O . SER B 1 659 ? 36.25 -43.562 -12.109 1 27.36 659 SER B O 1
ATOM 10897 N N . PRO B 1 660 ? 34.531 -44.438 -11.68 1 30.72 660 PRO B N 1
ATOM 10898 C CA . PRO B 1 660 ? 35.312 -45.656 -11.57 1 30.72 660 PRO B CA 1
ATOM 10899 C C . PRO B 1 660 ? 36.312 -45.812 -12.719 1 30.72 660 PRO B C 1
ATOM 10901 O O . PRO B 1 660 ? 36.156 -45.188 -13.766 1 30.72 660 PRO B O 1
ATOM 10904 N N . ALA B 1 661 ? 37.5 -46.469 -12.703 1 34.38 661 ALA B N 1
ATOM 10905 C CA . ALA B 1 661 ? 38.75 -46.719 -13.438 1 34.38 661 ALA B CA 1
ATOM 10906 C C . ALA B 1 661 ? 38.5 -46.656 -14.945 1 34.38 661 ALA B C 1
ATOM 10908 O O . ALA B 1 661 ? 39.344 -46.125 -15.688 1 34.38 661 ALA B O 1
ATOM 10909 N N . GLY B 1 662 ? 37.656 -47.344 -15.586 1 39.66 662 GLY B N 1
ATOM 10910 C CA . GLY B 1 662 ? 37.969 -47.938 -16.875 1 39.66 662 GLY B CA 1
ATOM 10911 C C . GLY B 1 662 ? 37.719 -47 -18.031 1 39.66 662 GLY B C 1
ATOM 10912 O O . GLY B 1 662 ? 38.219 -47.219 -19.141 1 39.66 662 GLY B O 1
ATOM 10913 N N . GLU B 1 663 ? 36.562 -46.219 -18.109 1 50.06 663 GLU B N 1
ATOM 10914 C CA . GLU B 1 663 ? 36.156 -45.844 -19.469 1 50.06 663 GLU B CA 1
ATOM 10915 C C . GLU B 1 663 ? 36.875 -44.531 -19.875 1 50.06 663 GLU B C 1
ATOM 10917 O O . GLU B 1 663 ? 36.844 -43.562 -19.125 1 50.06 663 GLU B O 1
ATOM 10922 N N . VAL B 1 664 ? 37.719 -44.438 -20.859 1 65.62 664 VAL B N 1
ATOM 10923 C CA . VAL B 1 664 ? 38.469 -43.344 -21.484 1 65.62 664 VAL B CA 1
ATOM 10924 C C . VAL B 1 664 ? 37.5 -42.25 -21.953 1 65.62 664 VAL B C 1
ATOM 10926 O O . VAL B 1 664 ? 36.562 -42.531 -22.703 1 65.62 664 VAL B O 1
ATOM 10929 N N . PRO B 1 665 ? 37.562 -41.125 -21.391 1 72.56 665 PRO B N 1
ATOM 10930 C CA . PRO B 1 665 ? 36.688 -40.062 -21.844 1 72.56 665 PRO B CA 1
ATOM 10931 C C . PRO B 1 665 ? 36.719 -39.844 -23.344 1 72.56 665 PRO B C 1
ATOM 10933 O O . PRO B 1 665 ? 37.781 -39.875 -23.953 1 72.56 665 PRO B O 1
ATOM 10936 N N . LEU B 1 666 ? 35.5 -39.719 -24 1 79.06 666 LEU B N 1
ATOM 10937 C CA . LEU B 1 666 ? 35.344 -39.531 -25.438 1 79.06 666 LEU B CA 1
ATOM 10938 C C . LEU B 1 666 ? 34.812 -38.125 -25.734 1 79.06 666 LEU B C 1
ATOM 10940 O O . LEU B 1 666 ? 33.844 -37.688 -25.156 1 79.06 666 LEU B O 1
ATOM 10944 N N . HIS B 1 667 ? 35.5 -37.312 -26.484 1 81 667 HIS B N 1
ATOM 10945 C CA . HIS B 1 667 ? 35.094 -36 -26.984 1 81 667 HIS B CA 1
ATOM 10946 C C . HIS B 1 667 ? 34.75 -36.062 -28.469 1 81 667 HIS B C 1
ATOM 10948 O O . HIS B 1 667 ? 35.562 -36.5 -29.281 1 81 667 HIS B O 1
ATOM 10954 N N . ASP B 1 668 ? 33.531 -35.594 -28.781 1 79.5 668 ASP B N 1
ATOM 10955 C CA . ASP B 1 668 ? 33.031 -35.656 -30.156 1 79.5 668 ASP B CA 1
ATOM 10956 C C . ASP B 1 668 ? 33.281 -34.344 -30.891 1 79.5 668 ASP B C 1
ATOM 10958 O O . ASP B 1 668 ? 32.625 -33.344 -30.625 1 79.5 668 ASP B O 1
ATOM 10962 N N . PHE B 1 669 ? 34.156 -34.25 -31.812 1 78.81 669 PHE B N 1
ATOM 10963 C CA . PHE B 1 669 ? 34.5 -33.094 -32.625 1 78.81 669 PHE B CA 1
ATOM 10964 C C . PHE B 1 669 ? 34.094 -33.312 -34.094 1 78.81 669 PHE B C 1
ATOM 10966 O O . PHE B 1 669 ? 34.625 -32.656 -34.969 1 78.81 669 PHE B O 1
ATOM 10973 N N . ARG B 1 670 ? 33.125 -34.062 -34.344 1 81 670 ARG B N 1
ATOM 10974 C CA . ARG B 1 670 ? 32.531 -34.219 -35.688 1 81 670 ARG B CA 1
ATOM 10975 C C . ARG B 1 670 ? 31.75 -32.969 -36.062 1 81 670 ARG B C 1
ATOM 10977 O O . ARG B 1 670 ? 31.062 -32.344 -35.219 1 81 670 ARG B O 1
ATOM 10984 N N . GLY B 1 671 ? 31.844 -32.469 -37.281 1 77.12 671 GLY B N 1
ATOM 10985 C CA . GLY B 1 671 ? 31.219 -31.234 -37.781 1 77.12 671 GLY B CA 1
ATOM 10986 C C . GLY B 1 671 ? 32.031 -30 -37.469 1 77.12 671 GLY B C 1
ATOM 10987 O O . GLY B 1 671 ? 31.703 -28.906 -37.938 1 77.12 671 GLY B O 1
ATOM 10988 N N . VAL B 1 672 ? 33.188 -30.188 -36.812 1 78.12 672 VAL B N 1
ATOM 10989 C CA . VAL B 1 672 ? 34.062 -29.062 -36.5 1 78.12 672 VAL B CA 1
ATOM 10990 C C . VAL B 1 672 ? 35.188 -28.984 -37.531 1 78.12 672 VAL B C 1
ATOM 10992 O O . VAL B 1 672 ? 35.938 -29.938 -37.719 1 78.12 672 VAL B O 1
ATOM 10995 N N . PRO B 1 673 ? 35.188 -27.906 -38.156 1 75.44 673 PRO B N 1
ATOM 10996 C CA . PRO B 1 673 ? 36.188 -27.844 -39.25 1 75.44 673 PRO B CA 1
ATOM 10997 C C . PRO B 1 673 ? 37.625 -27.625 -38.688 1 75.44 673 PRO B C 1
ATOM 10999 O O . PRO B 1 673 ? 37.781 -27.078 -37.594 1 75.44 673 PRO B O 1
ATOM 11002 N N . CYS B 1 674 ? 38.594 -27.953 -39.406 1 74.31 674 CYS B N 1
ATOM 11003 C CA . CYS B 1 674 ? 39.969 -27.625 -39.156 1 74.31 674 CYS B CA 1
ATOM 11004 C C . CYS B 1 674 ? 40.219 -26.125 -39.312 1 74.31 674 CYS B C 1
ATOM 11006 O O . CYS B 1 674 ? 39.594 -25.484 -40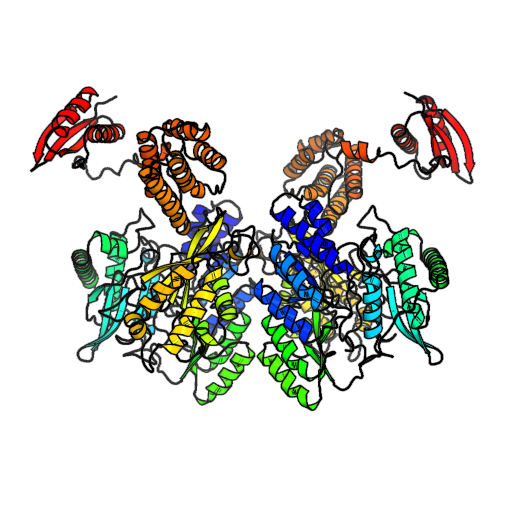.156 1 74.31 674 CYS B O 1
ATOM 11008 N N . PRO B 1 675 ? 40.906 -25.453 -38.438 1 68.88 675 PRO B N 1
ATOM 11009 C CA . PRO B 1 675 ? 41.781 -26.031 -37.406 1 68.88 675 PRO B CA 1
ATOM 11010 C C . PRO B 1 675 ? 41.094 -26.016 -36.031 1 68.88 675 PRO B C 1
ATOM 11012 O O . PRO B 1 675 ? 41.75 -26.359 -35.031 1 68.88 675 PRO B O 1
ATOM 11015 N N . ILE B 1 676 ? 39.938 -25.719 -36.062 1 78.94 676 ILE B N 1
ATOM 11016 C CA . ILE B 1 676 ? 39.25 -25.531 -34.812 1 78.94 676 ILE B CA 1
ATOM 11017 C C . ILE B 1 676 ? 39.156 -26.844 -34.062 1 78.94 676 ILE B C 1
ATOM 11019 O O . ILE B 1 676 ? 39.25 -26.859 -32.812 1 78.94 676 ILE B O 1
ATOM 11023 N N . ASN B 1 677 ? 38.938 -27.875 -34.844 1 78.94 677 ASN B N 1
ATOM 11024 C CA . ASN B 1 677 ? 38.906 -29.172 -34.219 1 78.94 677 ASN B CA 1
ATOM 11025 C C . ASN B 1 677 ? 40.219 -29.484 -33.469 1 78.94 677 ASN B C 1
ATOM 11027 O O . ASN B 1 677 ? 40.188 -30.109 -32.406 1 78.94 677 ASN B O 1
ATOM 11031 N N . PHE B 1 678 ? 41.312 -28.969 -33.938 1 80.19 678 PHE B N 1
ATOM 11032 C CA . PHE B 1 678 ? 42.594 -29.109 -33.25 1 80.19 678 PHE B CA 1
ATOM 11033 C C . PHE B 1 678 ? 42.656 -28.234 -32 1 80.19 678 PHE B C 1
ATOM 11035 O O . PHE B 1 678 ? 43.094 -28.672 -30.953 1 80.19 678 PHE B O 1
ATOM 11042 N N . VAL B 1 679 ? 42.281 -27.094 -32.188 1 77.94 679 VAL B N 1
ATOM 11043 C CA . VAL B 1 679 ? 42.312 -26.141 -31.062 1 77.94 679 VAL B CA 1
ATOM 11044 C C . VAL B 1 679 ? 41.438 -26.672 -29.922 1 77.94 679 VAL B C 1
ATOM 11046 O O . VAL B 1 679 ? 41.844 -26.625 -28.766 1 77.94 679 VAL B O 1
ATOM 11049 N N . LYS B 1 680 ? 40.406 -27.25 -30.297 1 80.25 680 LYS B N 1
ATOM 11050 C CA . LYS B 1 680 ? 39.531 -27.844 -29.281 1 80.25 680 LYS B CA 1
ATOM 11051 C C . LYS B 1 680 ? 40.188 -29.047 -28.625 1 80.25 680 LYS B C 1
ATOM 11053 O O . LYS B 1 680 ? 40.125 -29.203 -27.406 1 80.25 680 LYS B O 1
ATOM 11058 N N . ALA B 1 681 ? 40.719 -29.797 -29.422 1 80.88 681 ALA B N 1
ATOM 11059 C CA . ALA B 1 681 ? 41.406 -30.969 -28.891 1 80.88 681 ALA B CA 1
ATOM 11060 C C . ALA B 1 681 ? 42.562 -30.547 -27.953 1 80.88 681 ALA B C 1
ATOM 11062 O O . ALA B 1 681 ? 42.75 -31.125 -26.891 1 80.88 681 ALA B O 1
ATOM 11063 N N . LYS B 1 682 ? 43.219 -29.547 -28.359 1 78.94 682 LYS B N 1
ATOM 11064 C CA . LYS B 1 682 ? 44.281 -29 -27.547 1 78.94 682 LYS B CA 1
ATOM 11065 C C . LYS B 1 682 ? 43.781 -28.469 -26.219 1 78.94 682 LYS B C 1
ATOM 11067 O O . LYS B 1 682 ? 44.375 -28.719 -25.172 1 78.94 682 LYS B O 1
ATOM 11072 N N . LEU B 1 683 ? 42.844 -27.859 -26.297 1 77.44 683 LEU B N 1
ATOM 11073 C CA . LEU B 1 683 ? 42.219 -27.281 -25.109 1 77.44 683 LEU B CA 1
ATOM 11074 C C . LEU B 1 683 ? 41.781 -28.375 -24.141 1 77.44 683 LEU B C 1
ATOM 11076 O O . LEU B 1 683 ? 42 -28.266 -22.938 1 77.44 683 LEU B O 1
ATOM 11080 N N . VAL B 1 684 ? 41.188 -29.359 -24.734 1 78.06 684 VAL B N 1
ATOM 11081 C CA . VAL B 1 684 ? 40.781 -30.5 -23.922 1 78.06 684 VAL B CA 1
ATOM 11082 C C . VAL B 1 684 ? 42 -31.125 -23.234 1 78.06 684 VAL B C 1
ATOM 11084 O O . VAL B 1 684 ? 42 -31.391 -22.047 1 78.06 684 VAL B O 1
ATOM 11087 N N . LEU B 1 685 ? 43 -31.234 -23.938 1 79 685 LEU B N 1
ATOM 11088 C CA . LEU B 1 685 ? 44.219 -31.875 -23.438 1 79 685 LEU B CA 1
ATOM 11089 C C . LEU B 1 685 ? 44.938 -31 -22.422 1 79 685 LEU B C 1
ATOM 11091 O O . LEU B 1 685 ? 45.5 -31.5 -21.453 1 79 685 LEU B O 1
ATOM 11095 N N . GLU B 1 686 ? 44.875 -29.797 -22.547 1 75.81 686 GLU B N 1
ATOM 11096 C CA . GLU B 1 686 ? 45.5 -28.875 -21.609 1 75.81 686 GLU B CA 1
ATOM 11097 C C . GLU B 1 686 ? 44.844 -28.922 -20.25 1 75.81 686 GLU B C 1
ATOM 11099 O O . GLU B 1 686 ? 45.5 -28.672 -19.219 1 75.81 686 GLU B O 1
ATOM 11104 N N . LEU B 1 687 ? 43.688 -29.406 -20.297 1 70.44 687 LEU B N 1
ATOM 11105 C CA . LEU B 1 687 ? 42.906 -29.422 -19.078 1 70.44 687 LEU B CA 1
ATOM 11106 C C . LEU B 1 687 ? 43.062 -30.766 -18.375 1 70.44 687 LEU B C 1
ATOM 11108 O O . LEU B 1 687 ? 42.562 -30.938 -17.25 1 70.44 687 LEU B O 1
ATOM 11112 N N . LEU B 1 688 ? 43.719 -31.625 -18.953 1 73.31 688 LEU B N 1
ATOM 11113 C CA . LEU B 1 688 ? 43.844 -32.969 -18.406 1 73.31 688 LEU B CA 1
ATOM 11114 C C . LEU B 1 688 ? 45.219 -33.188 -17.797 1 73.31 688 LEU B C 1
ATOM 11116 O O . LEU B 1 688 ? 46.188 -32.594 -18.234 1 73.31 688 LEU B O 1
ATOM 11120 N N . PRO B 1 689 ? 45.312 -33.938 -16.734 1 76.81 689 PRO B N 1
ATOM 11121 C CA . PRO B 1 689 ? 46.625 -34.281 -16.219 1 76.81 689 PRO B CA 1
ATOM 11122 C C . PRO B 1 689 ? 47.469 -35.062 -17.219 1 76.81 689 PRO B C 1
ATOM 11124 O O . PRO B 1 689 ? 46.906 -35.75 -18.062 1 76.81 689 PRO B O 1
ATOM 11127 N N . SER B 1 690 ? 48.719 -34.875 -16.969 1 78.94 690 SER B N 1
ATOM 11128 C CA . SER B 1 690 ? 49.656 -35.625 -17.812 1 78.94 690 SER B CA 1
ATOM 11129 C C . SER B 1 690 ? 49.438 -37.125 -17.672 1 78.94 690 SER B C 1
ATOM 11131 O O . SER B 1 690 ? 49.156 -37.625 -16.578 1 78.94 690 SER B O 1
ATOM 11133 N N . GLY B 1 691 ? 49.406 -37.812 -18.719 1 78.88 691 GLY B N 1
ATOM 11134 C CA . GLY B 1 691 ? 49.219 -39.281 -18.734 1 78.88 691 GLY B CA 1
ATOM 11135 C C . GLY B 1 691 ? 47.781 -39.688 -18.938 1 78.88 691 GLY B C 1
ATOM 11136 O O . GLY B 1 691 ? 47.5 -40.875 -19.125 1 78.88 691 GLY B O 1
ATOM 11137 N N . THR B 1 692 ? 46.969 -38.781 -18.953 1 79.12 692 THR B N 1
ATOM 11138 C CA . THR B 1 692 ? 45.562 -39.094 -19.094 1 79.12 692 THR B CA 1
ATOM 11139 C C . THR B 1 692 ? 45.219 -39.438 -20.547 1 79.12 692 THR B C 1
ATOM 11141 O O . THR B 1 692 ? 45.75 -38.812 -21.469 1 79.12 692 THR B O 1
ATOM 11144 N N . GLU B 1 693 ? 44.281 -40.469 -20.625 1 80.81 693 GLU B N 1
ATOM 11145 C CA . GLU B 1 693 ? 43.844 -40.906 -21.953 1 80.81 693 GLU B CA 1
ATOM 11146 C C . GLU B 1 693 ? 42.5 -40.281 -22.297 1 80.81 693 GLU B C 1
ATOM 11148 O O . GLU B 1 693 ? 41.594 -40.188 -21.438 1 80.81 693 GLU B O 1
ATOM 11153 N N . VAL B 1 694 ? 42.438 -39.875 -23.531 1 85.38 694 VAL B N 1
ATOM 11154 C CA . VAL B 1 694 ? 41.188 -39.281 -24.031 1 85.38 694 VAL B CA 1
ATOM 11155 C C . VAL B 1 694 ? 40.938 -39.719 -25.469 1 85.38 694 VAL B C 1
ATOM 11157 O O . VAL B 1 694 ? 41.875 -40 -26.219 1 85.38 694 VAL B O 1
ATOM 11160 N N . GLU B 1 695 ? 39.625 -39.812 -25.719 1 85.44 695 GLU B N 1
ATOM 11161 C CA . GLU B 1 695 ? 39.281 -40.156 -27.094 1 85.44 695 GLU B CA 1
ATOM 11162 C C . GLU B 1 695 ? 38.562 -39 -27.781 1 85.44 695 GLU B C 1
ATOM 11164 O O . GLU B 1 695 ? 37.812 -38.25 -27.156 1 85.44 695 GLU B O 1
ATOM 11169 N N . PHE B 1 696 ? 38.844 -38.812 -29 1 86.75 696 PHE B N 1
ATOM 11170 C CA . PHE B 1 696 ? 38.219 -37.781 -29.844 1 86.75 696 PHE B CA 1
ATOM 11171 C C . PHE B 1 696 ? 37.562 -38.438 -31.047 1 86.75 696 PHE B C 1
ATOM 11173 O O . PHE B 1 696 ? 38.125 -39.344 -31.672 1 86.75 696 PHE B O 1
ATOM 11180 N N . LEU B 1 697 ? 36.344 -38.031 -31.422 1 84.88 697 LEU B N 1
ATOM 11181 C CA . LEU B 1 697 ? 35.719 -38.375 -32.688 1 84.88 697 LEU B CA 1
ATOM 11182 C C . LEU B 1 697 ? 35.906 -37.281 -33.719 1 84.88 697 LEU B C 1
ATOM 11184 O O . LEU B 1 697 ? 35.562 -36.125 -33.469 1 84.88 697 LEU B O 1
ATOM 11188 N N . LEU B 1 698 ? 36.375 -37.625 -34.875 1 86.19 698 LEU B N 1
ATOM 11189 C CA . LEU B 1 698 ? 36.719 -36.688 -35.938 1 86.19 698 LEU B CA 1
ATOM 11190 C C . LEU B 1 698 ? 36.094 -37.125 -37.281 1 86.19 698 LEU B C 1
ATOM 11192 O O . LEU B 1 698 ? 35.938 -38.312 -37.5 1 86.19 698 LEU B O 1
ATOM 11196 N N . ASP B 1 699 ? 35.75 -36.219 -38.094 1 80.94 699 ASP B N 1
ATOM 11197 C CA . ASP B 1 699 ? 35.25 -36.531 -39.438 1 80.94 699 ASP B CA 1
ATOM 11198 C C . ASP B 1 699 ? 36.344 -37.062 -40.344 1 80.94 699 ASP B C 1
ATOM 11200 O O . ASP B 1 699 ? 37.531 -36.812 -40.094 1 80.94 699 ASP B O 1
ATOM 11204 N N . ASP B 1 700 ? 36 -37.625 -41.344 1 81.44 700 ASP B N 1
ATOM 11205 C CA . ASP B 1 700 ? 36.906 -38.094 -42.375 1 81.44 700 ASP B CA 1
ATOM 11206 C C . ASP B 1 700 ? 37.438 -36.938 -43.219 1 81.44 700 ASP B C 1
ATOM 11208 O O . ASP B 1 700 ? 36.812 -35.875 -43.281 1 81.44 700 ASP B O 1
ATOM 11212 N N . GLY B 1 701 ? 38.719 -37.031 -43.688 1 82.31 701 GLY B N 1
ATOM 11213 C CA . GLY B 1 701 ? 39.344 -36 -44.5 1 82.31 701 GLY B CA 1
ATOM 11214 C C . GLY B 1 701 ? 40.406 -35.219 -43.781 1 82.31 701 GLY B C 1
ATOM 11215 O O . GLY B 1 701 ? 41.25 -35.844 -43.094 1 82.31 701 GLY B O 1
ATOM 11216 N N . GLN B 1 702 ? 40.281 -33.938 -43.688 1 80.81 702 GLN B N 1
ATOM 11217 C CA . GLN B 1 702 ? 41.344 -33.094 -43.156 1 80.81 702 GLN B CA 1
ATOM 11218 C C . GLN B 1 702 ? 41.469 -33.25 -41.656 1 80.81 702 GLN B C 1
ATOM 11220 O O . GLN B 1 702 ? 42.594 -33.281 -41.125 1 80.81 702 GLN B O 1
ATOM 11225 N N . PRO B 1 703 ? 40.406 -33.406 -41 1 82.5 703 PRO B N 1
ATOM 11226 C CA . PRO B 1 703 ? 40.562 -33.469 -39.562 1 82.5 703 PRO B CA 1
ATOM 11227 C C . PRO B 1 703 ? 41.375 -34.688 -39.094 1 82.5 703 PRO B C 1
ATOM 11229 O O . PRO B 1 703 ? 42.219 -34.531 -38.188 1 82.5 703 PRO B O 1
ATOM 11232 N N . ILE B 1 704 ? 41.219 -35.812 -39.656 1 85.06 704 ILE B N 1
ATOM 11233 C CA . ILE B 1 704 ? 41.906 -37 -39.219 1 85.06 704 ILE B CA 1
ATOM 11234 C C . ILE B 1 704 ? 43.375 -36.938 -39.656 1 85.06 704 ILE B C 1
ATOM 11236 O O . ILE B 1 704 ? 44.219 -37.562 -39.031 1 85.06 704 ILE B O 1
ATOM 11240 N N . GLU B 1 705 ? 43.656 -36.156 -40.625 1 82.75 705 GLU B N 1
ATOM 11241 C CA . GLU B 1 705 ? 45.031 -36 -41.094 1 82.75 705 GLU B CA 1
ATOM 11242 C C . GLU B 1 705 ? 45.781 -34.969 -40.219 1 82.75 705 GLU B C 1
ATOM 11244 O O . GLU B 1 705 ? 46.938 -35.188 -39.875 1 82.75 705 GLU B O 1
ATOM 11249 N N . ASN B 1 706 ? 45.094 -34 -39.781 1 82.69 706 ASN B N 1
ATOM 11250 C CA . ASN B 1 706 ? 45.781 -32.844 -39.156 1 82.69 706 ASN B CA 1
ATOM 11251 C C . ASN B 1 706 ? 45.781 -32.969 -37.625 1 82.69 706 ASN B C 1
ATOM 11253 O O . ASN B 1 706 ? 46.812 -32.656 -37 1 82.69 706 ASN B O 1
ATOM 11257 N N . VAL B 1 707 ? 44.75 -33.406 -37.062 1 86.44 707 VAL B N 1
ATOM 11258 C CA . VAL B 1 707 ? 44.625 -33.344 -35.594 1 86.44 707 VAL B CA 1
ATOM 11259 C C . VAL B 1 707 ? 45.625 -34.312 -34.969 1 86.44 707 VAL B C 1
ATOM 11261 O O . VAL B 1 707 ? 46.406 -33.906 -34.094 1 86.44 707 VAL B O 1
ATOM 11264 N N . PRO B 1 708 ? 45.688 -35.531 -35.438 1 86.38 708 PRO B N 1
ATOM 11265 C CA . PRO B 1 708 ? 46.656 -36.406 -34.812 1 86.38 708 PRO B CA 1
ATOM 11266 C C . PRO B 1 708 ? 48.094 -35.906 -35 1 86.38 708 PRO B C 1
ATOM 11268 O O . PRO B 1 708 ? 48.906 -35.969 -34.062 1 86.38 708 PRO B O 1
ATOM 11271 N N . ALA B 1 709 ? 48.344 -35.406 -36.156 1 84.12 709 ALA B N 1
ATOM 11272 C CA . ALA B 1 709 ? 49.688 -34.938 -36.469 1 84.12 709 ALA B CA 1
ATOM 11273 C C . ALA B 1 709 ? 50.062 -33.719 -35.594 1 84.12 709 ALA B C 1
ATOM 11275 O O . ALA B 1 709 ? 51.188 -33.625 -35.094 1 84.12 709 ALA B O 1
ATOM 11276 N N . SER B 1 710 ? 49.125 -32.812 -35.406 1 83.38 710 SER B N 1
ATOM 11277 C CA . SER B 1 710 ? 49.344 -31.609 -34.625 1 83.38 710 SER B CA 1
ATOM 11278 C C . SER B 1 710 ? 49.469 -31.922 -33.125 1 83.38 710 SER B C 1
ATOM 11280 O O . SER B 1 710 ? 50.281 -31.312 -32.438 1 83.38 710 SER B O 1
ATOM 11282 N N . LEU B 1 711 ? 48.781 -32.906 -32.688 1 86.38 711 LEU B N 1
ATOM 11283 C CA . LEU B 1 711 ? 48.844 -33.312 -31.312 1 86.38 711 LEU B CA 1
ATOM 11284 C C . LEU B 1 711 ? 50.188 -34 -31.016 1 86.38 711 LEU B C 1
ATOM 11286 O O . LEU B 1 711 ? 50.812 -33.75 -29.984 1 86.38 711 LEU B O 1
ATOM 11290 N N . GLU B 1 712 ? 50.625 -34.812 -31.938 1 83.06 712 GLU B N 1
ATOM 11291 C CA . GLU B 1 712 ? 51.938 -35.438 -31.812 1 83.06 712 GLU B CA 1
ATOM 11292 C C . GLU B 1 712 ? 53.062 -34.375 -31.875 1 83.06 712 GLU B C 1
ATOM 11294 O O . GLU B 1 712 ? 54.062 -34.5 -31.172 1 83.06 712 GLU B O 1
ATOM 11299 N N . GLY B 1 713 ? 52.812 -33.344 -32.625 1 82.19 713 GLY B N 1
ATOM 11300 C CA . GLY B 1 713 ? 53.719 -32.219 -32.688 1 82.19 713 GLY B CA 1
ATOM 11301 C C . GLY B 1 713 ? 53.844 -31.469 -31.375 1 82.19 713 GLY B C 1
ATOM 11302 O O . GLY B 1 713 ? 54.906 -30.859 -31.109 1 82.19 713 GLY B O 1
ATOM 11303 N N . GLU B 1 714 ? 52.812 -31.609 -30.594 1 80.88 714 GLU B N 1
ATOM 11304 C CA . GLU B 1 714 ? 52.812 -30.938 -29.297 1 80.88 714 GLU B CA 1
ATOM 11305 C C . GLU B 1 714 ? 53.281 -31.875 -28.188 1 80.88 714 GLU B C 1
ATOM 11307 O O . GLU B 1 714 ? 53.25 -31.516 -27.016 1 80.88 714 GLU B O 1
ATOM 11312 N N . GLY B 1 715 ? 53.562 -33.094 -28.5 1 81.75 715 GLY B N 1
ATOM 11313 C CA . GLY B 1 715 ? 54.156 -34.031 -27.578 1 81.75 715 GLY B CA 1
ATOM 11314 C C . GLY B 1 715 ? 53.219 -35.094 -27.062 1 81.75 715 GLY B C 1
ATOM 11315 O O . GLY B 1 715 ? 53.594 -35.969 -26.281 1 81.75 715 GLY B O 1
ATOM 11316 N N . HIS B 1 716 ? 52.062 -35.062 -27.516 1 84 716 HIS B N 1
ATOM 11317 C CA . HIS B 1 716 ? 51.094 -36.062 -27.094 1 84 716 HIS B CA 1
ATOM 11318 C C . HIS B 1 716 ? 51.219 -37.344 -27.906 1 84 716 HIS B C 1
ATOM 11320 O O . HIS B 1 716 ? 51.781 -37.344 -29 1 84 716 HIS B O 1
ATOM 11326 N N . GLU B 1 717 ? 50.75 -38.375 -27.25 1 87.31 717 GLU B N 1
ATOM 11327 C CA . GLU B 1 717 ? 50.812 -39.688 -27.922 1 87.31 717 GLU B CA 1
ATOM 11328 C C . GLU B 1 717 ? 49.438 -40.094 -28.453 1 87.31 717 GLU B C 1
ATOM 11330 O O . GLU B 1 717 ? 48.469 -40.188 -27.703 1 87.31 717 GLU B O 1
ATOM 11335 N N . VAL B 1 718 ? 49.312 -40.25 -29.75 1 85.38 718 VAL B N 1
ATOM 11336 C CA . VAL B 1 718 ? 48.094 -40.875 -30.328 1 85.38 718 VAL B CA 1
ATOM 11337 C C . VAL B 1 718 ? 48.25 -42.375 -30.328 1 85.38 718 VAL B C 1
ATOM 11339 O O . VAL B 1 718 ? 49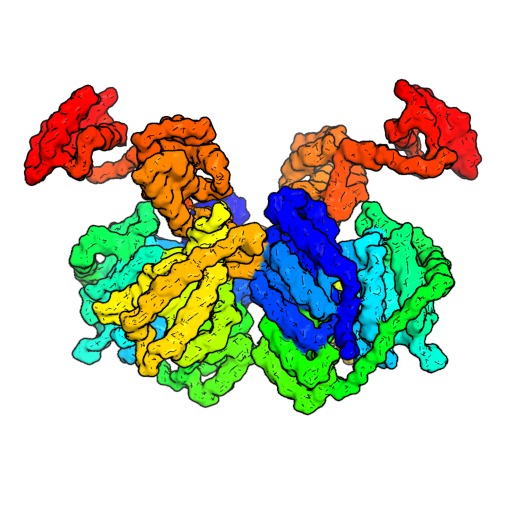.031 -42.938 -31.078 1 85.38 718 VAL B O 1
ATOM 11342 N N . VAL B 1 719 ? 47.531 -43.062 -29.438 1 85.56 719 VAL B N 1
ATOM 11343 C CA . VAL B 1 719 ? 47.688 -44.5 -29.125 1 85.56 719 VAL B CA 1
ATOM 11344 C C . VAL B 1 719 ? 47.125 -45.312 -30.266 1 85.56 719 VAL B C 1
ATOM 11346 O O . VAL B 1 719 ? 47.719 -46.312 -30.703 1 85.56 719 VAL B O 1
ATOM 11349 N N . TRP B 1 720 ? 45.875 -45.062 -30.703 1 84.75 720 TRP B N 1
ATOM 11350 C CA . TRP B 1 720 ? 45.312 -45.75 -31.875 1 84.75 720 TRP B CA 1
ATOM 11351 C C . TRP B 1 720 ? 44.312 -44.844 -32.594 1 84.75 720 TRP B C 1
ATOM 11353 O O . TRP B 1 720 ? 43.781 -43.906 -31.984 1 84.75 720 TRP B O 1
ATOM 11363 N N . LYS B 1 721 ? 44.062 -45 -33.812 1 82.56 721 LYS B N 1
ATOM 11364 C CA . LYS B 1 721 ? 43.062 -44.438 -34.688 1 82.56 721 LYS B CA 1
ATOM 11365 C C . LYS B 1 721 ? 42.156 -45.531 -35.25 1 82.56 721 LYS B C 1
ATOM 11367 O O . LYS B 1 721 ? 42.625 -46.531 -35.781 1 82.56 721 LYS B O 1
ATOM 11372 N N . ARG B 1 722 ? 40.906 -45.406 -34.969 1 82.06 722 ARG B N 1
ATOM 11373 C CA . ARG B 1 722 ? 39.969 -46.375 -35.469 1 82.06 722 ARG B CA 1
ATOM 11374 C C . ARG B 1 722 ? 38.844 -45.719 -36.281 1 82.06 722 ARG B C 1
ATOM 11376 O O . ARG B 1 722 ? 38.281 -44.719 -35.844 1 82.06 722 ARG B O 1
ATOM 11383 N N . LYS B 1 723 ? 38.594 -46.094 -37.5 1 80.75 723 LYS B N 1
ATOM 11384 C CA . LYS B 1 723 ? 37.469 -45.625 -38.281 1 80.75 723 LYS B CA 1
ATOM 11385 C C . LYS B 1 723 ? 36.156 -46.219 -37.75 1 80.75 723 LYS B C 1
ATOM 11387 O O . LYS B 1 723 ? 36.031 -47.438 -37.594 1 80.75 723 LYS B O 1
ATOM 11392 N N . GLU B 1 724 ? 35.219 -45.469 -37.344 1 79.38 724 GLU B N 1
ATOM 11393 C CA . GLU B 1 724 ? 33.875 -45.844 -36.906 1 79.38 724 GLU B CA 1
ATOM 11394 C C . GLU B 1 724 ? 32.781 -45.25 -37.812 1 79.38 724 GLU B C 1
ATOM 11396 O O . GLU B 1 724 ? 32.406 -44.094 -37.656 1 79.38 724 GLU B O 1
ATOM 11401 N N . GLY B 1 725 ? 32.344 -45.875 -38.812 1 76.06 725 GLY B N 1
ATOM 11402 C CA . GLY B 1 725 ? 31.438 -45.375 -39.812 1 76.06 725 GLY B CA 1
ATOM 11403 C C . GLY B 1 725 ? 32.062 -44.281 -40.688 1 76.06 725 GLY B C 1
ATOM 11404 O O . GLY B 1 725 ? 33.062 -44.531 -41.344 1 76.06 725 GLY B O 1
ATOM 11405 N N . ALA B 1 726 ? 31.453 -43.125 -40.656 1 77.31 726 ALA B N 1
ATOM 11406 C CA . ALA B 1 726 ? 31.922 -42.031 -41.469 1 77.31 726 ALA B CA 1
ATOM 11407 C C . ALA B 1 726 ? 32.906 -41.156 -40.688 1 77.31 726 ALA B C 1
ATOM 11409 O O . ALA B 1 726 ? 33.438 -40.156 -41.219 1 77.31 726 ALA B O 1
ATOM 11410 N N . SER B 1 727 ? 33.156 -41.562 -39.531 1 82.25 727 SER B N 1
ATOM 11411 C CA . SER B 1 727 ? 34.031 -40.75 -38.688 1 82.25 727 SER B CA 1
ATOM 11412 C C . SER B 1 727 ? 35.188 -41.594 -38.125 1 82.25 727 SER B C 1
ATOM 11414 O O . SER B 1 727 ? 35.219 -42.812 -38.312 1 82.25 727 SER B O 1
ATOM 11416 N N . TRP B 1 728 ? 36.094 -40.906 -37.5 1 86.75 728 TRP B N 1
ATOM 11417 C CA . TRP B 1 728 ? 37.281 -41.531 -36.906 1 86.75 728 TRP B CA 1
ATOM 11418 C C . TRP B 1 728 ? 37.344 -41.281 -35.406 1 86.75 728 TRP B C 1
ATOM 11420 O O . TRP B 1 728 ? 37 -40.188 -34.938 1 86.75 728 TRP B O 1
ATOM 11430 N N . ARG B 1 729 ? 37.688 -42.344 -34.688 1 87.31 729 ARG B N 1
ATOM 11431 C CA . ARG B 1 729 ? 37.969 -42.25 -33.25 1 87.31 729 ARG B CA 1
ATOM 11432 C C . ARG B 1 729 ? 39.469 -42.312 -33 1 87.31 729 ARG B C 1
ATOM 11434 O O . ARG B 1 729 ? 40.156 -43.25 -33.438 1 87.31 729 ARG B O 1
ATOM 11441 N N . ILE B 1 730 ? 39.938 -41.25 -32.312 1 88.94 730 ILE B N 1
ATOM 11442 C CA . ILE B 1 730 ? 41.375 -41.312 -31.969 1 88.94 730 ILE B CA 1
ATOM 11443 C C . ILE B 1 730 ? 41.531 -41.344 -30.453 1 88.94 730 ILE B C 1
ATOM 11445 O O . ILE B 1 730 ? 40.75 -40.719 -29.719 1 88.94 730 ILE B O 1
ATOM 11449 N N . HIS B 1 731 ? 42.375 -42.219 -30.031 1 86.75 731 HIS B N 1
ATOM 11450 C CA . HIS B 1 731 ? 42.781 -42.344 -28.641 1 86.75 731 HIS B CA 1
ATOM 11451 C C . HIS B 1 731 ? 44.094 -41.656 -28.391 1 86.75 731 HIS B C 1
ATOM 11453 O O . HIS B 1 731 ? 45.125 -42 -29 1 86.75 731 HIS B O 1
ATOM 11459 N N . VAL B 1 732 ? 44.031 -40.594 -27.516 1 87.56 732 VAL B N 1
ATOM 11460 C CA . VAL B 1 732 ? 45.188 -39.75 -27.281 1 87.56 732 VAL B CA 1
ATOM 11461 C C . VAL B 1 732 ? 45.594 -39.812 -25.812 1 87.56 732 VAL B C 1
ATOM 11463 O O . VAL B 1 732 ? 44.75 -39.781 -24.922 1 87.56 732 VAL B O 1
ATOM 11466 N N . ARG B 1 733 ? 46.875 -40.031 -25.609 1 84.25 733 ARG B N 1
ATOM 11467 C CA . ARG B 1 733 ? 47.469 -39.938 -24.281 1 84.25 733 ARG B CA 1
ATOM 11468 C C . ARG B 1 733 ? 48.281 -38.656 -24.141 1 84.25 733 ARG B C 1
ATOM 11470 O O . ARG B 1 733 ? 49.156 -38.375 -24.938 1 84.25 733 ARG B O 1
ATOM 11477 N N . LYS B 1 734 ? 47.844 -37.844 -23.188 1 82.06 734 LYS B N 1
ATOM 11478 C CA . LYS B 1 734 ? 48.5 -36.594 -22.969 1 82.06 734 LYS B CA 1
ATOM 11479 C C . LYS B 1 734 ? 49.938 -36.781 -22.516 1 82.06 734 LYS B C 1
ATOM 11481 O O . LYS B 1 734 ? 50.219 -37.594 -21.625 1 82.06 734 LYS B O 1
ATOM 11486 N N . ALA B 1 735 ? 50.812 -35.938 -23.047 1 80.38 735 ALA B N 1
ATOM 11487 C CA . ALA B 1 735 ? 52.219 -36 -22.688 1 80.38 735 ALA B CA 1
ATOM 11488 C C . ALA B 1 735 ? 52.469 -35.406 -21.297 1 80.38 735 ALA B C 1
ATOM 11490 O O . ALA B 1 735 ? 51.75 -34.531 -20.859 1 80.38 735 ALA B O 1
ATOM 11491 N N . GLY B 1 736 ? 53.188 -35.938 -20.406 1 64.5 736 GLY B N 1
ATOM 11492 C CA . GLY B 1 736 ? 53.719 -35.375 -19.156 1 64.5 736 GLY B CA 1
ATOM 11493 C C . GLY B 1 736 ? 54.469 -34.094 -19.344 1 64.5 736 GLY B C 1
ATOM 11494 O O . GLY B 1 736 ? 55.125 -33.875 -20.375 1 64.5 736 GLY B O 1
ATOM 11495 N N . SER B 1 737 ? 54.156 -33 -18.641 1 51 737 SER B N 1
ATOM 11496 C CA . SER B 1 737 ? 55.125 -31.906 -18.609 1 51 737 SER B CA 1
ATOM 11497 C C . SER B 1 737 ? 56.5 -32.406 -18.156 1 51 737 SER B C 1
ATOM 11499 O O . SER B 1 737 ? 56.594 -33.312 -17.328 1 51 737 SER B O 1
#

InterPro domains:
  IPR001455 TusA-like domain [PF01206] (668-734)
  IPR005117 Nitrite/Sulfite reductase ferredoxin-like domain [PF03460] (48-109)
  IPR005117 Nitrite/Sulfite reductase ferredoxin-like domain [PF03460] (296-350)
  IPR006066 Nitrite/sulphite reductase iron-sulphur/sirohaem-binding site [PR00397] (362-380)
  IPR006066 Nitrite/sulphite reductase iron-sulphur/sirohaem-binding site [PR00397] (408-426)
  IPR006066 Nitrite/sulphite reductase iron-sulphur/sirohaem-binding site [PS00365] (408-424)
  IPR006067 Nitrite/sulphite reductase 4Fe-4S domain [PF01077] (122-271)
  IPR036136 Nitrite/Sulfite reductase ferredoxin-like domain superfamily [SSF55124] (13-120)
  IPR036136 Nitrite/Sulfite reductase ferredoxin-like domain superfamily [SSF55124] (252-373)
  IPR036868 TusA-like domain superfamily [G3DSA:3.30.110.40] (666-735)
  IPR036868 TusA-like domain superfamily [SSF64307] (668-734)
  IPR045854 Nitrite and sulphite reductase 4Fe-4S domain-like superfamily [G3DSA:3.30.413.10] (121-280)
  IPR045854 Nitrite and sulphite reductase 4Fe-4S domain-like superfamily [G3DSA:3.30.413.10] (360-499)
  IPR045854 Nitrite and sulphite reductase 4Fe-4S domain-like superfamily [SSF56014] (122-272)
  IPR045854 Nitrite and sulphite reductase 4Fe-4S domain-like superfamily [SSF56014] (363-519)
  IPR051329 Nitrite and Sulfite Reductase 4Fe-4S Domain-Containing Protein [PTHR32439] (42-486)

Nearest PDB structures (foldseek):
  5h8y-assembly2_C  TM=8.208E-01  e=7.188E-27  Zea mays
  5h8y-assembly2_B  TM=8.036E-01  e=1.214E-26  Zea mays
  5h8y-assembly1_D  TM=8.170E-01  e=2.961E-26  Zea mays
  5h8v-assembly2_B  TM=7.950E-01  e=8.018E-26  Zea mays
  5h92-assembly2_B  TM=7.977E-01  e=2.288E-25  Zea mays

Solvent-accessible surface area (backbone atoms only — not comparable to full-atom values): 74216 Å² total; per-residue (Å²): 126,84,69,89,58,56,69,70,55,71,64,54,58,53,51,53,52,50,48,42,52,51,52,53,34,34,76,71,67,74,41,55,70,70,63,47,45,70,55,35,25,34,46,9,37,40,70,31,53,55,82,59,20,23,30,40,28,29,48,27,46,28,10,52,42,33,25,66,52,44,26,49,52,18,57,59,47,54,75,46,25,83,45,44,36,33,37,30,53,58,13,28,45,30,42,35,45,24,23,68,67,50,52,45,54,48,53,61,64,30,46,88,70,46,36,48,24,62,27,54,25,58,27,10,47,36,52,30,32,35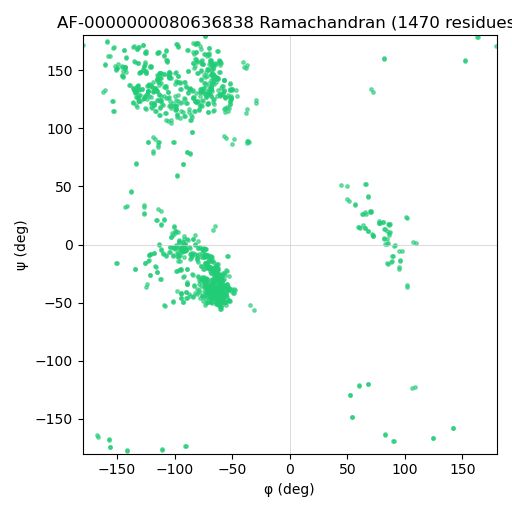,46,68,56,42,60,80,45,65,78,48,52,44,53,37,51,36,39,34,49,47,42,53,46,74,61,38,75,68,38,63,66,30,41,27,59,43,39,41,23,38,11,16,11,73,92,45,32,67,61,13,52,40,14,39,35,8,36,25,33,42,72,56,95,88,36,66,23,27,25,32,25,35,39,10,25,76,30,75,77,56,38,64,30,45,83,76,38,82,63,43,52,61,68,44,50,57,44,52,53,48,19,52,50,50,51,36,55,72,65,34,36,72,81,45,72,85,52,8,42,57,35,44,50,35,64,73,55,32,68,68,54,40,52,50,53,43,51,52,37,31,51,54,45,54,71,63,64,64,82,63,68,72,57,59,80,67,80,82,83,80,36,46,71,51,41,38,38,31,75,81,15,39,43,45,36,67,52,42,28,50,52,18,61,70,42,39,89,63,41,57,79,24,38,26,34,23,59,50,13,28,37,36,39,34,38,38,44,77,90,45,46,65,59,54,54,52,53,36,38,73,68,64,39,47,74,48,68,69,26,22,71,50,52,32,28,42,24,61,12,41,72,40,37,34,37,23,63,22,42,18,47,41,44,54,52,48,32,49,72,70,37,41,71,59,32,47,35,85,74,41,24,80,48,43,37,13,20,9,8,20,52,58,28,73,18,43,21,49,71,10,47,36,14,31,26,19,34,67,40,79,55,90,85,36,59,21,32,19,26,36,34,25,35,59,23,38,82,37,85,97,62,58,40,62,26,42,83,68,48,63,29,37,50,71,34,45,40,58,51,51,39,54,50,52,54,50,38,59,74,64,54,55,90,87,55,50,67,59,57,38,30,73,71,48,42,51,62,50,51,57,65,49,48,69,80,36,50,74,78,70,50,65,93,78,40,54,67,51,35,20,38,64,51,44,32,50,68,42,69,66,68,78,38,54,78,24,89,44,33,62,57,58,47,55,48,25,49,49,26,41,50,50,12,51,52,24,49,74,71,63,38,54,63,55,14,52,44,25,33,35,44,26,54,28,48,64,72,58,47,86,62,81,44,65,64,50,29,48,50,49,29,46,67,67,32,36,60,38,54,38,62,52,72,52,42,59,51,49,48,26,40,70,73,70,47,83,58,55,66,66,57,49,52,50,48,44,50,50,49,49,48,47,56,70,62,30,47,61,61,50,49,67,57,38,49,66,48,52,54,41,66,71,44,57,73,67,71,80,59,80,92,77,79,64,50,73,42,79,39,57,93,47,56,76,63,52,39,39,56,50,50,49,53,55,49,70,64,44,60,59,64,40,58,37,28,39,32,28,37,66,66,63,43,59,61,45,37,59,53,54,40,43,71,72,54,28,41,71,76,49,76,45,78,57,87,77,26,31,39,34,34,34,31,36,44,65,130,127,83,70,90,57,57,69,70,54,72,64,52,57,54,52,51,53,51,47,42,53,50,52,54,34,34,75,72,67,73,42,56,69,68,61,45,46,69,57,36,25,34,45,9,38,41,70,32,54,56,81,59,20,25,31,41,28,30,48,26,46,27,10,54,42,33,26,68,52,44,26,48,52,18,56,58,46,55,74,46,25,84,44,43,37,34,36,30,51,59,13,27,45,29,43,35,45,23,23,69,67,50,53,46,54,48,53,63,64,32,44,88,69,47,35,47,25,63,27,53,25,57,28,10,48,35,53,31,31,35,47,65,56,42,58,81,45,65,78,47,52,46,52,37,51,37,40,32,49,48,41,54,46,74,60,39,75,69,36,65,66,30,41,28,58,42,41,41,23,37,10,16,12,72,94,47,32,66,62,13,53,41,14,40,34,7,35,25,34,41,71,57,96,89,35,64,23,28,25,32,24,36,38,11,25,74,30,74,78,55,38,63,30,44,86,75,39,82,65,42,52,61,69,45,50,58,42,52,53,48,19,53,50,50,50,35,55,74,64,36,36,71,81,45,73,87,54,7,40,58,35,45,49,34,63,74,54,31,67,67,54,39,50,52,52,43,51,53,38,30,53,56,44,55,70,63,63,64,82,63,69,72,57,60,81,69,79,80,83,80,37,45,71,50,40,36,38,31,74,80,14,37,43,45,35,68,52,41,26,50,52,19,61,70,43,41,87,62,40,57,80,25,38,26,33,22,59,48,12,29,36,36,38,35,39,38,43,76,89,46,45,66,58,53,53,50,53,35,38,72,66,65,39,46,75,48,69,67,26,21,71,51,52,32,29,41,23,60,12,40,72,38,37,31,36,23,63,20,45,19,47,41,45,53,50,48,32,50,70,70,38,41,71,60,34,46,35,84,74,40,24,80,47,43,37,12,20,9,6,21,52,59,27,72,18,44,21,49,70,10,48,36,14,30,25,20,38,73,40,78,55,90,83,34,59,20,32,19,25,36,35,24,34,60,20,38,84,36,85,97,61,59,39,63,26,41,82,68,49,65,28,37,51,72,36,44,42,59,51,52,38,55,50,51,53,52,39,60,73,63,54,55,91,88,57,50,68,60,59,38,30,73,72,48,43,52,61,50,51,58,65,49,47,67,80,35,51,73,76,70,50,65,90,78,40,57,66,51,36,19,40,64,51,44,31,48,68,43,67,70,69,80,42,54,77,23,93,49,33,62,58,60,47,55,52,24,48,47,25,42,50,49,13,52,52,24,49,76,70,63,39,53,62,55,14,50,44,25,34,37,45,26,53,30,50,62,73,58,48,87,62,79,46,65,64,51,29,46,50,49,31,47,68,67,31,38,60,39,52,37,62,51,74,52,42,58,48,48,50,28,38,71,73,70,45,82,58,55,67,67,58,49,51,50,48,46,48,49,47,48,49,47,54,71,62,29,47,61,64,52,49,68,59,36,50,67,48,52,55,43,63,66,44,56,74,66,72,80,60,80,90,76,78,64,51,72,44,81,39,58,93,47,57,75,66,52,40,38,54,50,51,48,53,54,51,70,62,46,60,59,63,42,59,36,27,38,31,27,35,67,64,65,43,59,60,45,37,59,53,53,40,44,72,71,53,27,41,73,77,50,77,44,79,57,86,76,27,31,37,36,35,34,30,36,45,64,129

Sequence (1474 aa):
MSAVHISLPERLREDIASYREAAFRFLRGELDPREFRSVRVPMGIYEQRRDGAYMMRLRIPAGDITPQQLAAVAREAARYTLGPLHVTTRQDLQIHNLSLEATVALSEAFYPLGLTARGGGGNTVRNIIADPLSGYHGLFDVVPHAKALTERLISESDSWTLPRKFKVCFAPGVETPFLALVADVGLIAVEREGRRGFMVYVGGGMGAHSKTGILWKEWVPEGEVYAVVRAVKELFDAHGNRRNRHRARLRFLRDVWGDEVFLARLEERFESVRSRSLPPLEVPPAPPVRGVWREVVLPLGDLTPEQAQALAELVAPFGEDTIRLTHRQNILLRQIPEEEVARVEQRMRELGLKVGPETVWDKAVACAGAHTCRLGICLSRNLLVALQRHVGALGAHPQVRDITLNISGCPNACGQTPVADLGFAGAARRLHGRSIPAYVVYAGASLRPGRARLAERLGVVPAARVPDLVAAFFHEVTERRRSGESWFEFYEREGRALLTSLIPSYGEVPPPEEDLRPYHDWYDPLPFSLLGKVEGECSAGLFDLIEYDLSQAEEALKEGRLAQAVTAASRALLITKGIETREDAAVLDAFLREFVGVHLDPGFGRVLEAVRGGGRPEPQEVAALVQAVKELYHAMDDSLRLPRLEEAHEASSAPTRPSPAGEVPLHDFRGVPCPINFVKAKLVLELLPSGTEVEFLLDDGQPIENVPASLEGEGHEVVWKRKEGASWRIHVRKAGSMSAVHISLPERLREDIASYREAAFRFLRGELDPREFRSVRVPMGIYEQRRDGAYMMRLRIPAGDITPQQLAAVAREAARYTLGPLHVTTRQDLQIHNLSLEATVALSEAFYPLGLTARGGGGNTVRNIIADPLSGYHGLFDVVPHAKALTERLISESDSWTLPRKFKVCFAPGVETPFLALVADVGLIAVEREGRRGFMVYVGGGMGAHSKTGILWKEWVPEGEVYAVVRAVKELFDAHGNRRNRHRARLRFLRDVWGDEVFLARLEERFESVRSRSLPPLEVPPAPPVRGVWREVVLPLGDLTPEQAQALAELVAPFGEDTIRLTHRQNILLRQIPEEEVARVEQRMRELGLKVGPETVWDKAVACAGAHTCRLGICLSRNLLVALQRHVGALGAHPQVRDITLNISGCPNACGQTPVADLGFAGAARRLHGRSIPAYVVYAGASLRPGRARLAERLGVVPAARVPDLVAAFFHEVTERRRSGESWFEFYEREGRALLTSLIPSYGEVPPPEEDLRPYHDWYDPLPFSLLGKVEGECSAGLFDLIEYDLSQAEEALKEGRLAQAVTAASRALLITKGIETREDAAVLDAFLREFVGVHLDPGFGRVLEAVRGGGRPEPQEVAALVQAVKELYHAMDDSLRLPRLEEAHEASSAPTRPSPAGEVPLHDFRGVPCPINFVKAKLVLELLPSGTEVEFLLDDGQPIENVPASLEGEGHEVVWKRKEGASWRIHVRKAGS

Organism: Winmispira thermophila (strain ATCC 700085 / DSM 6578 / Z-1203) (NCBI:txid869211)

Foldseek 3Di:
DPLLAFAADPCVVVLLVVLLVLLVCVVVVNDDPVRNCQSVFLQQWAAWLPGQKIKHKKADAQQFFFLVLLLQLLVLLVVFDFDWFFQFLLSITMRTGGGSVSNSVVQVSNNVVNMGRRRNGWAAEHHAHEANCAQVDADHRCRLVRSLLVNVRNNDPLRRPFLHYAYEYEYRAQVTQDCQFAGQWRWYWDDDPRAIWTFIWHQAHAFLDGDTTDGLGGTDGSQCVNLLSVLSRVVRRVDADNPFSVQRDSNNVCVVLPVVRSSVSSVVSSVVSVVVVDGTGDGDDDDHAQAAKKKKQDQQLTDHSVLSNQLSVLCNVQDTRAWGRHSLSIIMGGSDHPVCVVVSQVVCVVRVIDIDQQFLLSREHEDCANVIALQFQARRSLLSVVLCVLLPCLRRQPLRRPFHEFEYRARGCSRVQFQGQWYWHWAWDDDLLAIFIKTFIWHQFDCGPPDGGTTDTQDMAQSVQVSVLVNVLSVVSSVPPDVPDDSNRCCVVPSVVVSNVSRVVRRDDDHCVVPVVSQCHRPDPDGRDCQSSLQGPQNRRLLVQLVVLLVQLVVCLVVVVLLSNQLSLLQSLVVLVSDDDSDSLVSLVSSLVPPQQWQHDVVLNVVSVCSNVVHDHDSVSSVVSSVSSVVQSVVQHSSSDGQTPVVVLCVVQDPPPPPDPDDAAEAECEPPDPPVSQVVVVSVLVSDAAFGKHKYKYAPDPCVVPNQVVQVVVPKDFPDWDDDDRIIMIMIGHHHD/DPQLAFAADPCVVVLLVVLLVLLVCVVVVNDDPVRNCQSVFLQQWAAWLPGQKIKHKKADAQQFFFLVLLLQLLVLLVVFDFDWFFQFLLSITMRTGGGSVSNSVVQVSNNVVNMGSRRNGWAAEHHEHEAPCAQVDADHRCRLVRSLLVNVRNNDPLRRPFLHYAYEYEYRAQVTQDCQFAGQWRWYWDDDPRAIWTFIFHQAHAFLDGDTTDTLDGTDGSQCVNLLSVLSRVVRRVDADNPFSVQRGSNNVCVVLPVVSVSVSSVVSSVVSVVVVDGTGDGDDDDHAQAAKKKKQDQQLTDHSVLSNQLSVLCNVQDTRAWGRHSLSIIMGGSQHPVCVVVSCVVCVVRVIDIDQQFLLSREHEDCANVIALQFQARRSLLSVVLCVLLPPLRRQPLRRPFHEFEYRARGCSRVQFQGQWYWHWAWDDDLLAIFIKTFIWHQFDCGPPDGGTTDTQDMAQSVQVSVLVNVLSVVSSVPPDVPDDSNNVCVVCSVVVSNVSRVVRRDDDHCVVPVVSQCHRPDPDGRDCQSSLQGPQNRRLLVQLVVLLVQLVVCLVVVVLLSNQLSLLQSLVVLVSDDDSDSLVSLVSSLPPPQQWQHDVVLNVVSVCSNVVHRDDSVSSVVSSVSSVVQSVVQHSSSDGDTPVVVLCVLQDPPPPPDPDDAAEAECEPPDPPVSQVVVVVVLVSDAAFGKHKYKYAPDPCVVPNQVVQVVVPKDFPDWDDDPRIIMIIIGHHHD

Secondary structure (DSSP, 8-state):
---SSPPPPTHHHHHHHHHHHHHHHHHTT-S-HHHHHHHHTTTTEEE-SSTT-EEEEE--GGGEE-HHHHHHHHHHHHTT-SSPEEE-TTS-EEEEEE-HHHHHHHHHHHGGGT---TTSSSSSBPPPEE-TTBTTBSSS--HHHHHHHHHHHHTSGGGGS-SS-B-EEEESBTTB-TTGGGSSEEEEEEEETTEEEEEEEES-B-STT-B--EEEEEEEEGGGHHHHHHHHHHHHHHHS-SS-GGG-SHHHHHHHH-HHHHHHHHHHHHHHHHHTTPPPP--PPPPP--SEEEEEE-GGGEE-HHHHHHHHHHHGGG-SS-EEE-TTS-EEEEEE-GGGHHHHHHHHHHTTPEES--SHHHH-EE--GGGT-SS--S-HHHHHHHHHHHHGGGGGSTTTTT--EEEESSTT-TT-GGG-SEEEEEEEEEETTEEEEEEEEEE--B--TTS-BPPEEEEEEEGGGHHHHHHHHHHHHHHHSPTT--HHHHIIIIIHHHHHHHGGGGS----TTT--GGGB-TT-SSBP--TTSTTSS--HHHHHHHHHHHHHHHHHHHHT-HHHHHHHHHHHHHGGGT----SHHHHHHHHHHHTBTTTB-TTHHHHHHHHHTT----HHHHHHHHHHHHHHHHH--TT-----HHHHHHTT-S-----STT---EEE-TTPPTTHHHHHHHHHHHTS-TT-EEEEEEETTHHHHHHHHHHHHTT-EEEEEEEETTEEEEEEEPPP-/---SSPPPPTHHHHHHHHHHHHHHHHHTT-S-HHHHHHHHGGGTEEE-SSTT-EEEEE--GGGEE-HHHHHHHHHHHHTT-SSPEEE-TTS-EEEEEE-HHHHHHHHHHHGGGT---TTSSSSSBPPPEE-TTBTTBSSS--HHHHHHHHHHHHTSGGGGS-SS-B-EEEESBTTB-TTGGGSSEEEEEEEETTEEEEEEEES-B-STT-B--EEEEEEEEGGGHHHHHHHHHHHHHHHS-SS-GGG-SHHHHHHHH-HHHHHHHHHHHHHHHHHTTPPPP--PPPPP--SEEEEEE-GGGEE-HHHHHHHHHHHGGG-SS-EEE-TTS-EEEEEE-GGGHHHHHHHHHHTTPEES--SHHHH-EE--GGGT-SS--S-HHHHHHHHHHHHGGGGGSTTTTT--EEEESSTT-TT-GGG-SEEEEEEEEEETTEEEEEEEEEE--B--TTS-BPPEEEEEEEGGGHHHHHHHHHHHHHHHSPTT--HHHHIIIIIHHHHHHHGGGGS----TTT--GGGB-TT-SSBP--TTSTTSS--HHHHHHHHHHHHHHHHHHHHT-HHHHHHHHHHHHHGGGT----SHHHHHHHHHHHTBTTTB-TTHHHHHHHHHTT----HHHHHHHHHHHHHHHHH--TT-----HHHHHHTT-S-----STT---EEE-TTPPTTHHHHHHHHHHHTS-TT-EEEEEEETTHHHHHHHHHHHHTT-EEEEEEEETTEEEEEEEPPP-